Protein AF-0000000084786151 (afdb_homodimer)

Sequence (1460 aa):
MMEQKFSVRNATDAATAWAATPVGILVRVEVLVTVSCTLLATLVFFGSGRRTSRSAAFRFLVWLVLMLCYPAVSYTIGLIQSGSFRNDLVVVWACFLLGCADGIFACSVDDSDQQSRTVLNQATQVIYVLLLLLSYIGSLPLQLKVLLLLLWVLNLAKLGMRLWSLLTAGRDRVLTADNWLISNYMAHDYVRSVSDFDPETMRGYRYVVAGHKDVEEGCAEYKLELTDDLVTVERLWQHDGYAGSLLTQKNKPSSSSSKLKDLCLSFALFKLLRRRLGGSNSPMIHERDDIRTLVFARNGLAGGDDHERMFRVIETELGFLFDFFYARYPSPKQSLIPETAIFVASMALSLSTLFCPAMLRYHNPKPGSSGGGMSFVTTSIDIWLARFVIALFLILELYQYMSLVLSDWHKVKMLCRYVRKPSWQGHPLMERLLWLMCRATLTTRYWSHSVGQYSLLHACLKSNRSCILARMPLHKWIKGVLTGMKTVSRRSLPVTVKRAIHRLLRSEWLSNLKYGDRTLQRNNMLQNFDWSTSRYPYGAVGSILVWHIATAICGAKQLEAAADHRPSTDSSSTDSHEVATTLSNYCTYLLYQAPELVTDKIYDARLLMEALQNKIQRFLKHKGCRYKDDMFDQLSRFQSGE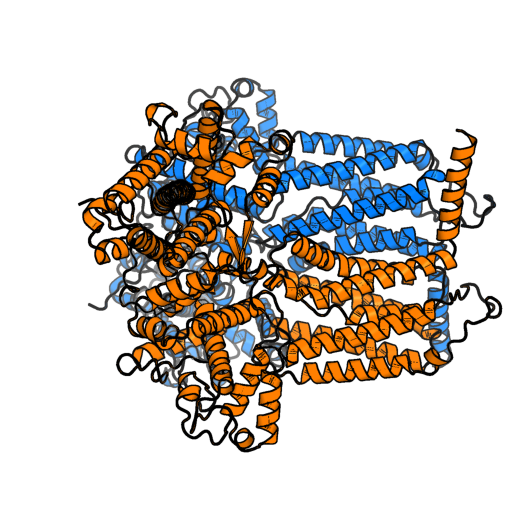LDGGYEKTILADGIKLSYQIFDEMPDEAMRWNVLSEMWVELLLSVAPSDNVTAHIKKLATGGELVTQLWALLTHGGLIDKPKKPNYSSMMEQKFSVRNATDAATAWAATPVGILVRVEVLVTVSCTLLATLVFFGSGRRTSRSAAFRFLVWLVLMLCYPAVSYTIGLIQSGSFRNDLVVVWACFLLGCADGIFACSVDDSDQQSRTVLNQATQVIYVLLLLLSYIGSLPLQLKVLLLLLWVLNLAKLGMRLWSLLTAGRDRVLTADNWLISNYMAHDYVRSVSDFDPETMRGYRYVVAGHKDVEEGCAEYKLELTDDLVTVERLWQHDGYAGSLLTQKNKPSSSSSKLKDLCLSFALFKLLRRRLGGSNSPMIHERDDIRTLVFARNGLAGGDDHERMFRVIETELGFLFDFFYARYPSPKQSLIPETAIFVASMALSLSTLFCPAMLRYHNPKPGSSGGGMSFVTTSIDIWLARFVIALFLILELYQYMSLVLSDWHKVKMLCRYVRKPSWQGHPLMERLLWLMCRATLTTRYWSHSVGQYSLLHACLKSNRSCILARMPLHKWIKGVLTGMKTVSRRSLPVTVKRAIHRLLRSEWLSNLKYGDRTLQRNNMLQNFDWSTSRYPYGAVGSILVWHIATAICGAKQLEAAADHRPSTDSSSTDSHEVATTLSNYCTYLLYQAPELVTDKIYDARLLMEALQNKIQRFLKHKGCRYKDDMFDQLSRFQSGELDGGYEKTILADGIKLSYQIFDEMPDEAMRWNVLSEMWVELLLSVAPSDNVTAHIKKLATGGELVTQLWALLTHGGLIDKPKKPNYSS

Secondary structure (DSSP, 8-state):
-HHHHHHHHHHHHHHHHHHHSHHHHHHHHHHHHHHHHHHHHHHHHHGGGGGT---HHHHHHHHHHHHHHHHHHHHHHHHHHH-S-B-THHHHHHHHHHHGGG----SSSSTHHHHHHHHHHHHHHHHHHHHHHHHHTTTS-HHHHHHHHHHHHHHHHHHHHHHHHHHHS-HHHIIIIIHHHHHHHHHHHHHHSSS--BTTTTBT---EEE-PPPPPTT--S------TT-EEHHHHHH-TT---TTT--SSS--HHHHHHHHHHHHHHHHHHHHTTTS-TT-TT-TTTT-HHHHHIIIIIIS-SS-HHHHHHHHHHHHHHHHHHHHS----TTS-SHHHHHHHHHHHHHHHHHHT-HHHHT-----TT---SSS-B---HHHHHHHHHHHHHHHHHHHHHHHHHHTSHHHHHHHHHHHHH-HHHHT-HHHHHHHHHHHH--S---SS--EEEE--HHHHHHHHHH-HHHHHS---HHHHHHHHHHHH-EEEE--HHHHHHHHHHHHSGGGGG--TTHHHHHHTT-HHHHGGGTTT-TTHHHHHHHHHHHHHHHHHHHHHHHHHHS-----HHHHHHHHHHHHHHHHHHHHHHH-GGGT-S-HHHHHHHHHHHHHHHHHHHHHHT--SHHHHHHHHHT--GGGS-SSHHHHHHHHHHHHHHHHHHH---HHHHHHHHHHHHHHHHHHH---S-HHHHHHHHTTT--HHHHHHHHHHHTT--SPPPP-----/-HHHHHHHHHHHHHHHHHHHSHHHHHHHHHHHHHHHHHHHHHHHHHGGGGGT---HHHHHHHHHHHHHHHHHHHHHHHHHHH-S-B-THHHHHHHHHHHGGG--B-SSTTTHHHHHHHHHHHHHHHHHHHHHHHHHTTTS-HHHHHHHHHHHHHHHHHHHHHHHHHHHS-HHHIIIIIHHHHHHHHHHHHHHSSS--BTTTTBT---EEE-PPPPPTT--S------TT-EEHHHHHH-TT---TTT--SSS--HHHHHHHHHHHHHHHHHHHGGGTS-TT-TT-TTTT-HHHHHIIIIIIS-SS-HHHHHHHHHHHHHHHHHHHHB----TTS-SHHHHHHHHHHHHHHHHHHT-HHHHT-----TT---SSS-B---HHHHHHHHHHHHHHHHHHHHHHHHHHTSHHHHHHHHHHHHH-HHHHT-HHHHHHHHHHHH--S---SS--EEEE--HHHHHHHHHH-HHHHHS---HHHHHHHHHHHH-EEEE--HHHHHHHHHHHHSGGGGG--TTHHHHHHTT-HHHHGGGTTT-TTHHHHHHHHHHHHHHHHHHHHHHHHHHS-----HHHHHHHHHHHHHHHHHHHHHHH-GGGT-S-HHHHHHHHHHHHHHHHHHHHHHT--SHHHHHHHHHT--GGGS-SSHHHHHHHHHHHHHHHHHHH---HHHHHHHHHHHHHHHHHHH---S-HHHHHHHHTTT--HHHHHHHHHHHTT--SPPPP-----

Radius of gyration: 35.72 Å; Cα contacts (8 Å, |Δi|>4): 1806; chains: 2; bounding box: 96×103×95 Å

InterPro domains:
  IPR007658 Protein of unknown function DUF594 [PF04578] (667-719)
  IPR025315 Domain of unknown function DUF4220 [PF13968] (63-458)

Organism: Brachypodium distachyon (NCBI:txid15368)

Structure (mmCIF, N/CA/C/O backbone):
data_AF-0000000084786151-model_v1
#
loop_
_entity.id
_entity.type
_entity.pdbx_description
1 polymer 'DUF4220 domain-containing protein'
#
loop_
_atom_site.group_PDB
_atom_site.id
_atom_site.type_symbol
_atom_site.label_atom_id
_atom_site.label_alt_id
_atom_site.label_comp_id
_atom_site.label_asym_id
_atom_site.label_entity_id
_atom_site.label_seq_id
_atom_site.pdbx_PDB_ins_code
_atom_site.Cartn_x
_atom_site.Cartn_y
_atom_site.Cartn_z
_atom_site.occupancy
_atom_site.B_iso_or_equiv
_atom_site.auth_seq_id
_atom_site.auth_comp_id
_atom_site.auth_asym_id
_atom_site.auth_atom_id
_atom_site.pdbx_PDB_model_num
ATOM 1 N N . MET A 1 1 ? 19.219 -26.516 -51.625 1 35.94 1 MET A N 1
ATOM 2 C CA . MET A 1 1 ? 18.344 -25.953 -50.594 1 35.94 1 MET A CA 1
ATOM 3 C C . MET A 1 1 ? 17.391 -27 -50.031 1 35.94 1 MET A C 1
ATOM 5 O O . MET A 1 1 ? 17.031 -26.953 -48.875 1 35.94 1 MET A O 1
ATOM 9 N N . MET A 1 2 ? 17.062 -28 -50.844 1 41.66 2 MET A N 1
ATOM 10 C CA . MET A 1 2 ? 16.156 -29.078 -50.438 1 41.66 2 MET A CA 1
ATOM 11 C C . MET A 1 2 ? 16.875 -30.062 -49.531 1 41.66 2 MET A C 1
ATOM 13 O O . MET A 1 2 ? 16.266 -30.609 -48.594 1 41.66 2 MET A O 1
ATOM 17 N N . GLU A 1 3 ? 18.094 -30.312 -49.688 1 46.75 3 GLU A N 1
ATOM 18 C CA . GLU A 1 3 ? 18.828 -31.281 -48.875 1 46.75 3 GLU A CA 1
ATOM 19 C C . GLU A 1 3 ? 19.078 -30.75 -47.469 1 46.75 3 GLU A C 1
ATOM 21 O O . GLU A 1 3 ? 19.016 -31.516 -46.5 1 46.75 3 GLU A O 1
ATOM 26 N N . GLN A 1 4 ? 19.312 -29.438 -47.344 1 46.34 4 GLN A N 1
ATOM 27 C CA . GLN A 1 4 ? 19.547 -28.844 -46.031 1 46.34 4 GLN A CA 1
ATOM 28 C C . GLN A 1 4 ? 18.266 -28.797 -45.219 1 46.34 4 GLN A C 1
ATOM 30 O O . GLN A 1 4 ? 18.312 -28.906 -44 1 46.34 4 GLN A O 1
ATOM 35 N N . LYS A 1 5 ? 17.266 -28.688 -45.844 1 49.19 5 LYS A N 1
ATOM 36 C CA . LYS A 1 5 ? 15.977 -28.688 -45.188 1 49.19 5 LYS A CA 1
ATOM 37 C C . LYS A 1 5 ? 15.633 -30.078 -44.625 1 49.19 5 LYS A C 1
ATOM 39 O O . LYS A 1 5 ? 15.055 -30.203 -43.562 1 49.19 5 LYS A O 1
ATOM 44 N N . PHE A 1 6 ? 16.078 -30.984 -45.406 1 48.88 6 PHE A N 1
ATOM 45 C CA . PHE A 1 6 ? 15.844 -32.375 -44.969 1 48.88 6 PHE A CA 1
ATOM 46 C C . PHE A 1 6 ? 16.703 -32.688 -43.75 1 48.88 6 PHE A C 1
ATOM 48 O O . PHE A 1 6 ? 16.25 -33.375 -42.844 1 48.88 6 PHE A O 1
ATOM 55 N N . SER A 1 7 ? 17.781 -32.125 -43.656 1 50.75 7 SER A N 1
ATOM 56 C CA . SER A 1 7 ? 18.688 -32.406 -42.531 1 50.75 7 SER A CA 1
ATOM 57 C C . SER A 1 7 ? 18.219 -31.703 -41.281 1 50.75 7 SER A C 1
ATOM 59 O O . SER A 1 7 ? 18.266 -32.281 -40.188 1 50.75 7 SER A O 1
ATOM 61 N N . VAL A 1 8 ? 17.797 -30.578 -41.375 1 52.03 8 VAL A N 1
ATOM 62 C CA . VAL A 1 8 ? 17.328 -29.844 -40.188 1 52.03 8 VAL A CA 1
ATOM 63 C C . VAL A 1 8 ? 16.047 -30.484 -39.656 1 52.03 8 VAL A C 1
ATOM 65 O O . VAL A 1 8 ? 15.859 -30.609 -38.438 1 52.03 8 VAL A O 1
ATOM 68 N N . ARG A 1 9 ? 15.258 -30.844 -40.562 1 53.91 9 ARG A N 1
ATOM 69 C CA . ARG A 1 9 ? 14.047 -31.547 -40.156 1 53.91 9 ARG A CA 1
ATOM 70 C C . ARG A 1 9 ? 14.375 -32.875 -39.469 1 53.91 9 ARG A C 1
ATOM 72 O O . ARG A 1 9 ? 13.758 -33.25 -38.469 1 53.91 9 ARG A O 1
ATOM 79 N N . ASN A 1 10 ? 15.352 -33.562 -40.062 1 54.66 10 ASN A N 1
ATOM 80 C CA . ASN A 1 10 ? 15.766 -34.812 -39.438 1 54.66 10 ASN A CA 1
ATOM 81 C C . ASN A 1 10 ? 16.406 -34.562 -38.062 1 54.66 10 ASN A C 1
ATOM 83 O O . ASN A 1 10 ? 16.156 -35.344 -37.125 1 54.66 10 ASN A O 1
ATOM 87 N N . ALA A 1 11 ? 17.094 -33.469 -38.031 1 55.53 11 ALA A N 1
ATOM 88 C CA . ALA A 1 11 ? 17.719 -33.156 -36.75 1 55.53 11 ALA A CA 1
ATOM 89 C C . ALA A 1 11 ? 16.672 -32.75 -35.719 1 55.53 11 ALA A C 1
ATOM 91 O O . ALA A 1 11 ? 16.781 -33.125 -34.531 1 55.53 11 ALA A O 1
ATOM 92 N N . THR A 1 12 ? 15.812 -32.031 -36.188 1 58.47 12 THR A N 1
ATOM 93 C CA . THR A 1 12 ? 14.742 -31.641 -35.25 1 58.47 12 THR A CA 1
ATOM 94 C C . THR A 1 12 ? 13.906 -32.875 -34.875 1 58.47 12 THR A C 1
ATOM 96 O O . THR A 1 12 ? 13.492 -33 -33.719 1 58.47 12 THR A O 1
ATOM 99 N N . ASP A 1 13 ? 13.727 -33.75 -35.812 1 59.94 13 ASP A N 1
ATOM 100 C CA . ASP A 1 13 ? 12.977 -34.938 -35.531 1 59.94 13 ASP A CA 1
ATOM 101 C C . ASP A 1 13 ? 13.766 -35.875 -34.594 1 59.94 13 ASP A C 1
ATOM 103 O O . ASP A 1 13 ? 13.195 -36.469 -33.688 1 59.94 13 ASP A O 1
ATOM 107 N N . ALA A 1 14 ? 15.008 -35.938 -34.844 1 59.09 14 ALA A N 1
ATOM 108 C CA . ALA A 1 14 ? 15.844 -36.75 -33.969 1 59.09 14 ALA A CA 1
ATOM 109 C C . ALA A 1 14 ? 15.906 -36.156 -32.562 1 59.09 14 ALA A C 1
ATOM 111 O O . ALA A 1 14 ? 15.875 -36.875 -31.578 1 59.09 14 ALA A O 1
ATOM 112 N N . ALA A 1 15 ? 15.969 -34.906 -32.531 1 61.56 15 ALA A N 1
ATOM 113 C CA . ALA A 1 15 ? 16.016 -34.219 -31.25 1 61.56 15 ALA A CA 1
ATOM 114 C C . ALA A 1 15 ? 14.695 -34.375 -30.5 1 61.56 15 ALA A C 1
ATOM 116 O O . ALA A 1 15 ? 14.688 -34.594 -29.281 1 61.56 15 ALA A O 1
ATOM 117 N N . THR A 1 16 ? 13.75 -34.312 -31.25 1 62.69 16 THR A N 1
ATOM 118 C CA . THR A 1 16 ? 12.438 -34.5 -30.641 1 62.69 16 THR A CA 1
ATOM 119 C C . THR A 1 16 ? 12.211 -35.938 -30.234 1 62.69 16 THR A C 1
ATOM 121 O O . THR A 1 16 ? 11.609 -36.219 -29.188 1 62.69 16 THR A O 1
ATOM 124 N N . ALA A 1 17 ? 12.711 -36.844 -31.078 1 62.69 17 ALA A N 1
ATOM 125 C CA . ALA A 1 17 ? 12.609 -38.281 -30.75 1 62.69 17 ALA A CA 1
ATOM 126 C C . ALA A 1 17 ? 13.445 -38.594 -29.516 1 62.69 17 ALA A C 1
ATOM 128 O O . ALA A 1 17 ? 13.008 -39.375 -28.641 1 62.69 17 ALA A O 1
ATOM 129 N N . TRP A 1 18 ? 14.555 -38 -29.5 1 65.5 18 TRP A N 1
ATOM 130 C CA . TRP A 1 18 ? 15.414 -38.188 -28.344 1 65.5 18 TRP A CA 1
ATOM 131 C C . TRP A 1 18 ? 14.797 -37.594 -27.094 1 65.5 18 TRP A C 1
ATOM 133 O O . TRP A 1 18 ? 14.844 -38.188 -26.016 1 65.5 18 TRP A O 1
ATOM 143 N N . ALA A 1 19 ? 14.211 -36.5 -27.219 1 65.12 19 ALA A N 1
ATOM 144 C CA . ALA A 1 19 ? 13.609 -35.812 -26.094 1 65.12 19 ALA A CA 1
ATOM 145 C C . ALA A 1 19 ? 12.445 -36.625 -25.5 1 65.12 19 ALA A C 1
ATOM 147 O O . ALA A 1 19 ? 12.133 -36.5 -24.312 1 65.12 19 ALA A O 1
ATOM 148 N N . ALA A 1 20 ? 11.992 -37.531 -26.281 1 63.59 20 ALA A N 1
ATOM 149 C CA . ALA A 1 20 ? 10.836 -38.281 -25.844 1 63.59 20 ALA A CA 1
ATOM 150 C C . ALA A 1 20 ? 11.266 -39.625 -25.234 1 63.59 20 ALA A C 1
ATOM 152 O O . ALA A 1 20 ? 10.461 -40.312 -24.594 1 63.59 20 ALA A O 1
ATOM 153 N N . THR A 1 21 ? 12.578 -39.938 -25.328 1 67.44 21 THR A N 1
ATOM 154 C CA . THR A 1 21 ? 13.078 -41.156 -24.719 1 67.44 21 THR A CA 1
ATOM 155 C C . THR A 1 21 ? 13.234 -40.969 -23.203 1 67.44 21 THR A C 1
ATOM 157 O O . THR A 1 21 ? 13.328 -39.844 -22.719 1 67.44 21 THR A O 1
ATOM 160 N N . PRO A 1 22 ? 13.008 -41.969 -22.422 1 72.88 22 PRO A N 1
ATOM 161 C CA . PRO A 1 22 ? 13.18 -41.875 -20.969 1 72.88 22 PRO A CA 1
ATOM 162 C C . PRO A 1 22 ? 14.516 -41.219 -20.594 1 72.88 22 PRO A C 1
ATOM 164 O O . PRO A 1 22 ? 14.578 -40.469 -19.609 1 72.88 22 PRO A O 1
ATOM 167 N N . VAL A 1 23 ? 15.516 -41.5 -21.375 1 76.19 23 VAL A N 1
ATOM 168 C CA . VAL A 1 23 ? 16.812 -40.906 -21.078 1 76.19 23 VAL A CA 1
ATOM 169 C C . VAL A 1 23 ? 16.75 -39.406 -21.375 1 76.19 23 VAL A C 1
ATOM 171 O O . VAL A 1 23 ? 17.312 -38.594 -20.641 1 76.19 23 VAL A O 1
ATOM 174 N N . GLY A 1 24 ? 16.094 -39.062 -22.438 1 75.69 24 GLY A N 1
ATOM 175 C CA . GLY A 1 24 ? 15.938 -37.656 -22.781 1 75.69 24 GLY A CA 1
ATOM 176 C C . GLY A 1 24 ? 15.148 -36.875 -21.75 1 75.69 24 GLY A C 1
ATOM 177 O O . GLY A 1 24 ? 15.484 -35.719 -21.438 1 75.69 24 GLY A O 1
ATOM 178 N N . ILE A 1 25 ? 14.18 -37.469 -21.141 1 76.38 25 ILE A N 1
ATOM 179 C CA . ILE A 1 25 ? 13.391 -36.812 -20.094 1 76.38 25 ILE A CA 1
ATOM 180 C C . ILE A 1 25 ? 14.234 -36.656 -18.828 1 76.38 25 ILE A C 1
ATOM 182 O O . ILE A 1 25 ? 14.156 -35.625 -18.156 1 76.38 25 ILE A O 1
ATOM 186 N N . LEU A 1 26 ? 14.992 -37.625 -18.578 1 82.12 26 LEU A N 1
ATOM 187 C CA . LEU A 1 26 ? 15.852 -37.531 -17.406 1 82.12 26 LEU A CA 1
ATOM 188 C C . LEU A 1 26 ? 16.859 -36.406 -17.562 1 82.12 26 LEU A C 1
ATOM 190 O O . LEU A 1 26 ? 17.125 -35.656 -16.594 1 82.12 26 LEU A O 1
ATOM 194 N N . VAL A 1 27 ? 17.344 -36.281 -18.734 1 83.19 27 VAL A N 1
ATOM 195 C CA . VAL A 1 27 ? 18.297 -35.188 -18.984 1 83.19 27 VAL A CA 1
ATOM 196 C C . VAL A 1 27 ? 17.609 -33.844 -18.844 1 83.19 27 VAL A C 1
ATOM 198 O O . VAL A 1 27 ? 18.188 -32.875 -18.328 1 83.19 27 VAL A O 1
ATOM 201 N N . ARG A 1 28 ? 16.422 -33.719 -19.25 1 81.12 28 ARG A N 1
ATOM 202 C CA . ARG A 1 28 ? 15.648 -32.5 -19.109 1 81.12 28 ARG A CA 1
ATOM 203 C C . ARG A 1 28 ? 15.406 -32.188 -17.641 1 81.12 28 ARG A C 1
ATOM 205 O O . ARG A 1 28 ? 15.484 -31.016 -17.234 1 81.12 28 ARG A O 1
ATOM 212 N N . VAL A 1 29 ? 15.086 -33.156 -16.906 1 84.06 29 VAL A N 1
ATOM 213 C CA . VAL A 1 29 ? 14.867 -32.938 -15.477 1 84.06 29 VAL A CA 1
ATOM 214 C C . VAL A 1 29 ? 16.172 -32.5 -14.812 1 84.06 29 VAL A C 1
ATOM 216 O O . VAL A 1 29 ? 16.156 -31.609 -13.953 1 84.06 29 VAL A O 1
ATOM 219 N N . GLU A 1 30 ? 17.234 -33.125 -15.32 1 89.38 30 GLU A N 1
ATOM 220 C CA . GLU A 1 30 ? 18.531 -32.75 -14.758 1 89.38 30 GLU A CA 1
ATOM 221 C C . GLU A 1 30 ? 18.859 -31.281 -15.055 1 89.38 30 GLU A C 1
ATOM 223 O O . GLU A 1 30 ? 19.375 -30.562 -14.188 1 89.38 30 GLU A O 1
ATOM 228 N N . VAL A 1 31 ? 18.531 -30.875 -16.172 1 86.44 31 VAL A N 1
ATOM 229 C CA . VAL A 1 31 ? 18.797 -29.484 -16.547 1 86.44 31 VAL A CA 1
ATOM 230 C C . VAL A 1 31 ? 17.875 -28.562 -15.75 1 86.44 31 VAL A C 1
ATOM 232 O O . VAL A 1 31 ? 18.312 -27.516 -15.258 1 86.44 31 VAL A O 1
ATOM 235 N N . LEU A 1 32 ? 16.719 -28.922 -15.57 1 84.62 32 LEU A N 1
ATOM 236 C CA . LEU A 1 32 ? 15.758 -28.062 -14.859 1 84.62 32 LEU A CA 1
ATOM 237 C C . LEU A 1 32 ? 16.094 -28 -13.375 1 84.62 32 LEU A C 1
ATOM 239 O O . LEU A 1 32 ? 15.891 -26.969 -12.734 1 84.62 32 LEU A O 1
ATOM 243 N N . VAL A 1 33 ? 16.547 -29.094 -12.867 1 89.12 33 VAL A N 1
ATOM 244 C CA . VAL A 1 33 ? 16.969 -29.094 -11.469 1 89.12 33 V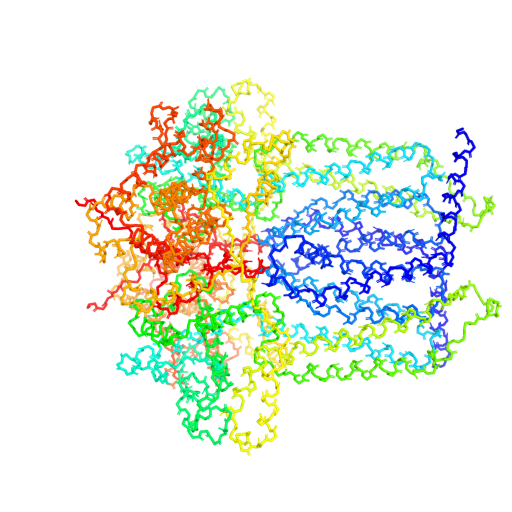AL A CA 1
ATOM 245 C C . VAL A 1 33 ? 18.172 -28.172 -11.281 1 89.12 33 VAL A C 1
ATOM 247 O O . VAL A 1 33 ? 18.219 -27.406 -10.312 1 89.12 33 VAL A O 1
ATOM 250 N N . THR A 1 34 ? 19.031 -28.203 -12.242 1 90.88 34 THR A N 1
ATOM 251 C CA . THR A 1 34 ? 20.188 -27.328 -12.172 1 90.88 34 THR A CA 1
ATOM 252 C C . THR A 1 34 ? 19.781 -25.859 -12.297 1 90.88 34 THR A C 1
ATOM 254 O O . THR A 1 34 ? 20.297 -25 -11.586 1 90.88 34 THR A O 1
ATOM 257 N N . VAL A 1 35 ? 18.844 -25.609 -13.109 1 88.06 35 VAL A N 1
ATOM 258 C CA . VAL A 1 35 ? 18.344 -24.25 -13.273 1 88.06 35 VAL A CA 1
ATOM 259 C C . VAL A 1 35 ? 17.641 -23.797 -12 1 88.06 35 VAL A C 1
ATOM 261 O O . VAL A 1 35 ? 17.828 -22.656 -11.555 1 88.06 35 VAL A O 1
ATOM 264 N N . SER A 1 36 ? 16.891 -24.641 -11.469 1 86.19 36 SER A N 1
ATOM 265 C CA . SER A 1 36 ? 16.203 -24.312 -10.227 1 86.19 36 SER A CA 1
ATOM 266 C C . SER A 1 36 ? 17.188 -24.047 -9.094 1 86.19 36 SER A C 1
ATOM 268 O O . SER A 1 36 ? 16.984 -23.125 -8.297 1 86.19 36 SER A O 1
ATOM 270 N N . CYS A 1 37 ? 18.219 -24.812 -9.094 1 88.75 37 CYS A N 1
ATOM 271 C CA . CYS A 1 37 ? 19.25 -24.594 -8.086 1 88.75 37 CYS A CA 1
ATOM 272 C C . CYS A 1 37 ? 19.938 -23.25 -8.281 1 88.75 37 CYS A C 1
ATOM 274 O O . CYS A 1 37 ? 20.219 -22.547 -7.316 1 88.75 37 CYS A O 1
ATOM 276 N N . THR A 1 38 ? 20.141 -22.938 -9.469 1 89.75 38 THR A N 1
ATOM 277 C CA . THR A 1 38 ? 20.797 -21.656 -9.766 1 89.75 38 THR A CA 1
ATOM 278 C C . THR A 1 38 ? 19.875 -20.5 -9.406 1 89.75 38 THR A C 1
ATOM 280 O O . THR A 1 38 ? 20.344 -19.484 -8.883 1 89.75 38 THR A O 1
ATOM 283 N N . LEU A 1 39 ? 18.688 -20.641 -9.648 1 87.31 39 LEU A N 1
ATOM 284 C CA . LEU A 1 39 ? 17.734 -19.594 -9.312 1 87.31 39 LEU A CA 1
ATOM 285 C C . LEU A 1 39 ? 17.625 -19.422 -7.797 1 87.31 39 LEU A C 1
ATOM 287 O O . LEU A 1 39 ? 17.641 -18.281 -7.297 1 87.31 39 LEU A O 1
ATOM 291 N N . LEU A 1 40 ? 17.672 -20.516 -7.113 1 84.69 40 LEU A N 1
ATOM 292 C CA . LEU A 1 40 ? 17.578 -20.453 -5.66 1 84.69 40 LEU A CA 1
ATOM 293 C C . LEU A 1 40 ? 18.844 -19.844 -5.059 1 84.69 40 LEU A C 1
ATOM 295 O O . LEU A 1 40 ? 18.766 -19.047 -4.129 1 84.69 40 LEU A O 1
ATOM 299 N N . ALA A 1 41 ? 19.938 -20.188 -5.621 1 88 41 ALA A N 1
ATOM 300 C CA . ALA A 1 41 ? 21.219 -19.641 -5.152 1 88 41 ALA A CA 1
ATOM 301 C C . ALA A 1 41 ? 21.281 -18.141 -5.414 1 88 41 ALA A C 1
ATOM 303 O O . ALA A 1 41 ? 21.719 -17.375 -4.547 1 88 41 ALA A O 1
ATOM 304 N N . THR A 1 42 ? 20.844 -17.766 -6.539 1 87.5 42 THR A N 1
ATOM 305 C CA . THR A 1 42 ? 20.859 -16.344 -6.883 1 87.5 42 THR A CA 1
ATOM 306 C C . THR A 1 42 ? 19.938 -15.555 -5.961 1 87.5 42 THR A C 1
ATOM 308 O O . THR A 1 42 ? 20.266 -14.438 -5.547 1 87.5 42 THR A O 1
ATOM 311 N N . LEU A 1 43 ? 18.906 -16.125 -5.605 1 82.38 43 LEU A N 1
ATOM 312 C CA . LEU A 1 43 ? 17.953 -15.445 -4.738 1 82.38 43 LEU A CA 1
ATOM 313 C C . LEU A 1 43 ? 18.516 -15.266 -3.334 1 82.38 43 LEU A C 1
ATOM 315 O O . LEU A 1 43 ? 18.375 -14.195 -2.732 1 82.38 43 LEU A O 1
ATOM 319 N N . VAL A 1 44 ? 19.219 -16.219 -2.807 1 82.69 44 VAL A N 1
ATOM 320 C CA . VAL A 1 44 ? 19.719 -16.172 -1.439 1 82.69 44 VAL A CA 1
ATOM 321 C C . VAL A 1 44 ? 20.938 -15.25 -1.367 1 82.69 44 VAL A C 1
ATOM 323 O O . VAL A 1 44 ? 21.047 -14.43 -0.449 1 82.69 44 VAL A O 1
ATOM 326 N N . PHE A 1 45 ? 21.75 -15.289 -2.396 1 83.06 45 PHE A N 1
ATOM 327 C CA . PHE A 1 45 ? 23 -14.531 -2.34 1 83.06 45 PHE A CA 1
ATOM 328 C C . PHE A 1 45 ? 22.766 -13.078 -2.744 1 83.06 45 PHE A C 1
ATOM 330 O O . PHE A 1 45 ? 23.375 -12.164 -2.172 1 83.06 45 PHE A O 1
ATOM 337 N N . PHE A 1 46 ? 21.891 -12.891 -3.684 1 82.06 46 PHE A N 1
ATOM 338 C CA . PHE A 1 46 ? 21.781 -11.555 -4.258 1 82.06 46 PHE A CA 1
ATOM 339 C C . PHE A 1 46 ? 20.469 -10.898 -3.857 1 82.06 46 PHE A C 1
ATOM 341 O O . PHE A 1 46 ? 20.219 -9.742 -4.188 1 82.06 46 PHE A O 1
ATOM 348 N N . GLY A 1 47 ? 19.703 -11.508 -3.15 1 76.75 47 GLY A N 1
ATOM 349 C CA . GLY A 1 47 ? 18.422 -10.938 -2.764 1 76.75 47 GLY A CA 1
ATOM 350 C C . GLY A 1 47 ? 18.562 -9.695 -1.905 1 76.75 47 GLY A C 1
ATOM 351 O O . GLY A 1 47 ? 17.828 -8.727 -2.08 1 76.75 47 GLY A O 1
ATOM 352 N N . SER A 1 48 ? 19.609 -9.57 -1.048 1 76.31 48 SER A N 1
ATOM 353 C CA . SER A 1 48 ? 19.781 -8.422 -0.165 1 76.31 48 SER A CA 1
ATOM 354 C C . SER A 1 48 ? 20.594 -7.328 -0.847 1 76.31 48 SER A C 1
ATOM 356 O O . SER A 1 48 ? 20.719 -6.219 -0.32 1 76.31 48 SER A O 1
ATOM 358 N N . GLY A 1 49 ? 21.062 -7.68 -2.043 1 80.25 49 GLY A N 1
ATOM 359 C CA . GLY A 1 49 ? 21.875 -6.715 -2.762 1 80.25 49 GLY A CA 1
ATOM 360 C C . GLY A 1 49 ? 21.078 -5.555 -3.326 1 80.25 49 GLY A C 1
ATOM 361 O O . GLY A 1 49 ? 21.656 -4.539 -3.725 1 80.25 49 GLY A O 1
ATOM 362 N N . ARG A 1 50 ? 19.828 -5.566 -3.223 1 82.81 50 ARG A N 1
ATOM 363 C CA . ARG A 1 50 ? 18.984 -4.488 -3.74 1 82.81 50 ARG A CA 1
ATOM 364 C C . ARG A 1 50 ? 19.141 -3.227 -2.898 1 82.81 50 ARG A C 1
ATOM 366 O O . ARG A 1 50 ? 18.891 -2.119 -3.383 1 82.81 50 ARG A O 1
ATOM 373 N N . ARG A 1 51 ? 19.578 -3.406 -1.736 1 85.06 51 ARG A N 1
ATOM 374 C CA . ARG A 1 51 ? 19.766 -2.275 -0.836 1 85.06 51 ARG A CA 1
ATOM 375 C C . ARG A 1 51 ? 20.922 -1.387 -1.314 1 85.06 51 ARG A C 1
ATOM 377 O O . ARG A 1 51 ? 20.891 -0.173 -1.099 1 85.06 51 ARG A O 1
ATOM 384 N N . THR A 1 52 ? 21.844 -2.055 -1.978 1 87.69 52 THR A N 1
ATOM 385 C CA . THR A 1 52 ? 23.047 -1.312 -2.314 1 87.69 52 THR A CA 1
ATOM 386 C C . THR A 1 52 ? 23.141 -1.074 -3.818 1 87.69 52 THR A C 1
ATOM 388 O O . THR A 1 52 ? 23.984 -0.309 -4.281 1 87.69 52 THR A O 1
ATOM 391 N N . SER A 1 53 ? 22.297 -1.718 -4.516 1 85 53 SER A N 1
ATOM 392 C CA . SER A 1 53 ? 22.438 -1.612 -5.965 1 85 53 SER A CA 1
ATOM 393 C C . SER A 1 53 ? 21.422 -0.629 -6.547 1 85 53 SER A C 1
ATOM 395 O O . SER A 1 53 ? 20.25 -0.653 -6.188 1 85 53 SER A O 1
ATOM 397 N N . ARG A 1 54 ? 21.984 0.207 -7.461 1 82.19 54 ARG A N 1
ATOM 398 C CA . ARG A 1 54 ? 21.109 1.173 -8.133 1 82.19 54 ARG A CA 1
ATOM 399 C C . ARG A 1 54 ? 20.812 0.737 -9.562 1 82.19 54 ARG A C 1
ATOM 401 O O . ARG A 1 54 ? 20.016 1.377 -10.25 1 82.19 54 ARG A O 1
ATOM 408 N N . SER A 1 55 ? 21.344 -0.394 -9.812 1 82.5 55 SER A N 1
ATOM 409 C CA . SER A 1 55 ? 21.141 -0.833 -11.188 1 82.5 55 SER A CA 1
ATOM 410 C C . SER A 1 55 ? 19.734 -1.406 -11.391 1 82.5 55 SER A C 1
ATOM 412 O O . SER A 1 55 ? 19.344 -2.334 -10.688 1 82.5 55 SER A O 1
ATOM 414 N N . ALA A 1 56 ? 19.078 -0.847 -12.297 1 78.25 56 ALA A N 1
ATOM 415 C CA . ALA A 1 56 ? 17.734 -1.334 -12.633 1 78.25 56 ALA A CA 1
ATOM 416 C C . ALA A 1 56 ? 17.797 -2.758 -13.18 1 78.25 56 ALA A C 1
ATOM 418 O O . ALA A 1 56 ? 16.891 -3.557 -12.938 1 78.25 56 ALA A O 1
ATOM 419 N N . ALA A 1 57 ? 18.859 -3.018 -13.875 1 82.5 57 ALA A N 1
ATOM 420 C CA . ALA A 1 57 ? 19.016 -4.355 -14.438 1 82.5 57 ALA A CA 1
ATOM 421 C C . ALA A 1 57 ? 19.188 -5.398 -13.328 1 82.5 57 ALA A C 1
ATOM 423 O O . ALA A 1 57 ? 18.609 -6.484 -13.398 1 82.5 57 ALA A O 1
ATOM 424 N N . PHE A 1 58 ? 19.922 -4.957 -12.383 1 86.38 58 PHE A N 1
ATOM 425 C CA . PHE A 1 58 ? 20.125 -5.867 -11.258 1 86.38 58 PHE A CA 1
ATOM 426 C C . PHE A 1 58 ? 18.812 -6.117 -10.523 1 86.38 58 PHE A C 1
ATOM 428 O O . PHE A 1 58 ? 18.484 -7.262 -10.203 1 86.38 58 PHE A O 1
ATOM 435 N N . ARG A 1 59 ? 18.125 -5.133 -10.398 1 83.62 59 ARG A N 1
ATOM 436 C CA . ARG A 1 59 ? 16.844 -5.262 -9.695 1 83.62 59 ARG A CA 1
ATOM 437 C C . ARG A 1 59 ? 15.859 -6.086 -10.508 1 83.62 59 ARG A C 1
ATOM 439 O O . ARG A 1 59 ? 15.102 -6.883 -9.945 1 83.62 59 ARG A O 1
ATOM 446 N N . PHE A 1 60 ? 15.906 -5.895 -11.727 1 83 60 PHE A N 1
ATOM 447 C CA . PHE A 1 60 ? 15.031 -6.656 -12.602 1 83 60 PHE A CA 1
ATOM 448 C C . PHE A 1 60 ? 15.406 -8.133 -12.594 1 83 60 PHE A C 1
ATOM 450 O O . PHE A 1 60 ? 14.531 -9 -12.578 1 83 60 PHE A O 1
ATOM 457 N N . LEU A 1 61 ? 16.609 -8.336 -12.578 1 85.31 61 LEU A N 1
ATOM 458 C CA . LEU A 1 61 ? 17.062 -9.719 -12.562 1 85.31 61 LEU A CA 1
ATOM 459 C C . LEU A 1 61 ? 16.672 -10.414 -11.266 1 85.31 61 LEU A C 1
ATOM 461 O O . LEU A 1 61 ? 16.203 -11.555 -11.281 1 85.31 61 LEU A O 1
ATOM 465 N N . VAL A 1 62 ? 16.875 -9.742 -10.18 1 83.56 62 VAL A N 1
ATOM 466 C CA . VAL A 1 62 ? 16.516 -10.32 -8.883 1 83.56 62 VAL A CA 1
ATOM 467 C C . VAL A 1 62 ? 15.008 -10.539 -8.812 1 83.56 62 VAL A C 1
ATOM 469 O O . VAL A 1 62 ? 14.547 -11.562 -8.312 1 83.56 62 VAL A O 1
ATOM 472 N N . TRP A 1 63 ? 14.305 -9.609 -9.328 1 81.06 63 TRP A N 1
ATOM 473 C CA . TRP A 1 63 ? 12.852 -9.727 -9.367 1 81.06 63 TRP A CA 1
ATOM 474 C C . TRP A 1 63 ? 12.422 -10.891 -10.25 1 81.06 63 TRP A C 1
ATOM 476 O O . TRP A 1 63 ? 11.508 -11.641 -9.898 1 81.06 63 TRP A O 1
ATOM 486 N N . LEU A 1 64 ? 13.109 -11.07 -11.344 1 83.12 64 LEU A N 1
ATOM 487 C CA . LEU A 1 64 ? 12.812 -12.164 -12.25 1 83.12 64 LEU A CA 1
ATOM 488 C C . LEU A 1 64 ? 13.102 -13.516 -11.594 1 83.12 64 LEU A C 1
ATOM 490 O O . LEU A 1 64 ? 12.336 -14.461 -11.75 1 83.12 64 LEU A O 1
ATOM 494 N N . VAL A 1 65 ? 14.102 -13.539 -10.93 1 84.94 65 VAL A N 1
ATOM 495 C CA . VAL A 1 65 ? 14.477 -14.773 -10.25 1 84.94 65 VAL A CA 1
ATOM 496 C C . VAL A 1 65 ? 13.445 -15.102 -9.172 1 84.94 65 VAL A C 1
ATOM 498 O O . VAL A 1 65 ? 13.039 -16.266 -9.023 1 84.94 65 VAL A O 1
ATOM 501 N N . LEU A 1 66 ? 12.984 -14.094 -8.484 1 79.19 66 LEU A N 1
ATOM 502 C CA . LEU A 1 66 ? 11.992 -14.297 -7.441 1 79.19 66 LEU A CA 1
ATOM 503 C C . LEU A 1 66 ? 10.68 -14.805 -8.023 1 79.19 66 LEU A C 1
ATOM 505 O O . LEU A 1 66 ? 10.016 -15.664 -7.434 1 79.19 66 LEU A O 1
ATOM 509 N N . MET A 1 67 ? 10.367 -14.375 -9.172 1 77.56 67 MET A N 1
ATOM 510 C CA . MET A 1 67 ? 9.094 -14.734 -9.797 1 77.56 67 MET A CA 1
ATOM 511 C C . MET A 1 67 ? 9.164 -16.125 -10.43 1 77.56 67 MET A C 1
ATOM 513 O O . MET A 1 67 ? 8.164 -16.828 -10.492 1 77.56 67 MET A O 1
ATOM 517 N N . LEU A 1 68 ? 10.312 -16.469 -10.805 1 78.94 68 LEU A N 1
ATOM 518 C CA . LEU A 1 68 ? 10.43 -17.688 -11.57 1 78.94 68 LEU A CA 1
ATOM 519 C C . LEU A 1 68 ? 10.844 -18.859 -10.68 1 78.94 68 LEU A C 1
ATOM 521 O O . LEU A 1 68 ? 10.719 -20.016 -11.062 1 78.94 68 LEU A O 1
ATOM 525 N N . CYS A 1 69 ? 11.297 -18.531 -9.562 1 78.38 69 CYS A N 1
ATOM 526 C CA . CYS A 1 69 ? 11.875 -19.578 -8.734 1 78.38 69 CYS A CA 1
ATOM 527 C C . CYS A 1 69 ? 10.82 -20.609 -8.32 1 78.38 69 CYS A C 1
ATOM 529 O O . CYS A 1 69 ? 11.016 -21.812 -8.492 1 78.38 69 CYS A O 1
ATOM 531 N N . TYR A 1 70 ? 9.625 -20.234 -7.895 1 76.75 70 TYR A N 1
ATOM 532 C CA . TYR A 1 70 ? 8.625 -21.156 -7.375 1 76.75 70 TYR A CA 1
ATOM 533 C C . TYR A 1 70 ? 7.922 -21.891 -8.508 1 76.75 70 TYR A C 1
ATOM 535 O O . TYR A 1 70 ? 7.773 -23.109 -8.469 1 76.75 70 TYR A O 1
ATOM 543 N N . PRO A 1 71 ? 7.617 -21.109 -9.539 1 73.88 71 PRO A N 1
ATOM 544 C CA . PRO A 1 71 ? 7.02 -21.859 -10.648 1 73.88 71 PRO A CA 1
ATOM 545 C C . PRO A 1 71 ? 7.996 -22.844 -11.289 1 73.88 71 PRO A C 1
ATOM 547 O O . PRO A 1 71 ? 7.586 -23.906 -11.766 1 73.88 71 PRO A O 1
ATOM 550 N N . ALA A 1 72 ? 9.227 -22.531 -11.344 1 77.56 72 ALA A N 1
ATOM 551 C CA . ALA A 1 72 ? 10.211 -23.438 -11.922 1 77.56 72 ALA A CA 1
ATOM 552 C C . ALA A 1 72 ? 10.344 -24.719 -11.086 1 77.56 72 ALA A C 1
ATOM 554 O O . ALA A 1 72 ? 10.438 -25.812 -11.625 1 77.56 72 ALA A O 1
ATOM 555 N N . VAL A 1 73 ? 10.344 -24.594 -9.82 1 80.25 73 VAL A N 1
ATOM 556 C CA . VAL A 1 73 ? 10.453 -25.75 -8.938 1 80.25 73 VAL A CA 1
ATOM 557 C C . VAL A 1 73 ? 9.195 -26.609 -9.055 1 80.25 73 VAL A C 1
ATOM 559 O O . VAL A 1 73 ? 9.273 -27.844 -9.125 1 80.25 73 VAL A O 1
ATOM 562 N N . SER A 1 74 ? 8.07 -26 -9.102 1 77.81 74 SER A N 1
ATOM 563 C CA . SER A 1 74 ? 6.82 -26.75 -9.242 1 77.81 74 SER A CA 1
ATOM 564 C C . SER A 1 74 ? 6.758 -27.469 -10.586 1 77.81 74 SER A C 1
ATOM 566 O O . SER A 1 74 ? 6.316 -28.625 -10.656 1 77.81 74 SER A O 1
ATOM 568 N N . TYR A 1 75 ? 7.215 -26.766 -11.602 1 76.38 75 TYR A N 1
ATOM 569 C CA . TYR A 1 75 ? 7.262 -27.391 -12.914 1 76.38 75 TYR A CA 1
ATOM 570 C C . TYR A 1 75 ? 8.195 -28.594 -12.922 1 76.38 75 TYR A C 1
ATOM 572 O O . TYR A 1 75 ? 7.883 -29.641 -13.508 1 76.38 75 TYR A O 1
ATOM 580 N N . THR A 1 76 ? 9.273 -28.484 -12.305 1 78.31 76 THR A N 1
ATOM 581 C CA . THR A 1 76 ? 10.266 -29.562 -12.266 1 78.31 76 THR A CA 1
ATOM 582 C C . THR A 1 76 ? 9.719 -30.766 -11.492 1 78.31 76 THR A C 1
ATOM 584 O O . THR A 1 76 ? 9.906 -31.906 -11.906 1 78.31 76 THR A O 1
ATOM 587 N N . ILE A 1 77 ? 9.062 -30.562 -10.43 1 79.69 77 ILE A N 1
ATOM 588 C CA . ILE A 1 77 ? 8.5 -31.641 -9.633 1 79.69 77 ILE A CA 1
ATOM 589 C C . ILE A 1 77 ? 7.398 -32.344 -10.414 1 79.69 77 ILE A C 1
ATOM 591 O O . ILE A 1 77 ? 7.27 -33.562 -10.359 1 79.69 77 ILE A O 1
ATOM 595 N N . GLY A 1 78 ? 6.66 -31.594 -11.094 1 74.5 78 GLY A N 1
ATOM 596 C CA . GLY A 1 78 ? 5.645 -32.188 -11.945 1 74.5 78 GLY A CA 1
ATOM 597 C C . GLY A 1 78 ? 6.219 -33.094 -13.031 1 74.5 78 GLY A C 1
ATOM 598 O O . GLY A 1 78 ? 5.699 -34.188 -13.289 1 74.5 78 GLY A O 1
ATOM 599 N N . LEU A 1 79 ? 7.316 -32.656 -13.57 1 74.81 79 LEU A N 1
ATOM 600 C CA . LEU A 1 79 ? 7.98 -33.438 -14.609 1 74.81 79 LEU A CA 1
ATOM 601 C C . LEU A 1 79 ? 8.531 -34.75 -14.047 1 74.81 79 LEU A C 1
ATOM 603 O O . LEU A 1 79 ? 8.484 -35.781 -14.711 1 74.81 79 LEU A O 1
ATOM 607 N N . ILE A 1 80 ? 9.039 -34.688 -12.852 1 76.75 80 ILE A N 1
ATOM 608 C CA . ILE A 1 80 ? 9.609 -35.844 -12.195 1 76.75 80 ILE A CA 1
ATOM 609 C C . ILE A 1 80 ? 8.508 -36.875 -11.891 1 76.75 80 ILE A C 1
ATOM 611 O O . ILE A 1 80 ? 8.711 -38.062 -12.031 1 76.75 80 ILE A O 1
ATOM 615 N N . GLN A 1 81 ? 7.406 -36.375 -11.602 1 74.81 81 GLN A N 1
ATOM 616 C CA . GLN A 1 81 ? 6.32 -37.25 -11.172 1 74.81 81 GLN A CA 1
ATOM 617 C C . GLN A 1 81 ? 5.734 -38 -12.359 1 74.81 81 GLN A C 1
ATOM 619 O O . GLN A 1 81 ? 5.324 -39.156 -12.219 1 74.81 81 GLN A O 1
ATOM 624 N N . SER A 1 82 ? 5.762 -37.438 -13.562 1 68.12 82 SER A N 1
ATOM 625 C CA . SER A 1 82 ? 5.102 -38.062 -14.703 1 68.12 82 SER A CA 1
ATOM 626 C C . SER A 1 82 ? 6.105 -38.75 -15.609 1 68.12 82 SER A C 1
ATOM 628 O O . SER A 1 82 ? 5.723 -39.375 -16.594 1 68.12 82 SER A O 1
ATOM 630 N N . GLY A 1 83 ? 7.367 -38.656 -15.18 1 62.53 83 GLY A N 1
ATOM 631 C CA . GLY A 1 83 ? 8.367 -39.219 -16.078 1 62.53 83 GLY A CA 1
ATOM 632 C C . GLY A 1 83 ? 8.312 -40.75 -16.125 1 62.53 83 GLY A C 1
ATOM 633 O O . GLY A 1 83 ? 7.938 -41.406 -15.148 1 62.53 83 GLY A O 1
ATOM 634 N N . SER A 1 84 ? 8.406 -41.281 -17.359 1 60.69 84 SER A N 1
ATOM 635 C CA . SER A 1 84 ? 8.383 -42.719 -17.625 1 60.69 84 SER A CA 1
ATOM 636 C C . SER A 1 84 ? 9.656 -43.375 -17.109 1 60.69 84 SER A C 1
ATOM 638 O O . SER A 1 84 ? 10.016 -44.469 -17.562 1 60.69 84 SER A O 1
ATOM 640 N N . PHE A 1 85 ? 10.336 -42.719 -16.234 1 65.75 85 PHE A N 1
ATOM 641 C CA . PHE A 1 85 ? 11.57 -43.312 -15.727 1 65.75 85 PHE A CA 1
ATOM 642 C C . PHE A 1 85 ? 11.5 -43.5 -14.219 1 65.75 85 PHE A C 1
ATOM 644 O O . PHE A 1 85 ? 10.711 -42.844 -13.539 1 65.75 85 PHE A O 1
ATOM 651 N N . ARG A 1 86 ? 12.008 -44.531 -13.727 1 71.69 86 ARG A N 1
ATOM 652 C CA . ARG A 1 86 ? 12.156 -44.719 -12.281 1 71.69 86 ARG A CA 1
ATOM 653 C C . ARG A 1 86 ? 13.609 -44.5 -11.852 1 71.69 86 ARG A C 1
ATOM 655 O O . ARG A 1 86 ? 14.523 -45.094 -12.422 1 71.69 86 ARG A O 1
ATOM 662 N N . ASN A 1 87 ? 13.852 -43.469 -11.211 1 78.81 87 ASN A N 1
ATOM 663 C CA . ASN A 1 87 ? 15.141 -43.125 -10.625 1 78.81 87 ASN A CA 1
ATOM 664 C C . ASN A 1 87 ? 14.992 -42.656 -9.188 1 78.81 87 ASN A C 1
ATOM 666 O O . ASN A 1 87 ? 14.289 -41.656 -8.922 1 78.81 87 ASN A O 1
ATOM 670 N N . ASP A 1 88 ? 15.562 -43.312 -8.266 1 79.12 88 ASP A N 1
ATOM 671 C CA . ASP A 1 88 ? 15.414 -43.062 -6.84 1 79.12 88 ASP A CA 1
ATOM 672 C C . ASP A 1 88 ? 16.047 -41.719 -6.473 1 79.12 88 ASP A C 1
ATOM 674 O O . ASP A 1 88 ? 15.672 -41.094 -5.48 1 79.12 88 ASP A O 1
ATOM 678 N N . LEU A 1 89 ? 16.906 -41.219 -7.254 1 85.06 89 LEU A N 1
ATOM 679 C CA . LEU A 1 89 ? 17.641 -40 -6.918 1 85.06 89 LEU A CA 1
ATOM 680 C C . LEU A 1 89 ? 16.781 -38.781 -7.164 1 85.06 89 LEU A C 1
ATOM 682 O O . LEU A 1 89 ? 17.078 -37.688 -6.641 1 85.06 89 LEU A O 1
ATOM 686 N N . VAL A 1 90 ? 15.727 -38.938 -7.895 1 86.88 90 VAL A N 1
ATOM 687 C CA . VAL A 1 90 ? 14.875 -37.812 -8.227 1 86.88 90 VAL A CA 1
ATOM 688 C C . VAL A 1 90 ? 14.125 -37.344 -6.98 1 86.88 90 VAL A C 1
ATOM 690 O O . VAL A 1 90 ? 13.859 -36.156 -6.816 1 86.88 90 VAL A O 1
ATOM 693 N N . VAL A 1 91 ? 13.914 -38.281 -6.078 1 87.56 91 VAL A N 1
ATOM 694 C CA . VAL A 1 91 ? 13.219 -37.938 -4.844 1 87.56 91 VAL A CA 1
ATOM 695 C C . VAL A 1 91 ? 14.141 -37.125 -3.939 1 87.56 91 VAL A C 1
ATOM 697 O O . VAL A 1 91 ? 13.688 -36.219 -3.244 1 87.56 91 VAL A O 1
ATOM 700 N N . VAL A 1 92 ? 15.43 -37.469 -4.043 1 89.25 92 VAL A N 1
ATOM 701 C CA . VAL A 1 92 ? 16.406 -36.719 -3.27 1 89.25 92 VAL A CA 1
ATOM 702 C C . VAL A 1 92 ? 16.469 -35.281 -3.766 1 89.25 92 VAL A C 1
ATOM 704 O O . VAL A 1 92 ? 16.469 -34.344 -2.967 1 89.25 92 VAL A O 1
ATOM 707 N N . TRP A 1 93 ? 16.438 -35.125 -5.043 1 90.88 93 TRP A N 1
ATOM 708 C CA . TRP A 1 93 ? 16.469 -33.781 -5.609 1 90.88 93 TRP A CA 1
ATOM 709 C C . TRP A 1 93 ? 15.266 -32.969 -5.148 1 90.88 93 TRP A C 1
ATOM 711 O O . TRP A 1 93 ? 15.422 -31.812 -4.711 1 90.88 93 TRP A O 1
ATOM 721 N N . ALA A 1 94 ? 14.133 -33.531 -5.172 1 88.44 94 ALA A N 1
ATOM 722 C CA . ALA A 1 94 ? 12.898 -32.812 -4.859 1 88.44 94 ALA A CA 1
ATOM 723 C C . ALA A 1 94 ? 12.852 -32.406 -3.389 1 88.44 94 ALA A C 1
ATOM 725 O O . ALA A 1 94 ? 12.445 -31.297 -3.057 1 88.44 94 ALA A O 1
ATOM 726 N N . CYS A 1 95 ? 13.32 -33.281 -2.562 1 88.81 95 CYS A N 1
ATOM 727 C CA . CYS A 1 95 ? 13.273 -33 -1.133 1 88.81 95 CYS A CA 1
ATOM 728 C C . CYS A 1 95 ? 14.227 -31.859 -0.774 1 88.81 95 CYS A C 1
ATOM 730 O O . CYS A 1 95 ? 13.891 -31 0.044 1 88.81 95 CYS A O 1
ATOM 732 N N . PHE A 1 96 ? 15.328 -31.828 -1.388 1 89.44 96 PHE A N 1
ATOM 733 C CA . PHE A 1 96 ? 16.312 -30.812 -1.053 1 89.44 96 PHE A CA 1
ATOM 734 C C . PHE A 1 96 ? 15.984 -29.5 -1.76 1 89.44 96 PHE A C 1
ATOM 736 O O . PHE A 1 96 ? 16.312 -28.422 -1.26 1 89.44 96 PHE A O 1
ATOM 743 N N . LEU A 1 97 ? 15.32 -29.547 -2.857 1 85.69 97 LEU A N 1
ATOM 744 C CA . LEU A 1 97 ? 14.898 -28.328 -3.537 1 85.69 97 LEU A CA 1
ATOM 745 C C . LEU A 1 97 ? 13.82 -27.609 -2.734 1 85.69 97 LEU A C 1
ATOM 747 O O . LEU A 1 97 ? 13.734 -26.375 -2.777 1 85.69 97 LEU A O 1
ATOM 751 N N . LEU A 1 98 ? 13 -28.266 -2.014 1 79.75 98 LEU A N 1
ATOM 752 C CA . LEU A 1 98 ? 11.945 -27.703 -1.178 1 79.75 98 LEU A CA 1
ATOM 753 C C . LEU A 1 98 ? 12.531 -26.859 -0.047 1 79.75 98 LEU A C 1
ATOM 755 O O . LEU A 1 98 ? 11.961 -25.844 0.348 1 79.75 98 LEU A O 1
ATOM 759 N N . GLY A 1 99 ? 13.609 -27.203 0.558 1 64.19 99 GLY A N 1
ATOM 760 C CA . GLY A 1 99 ? 14.188 -26.594 1.742 1 64.19 99 GLY A CA 1
ATOM 761 C C . GLY A 1 99 ? 14.852 -25.266 1.461 1 64.19 99 GLY A C 1
ATOM 762 O O . GLY A 1 99 ? 15.07 -24.469 2.377 1 64.19 99 GLY A O 1
ATOM 763 N N . CYS A 1 100 ? 15.25 -24.875 0.265 1 58.97 100 CYS A N 1
ATOM 764 C CA . CYS A 1 100 ? 16.062 -23.703 0.003 1 58.97 100 CYS A CA 1
ATOM 765 C C . CYS A 1 100 ? 15.203 -22.438 -0.074 1 58.97 100 CYS A C 1
ATOM 767 O O . CYS A 1 100 ? 15.719 -21.328 -0.058 1 58.97 100 CYS A O 1
ATOM 769 N N . ALA A 1 101 ? 13.961 -22.469 -0.132 1 56 101 ALA A N 1
ATOM 770 C CA . ALA A 1 101 ? 13.125 -21.359 -0.547 1 56 101 ALA A CA 1
ATOM 771 C C . ALA A 1 101 ? 12.914 -20.375 0.601 1 56 101 ALA A C 1
ATOM 773 O O . ALA A 1 101 ? 12.031 -19.516 0.535 1 56 101 ALA A O 1
ATOM 774 N N . ASP A 1 102 ? 13.703 -20.5 1.709 1 51.59 102 ASP A N 1
ATOM 775 C CA . ASP A 1 102 ? 13.312 -19.781 2.914 1 51.59 102 ASP A CA 1
ATOM 776 C C . ASP A 1 102 ? 13.531 -18.281 2.744 1 51.59 102 ASP A C 1
ATOM 778 O O . ASP A 1 102 ? 13.008 -17.469 3.525 1 51.59 102 ASP A O 1
ATOM 782 N N . GLY A 1 103 ? 14.523 -17.797 2.045 1 54.5 103 GLY A N 1
ATOM 783 C CA . GLY A 1 103 ? 14.938 -16.438 2.338 1 54.5 103 GLY A CA 1
ATOM 784 C C . GLY A 1 103 ? 14.047 -15.383 1.696 1 54.5 103 GLY A C 1
ATOM 785 O O . GLY A 1 103 ? 14.406 -14.797 0.673 1 54.5 103 GLY A O 1
ATOM 786 N N . ILE A 1 104 ? 12.758 -15.484 2.205 1 55.69 104 ILE A N 1
ATOM 787 C CA . ILE A 1 104 ? 11.75 -14.758 1.445 1 55.69 104 ILE A CA 1
ATOM 788 C C . ILE A 1 104 ? 11.953 -13.258 1.615 1 55.69 104 ILE A C 1
ATOM 790 O O . ILE A 1 104 ? 11.906 -12.742 2.732 1 55.69 104 ILE A O 1
ATOM 794 N N . PHE A 1 105 ? 12.836 -12.594 0.766 1 66.12 105 PHE A N 1
ATOM 795 C CA . PHE A 1 105 ? 12.906 -11.148 0.597 1 66.12 105 PHE A CA 1
ATOM 796 C C . PHE A 1 105 ? 11.617 -10.609 -0.023 1 66.12 105 PHE A C 1
ATOM 798 O O . PHE A 1 105 ? 10.93 -11.328 -0.748 1 66.12 105 PHE A O 1
ATOM 805 N N . ALA A 1 106 ? 11.156 -9.555 0.759 1 64.19 106 ALA A N 1
ATOM 806 C CA . ALA A 1 106 ? 10.008 -8.867 0.178 1 64.19 106 ALA A CA 1
ATOM 807 C C . ALA A 1 106 ? 10.445 -7.82 -0.839 1 64.19 106 ALA A C 1
ATOM 809 O O . ALA A 1 106 ? 11.453 -7.133 -0.635 1 64.19 106 ALA A O 1
ATOM 810 N N . CYS A 1 107 ? 9.906 -7.895 -2.057 1 65.25 107 CYS A N 1
ATOM 811 C CA . CYS A 1 107 ? 10.281 -6.918 -3.074 1 65.25 107 CYS A CA 1
ATOM 812 C C . CYS A 1 107 ? 9.398 -5.676 -2.986 1 65.25 107 CYS A C 1
ATOM 814 O O . CYS A 1 107 ? 9.734 -4.633 -3.555 1 65.25 107 CYS A O 1
ATOM 816 N N . SER A 1 108 ? 8.297 -5.785 -2.297 1 68.88 108 SER A N 1
ATOM 817 C CA . SER A 1 108 ? 7.434 -4.609 -2.229 1 68.88 108 SER A CA 1
ATOM 818 C C . SER A 1 108 ? 7.09 -4.258 -0.785 1 68.88 108 SER A C 1
ATOM 820 O O . SER A 1 108 ? 7.227 -5.094 0.112 1 68.88 108 SER A O 1
ATOM 822 N N . VAL A 1 109 ? 6.801 -3.021 -0.582 1 67.31 109 VAL A N 1
ATOM 823 C CA . VAL A 1 109 ? 6.508 -2.496 0.748 1 67.31 109 VAL A CA 1
ATOM 824 C C . VAL A 1 109 ? 5.234 -3.143 1.29 1 67.31 109 VAL A C 1
ATOM 826 O O . VAL A 1 109 ? 5.133 -3.424 2.486 1 67.31 109 VAL A O 1
ATOM 829 N N . ASP A 1 110 ? 4.125 -3.307 0.456 1 58.84 110 ASP A N 1
ATOM 830 C CA . ASP A 1 110 ? 2.846 -3.812 0.946 1 58.84 110 ASP A CA 1
ATOM 831 C C . ASP A 1 110 ? 2.816 -5.34 0.926 1 58.84 110 ASP A C 1
ATOM 833 O O . ASP A 1 110 ? 2.051 -5.941 0.169 1 58.84 110 ASP A O 1
ATOM 837 N N . ASP A 1 111 ? 3.826 -5.934 1.417 1 58.53 111 ASP A N 1
ATOM 838 C CA . ASP A 1 111 ? 4.156 -7.309 1.053 1 58.53 111 ASP A CA 1
ATOM 839 C C . ASP A 1 111 ? 3.389 -8.305 1.921 1 58.53 111 ASP A C 1
ATOM 841 O O . ASP A 1 111 ? 3.703 -9.5 1.933 1 58.53 111 ASP A O 1
ATOM 845 N N . SER A 1 112 ? 2.385 -7.781 2.797 1 57.81 112 SER A N 1
ATOM 846 C CA . SER A 1 112 ? 1.715 -8.852 3.531 1 57.81 112 SER A CA 1
ATOM 847 C C . SER A 1 112 ? 1.125 -9.883 2.582 1 57.81 112 SER A C 1
ATOM 849 O O . SER A 1 112 ? 1.2 -11.086 2.844 1 57.81 112 SER A O 1
ATOM 851 N N . ASP A 1 113 ? 0.7 -9.406 1.435 1 59.47 113 ASP A N 1
ATOM 852 C CA . ASP A 1 113 ? 0.104 -10.352 0.494 1 59.47 113 ASP A CA 1
ATOM 853 C C . ASP A 1 113 ? 1.173 -11.227 -0.156 1 59.47 113 ASP A C 1
ATOM 855 O O . ASP A 1 113 ? 0.958 -12.422 -0.369 1 59.47 113 ASP A O 1
ATOM 859 N N . GLN A 1 114 ? 2.283 -10.586 -0.205 1 64.69 114 GLN A N 1
ATOM 860 C CA . GLN A 1 114 ? 3.328 -11.367 -0.853 1 64.69 114 GLN A CA 1
ATOM 861 C C . GLN A 1 114 ? 3.799 -12.508 0.048 1 64.69 114 GLN A C 1
ATOM 863 O O . GLN A 1 114 ? 4.082 -13.609 -0.43 1 64.69 114 GLN A O 1
ATOM 868 N N . GLN A 1 115 ? 3.652 -12.266 1.265 1 69 115 GLN A N 1
ATOM 869 C CA . GLN A 1 115 ? 4.098 -13.312 2.182 1 69 115 GLN A CA 1
ATOM 870 C C . GLN A 1 115 ? 3.105 -14.469 2.217 1 69 115 GLN A C 1
ATOM 872 O O . GLN A 1 115 ? 3.504 -15.633 2.281 1 69 115 GLN A O 1
ATOM 877 N N . SER A 1 116 ? 1.888 -14.094 2.076 1 71.81 116 SER A N 1
ATOM 878 C CA . SER A 1 116 ? 0.882 -15.148 2.061 1 71.81 116 SER A CA 1
ATOM 879 C C . SER A 1 116 ? 0.995 -16 0.801 1 71.81 116 SER A C 1
ATOM 881 O O . SER A 1 116 ? 0.818 -17.219 0.854 1 71.81 116 SER A O 1
ATOM 883 N N . ARG A 1 117 ? 1.436 -15.406 -0.188 1 74.5 117 ARG A N 1
ATOM 884 C CA . ARG A 1 117 ? 1.6 -16.141 -1.438 1 74.5 117 ARG A CA 1
ATOM 885 C C . ARG A 1 117 ? 2.814 -17.062 -1.376 1 74.5 117 ARG A C 1
ATOM 887 O O . ARG A 1 117 ? 2.766 -18.188 -1.855 1 74.5 117 ARG A O 1
ATOM 894 N N . THR A 1 118 ? 3.75 -16.516 -0.872 1 74.5 118 THR A N 1
ATOM 895 C CA . THR A 1 118 ? 4.957 -17.328 -0.756 1 74.5 118 THR A CA 1
ATOM 896 C C . THR A 1 118 ? 4.719 -18.531 0.161 1 74.5 118 THR A C 1
ATOM 898 O O . THR A 1 118 ? 5.16 -19.641 -0.136 1 74.5 118 THR A O 1
ATOM 901 N N . VAL A 1 119 ? 3.932 -18.359 1.151 1 78 119 VAL A N 1
ATOM 902 C CA . VAL A 1 119 ? 3.645 -19.438 2.09 1 78 119 VAL A CA 1
ATOM 903 C C . VAL A 1 119 ? 2.748 -20.484 1.422 1 78 119 VAL A C 1
ATOM 905 O O . VAL A 1 119 ? 2.938 -21.688 1.612 1 78 119 VAL A O 1
ATOM 908 N N . LEU A 1 120 ? 1.951 -20 0.601 1 77.81 120 LEU A N 1
ATOM 909 C CA . LEU A 1 120 ? 1.057 -20.938 -0.078 1 77.81 120 LEU A CA 1
ATOM 910 C C . LEU A 1 120 ? 1.805 -21.734 -1.143 1 77.81 120 LEU A C 1
ATOM 912 O O . LEU A 1 120 ? 1.543 -22.922 -1.334 1 77.81 120 LEU A O 1
ATOM 916 N N . ASN A 1 121 ? 2.643 -21.031 -1.8 1 77.06 121 ASN A N 1
ATOM 917 C CA . ASN A 1 121 ? 3.459 -21.734 -2.783 1 77.06 121 ASN A CA 1
ATOM 918 C C . ASN A 1 121 ? 4.336 -22.797 -2.127 1 77.06 121 ASN A C 1
ATOM 920 O O . ASN A 1 121 ? 4.473 -23.906 -2.65 1 77.06 121 ASN A O 1
ATOM 924 N N . GLN A 1 122 ? 4.816 -22.469 -1.022 1 81.25 122 GLN A N 1
ATOM 925 C CA . GLN A 1 122 ? 5.648 -23.438 -0.307 1 81.25 122 GLN A CA 1
ATOM 926 C C . GLN A 1 122 ? 4.812 -24.578 0.243 1 81.25 122 GLN A C 1
ATOM 928 O O . GLN A 1 122 ? 5.246 -25.734 0.232 1 81.25 122 GLN A O 1
ATOM 933 N N . ALA A 1 123 ? 3.658 -24.219 0.688 1 83.19 123 ALA A N 1
ATOM 934 C CA . ALA A 1 123 ? 2.77 -25.266 1.199 1 83.19 123 ALA A CA 1
ATOM 935 C C . ALA A 1 123 ? 2.365 -26.234 0.091 1 83.19 123 ALA A C 1
ATOM 937 O O . ALA A 1 123 ? 2.301 -27.438 0.309 1 83.19 123 ALA A O 1
ATOM 938 N N . THR A 1 124 ? 2.168 -25.688 -1.04 1 80.94 124 THR A N 1
ATOM 939 C CA . THR A 1 124 ? 1.812 -26.547 -2.174 1 80.94 124 THR A CA 1
ATOM 940 C C . THR A 1 124 ? 2.986 -27.422 -2.58 1 80.94 124 THR A C 1
ATOM 942 O O . THR A 1 124 ? 2.803 -28.594 -2.908 1 80.94 124 THR A O 1
ATOM 945 N N . GLN A 1 125 ? 4.105 -26.938 -2.5 1 82.88 125 GLN A N 1
ATOM 946 C CA . GLN A 1 125 ? 5.289 -27.719 -2.848 1 82.88 125 GLN A CA 1
ATOM 947 C C . GLN A 1 125 ? 5.531 -28.828 -1.835 1 82.88 125 GLN A C 1
ATOM 949 O O . GLN A 1 125 ? 5.977 -29.922 -2.199 1 82.88 125 GLN A O 1
ATOM 954 N N . VAL A 1 126 ? 5.242 -28.531 -0.608 1 86.81 126 VAL A N 1
ATOM 955 C CA . VAL A 1 126 ? 5.391 -29.531 0.431 1 86.81 126 VAL A CA 1
ATOM 956 C C . VAL A 1 126 ? 4.426 -30.688 0.169 1 86.81 126 VAL A C 1
ATOM 958 O O . VAL A 1 126 ? 4.789 -31.859 0.327 1 86.81 126 VAL A O 1
ATOM 961 N N . ILE A 1 127 ? 3.318 -30.344 -0.316 1 83.69 127 ILE A N 1
ATOM 962 C CA . ILE A 1 127 ? 2.328 -31.375 -0.617 1 83.69 127 ILE A CA 1
ATOM 963 C C . ILE A 1 127 ? 2.768 -32.188 -1.842 1 83.69 127 ILE A C 1
ATOM 965 O O . ILE A 1 127 ? 2.652 -33.406 -1.865 1 83.69 127 ILE A O 1
ATOM 969 N N . TYR A 1 128 ? 3.312 -31.547 -2.836 1 81.31 128 TYR A N 1
ATOM 970 C CA . TYR A 1 128 ? 3.783 -32.219 -4.035 1 81.31 128 TYR A CA 1
ATOM 971 C C . TYR A 1 128 ? 4.91 -33.188 -3.705 1 81.31 128 TYR A C 1
ATOM 973 O O . TYR A 1 128 ? 4.941 -34.312 -4.215 1 81.31 128 TYR A O 1
ATOM 981 N N . VAL A 1 129 ? 5.781 -32.812 -2.859 1 87.62 129 VAL A N 1
ATOM 982 C CA . VAL A 1 129 ? 6.922 -33.656 -2.514 1 87.62 129 VAL A CA 1
ATOM 983 C C . VAL A 1 129 ? 6.449 -34.844 -1.669 1 87.62 129 VAL A C 1
ATOM 985 O O . VAL A 1 129 ? 6.977 -35.938 -1.793 1 87.62 129 VAL A O 1
ATOM 988 N N . LEU A 1 130 ? 5.43 -34.562 -0.86 1 88.56 130 LEU A N 1
ATOM 989 C CA . LEU A 1 130 ? 4.867 -35.656 -0.088 1 88.56 130 LEU A CA 1
ATOM 990 C C . LEU A 1 130 ? 4.254 -36.719 -1.007 1 88.56 130 LEU A C 1
ATOM 992 O O . LEU A 1 130 ? 4.457 -37.906 -0.808 1 88.56 130 LEU A O 1
ATOM 996 N N . LEU A 1 131 ? 3.627 -36.25 -2.021 1 79.25 131 LEU A N 1
ATOM 997 C CA . LEU A 1 131 ? 3.014 -37.156 -2.975 1 79.25 131 LEU A CA 1
ATOM 998 C C . LEU A 1 131 ? 4.078 -37.938 -3.746 1 79.25 131 LEU A C 1
ATOM 1000 O O . LEU A 1 131 ? 3.904 -39.125 -4.035 1 79.25 131 LEU A O 1
ATOM 1004 N N . LEU A 1 132 ? 5.141 -37.312 -4.039 1 83.12 132 LEU A N 1
ATOM 1005 C CA . LEU A 1 132 ? 6.25 -37.969 -4.719 1 83.12 132 LEU A CA 1
ATOM 1006 C C . LEU A 1 132 ? 6.918 -39 -3.803 1 83.12 132 LEU A C 1
ATOM 1008 O O . LEU A 1 132 ? 7.234 -40.094 -4.234 1 83.12 132 LEU A O 1
ATOM 1012 N N . LEU A 1 133 ? 7.07 -38.688 -2.541 1 86.62 133 LEU A N 1
ATOM 1013 C CA . LEU A 1 133 ? 7.684 -39.594 -1.57 1 86.62 133 LEU A CA 1
ATOM 1014 C C . LEU A 1 133 ? 6.82 -40.812 -1.353 1 86.62 133 LEU A C 1
ATOM 1016 O O . LEU A 1 133 ? 7.336 -41.938 -1.257 1 86.62 133 LEU A O 1
ATOM 1020 N N . LEU A 1 134 ? 5.57 -40.562 -1.376 1 81.5 134 LEU A N 1
ATOM 1021 C CA . LEU A 1 134 ? 4.645 -41.688 -1.168 1 81.5 134 LEU A CA 1
ATOM 1022 C C . LEU A 1 134 ? 4.633 -42.625 -2.375 1 81.5 134 LEU A C 1
ATOM 1024 O O . LEU A 1 134 ? 4.48 -43.812 -2.229 1 81.5 134 LEU A O 1
ATOM 1028 N N . SER A 1 135 ? 4.922 -42.156 -3.562 1 77.5 135 SER A N 1
ATOM 1029 C CA . SER A 1 135 ? 4.953 -42.938 -4.781 1 77.5 135 SER A CA 1
ATOM 1030 C C . SER A 1 135 ? 6.227 -43.781 -4.859 1 77.5 135 SER A C 1
ATOM 1032 O O . SER A 1 135 ? 6.238 -44.844 -5.48 1 77.5 135 SER A O 1
ATOM 1034 N N . TYR A 1 136 ? 7.301 -43.312 -4.207 1 80.12 136 TYR A N 1
ATOM 1035 C CA . TYR A 1 136 ? 8.578 -44 -4.301 1 80.12 136 TYR A CA 1
ATOM 1036 C C . TYR A 1 136 ? 8.898 -44.75 -3.002 1 80.12 136 TYR A C 1
ATOM 1038 O O . TYR A 1 136 ? 9.984 -45.312 -2.854 1 80.12 136 TYR A O 1
ATOM 1046 N N . ILE A 1 137 ? 8.008 -44.688 -2.037 1 78.31 137 ILE A N 1
ATOM 1047 C CA . ILE A 1 137 ? 8.281 -45.219 -0.702 1 78.31 137 ILE A CA 1
ATOM 1048 C C . ILE A 1 137 ? 8.602 -46.688 -0.786 1 78.31 137 ILE A C 1
ATOM 1050 O O . ILE A 1 137 ? 9.445 -47.188 -0.039 1 78.31 137 ILE A O 1
ATOM 1054 N N . GLY A 1 138 ? 8.109 -47.469 -1.756 1 73.94 138 GLY A N 1
ATOM 1055 C CA . GLY A 1 138 ? 8.32 -48.875 -1.874 1 73.94 138 GLY A CA 1
ATOM 1056 C C . GLY A 1 138 ? 9.664 -49.25 -2.49 1 73.94 138 GLY A C 1
ATOM 1057 O O . GLY A 1 138 ? 10.219 -50.312 -2.213 1 73.94 138 GLY A O 1
ATOM 1058 N N . SER A 1 139 ? 10.258 -48.406 -3.277 1 75.19 139 SER A N 1
ATOM 1059 C CA . SER A 1 139 ? 11.469 -48.719 -4.035 1 75.19 139 SER A CA 1
ATOM 1060 C C . SER A 1 139 ? 12.719 -48.188 -3.338 1 75.19 139 SER A C 1
ATOM 1062 O O . SER A 1 139 ? 13.828 -48.656 -3.619 1 75.19 139 SER A O 1
ATOM 1064 N N . LEU A 1 140 ? 12.578 -47.281 -2.408 1 81.94 140 LEU A N 1
ATOM 1065 C CA . LEU A 1 140 ? 13.734 -46.656 -1.773 1 81.94 140 LEU A CA 1
ATOM 1066 C C . LEU A 1 140 ? 14.273 -47.531 -0.639 1 81.94 140 LEU A C 1
ATOM 1068 O O . LEU A 1 140 ? 13.5 -48.188 0.055 1 81.94 140 LEU A O 1
ATOM 1072 N N . PRO A 1 141 ? 15.555 -47.625 -0.576 1 85.25 141 PRO A N 1
ATOM 1073 C CA . PRO A 1 141 ? 16.125 -48.312 0.595 1 85.25 141 PRO A CA 1
ATOM 1074 C C . PRO A 1 141 ? 15.672 -47.688 1.913 1 85.25 141 PRO A C 1
ATOM 1076 O O . PRO A 1 141 ? 15.359 -46.5 1.958 1 85.25 141 PRO A O 1
ATOM 1079 N N . LEU A 1 142 ? 15.656 -48.438 2.955 1 86.19 142 LEU A N 1
ATOM 1080 C CA . LEU A 1 142 ? 15.086 -48.031 4.242 1 86.19 142 LEU A CA 1
ATOM 1081 C C . LEU A 1 142 ? 15.812 -46.844 4.82 1 86.19 142 LEU A C 1
ATOM 1083 O O . LEU A 1 142 ? 15.188 -45.906 5.336 1 86.19 142 LEU A O 1
ATOM 1087 N N . GLN A 1 143 ? 17.094 -46.844 4.805 1 88.81 143 GLN A N 1
ATOM 1088 C CA . GLN A 1 143 ? 17.859 -45.75 5.395 1 88.81 143 GLN A CA 1
ATOM 1089 C C . GLN A 1 143 ? 17.578 -44.438 4.676 1 88.81 143 GLN A C 1
ATOM 1091 O O . GLN A 1 143 ? 17.375 -43.406 5.316 1 88.81 143 GLN A O 1
ATOM 1096 N N . LEU A 1 144 ? 17.531 -44.469 3.422 1 89 144 LEU A N 1
ATOM 1097 C CA . LEU A 1 144 ? 17.266 -43.281 2.635 1 89 144 LEU A CA 1
ATOM 1098 C C . LEU A 1 144 ? 15.828 -42.812 2.807 1 89 144 LEU A C 1
ATOM 1100 O O . LEU A 1 144 ? 15.57 -41.594 2.865 1 89 144 LEU A O 1
ATOM 1104 N N . LYS A 1 145 ? 14.969 -43.75 3.033 1 90.56 145 LYS A N 1
ATOM 1105 C CA . LYS A 1 145 ? 13.562 -43.469 3.24 1 90.56 145 LYS A CA 1
ATOM 1106 C C . LYS A 1 145 ? 13.352 -42.688 4.543 1 90.56 145 LYS A C 1
ATOM 1108 O O . LYS A 1 145 ? 12.656 -41.656 4.562 1 90.56 145 LYS A O 1
ATOM 1113 N N . VAL A 1 146 ? 13.984 -43.094 5.508 1 92.06 146 VAL A N 1
ATOM 1114 C CA . VAL A 1 146 ? 13.828 -42.438 6.812 1 92.06 146 VAL A CA 1
ATOM 1115 C C . VAL A 1 146 ? 14.438 -41.062 6.789 1 92.06 146 VAL A C 1
ATOM 1117 O O . VAL A 1 146 ? 13.852 -40.094 7.305 1 92.06 146 VAL A O 1
ATOM 1120 N N . LEU A 1 147 ? 15.547 -40.938 6.168 1 93 147 LEU A N 1
ATOM 1121 C CA . LEU A 1 147 ? 16.219 -39.656 6.113 1 93 147 LEU A CA 1
ATOM 1122 C C . LEU A 1 147 ? 15.414 -38.656 5.309 1 93 147 LEU A C 1
ATOM 1124 O O . LEU A 1 147 ? 15.281 -37.5 5.715 1 93 147 LEU A O 1
ATOM 1128 N N . LEU A 1 148 ? 14.867 -39.062 4.207 1 92.69 148 LEU A N 1
ATOM 1129 C CA . LEU A 1 148 ? 14.102 -38.156 3.352 1 92.69 148 LEU A CA 1
ATOM 1130 C C . LEU A 1 148 ? 12.773 -37.781 4.008 1 92.69 148 LEU A C 1
ATOM 1132 O O . LEU A 1 148 ? 12.312 -36.656 3.865 1 92.69 148 LEU A O 1
ATOM 1136 N N . LEU A 1 149 ? 12.219 -38.688 4.773 1 93.62 149 LEU A N 1
ATOM 1137 C CA . LEU A 1 149 ? 11 -38.375 5.5 1 93.62 149 LEU A CA 1
ATOM 1138 C C . LEU A 1 149 ? 11.266 -37.375 6.617 1 93.62 149 LEU A C 1
ATOM 1140 O O . LEU A 1 149 ? 10.461 -36.469 6.859 1 93.62 149 LEU A O 1
ATOM 1144 N N . LEU A 1 150 ? 12.375 -37.562 7.223 1 93.81 150 LEU A N 1
ATOM 1145 C CA . LEU A 1 150 ? 12.742 -36.625 8.281 1 93.81 150 LEU A CA 1
ATOM 1146 C C . LEU A 1 150 ? 13.016 -35.25 7.707 1 93.81 150 LEU A C 1
ATOM 1148 O O . LEU A 1 150 ? 12.672 -34.25 8.32 1 93.81 150 LEU A O 1
ATOM 1152 N N . LEU A 1 151 ? 13.633 -35.219 6.57 1 92.69 151 LEU A N 1
ATOM 1153 C CA . LEU A 1 151 ? 13.875 -33.938 5.906 1 92.69 151 LEU A CA 1
ATOM 1154 C C . LEU A 1 151 ? 12.562 -33.281 5.523 1 92.69 151 LEU A C 1
ATOM 1156 O O . LEU A 1 151 ? 12.43 -32.062 5.637 1 92.69 151 LEU A O 1
ATOM 1160 N N . TRP A 1 152 ? 11.625 -34.031 5.105 1 92.31 152 TRP A N 1
ATOM 1161 C CA . TRP A 1 152 ? 10.312 -33.5 4.766 1 92.31 152 TRP A CA 1
ATOM 1162 C C . TRP A 1 152 ? 9.617 -32.938 5.996 1 92.31 152 TRP A C 1
ATOM 1164 O O . TRP A 1 152 ? 9.023 -31.844 5.934 1 92.31 152 TRP A O 1
ATOM 1174 N N . VAL A 1 153 ? 9.758 -33.594 7.086 1 93.19 153 VAL A N 1
ATOM 1175 C CA . VAL A 1 153 ? 9.164 -33.125 8.328 1 93.19 153 VAL A CA 1
ATOM 1176 C C . VAL A 1 153 ? 9.844 -31.844 8.766 1 93.19 153 VAL A C 1
ATOM 1178 O O . VAL A 1 153 ? 9.18 -30.922 9.266 1 93.19 153 VAL A O 1
ATOM 1181 N N . LEU A 1 154 ? 11.07 -31.797 8.562 1 91.5 154 LEU A N 1
ATOM 1182 C CA . LEU A 1 154 ? 11.812 -30.594 8.906 1 91.5 154 LEU A CA 1
ATOM 1183 C C . LEU A 1 154 ? 11.352 -29.406 8.055 1 91.5 154 LEU A C 1
ATOM 1185 O O . LEU A 1 154 ? 11.227 -28.297 8.555 1 91.5 154 LEU A O 1
ATOM 1189 N N . ASN A 1 155 ? 11.109 -29.656 6.828 1 88.81 155 ASN A N 1
ATOM 1190 C CA . ASN A 1 155 ? 10.617 -28.594 5.953 1 88.81 155 ASN A CA 1
ATOM 1191 C C . ASN A 1 155 ? 9.211 -28.156 6.352 1 88.81 155 ASN A C 1
ATOM 1193 O O . ASN A 1 155 ? 8.875 -26.969 6.223 1 88.81 155 ASN A O 1
ATOM 1197 N N . LEU A 1 156 ? 8.5 -29.047 6.863 1 89.56 156 LEU A N 1
ATOM 1198 C CA . LEU A 1 156 ? 7.176 -28.719 7.379 1 89.56 156 LEU A CA 1
ATOM 1199 C C . LEU A 1 156 ? 7.281 -27.875 8.648 1 89.56 156 LEU A C 1
ATOM 1201 O O . LEU A 1 156 ? 6.523 -26.922 8.828 1 89.56 156 LEU A O 1
ATOM 1205 N N . ALA A 1 157 ? 8.203 -28.188 9.383 1 87.81 157 ALA A N 1
ATOM 1206 C CA . ALA A 1 157 ? 8.438 -27.422 10.609 1 87.81 157 ALA A CA 1
ATOM 1207 C C . ALA A 1 157 ? 8.922 -26.016 10.289 1 87.81 157 ALA A C 1
ATOM 1209 O O . ALA A 1 157 ? 8.516 -25.047 10.938 1 87.81 157 ALA A O 1
ATOM 1210 N N . LYS A 1 158 ? 9.766 -25.969 9.352 1 84.25 158 LYS A N 1
ATOM 1211 C CA . LYS A 1 158 ? 10.25 -24.656 8.922 1 84.25 158 LYS A CA 1
ATOM 1212 C C . LYS A 1 158 ? 9.102 -23.781 8.414 1 84.25 158 LYS A C 1
ATOM 1214 O O . LYS A 1 158 ? 9.039 -22.594 8.703 1 84.25 158 LYS A O 1
ATOM 1219 N N . LEU A 1 159 ? 8.211 -24.375 7.699 1 83.38 159 LEU A N 1
ATOM 1220 C CA . LEU A 1 159 ? 7.031 -23.672 7.207 1 83.38 159 LEU A CA 1
ATOM 1221 C C . LEU A 1 159 ? 6.133 -23.25 8.359 1 83.38 159 LEU A C 1
ATOM 1223 O O . LEU A 1 159 ? 5.594 -22.141 8.359 1 83.38 159 LEU A O 1
ATOM 1227 N N . GLY A 1 160 ? 6.02 -24.109 9.32 1 82.31 160 GLY A N 1
ATOM 1228 C CA . GLY A 1 160 ? 5.23 -23.781 10.5 1 82.31 160 GLY A CA 1
ATOM 1229 C C . GLY A 1 160 ? 5.809 -22.625 11.305 1 82.31 160 GLY A C 1
ATOM 1230 O O . GLY A 1 160 ? 5.07 -21.766 11.773 1 82.31 160 GLY A O 1
ATOM 1231 N N . MET A 1 161 ? 7.082 -22.625 11.375 1 80.06 161 MET A N 1
ATOM 1232 C CA . MET A 1 161 ? 7.746 -21.562 12.117 1 80.06 161 MET A CA 1
ATOM 1233 C C . MET A 1 161 ? 7.621 -20.234 11.375 1 80.06 161 MET A C 1
ATOM 1235 O O . MET A 1 161 ? 7.484 -19.188 12 1 80.06 161 MET A O 1
ATOM 1239 N N . ARG A 1 162 ? 7.617 -20.266 10.156 1 77.75 162 ARG A N 1
ATOM 1240 C CA . ARG A 1 162 ? 7.441 -19.047 9.359 1 77.75 162 ARG A CA 1
ATOM 1241 C C . ARG A 1 162 ? 6.027 -18.5 9.508 1 77.75 162 ARG A C 1
ATOM 1243 O O . ARG A 1 162 ? 5.84 -17.281 9.625 1 77.75 162 ARG A O 1
ATOM 1250 N N . LEU A 1 163 ? 5.156 -19.375 9.508 1 76.94 163 LEU A N 1
ATOM 1251 C CA . LEU A 1 163 ? 3.768 -18.953 9.68 1 76.94 163 LEU A CA 1
ATOM 1252 C C . LEU A 1 163 ? 3.545 -18.359 11.07 1 76.94 163 LEU A C 1
ATOM 1254 O O . LEU A 1 163 ? 2.84 -17.359 11.219 1 76.94 163 LEU A O 1
ATOM 1258 N N . TRP A 1 164 ? 4.25 -18.969 11.953 1 77.5 164 TRP A N 1
ATOM 1259 C CA . TRP A 1 164 ? 4.141 -18.484 13.328 1 77.5 164 TRP A CA 1
ATOM 1260 C C . TRP A 1 164 ? 4.781 -17.109 13.469 1 77.5 164 TRP A C 1
ATOM 1262 O O . TRP A 1 164 ? 4.234 -16.234 14.148 1 77.5 164 TRP A O 1
ATOM 1272 N N . SER A 1 165 ? 5.852 -16.906 12.844 1 74.88 165 SER A N 1
ATOM 1273 C CA . SER A 1 165 ? 6.531 -15.617 12.891 1 74.88 165 SER A CA 1
ATOM 1274 C C . SER A 1 165 ? 5.723 -14.539 12.18 1 74.88 165 SER A C 1
ATOM 1276 O O . SER A 1 165 ? 5.688 -13.391 12.625 1 74.88 165 SER A O 1
ATOM 1278 N N . LEU A 1 166 ? 5.031 -14.906 11.156 1 73.81 166 LEU A N 1
ATOM 1279 C CA . LEU A 1 166 ? 4.203 -13.953 10.422 1 73.81 166 LEU A CA 1
ATOM 1280 C C . LEU A 1 166 ? 2.994 -13.531 11.242 1 73.81 166 LEU A C 1
ATOM 1282 O O . LEU A 1 166 ? 2.586 -12.367 11.203 1 73.81 166 LEU A O 1
ATOM 1286 N N . LEU A 1 167 ? 2.559 -14.422 12.055 1 71.62 167 LEU A N 1
ATOM 1287 C CA . LEU A 1 167 ? 1.366 -14.125 12.844 1 71.62 167 LEU A CA 1
ATOM 1288 C C . LEU A 1 167 ? 1.726 -13.328 14.094 1 71.62 167 LEU A C 1
ATOM 1290 O O . LEU A 1 167 ? 0.96 -12.461 14.523 1 71.62 167 LEU A O 1
ATOM 1294 N N . THR A 1 168 ? 2.857 -13.562 14.578 1 69.44 168 THR A N 1
ATOM 1295 C CA . THR A 1 168 ? 3.227 -12.945 15.844 1 69.44 168 THR A CA 1
ATOM 1296 C C . THR A 1 168 ? 3.889 -11.594 15.609 1 69.44 168 THR A C 1
ATOM 1298 O O . THR A 1 168 ? 3.75 -10.672 16.422 1 69.44 168 THR A O 1
ATOM 1301 N N . ALA A 1 169 ? 4.609 -11.523 14.594 1 67.44 169 ALA A N 1
ATOM 1302 C CA . ALA A 1 169 ? 5.391 -10.312 14.391 1 67.44 169 ALA A CA 1
ATOM 1303 C C . ALA A 1 169 ? 5.121 -9.711 13.016 1 67.44 169 ALA A C 1
ATOM 1305 O O . ALA A 1 169 ? 6.039 -9.227 12.344 1 67.44 169 ALA A O 1
ATOM 1306 N N . GLY A 1 170 ? 3.832 -9.75 12.711 1 69.12 170 GLY A N 1
ATOM 1307 C CA . GLY A 1 170 ? 3.514 -9.133 11.43 1 69.12 170 GLY A CA 1
ATOM 1308 C C . GLY A 1 170 ? 3.717 -7.629 11.43 1 69.12 170 GLY A C 1
ATOM 1309 O O . GLY A 1 170 ? 3.666 -6.988 12.477 1 69.12 170 GLY A O 1
ATOM 1310 N N . ARG A 1 171 ? 4.117 -7.016 10.43 1 73.25 171 ARG A N 1
ATOM 1311 C CA . ARG A 1 171 ? 4.434 -5.598 10.273 1 73.25 171 ARG A CA 1
ATOM 1312 C C . ARG A 1 171 ? 3.279 -4.727 10.758 1 73.25 171 ARG A C 1
ATOM 1314 O O . ARG A 1 171 ? 3.498 -3.707 11.414 1 73.25 171 ARG A O 1
ATOM 1321 N N . ASP A 1 172 ? 2.115 -5.18 10.531 1 71.06 172 ASP A N 1
ATOM 1322 C CA . ASP A 1 172 ? 0.955 -4.387 10.922 1 71.06 172 ASP A CA 1
ATOM 1323 C C . ASP A 1 172 ? 0.814 -4.332 12.445 1 71.06 172 ASP A C 1
ATOM 1325 O O . ASP A 1 172 ? 0.463 -3.291 13 1 71.06 172 ASP A O 1
ATOM 1329 N N . ARG A 1 173 ? 1.156 -5.406 13.062 1 74 173 ARG A N 1
ATOM 1330 C CA . ARG A 1 173 ? 1.073 -5.438 14.523 1 74 173 ARG A CA 1
ATOM 1331 C C . ARG A 1 173 ? 2.158 -4.57 15.148 1 74 173 ARG A C 1
ATOM 1333 O O . ARG A 1 173 ? 1.903 -3.854 16.125 1 74 173 ARG A O 1
ATOM 1340 N N . VAL A 1 174 ? 3.266 -4.645 14.578 1 74.94 174 VAL A N 1
ATOM 1341 C CA . VAL A 1 174 ? 4.375 -3.865 15.117 1 74.94 174 VAL A CA 1
ATOM 1342 C C . VAL A 1 174 ? 4.117 -2.377 14.898 1 74.94 174 VAL A C 1
ATOM 1344 O O . VAL A 1 174 ? 4.41 -1.556 15.766 1 74.94 174 VAL A O 1
ATOM 1347 N N . LEU A 1 175 ? 3.59 -2.082 13.828 1 77.75 175 LEU A N 1
ATOM 1348 C CA . LEU A 1 175 ? 3.354 -0.678 13.508 1 77.75 175 LEU A CA 1
ATOM 1349 C C . LEU A 1 175 ? 2.195 -0.12 14.328 1 77.75 175 LEU A C 1
ATOM 1351 O O . LEU A 1 175 ? 2.068 1.097 14.484 1 77.75 175 LEU A O 1
ATOM 1355 N N . THR A 1 176 ? 1.421 -1.015 14.891 1 78.44 176 THR A N 1
ATOM 1356 C CA . THR A 1 176 ? 0.287 -0.533 15.672 1 78.44 176 THR A CA 1
ATOM 1357 C C . THR A 1 176 ? 0.575 -0.646 17.172 1 78.44 176 THR A C 1
ATOM 1359 O O . THR A 1 176 ? 0.664 0.366 17.859 1 78.44 176 THR A O 1
ATOM 1362 N N . ALA A 1 177 ? 0.941 -1.812 17.609 1 79.75 177 ALA A N 1
ATOM 1363 C CA . ALA A 1 177 ? 1.099 -2.057 19.047 1 79.75 177 ALA A CA 1
ATOM 1364 C C . ALA A 1 177 ? 2.432 -1.513 19.547 1 79.75 177 ALA A C 1
ATOM 1366 O O . ALA A 1 177 ? 2.473 -0.746 20.516 1 79.75 177 ALA A O 1
ATOM 1367 N N . ASP A 1 178 ? 3.453 -1.861 18.875 1 81.25 178 ASP A N 1
ATOM 1368 C CA . ASP A 1 178 ? 4.766 -1.426 19.344 1 81.25 178 ASP A CA 1
ATOM 1369 C C . ASP A 1 178 ? 4.922 0.087 19.203 1 81.25 178 ASP A C 1
ATOM 1371 O O . ASP A 1 178 ? 5.527 0.731 20.062 1 81.25 178 ASP A O 1
ATOM 1375 N N . ASN A 1 179 ? 4.426 0.605 18.141 1 83.12 179 ASN A N 1
ATOM 1376 C CA . ASN A 1 179 ? 4.504 2.051 17.969 1 83.12 179 ASN A CA 1
ATOM 1377 C C . ASN A 1 179 ? 3.686 2.787 19.016 1 83.12 179 ASN A C 1
ATOM 1379 O O . ASN A 1 179 ? 4.07 3.869 19.469 1 83.12 179 ASN A O 1
ATOM 1383 N N . TRP A 1 180 ? 2.578 2.166 19.375 1 83.44 180 TRP A N 1
ATOM 1384 C CA . TRP A 1 180 ? 1.746 2.742 20.438 1 83.44 180 TRP A CA 1
ATOM 1385 C C . TRP A 1 180 ? 2.488 2.764 21.766 1 83.44 180 TRP A C 1
ATOM 1387 O O . TRP A 1 180 ? 2.467 3.768 22.469 1 83.44 180 TRP A O 1
ATOM 1397 N N . LEU A 1 181 ? 3.182 1.721 22.047 1 83.88 181 LEU A N 1
ATOM 1398 C CA . LEU A 1 181 ? 3.928 1.618 23.297 1 83.88 181 LEU A CA 1
ATOM 1399 C C . LEU A 1 181 ? 5.055 2.646 23.344 1 83.88 181 LEU A C 1
ATOM 1401 O O . LEU A 1 181 ? 5.23 3.332 24.359 1 83.88 181 LEU A O 1
ATOM 1405 N N . ILE A 1 182 ? 5.742 2.744 22.266 1 86.44 182 ILE A N 1
ATOM 1406 C CA . ILE A 1 182 ? 6.875 3.666 22.219 1 86.44 182 ILE A CA 1
ATOM 1407 C C . ILE A 1 182 ? 6.367 5.105 22.266 1 86.44 182 ILE A C 1
ATOM 1409 O O . ILE A 1 182 ? 6.961 5.961 22.922 1 86.44 182 ILE A O 1
ATOM 1413 N N . SER A 1 183 ? 5.293 5.383 21.594 1 85 183 SER A N 1
ATOM 1414 C CA . SER A 1 183 ? 4.742 6.734 21.578 1 85 183 SER A CA 1
ATOM 1415 C C . SER A 1 183 ? 4.273 7.16 22.953 1 85 183 SER A C 1
ATOM 1417 O O . SER A 1 183 ? 4.504 8.297 23.375 1 85 183 SER A O 1
ATOM 1419 N N . ASN A 1 184 ? 3.619 6.266 23.641 1 83.69 184 ASN A N 1
ATOM 1420 C CA . ASN A 1 184 ? 3.16 6.59 24.984 1 83.69 184 ASN A CA 1
ATOM 1421 C C . ASN A 1 184 ? 4.332 6.738 25.953 1 83.69 184 ASN A C 1
ATOM 1423 O O . ASN A 1 184 ? 4.309 7.602 26.828 1 83.69 184 ASN A O 1
ATOM 1427 N N . TYR A 1 185 ? 5.262 5.914 25.75 1 85.12 185 TYR A N 1
ATOM 1428 C CA . TYR A 1 185 ? 6.461 6.051 26.578 1 85.12 185 TYR A CA 1
ATOM 1429 C C . TYR A 1 185 ? 7.125 7.402 26.344 1 85.12 185 TYR A C 1
ATOM 1431 O O . TYR A 1 185 ? 7.512 8.078 27.297 1 85.12 185 TYR A O 1
ATOM 1439 N N . MET A 1 186 ? 7.301 7.766 25.109 1 85.62 186 MET A N 1
ATOM 1440 C CA . MET A 1 186 ? 7.969 9.023 24.781 1 85.62 186 MET A CA 1
ATOM 1441 C C . MET A 1 186 ? 7.152 10.219 25.25 1 85.62 186 MET A C 1
ATOM 1443 O O . MET A 1 186 ? 7.715 11.25 25.625 1 85.62 186 MET A O 1
ATOM 1447 N N . ALA A 1 187 ? 5.852 10.094 25.188 1 81.75 187 ALA A N 1
ATOM 1448 C CA . ALA A 1 187 ? 4.992 11.156 25.688 1 81.75 187 ALA A CA 1
ATOM 1449 C C . ALA A 1 187 ? 5.227 11.398 27.172 1 81.75 187 ALA A C 1
ATOM 1451 O O . ALA A 1 187 ? 5.266 12.547 27.625 1 81.75 187 ALA A O 1
ATOM 1452 N N . HIS A 1 188 ? 5.43 10.359 27.875 1 80.12 188 HIS A N 1
ATOM 1453 C CA . HIS A 1 188 ? 5.684 10.469 29.312 1 80.12 188 HIS A CA 1
ATOM 1454 C C . HIS A 1 188 ? 7.094 10.992 29.578 1 80.12 188 HIS A C 1
ATOM 1456 O O . HIS A 1 188 ? 7.305 11.766 30.516 1 80.12 188 HIS A O 1
ATOM 1462 N N . ASP A 1 189 ? 7.965 10.516 28.781 1 79.62 189 ASP A N 1
ATOM 1463 C CA . ASP A 1 189 ? 9.352 10.945 28.953 1 79.62 189 ASP A CA 1
ATOM 1464 C C . ASP A 1 189 ? 9.516 12.43 28.641 1 79.62 189 ASP A C 1
ATOM 1466 O O . ASP A 1 189 ? 10.328 13.117 29.25 1 79.62 189 ASP A O 1
ATOM 1470 N N . TYR A 1 190 ? 8.828 12.914 27.641 1 75.12 190 TYR A N 1
ATOM 1471 C CA . TYR A 1 190 ? 8.883 14.32 27.266 1 75.12 190 TYR A CA 1
ATOM 1472 C C . TYR A 1 190 ? 8.492 15.219 28.422 1 75.12 190 TYR A C 1
ATOM 1474 O O . TYR A 1 190 ? 9.109 16.266 28.656 1 75.12 190 TYR A O 1
ATOM 1482 N N . VAL A 1 191 ? 7.594 14.812 29.188 1 68.5 191 VAL A N 1
ATOM 1483 C CA . VAL A 1 191 ? 7.102 15.594 30.312 1 68.5 191 VAL A CA 1
ATOM 1484 C C . VAL A 1 191 ? 8.125 15.555 31.453 1 68.5 191 VAL A C 1
ATOM 1486 O O . VAL A 1 191 ? 8.344 16.562 32.125 1 68.5 191 VAL A O 1
ATOM 1489 N N . ARG A 1 192 ? 8.844 14.539 31.547 1 69.44 192 ARG A N 1
ATOM 1490 C CA . ARG A 1 192 ? 9.766 14.328 32.656 1 69.44 192 ARG A CA 1
ATOM 1491 C C . ARG A 1 192 ? 11.094 15.031 32.406 1 69.44 192 ARG A C 1
ATOM 1493 O O . ARG A 1 192 ? 11.75 15.492 33.344 1 69.44 192 ARG A O 1
ATOM 1500 N N . SER A 1 193 ? 11.562 15.07 31.156 1 64.25 193 SER A N 1
ATOM 1501 C CA . SER A 1 193 ? 12.945 15.453 30.859 1 64.25 193 SER A CA 1
ATOM 1502 C C . SER A 1 193 ? 13.016 16.875 30.312 1 64.25 193 SER A C 1
ATOM 1504 O O . SER A 1 193 ? 14 17.25 29.672 1 64.25 193 SER A O 1
ATOM 1506 N N . VAL A 1 194 ? 12.141 17.734 30.531 1 66.56 194 VAL A N 1
ATOM 1507 C CA . VAL A 1 194 ? 12.086 19.062 29.953 1 66.56 194 VAL A CA 1
ATOM 1508 C C . VAL A 1 194 ? 13.273 19.891 30.422 1 66.56 194 VAL A C 1
ATOM 1510 O O . VAL A 1 194 ? 13.844 20.672 29.656 1 66.56 194 VAL A O 1
ATOM 1513 N N . SER A 1 195 ? 13.867 19.547 31.516 1 70 195 SER A N 1
ATOM 1514 C CA . SER A 1 195 ? 14.828 20.531 32 1 70 195 SER A CA 1
ATOM 1515 C C . SER A 1 195 ? 16.219 19.938 32.125 1 70 195 SER A C 1
ATOM 1517 O O . SER A 1 195 ? 17.219 20.672 32.188 1 70 195 SER A O 1
ATOM 1519 N N . ASP A 1 196 ? 16.359 18.656 32.094 1 82.12 196 ASP A N 1
ATOM 1520 C CA . ASP A 1 196 ? 17.688 18.094 32.375 1 82.12 196 ASP A CA 1
ATOM 1521 C C . ASP A 1 196 ? 18.141 17.172 31.25 1 82.12 196 ASP A C 1
ATOM 1523 O O . ASP A 1 196 ? 17.906 15.953 31.297 1 82.12 196 ASP A O 1
ATOM 1527 N N . PHE A 1 197 ? 18.719 17.891 30.109 1 86.5 197 PHE A N 1
ATOM 1528 C CA . PHE A 1 197 ? 19.188 17.047 29.016 1 86.5 197 PHE A CA 1
ATOM 1529 C C . PHE A 1 197 ? 20.578 17.438 28.578 1 86.5 197 PHE A C 1
ATOM 1531 O O . PHE A 1 197 ? 20.922 18.625 28.578 1 86.5 197 PHE A O 1
ATOM 1538 N N . ASP A 1 198 ? 21.453 16.453 28.375 1 88.62 198 ASP A N 1
ATOM 1539 C CA . ASP A 1 198 ? 22.812 16.625 27.875 1 88.62 198 ASP A CA 1
ATOM 1540 C C . ASP A 1 198 ? 23.078 15.656 26.734 1 88.62 198 ASP A C 1
ATOM 1542 O O . ASP A 1 198 ? 23.234 14.445 26.938 1 88.62 198 ASP A O 1
ATOM 1546 N N . PRO A 1 199 ? 23.219 16.156 25.578 1 87.44 199 PRO A N 1
ATOM 1547 C CA . PRO A 1 199 ? 23.391 15.281 24.406 1 87.44 199 PRO A CA 1
ATOM 1548 C C . PRO A 1 199 ? 24.75 14.578 24.406 1 87.44 199 PRO A C 1
ATOM 1550 O O . PRO A 1 199 ? 24.891 13.523 23.781 1 87.44 199 PRO A O 1
ATOM 1553 N N . GLU A 1 200 ? 25.781 15.078 25.016 1 82.31 200 GLU A N 1
ATOM 1554 C CA . GLU A 1 200 ? 27.094 14.461 25.031 1 82.31 200 GLU A CA 1
ATOM 1555 C C . GLU A 1 200 ? 27.094 13.172 25.859 1 82.31 200 GLU A C 1
ATOM 1557 O O . GLU A 1 200 ? 27.672 12.164 25.438 1 82.31 200 GLU A O 1
ATOM 1562 N N . THR A 1 201 ? 26.422 13.188 26.969 1 84.62 201 THR A N 1
ATOM 1563 C CA . THR A 1 201 ? 26.328 12.008 27.812 1 84.62 201 THR A CA 1
ATOM 1564 C C . THR A 1 201 ? 25.016 11.273 27.594 1 84.62 201 THR A C 1
ATOM 1566 O O . THR A 1 201 ? 24.781 10.211 28.172 1 84.62 201 THR A O 1
ATOM 1569 N N . MET A 1 202 ? 24.203 11.82 26.766 1 88.75 202 MET A N 1
ATOM 1570 C CA . MET A 1 202 ? 22.875 11.297 26.438 1 88.75 202 MET A CA 1
ATOM 1571 C C . MET A 1 202 ? 21.984 11.273 27.656 1 88.75 202 MET A C 1
ATOM 1573 O O . MET A 1 202 ? 21.031 10.492 27.734 1 88.75 202 MET A O 1
ATOM 1577 N N . ARG A 1 203 ? 22.391 12.047 28.703 1 88.31 203 ARG A N 1
ATOM 1578 C CA . ARG A 1 203 ? 21.516 12.195 29.859 1 88.31 203 ARG A CA 1
ATOM 1579 C C . ARG A 1 203 ? 20.203 12.867 29.453 1 88.31 203 ARG A C 1
ATOM 1581 O O . ARG A 1 203 ? 20.203 13.867 28.734 1 88.31 203 ARG A O 1
ATOM 1588 N N . GLY A 1 204 ? 19.094 12.312 29.781 1 87.31 204 GLY A N 1
ATOM 1589 C CA . GLY A 1 204 ? 17.797 12.898 29.484 1 87.31 204 GLY A CA 1
ATOM 1590 C C . GLY A 1 204 ? 17.172 12.352 28.219 1 87.31 204 GLY A C 1
ATOM 1591 O O . GLY A 1 204 ? 16.016 12.656 27.906 1 87.31 204 GLY A O 1
ATOM 1592 N N . TYR A 1 205 ? 17.969 11.648 27.469 1 89.38 205 TYR A N 1
ATOM 1593 C CA . TYR A 1 205 ? 17.453 11.023 26.25 1 89.38 205 TYR A CA 1
ATOM 1594 C C . TYR A 1 205 ? 17.188 9.539 26.469 1 89.38 205 TYR A C 1
ATOM 1596 O O . TYR A 1 205 ? 18 8.688 26.078 1 89.38 205 TYR A O 1
ATOM 1604 N N . ARG A 1 206 ? 16.062 9.219 27.031 1 88.94 206 ARG A N 1
ATOM 1605 C CA . ARG A 1 206 ? 15.688 7.859 27.406 1 88.94 206 ARG A CA 1
ATOM 1606 C C . ARG A 1 206 ? 14.969 7.148 26.266 1 88.94 206 ARG A C 1
ATOM 1608 O O . ARG A 1 206 ? 13.867 6.617 26.453 1 88.94 206 ARG A O 1
ATOM 1615 N N . TYR A 1 207 ? 15.648 7.078 25.156 1 91 207 TYR A N 1
ATOM 1616 C CA . TYR A 1 207 ? 15.109 6.344 24.016 1 91 207 TYR A CA 1
ATOM 1617 C C . TYR A 1 207 ? 15.164 4.84 24.266 1 91 207 TYR A C 1
ATOM 1619 O O . TYR A 1 207 ? 16.188 4.312 24.688 1 91 207 TYR A O 1
ATOM 1627 N N . VAL A 1 208 ? 14.086 4.188 24 1 89.88 208 VAL A N 1
ATOM 1628 C CA . VAL A 1 208 ? 13.953 2.775 24.328 1 89.88 208 VAL A CA 1
ATOM 1629 C C . VAL A 1 208 ? 14.656 1.926 23.281 1 89.88 208 VAL A C 1
ATOM 1631 O O . VAL A 1 208 ? 14.414 2.092 22.078 1 89.88 208 VAL A O 1
ATOM 1634 N N . VAL A 1 209 ? 15.492 1.089 23.688 1 90.31 209 VAL A N 1
ATOM 1635 C CA . VAL A 1 209 ? 16.141 0.129 22.797 1 90.31 209 VAL A CA 1
ATOM 1636 C C . VAL A 1 209 ? 15.438 -1.227 22.922 1 90.31 209 VAL A C 1
ATOM 1638 O O . VAL A 1 209 ? 14.992 -1.786 21.906 1 90.31 209 VAL A O 1
ATOM 1641 N N . ALA A 1 210 ? 15.344 -1.729 24.094 1 85.38 210 ALA A N 1
ATOM 1642 C CA . ALA A 1 210 ? 14.703 -3.025 24.312 1 85.38 210 ALA A CA 1
ATOM 1643 C C . ALA A 1 210 ? 14.023 -3.084 25.672 1 85.38 210 ALA A C 1
ATOM 1645 O O . ALA A 1 210 ? 14.312 -2.268 26.547 1 85.38 210 ALA A O 1
ATOM 1646 N N . GLY A 1 211 ? 13.094 -4.055 25.859 1 75.44 211 GLY A N 1
ATOM 1647 C CA . GLY A 1 211 ? 12.516 -4.387 27.141 1 75.44 211 GLY A CA 1
ATOM 1648 C C . GLY A 1 211 ? 11.148 -3.781 27.359 1 75.44 211 GLY A C 1
ATOM 1649 O O . GLY A 1 211 ? 10.625 -3.789 28.484 1 75.44 211 GLY A O 1
ATOM 1650 N N . HIS A 1 212 ? 10.625 -3.219 26.391 1 67.94 212 HIS A N 1
ATOM 1651 C CA . HIS A 1 212 ? 9.297 -2.672 26.625 1 67.94 212 HIS A CA 1
ATOM 1652 C C . HIS A 1 212 ? 8.258 -3.783 26.734 1 67.94 212 HIS A C 1
ATOM 1654 O O . HIS A 1 212 ? 8.305 -4.762 25.984 1 67.94 212 HIS A O 1
ATOM 1660 N N . LYS A 1 213 ? 7.676 -3.74 27.953 1 65.19 213 LYS A N 1
ATOM 1661 C CA . LYS A 1 213 ? 6.676 -4.777 28.188 1 65.19 213 LYS A CA 1
ATOM 1662 C C . LYS A 1 213 ? 5.383 -4.48 27.438 1 65.19 213 LYS A C 1
ATOM 1664 O O . LYS A 1 213 ? 5.02 -3.318 27.25 1 65.19 213 LYS A O 1
ATOM 1669 N N . ASP A 1 214 ? 4.898 -5.566 26.938 1 64.38 214 ASP A N 1
ATOM 1670 C CA . ASP A 1 214 ? 3.574 -5.484 26.328 1 64.38 214 ASP A CA 1
ATOM 1671 C C . ASP A 1 214 ? 2.523 -5.074 27.359 1 64.38 214 ASP A C 1
ATOM 1673 O O . ASP A 1 214 ? 2.736 -5.227 28.562 1 64.38 214 ASP A O 1
ATOM 1677 N N . VAL A 1 215 ? 1.618 -4.262 26.953 1 62 215 VAL A N 1
ATOM 1678 C CA . VAL A 1 215 ? 0.5 -3.896 27.812 1 62 215 VAL A CA 1
ATOM 1679 C C . VAL A 1 215 ? -0.12 -5.152 28.422 1 62 215 VAL A C 1
ATOM 1681 O O . VAL A 1 215 ? -0.225 -6.184 27.75 1 62 215 VAL A O 1
ATOM 1684 N N . GLU A 1 216 ? -0.029 -5.062 29.688 1 61.19 216 GLU A N 1
ATOM 1685 C CA . GLU A 1 216 ? -0.687 -6.18 30.359 1 61.19 216 GLU A CA 1
ATOM 1686 C C . GLU A 1 216 ? -2.072 -6.438 29.781 1 61.19 216 GLU A C 1
ATOM 1688 O O . GLU A 1 216 ? -2.799 -5.496 29.453 1 61.19 216 GLU A O 1
ATOM 1693 N N . GLU A 1 217 ? -2.24 -7.695 29.531 1 58.72 217 GLU A N 1
ATOM 1694 C CA . GLU A 1 217 ? -3.539 -8.109 29.016 1 58.72 217 GLU A CA 1
ATOM 1695 C C . GLU A 1 217 ? -4.676 -7.59 29.891 1 58.72 217 GLU A C 1
ATOM 1697 O O . GLU A 1 217 ? -4.629 -7.707 31.109 1 58.72 217 GLU A O 1
ATOM 1702 N N . GLY A 1 218 ? -5.562 -6.777 29.406 1 60.38 218 GLY A N 1
ATOM 1703 C CA . GLY A 1 218 ? -6.746 -6.34 30.125 1 60.38 218 GLY A CA 1
ATOM 1704 C C . GLY A 1 218 ? -6.652 -4.902 30.609 1 60.38 218 GLY A C 1
ATOM 1705 O O . GLY A 1 218 ? -7.555 -4.41 31.281 1 60.38 218 GLY A O 1
ATOM 1706 N N . CYS A 1 219 ? -5.484 -4.324 30.359 1 63.44 219 CYS A N 1
ATOM 1707 C CA . CYS A 1 219 ? -5.375 -2.939 30.812 1 63.44 219 CYS A CA 1
ATOM 1708 C C . CYS A 1 219 ? -5.312 -1.984 29.625 1 63.44 219 CYS A C 1
ATOM 1710 O O . CYS A 1 219 ? -4.562 -2.213 28.672 1 63.44 219 CYS A O 1
ATOM 1712 N N . ALA A 1 220 ? -6.234 -1.017 29.672 1 66.94 220 ALA A N 1
ATOM 1713 C CA . ALA A 1 220 ? -6.316 -0.069 28.562 1 66.94 220 ALA A CA 1
ATOM 1714 C C . ALA A 1 220 ? -5.305 1.062 28.719 1 66.94 220 ALA A C 1
ATOM 1716 O O . ALA A 1 220 ? -4.949 1.731 27.75 1 66.94 220 ALA A O 1
ATOM 1717 N N . GLU A 1 221 ? -4.863 1.255 30.016 1 69.75 221 GLU A N 1
ATOM 1718 C CA . GLU A 1 221 ? -4.012 2.412 30.281 1 69.75 221 GLU A CA 1
ATOM 1719 C C . GLU A 1 221 ? -2.535 2.045 30.172 1 69.75 221 GLU A C 1
ATOM 1721 O O . GLU A 1 221 ? -2.125 0.968 30.609 1 69.75 221 GLU A O 1
ATOM 1726 N N . TYR A 1 222 ? -1.922 2.924 29.484 1 70.38 222 TYR A N 1
ATOM 1727 C CA . TYR A 1 222 ? -0.472 2.77 29.438 1 70.38 222 TYR A CA 1
ATOM 1728 C C . TYR A 1 222 ? 0.151 3.1 30.797 1 70.38 222 TYR A C 1
ATOM 1730 O O . TYR A 1 222 ? -0.111 4.164 31.359 1 70.38 222 TYR A O 1
ATOM 1738 N N . LYS A 1 223 ? 0.656 2.051 31.453 1 68.94 223 LYS A N 1
ATOM 1739 C CA . LYS A 1 223 ? 1.394 2.312 32.688 1 68.94 223 LYS A CA 1
ATOM 1740 C C . LYS A 1 223 ? 2.898 2.211 32.438 1 68.94 223 LYS A C 1
ATOM 1742 O O . LYS A 1 223 ? 3.389 1.198 31.953 1 68.94 223 LYS A O 1
ATOM 1747 N N . LEU A 1 224 ? 3.473 3.4 32.594 1 65.5 224 LEU A N 1
ATOM 1748 C CA . LEU A 1 224 ? 4.926 3.422 32.469 1 65.5 224 LEU A CA 1
ATOM 1749 C C . LEU A 1 224 ? 5.59 2.68 33.594 1 65.5 224 LEU A C 1
ATOM 1751 O O . LEU A 1 224 ? 5.422 3.051 34.781 1 65.5 224 LEU A O 1
ATOM 1755 N N . GLU A 1 225 ? 5.902 1.402 33.406 1 63.91 225 GLU A N 1
ATOM 1756 C CA . GLU A 1 225 ? 6.68 0.732 34.438 1 63.91 225 GLU A CA 1
ATOM 1757 C C . GLU A 1 225 ? 8.164 0.698 34.094 1 63.91 225 GLU A C 1
ATOM 1759 O O . GLU A 1 225 ? 8.547 0.141 33.062 1 63.91 225 GLU A O 1
ATOM 1764 N N . LEU A 1 226 ? 8.898 1.565 34.781 1 65 226 LEU A N 1
ATOM 1765 C CA . LEU A 1 226 ? 10.344 1.509 34.625 1 65 226 LEU A CA 1
ATOM 1766 C C . LEU A 1 226 ? 10.914 0.247 35.25 1 65 226 LEU A C 1
ATOM 1768 O O . LEU A 1 226 ? 11.008 0.156 36.469 1 65 226 LEU A O 1
ATOM 1772 N N . THR A 1 227 ? 10.766 -0.815 34.5 1 67.44 227 THR A N 1
ATOM 1773 C CA . THR A 1 227 ? 11.312 -2.064 35.031 1 67.44 227 THR A CA 1
ATOM 1774 C C . THR A 1 227 ? 12.805 -2.166 34.75 1 67.44 227 THR A C 1
ATOM 1776 O O . THR A 1 227 ? 13.32 -1.472 33.875 1 67.44 227 THR A O 1
ATOM 1779 N N . ASP A 1 228 ? 13.508 -2.91 35.531 1 69.69 228 ASP A N 1
ATOM 1780 C CA . ASP A 1 228 ? 14.938 -3.162 35.375 1 69.69 228 ASP A CA 1
ATOM 1781 C C . ASP A 1 228 ? 15.242 -3.801 34.031 1 69.69 228 ASP A C 1
ATOM 1783 O O . ASP A 1 228 ? 16.391 -3.775 33.562 1 69.69 228 ASP A O 1
ATOM 1787 N N . ASP A 1 229 ? 14.219 -4.105 33.375 1 78.38 229 ASP A N 1
ATOM 1788 C CA . ASP A 1 229 ? 14.438 -4.797 32.094 1 78.38 229 ASP A CA 1
ATOM 1789 C C . ASP A 1 229 ? 14.461 -3.812 30.922 1 78.38 229 ASP A C 1
ATOM 1791 O O . ASP A 1 229 ? 14.828 -4.176 29.812 1 78.38 229 ASP A O 1
ATOM 1795 N N . LEU A 1 230 ? 14.227 -2.572 31.281 1 86.19 230 LEU A N 1
ATOM 1796 C CA . LEU A 1 230 ? 14.172 -1.58 30.219 1 86.19 230 LEU A CA 1
ATOM 1797 C C . LEU A 1 230 ? 15.57 -1.046 29.906 1 86.19 230 LEU A C 1
ATOM 1799 O O . LEU A 1 230 ? 16.297 -0.624 30.812 1 86.19 230 LEU A O 1
ATOM 1803 N N . VAL A 1 231 ? 16 -1.269 28.734 1 89.31 231 VAL A N 1
ATOM 1804 C CA . VAL A 1 231 ? 17.281 -0.743 28.281 1 89.31 231 VAL A CA 1
ATOM 1805 C C . VAL A 1 231 ? 17.062 0.52 27.453 1 89.31 231 VAL A C 1
ATOM 1807 O O . VAL A 1 231 ? 16.406 0.475 26.406 1 89.31 231 VAL A O 1
ATOM 1810 N N . THR A 1 232 ? 17.516 1.637 27.984 1 90.38 232 THR A N 1
ATOM 1811 C CA . THR A 1 232 ? 17.422 2.908 27.266 1 90.38 232 THR A CA 1
ATOM 1812 C C . THR A 1 232 ? 18.797 3.391 26.828 1 90.38 232 THR A C 1
ATOM 1814 O O . THR A 1 232 ? 19.812 2.848 27.25 1 90.38 232 THR A O 1
ATOM 1817 N N . VAL A 1 233 ? 18.828 4.301 25.953 1 91.56 233 VAL A N 1
ATOM 1818 C CA . VAL A 1 233 ? 20.078 4.863 25.453 1 91.56 233 VAL A CA 1
ATOM 1819 C C . VAL A 1 233 ? 20.844 5.531 26.594 1 91.56 233 VAL A C 1
ATOM 1821 O O . VAL A 1 233 ? 22.062 5.426 26.688 1 91.56 233 VAL A O 1
ATOM 1824 N N . GLU A 1 234 ? 20.109 6.191 27.469 1 89.44 234 GLU A N 1
ATOM 1825 C CA . GLU A 1 234 ? 20.719 6.828 28.625 1 89.44 234 GLU A CA 1
ATOM 1826 C C . GLU A 1 234 ? 21.453 5.809 29.484 1 89.44 234 GLU A C 1
ATOM 1828 O O . GLU A 1 234 ? 22.594 6.039 29.906 1 89.44 234 GLU A O 1
ATOM 1833 N N . ARG A 1 235 ? 20.859 4.711 29.703 1 86.19 235 ARG A N 1
ATOM 1834 C CA . ARG A 1 235 ? 21.453 3.654 30.516 1 86.19 235 ARG A CA 1
ATOM 1835 C C . ARG A 1 235 ? 22.719 3.109 29.875 1 86.19 235 ARG A C 1
ATOM 1837 O O . ARG A 1 235 ? 23.688 2.777 30.562 1 86.19 235 ARG A O 1
ATOM 1844 N N . LEU A 1 236 ? 22.734 3.021 28.594 1 87.19 236 LEU A N 1
ATOM 1845 C CA . LEU A 1 236 ? 23.875 2.498 27.859 1 87.19 236 LEU A CA 1
ATOM 1846 C C . LEU A 1 236 ? 25.047 3.461 27.938 1 87.19 236 LEU A C 1
ATOM 1848 O O . LEU A 1 236 ? 26.203 3.031 27.984 1 87.19 236 LEU A O 1
ATOM 1852 N N . TRP A 1 237 ? 24.797 4.746 27.906 1 86.19 237 TRP A N 1
ATOM 1853 C CA . TRP A 1 237 ? 25.859 5.754 27.906 1 86.19 237 TRP A CA 1
ATOM 1854 C C . TRP A 1 237 ? 26.344 6.027 29.328 1 86.19 237 TRP A C 1
ATOM 1856 O O . TRP A 1 237 ? 27.516 6.332 29.531 1 86.19 237 TRP A O 1
ATOM 1866 N N . GLN A 1 238 ? 25.422 6.156 30.328 1 76.12 238 GLN A N 1
ATOM 1867 C CA . GLN A 1 238 ? 25.797 6.527 31.688 1 76.12 238 GLN A CA 1
ATOM 1868 C C . GLN A 1 238 ? 26.453 5.359 32.438 1 76.12 238 GLN A C 1
ATOM 1870 O O . GLN A 1 238 ? 27.125 5.551 33.438 1 76.12 238 GLN A O 1
ATOM 1875 N N . HIS A 1 239 ? 26.891 4.43 31.812 1 62.69 239 HIS A N 1
ATOM 1876 C CA . HIS A 1 239 ? 27.703 3.334 32.344 1 62.69 239 HIS A CA 1
ATOM 1877 C C . HIS A 1 239 ? 27.266 2.949 33.75 1 62.69 239 HIS A C 1
ATOM 1879 O O . HIS A 1 239 ? 28.078 2.496 34.562 1 62.69 239 HIS A O 1
ATOM 1885 N N . ASP A 1 240 ? 26.125 3.363 34.281 1 50.72 240 ASP A N 1
ATOM 1886 C CA . ASP A 1 240 ? 25.969 3.188 35.719 1 50.72 240 ASP A CA 1
ATOM 1887 C C . ASP A 1 240 ? 26.062 1.714 36.094 1 50.72 240 ASP A C 1
ATOM 1889 O O . ASP A 1 240 ? 25.219 0.906 35.719 1 50.72 240 ASP A O 1
ATOM 1893 N N . GLY A 1 241 ? 27.266 1.283 36.594 1 49.28 241 GLY A N 1
ATOM 1894 C CA . GLY A 1 241 ? 27.5 0.064 37.344 1 49.28 241 GLY A CA 1
ATOM 1895 C C . GLY A 1 241 ? 27.938 -1.104 36.469 1 49.28 241 GLY A C 1
ATOM 1896 O O . GLY A 1 241 ? 27.875 -2.258 36.906 1 49.28 241 GLY A O 1
ATOM 1897 N N . TYR A 1 242 ? 28.172 -0.792 35.094 1 56.53 242 TYR A N 1
ATOM 1898 C CA . TYR A 1 242 ? 28.484 -1.953 34.25 1 56.53 242 TYR A CA 1
ATOM 1899 C C . TYR A 1 242 ? 29.922 -2.414 34.469 1 56.53 242 TYR A C 1
ATOM 1901 O O . TYR A 1 242 ? 30.844 -1.601 34.469 1 56.53 242 TYR A O 1
ATOM 1909 N N . ALA A 1 243 ? 30.109 -3.441 35.094 1 52.94 243 ALA A N 1
ATOM 1910 C CA . ALA A 1 243 ? 31.391 -4.066 35.344 1 52.94 243 ALA A CA 1
ATOM 1911 C C . ALA A 1 243 ? 32.094 -4.461 34.062 1 52.94 243 ALA A C 1
ATOM 1913 O O . ALA A 1 243 ? 33.312 -4.676 34.031 1 52.94 243 ALA A O 1
ATOM 1914 N N . GLY A 1 244 ? 31.422 -4.465 32.906 1 60.03 244 GLY A N 1
ATOM 1915 C CA . GLY A 1 244 ? 32.062 -5.07 31.75 1 60.03 244 GLY A CA 1
ATOM 1916 C C . GLY A 1 244 ? 32.781 -4.066 30.875 1 60.03 244 GLY A C 1
ATOM 1917 O O . GLY A 1 244 ? 32.469 -2.873 30.906 1 60.03 244 GLY A O 1
ATOM 1918 N N . SER A 1 245 ? 33.906 -4.352 30.281 1 62.28 245 SER A N 1
ATOM 1919 C CA . SER A 1 245 ? 34.875 -3.551 29.516 1 62.28 245 SER A CA 1
ATOM 1920 C C . SER A 1 245 ? 34.344 -3.207 28.141 1 62.28 245 SER A C 1
ATOM 1922 O O . SER A 1 245 ? 34.906 -2.357 27.438 1 62.28 245 SER A O 1
ATOM 1924 N N . LEU A 1 246 ? 33.219 -3.83 27.75 1 67.38 246 LEU A N 1
ATOM 1925 C CA . LEU A 1 246 ? 32.812 -3.689 26.344 1 67.38 246 LEU A CA 1
ATOM 1926 C C . LEU A 1 246 ? 32.219 -2.314 26.094 1 67.38 246 LEU A C 1
ATOM 1928 O O . LEU A 1 246 ? 32.438 -1.713 25.047 1 67.38 246 LEU A O 1
ATOM 1932 N N . LEU A 1 247 ? 31.438 -1.811 27.156 1 68.06 247 LEU A N 1
ATOM 1933 C CA . LEU A 1 247 ? 30.75 -0.539 26.969 1 68.06 247 LEU A CA 1
ATOM 1934 C C . LEU A 1 247 ? 31.391 0.557 27.828 1 68.06 247 LEU A C 1
ATOM 1936 O O . LEU A 1 247 ? 31.047 1.732 27.688 1 68.06 247 LEU A O 1
ATOM 1940 N N . THR A 1 248 ? 32.25 0.16 28.891 1 62.25 248 THR A N 1
ATOM 1941 C CA . THR A 1 248 ? 32.812 1.089 29.859 1 62.25 248 THR A CA 1
ATOM 1942 C C . THR A 1 248 ? 34.062 1.751 29.312 1 62.25 248 THR A C 1
ATOM 1944 O O . THR A 1 248 ? 34.875 1.104 28.641 1 62.25 248 THR A O 1
ATOM 1947 N N . GLN A 1 249 ? 34.031 3.057 29.094 1 52.44 249 GLN A N 1
ATOM 1948 C CA . GLN A 1 249 ? 35.125 3.986 28.75 1 52.44 249 GLN A CA 1
ATOM 1949 C C . GLN A 1 249 ? 36.219 3.965 29.812 1 52.44 249 GLN A C 1
ATOM 1951 O O . GLN A 1 249 ? 36.375 4.934 30.547 1 52.44 249 GLN A O 1
ATOM 1956 N N . LYS A 1 250 ? 36.5 3.316 30.797 1 46.25 250 LYS A N 1
ATOM 1957 C CA . LYS A 1 250 ? 37.531 3.846 31.672 1 46.25 250 LYS A CA 1
ATOM 1958 C C . LYS A 1 250 ? 38.656 4.504 30.875 1 46.25 250 LYS A C 1
ATOM 1960 O O . LYS A 1 250 ? 39.188 5.523 31.281 1 46.25 250 LYS A O 1
ATOM 1965 N N . ASN A 1 251 ? 39.469 3.811 30.156 1 43.22 251 ASN A N 1
ATOM 1966 C CA . ASN A 1 251 ? 40.562 4.426 29.391 1 43.22 251 ASN A CA 1
ATOM 1967 C C . ASN A 1 251 ? 40.062 4.91 28.031 1 43.22 251 ASN A C 1
ATOM 1969 O O . ASN A 1 251 ? 38.906 4.672 27.656 1 43.22 251 ASN A O 1
ATOM 1973 N N . LYS A 1 252 ? 40.969 5.203 27.031 1 45.19 252 LYS A N 1
ATOM 1974 C CA . LYS A 1 252 ? 40.75 5.812 25.719 1 45.19 252 LYS A CA 1
ATOM 1975 C C . LYS A 1 252 ? 39.562 5.203 25 1 45.19 252 LYS A C 1
ATOM 1977 O O . LYS A 1 252 ? 39.5 3.982 24.828 1 45.19 252 LYS A O 1
ATOM 1982 N N . PRO A 1 253 ? 38.219 5.855 25.062 1 51.59 253 PRO A N 1
ATOM 1983 C CA . PRO A 1 253 ? 37.094 5.293 24.328 1 51.59 253 PRO A CA 1
ATOM 1984 C C . PRO A 1 253 ? 37.5 4.477 23.109 1 51.59 253 PRO A C 1
ATOM 1986 O O . PRO A 1 253 ? 38.188 5.004 22.219 1 51.59 253 PRO A O 1
ATOM 1989 N N . SER A 1 254 ? 37.75 3.25 23.25 1 59.31 254 SER A N 1
ATOM 1990 C CA . SER A 1 254 ? 38.125 2.443 22.094 1 59.31 254 SER A CA 1
ATOM 1991 C C . SER A 1 254 ? 37.062 2.547 20.984 1 59.31 254 SER A C 1
ATOM 1993 O O . SER A 1 254 ? 35.906 2.777 21.281 1 59.31 254 SER A O 1
ATOM 1995 N N . SER A 1 255 ? 37.5 2.889 19.766 1 67.12 255 SER A N 1
ATOM 1996 C CA . SER A 1 255 ? 36.719 3.037 18.531 1 67.12 255 SER A CA 1
ATOM 1997 C C . SER A 1 255 ? 35.656 1.974 18.406 1 67.12 255 SER A C 1
ATOM 1999 O O . SER A 1 255 ? 34.531 2.256 17.953 1 67.12 255 SER A O 1
ATOM 2001 N N . SER A 1 256 ? 35.844 0.872 19.141 1 73.62 256 SER A N 1
ATOM 2002 C CA . SER A 1 256 ? 34.906 -0.227 18.984 1 73.62 256 SER A CA 1
ATOM 2003 C C . SER A 1 256 ? 33.719 -0.059 19.922 1 73.62 256 SER A C 1
ATOM 2005 O O . SER A 1 256 ? 32.562 -0.357 19.562 1 73.62 256 SER A O 1
ATOM 2007 N N . SER A 1 257 ? 33.969 0.41 21.125 1 78.12 257 SER A N 1
ATOM 2008 C CA . SER A 1 257 ? 32.906 0.609 22.078 1 78.12 257 SER A CA 1
ATOM 2009 C C . SER A 1 257 ? 31.922 1.679 21.609 1 78.12 257 SER A C 1
ATOM 2011 O O . SER A 1 257 ? 30.703 1.535 21.766 1 78.12 257 SER A O 1
ATOM 2013 N N . SER A 1 258 ? 32.469 2.646 20.938 1 82.94 258 SER A N 1
ATOM 2014 C CA . SER A 1 258 ? 31.641 3.727 20.438 1 82.94 258 SER A CA 1
ATOM 2015 C C . SER A 1 258 ? 30.75 3.246 19.297 1 82.94 258 SER A C 1
ATOM 2017 O O . SER A 1 258 ? 29.594 3.662 19.188 1 82.94 258 SER A O 1
ATOM 2019 N N . LYS A 1 259 ? 31.281 2.342 18.594 1 85.62 259 LYS A N 1
ATOM 2020 C CA . LYS A 1 259 ? 30.516 1.816 17.469 1 85.62 259 LYS A CA 1
ATOM 2021 C C . LYS A 1 259 ? 29.359 0.946 17.953 1 85.62 259 LYS A C 1
ATOM 2023 O O . LYS A 1 259 ? 28.281 0.931 17.344 1 85.62 259 LYS A O 1
ATOM 2028 N N . LEU A 1 260 ? 29.578 0.307 19.062 1 87.69 260 LEU A N 1
ATOM 2029 C CA . LEU A 1 260 ? 28.531 -0.539 19.609 1 87.69 260 LEU A CA 1
ATOM 2030 C C . LEU A 1 260 ? 27.422 0.306 20.219 1 87.69 260 LEU A C 1
ATOM 2032 O O . LEU A 1 260 ? 26.234 -0.007 20.062 1 87.69 260 LEU A O 1
ATOM 2036 N N . LYS A 1 261 ? 27.797 1.317 20.859 1 89.31 261 LYS A N 1
ATOM 2037 C CA . LYS A 1 261 ? 26.812 2.229 21.422 1 89.31 261 LYS A CA 1
ATOM 2038 C C . LYS A 1 261 ? 26 2.902 20.328 1 89.31 261 LYS A C 1
ATOM 2040 O O . LYS A 1 261 ? 24.781 3.059 20.438 1 89.31 261 LYS A O 1
ATOM 2045 N N . ASP A 1 262 ? 26.703 3.176 19.234 1 91.75 262 ASP A N 1
ATOM 2046 C CA . ASP A 1 262 ? 26.031 3.816 18.109 1 91.75 262 ASP A CA 1
ATOM 2047 C C . ASP A 1 262 ? 25.062 2.857 17.438 1 91.75 262 ASP A C 1
ATOM 2049 O O . ASP A 1 262 ? 24.016 3.281 16.922 1 91.75 262 ASP A O 1
ATOM 2053 N N . LEU A 1 263 ? 25.453 1.67 17.5 1 92.56 263 LEU A N 1
ATOM 2054 C CA . LEU A 1 263 ? 24.547 0.675 16.938 1 92.56 263 LEU A CA 1
ATOM 2055 C C . LEU A 1 263 ? 23.234 0.626 17.719 1 92.56 263 LEU A C 1
ATOM 2057 O O . LEU A 1 263 ? 22.156 0.575 17.141 1 92.56 263 LEU A O 1
ATOM 2061 N N . CYS A 1 264 ? 23.297 0.71 19 1 93.25 264 CYS A N 1
ATOM 2062 C CA . CYS A 1 264 ? 22.109 0.716 19.844 1 93.25 264 CYS A CA 1
ATOM 2063 C C . CYS A 1 264 ? 21.328 2.014 19.672 1 93.25 264 CYS A C 1
ATOM 2065 O O . CYS A 1 264 ? 20.094 2.01 19.703 1 93.25 264 CYS A O 1
ATOM 2067 N N . LEU A 1 265 ? 22.109 3.025 19.547 1 95.06 265 LEU A N 1
ATOM 2068 C CA . LEU A 1 265 ? 21.469 4.305 19.297 1 95.06 265 LEU A CA 1
ATOM 2069 C C . LEU A 1 265 ? 20.688 4.277 17.984 1 95.06 265 LEU A C 1
ATOM 2071 O O . LEU A 1 265 ? 19.547 4.734 17.922 1 95.06 265 LEU A O 1
ATOM 2075 N N . SER A 1 266 ? 21.312 3.734 16.922 1 96.19 266 SER A N 1
ATOM 2076 C CA . SER A 1 266 ? 20.641 3.629 15.625 1 96.19 266 SER A CA 1
ATOM 2077 C C . SER A 1 266 ? 19.344 2.818 15.734 1 96.19 266 SER A C 1
ATOM 2079 O O . SER A 1 266 ? 18.344 3.141 15.086 1 96.19 266 SER A O 1
ATOM 2081 N N . PHE A 1 267 ? 19.344 1.849 16.5 1 94.62 267 PHE A N 1
ATOM 2082 C CA . PHE A 1 267 ? 18.172 1.012 16.672 1 94.62 267 PHE A CA 1
ATOM 2083 C C . PHE A 1 267 ? 17.062 1.771 17.422 1 94.62 267 PHE A C 1
ATOM 2085 O O . PHE A 1 267 ? 15.891 1.651 17.078 1 94.62 267 PHE A O 1
ATOM 2092 N N . ALA A 1 268 ? 17.469 2.471 18.438 1 95.06 268 ALA A N 1
ATOM 2093 C CA . ALA A 1 268 ? 16.5 3.293 19.156 1 95.06 268 ALA A CA 1
ATOM 2094 C C . ALA A 1 268 ? 15.891 4.348 18.234 1 95.06 268 ALA A C 1
ATOM 2096 O O . ALA A 1 268 ? 14.688 4.602 18.297 1 95.06 268 ALA A O 1
ATOM 2097 N N . LEU A 1 269 ? 16.75 4.93 17.391 1 96.12 269 LEU A N 1
ATOM 2098 C CA . LEU A 1 269 ? 16.281 5.941 16.453 1 96.12 269 LEU A CA 1
ATOM 2099 C C . LEU A 1 269 ? 15.344 5.328 15.422 1 96.12 269 LEU A C 1
ATOM 2101 O O . LEU A 1 269 ? 14.359 5.957 15.016 1 96.12 269 LEU A O 1
ATOM 2105 N N . PHE A 1 270 ? 15.57 4.094 15.047 1 95.06 270 PHE A N 1
ATOM 2106 C CA . PHE A 1 270 ? 14.688 3.365 14.141 1 95.06 270 PHE A CA 1
ATOM 2107 C C . PHE A 1 270 ? 13.289 3.242 14.727 1 95.06 270 PHE A C 1
ATOM 2109 O O . PHE A 1 270 ? 12.297 3.463 14.031 1 95.06 270 PHE A O 1
ATOM 2116 N N . LYS A 1 271 ? 13.234 2.969 15.984 1 91.56 271 LYS A N 1
ATOM 2117 C CA . LYS A 1 271 ? 11.945 2.838 16.656 1 91.56 271 LYS A CA 1
ATOM 2118 C C . LYS A 1 271 ? 11.211 4.176 16.703 1 91.56 271 LYS A C 1
ATOM 2120 O O . LYS A 1 271 ? 9.984 4.223 16.562 1 91.56 271 LYS A O 1
ATOM 2125 N N . LEU A 1 272 ? 12 5.164 16.859 1 92.38 272 LEU A N 1
ATOM 2126 C CA . LEU A 1 272 ? 11.406 6.496 16.891 1 92.38 272 LEU A CA 1
ATOM 2127 C C . LEU A 1 272 ? 10.922 6.906 15.5 1 92.38 272 LEU A C 1
ATOM 2129 O O . LEU A 1 272 ? 9.859 7.516 15.367 1 92.38 272 LEU A O 1
ATOM 2133 N N . LEU A 1 273 ? 11.719 6.566 14.5 1 92.75 273 LEU A N 1
ATOM 2134 C CA . LEU A 1 273 ? 11.367 6.914 13.125 1 92.75 273 LEU A CA 1
ATOM 2135 C C . LEU A 1 273 ? 10.133 6.141 12.672 1 92.75 273 LEU A C 1
ATOM 2137 O O . LEU A 1 273 ? 9.328 6.648 11.891 1 92.75 273 LEU A O 1
ATOM 2141 N N . ARG A 1 274 ? 9.984 4.996 13.164 1 89.56 274 ARG A N 1
ATOM 2142 C CA . ARG A 1 274 ? 8.875 4.125 12.789 1 89.56 274 ARG A CA 1
ATOM 2143 C C . ARG A 1 274 ? 7.535 4.75 13.164 1 89.56 274 ARG A C 1
ATOM 2145 O O . ARG A 1 274 ? 6.508 4.438 12.562 1 89.56 274 ARG A O 1
ATOM 2152 N N . ARG A 1 275 ? 7.504 5.621 14.07 1 87.44 275 ARG A N 1
ATOM 2153 C CA . ARG A 1 275 ? 6.273 6.27 14.508 1 87.44 275 ARG A CA 1
ATOM 2154 C C . ARG A 1 275 ? 5.684 7.137 13.398 1 87.44 275 ARG A C 1
ATOM 2156 O O . ARG A 1 275 ? 4.477 7.391 13.375 1 87.44 275 ARG A O 1
ATOM 2163 N N . ARG A 1 276 ? 6.59 7.488 12.445 1 85.44 276 ARG A N 1
ATOM 2164 C CA . ARG A 1 276 ? 6.125 8.297 11.328 1 85.44 276 ARG A CA 1
ATOM 2165 C C . ARG A 1 276 ? 5.34 7.457 10.328 1 85.44 276 ARG A C 1
ATOM 2167 O O . ARG A 1 276 ? 4.59 7.992 9.508 1 85.44 276 ARG A O 1
ATOM 2174 N N . LEU A 1 277 ? 5.516 6.164 10.383 1 77.88 277 LEU A N 1
ATOM 2175 C CA . LEU A 1 277 ? 4.875 5.266 9.43 1 77.88 277 LEU A CA 1
ATOM 2176 C C . LEU A 1 277 ? 3.424 5.008 9.82 1 77.88 277 LEU A C 1
ATOM 2178 O O . LEU A 1 277 ? 2.609 4.629 8.977 1 77.88 277 LEU A O 1
ATOM 2182 N N . GLY A 1 278 ? 2.973 4.883 11.016 1 60.5 278 GLY A N 1
ATOM 2183 C CA . GLY A 1 278 ? 1.646 4.5 11.469 1 60.5 278 GLY A CA 1
ATOM 2184 C C . GLY A 1 278 ? 0.593 5.559 11.195 1 60.5 278 GLY A C 1
ATOM 2185 O O . GLY A 1 278 ? -0.496 5.523 11.766 1 60.5 278 GLY A O 1
ATOM 2186 N N . GLY A 1 279 ? 0.626 6.309 9.852 1 53.34 279 GLY A N 1
ATOM 2187 C CA . GLY A 1 279 ? -0.426 7.176 9.352 1 53.34 279 GLY A CA 1
ATOM 2188 C C . GLY A 1 279 ? -0.296 8.609 9.828 1 53.34 279 GLY A C 1
ATOM 2189 O O . GLY A 1 279 ? 0.515 8.906 10.703 1 53.34 279 GLY A O 1
ATOM 2190 N N . SER A 1 280 ? -0.838 9.43 9.023 1 48.25 280 SER A N 1
ATOM 2191 C CA . SER A 1 280 ? -0.778 10.883 8.977 1 48.25 280 SER A CA 1
ATOM 2192 C C . SER A 1 280 ? -0.731 11.484 10.375 1 48.25 280 SER A C 1
ATOM 2194 O O . SER A 1 280 ? 0.118 12.328 10.664 1 48.25 280 SER A O 1
ATOM 2196 N N . ASN A 1 281 ? -2.068 11.617 10.867 1 44.72 281 ASN A N 1
ATOM 2197 C CA . ASN A 1 281 ? -2.451 12.625 11.852 1 44.72 281 ASN A CA 1
ATOM 2198 C C . ASN A 1 281 ? -1.896 12.297 13.234 1 44.72 281 ASN A C 1
ATOM 2200 O O . ASN A 1 281 ? -2.51 12.633 14.25 1 44.72 281 ASN A O 1
ATOM 2204 N N . SER A 1 282 ? -1.107 11.297 13.32 1 46.56 282 SER A N 1
ATOM 2205 C CA . SER A 1 282 ? -0.981 10.969 14.742 1 46.56 282 SER A CA 1
ATOM 2206 C C . SER A 1 282 ? -0.273 12.086 15.5 1 46.56 282 SER A C 1
ATOM 2208 O O . SER A 1 282 ? 0.863 12.438 15.18 1 46.56 282 SER A O 1
ATOM 2210 N N . PRO A 1 283 ? -0.927 12.797 16.109 1 51.91 283 PRO A N 1
ATOM 2211 C CA . PRO A 1 283 ? -0.426 13.609 17.219 1 51.91 283 PRO A CA 1
ATOM 2212 C C . PRO A 1 283 ? 0.719 12.938 17.984 1 51.91 283 PRO A C 1
ATOM 2214 O O . PRO A 1 283 ? 1.15 13.43 19.016 1 51.91 283 PRO A O 1
ATOM 2217 N N . MET A 1 284 ? 1.359 11.852 17.312 1 58.56 284 MET A N 1
ATOM 2218 C CA . MET A 1 284 ? 2.102 11 18.234 1 58.56 284 MET A CA 1
ATOM 2219 C C . MET A 1 284 ? 3.557 11.438 18.328 1 58.56 284 MET A C 1
ATOM 2221 O O . MET A 1 284 ? 4.336 10.859 19.094 1 58.56 284 MET A O 1
ATOM 2225 N N . ILE A 1 285 ? 3.877 12.438 17.344 1 69.12 285 ILE A N 1
ATOM 2226 C CA . ILE A 1 285 ? 5.262 12.852 17.547 1 69.12 285 ILE A CA 1
ATOM 2227 C C . ILE A 1 285 ? 5.301 14.133 18.375 1 69.12 285 ILE A C 1
ATOM 2229 O O . ILE A 1 285 ? 5.156 15.234 17.844 1 69.12 285 ILE A O 1
ATOM 2233 N N . HIS A 1 286 ? 5.414 13.969 19.562 1 66.19 286 HIS A N 1
ATOM 2234 C CA . HIS A 1 286 ? 5.414 15.062 20.531 1 66.19 286 HIS A CA 1
ATOM 2235 C C . HIS A 1 286 ? 6.699 15.883 20.422 1 66.19 286 HIS A C 1
ATOM 2237 O O . HIS A 1 286 ? 6.766 17 20.938 1 66.19 286 HIS A O 1
ATOM 2243 N N . GLU A 1 287 ? 7.559 15.328 19.625 1 74.06 287 GLU A N 1
ATOM 2244 C CA . GLU A 1 287 ? 8.875 15.945 19.531 1 74.06 287 GLU A CA 1
ATOM 2245 C C . GLU A 1 287 ? 8.906 17.016 18.453 1 74.06 287 GLU A C 1
ATOM 2247 O O . GLU A 1 287 ? 9.953 17.609 18.172 1 74.06 287 GLU A O 1
ATOM 2252 N N . ARG A 1 288 ? 7.707 17.438 18.031 1 77.38 288 ARG A N 1
ATOM 2253 C CA . ARG A 1 288 ? 7.672 18.453 17 1 77.38 288 ARG A CA 1
ATOM 2254 C C . ARG A 1 288 ? 8.07 19.812 17.547 1 77.38 288 ARG A C 1
ATOM 2256 O O . ARG A 1 288 ? 7.555 20.25 18.594 1 77.38 288 ARG A O 1
ATOM 2263 N N . ASP A 1 289 ? 9.102 20.422 17 1 76.12 289 ASP A N 1
ATOM 2264 C CA . ASP A 1 289 ? 9.594 21.75 17.328 1 76.12 289 ASP A CA 1
ATOM 2265 C C . ASP A 1 289 ? 10.047 21.812 18.781 1 76.12 289 ASP A C 1
ATOM 2267 O O . ASP A 1 289 ? 9.836 22.812 19.469 1 76.12 289 ASP A O 1
ATOM 2271 N N . ASP A 1 290 ? 10.57 20.656 19.234 1 83.31 290 ASP A N 1
ATOM 2272 C CA . ASP A 1 290 ? 11.102 20.594 20.594 1 83.31 290 ASP A CA 1
ATOM 2273 C C . ASP A 1 290 ? 12.594 20.922 20.609 1 83.31 290 ASP A C 1
ATOM 2275 O O . ASP A 1 290 ? 13.352 20.469 19.766 1 83.31 290 ASP A O 1
ATOM 2279 N N . ILE A 1 291 ? 12.984 21.781 21.531 1 86 291 ILE A N 1
ATOM 2280 C CA . ILE A 1 291 ? 14.367 22.234 21.625 1 86 291 ILE A CA 1
ATOM 2281 C C . ILE A 1 291 ? 15.266 21.062 22 1 86 291 ILE A C 1
ATOM 2283 O O . ILE A 1 291 ? 16.406 20.969 21.547 1 86 291 ILE A O 1
ATOM 2287 N N . ARG A 1 292 ? 14.797 20.188 22.812 1 88.25 292 ARG A N 1
ATOM 2288 C CA . ARG A 1 292 ? 15.57 19.031 23.25 1 88.25 292 ARG A CA 1
ATOM 2289 C C . ARG A 1 292 ? 15.984 18.172 22.062 1 88.25 292 ARG A C 1
ATOM 2291 O O . ARG A 1 292 ? 17.141 17.75 21.969 1 88.25 292 ARG A O 1
ATOM 2298 N N . THR A 1 293 ? 15.047 17.953 21.219 1 89.56 293 THR A N 1
ATOM 2299 C CA . THR A 1 293 ? 15.32 17.125 20.047 1 89.56 293 THR A CA 1
ATOM 2300 C C . THR A 1 293 ? 16.219 17.859 19.062 1 89.56 293 THR A C 1
ATOM 2302 O O . THR A 1 293 ? 17.047 17.234 18.391 1 89.56 293 THR A O 1
ATOM 2305 N N . LEU A 1 294 ? 16.078 19.188 19.047 1 90.94 294 LEU A N 1
ATOM 2306 C CA . LEU A 1 294 ? 16.922 19.969 18.156 1 90.94 294 LEU A CA 1
ATOM 2307 C C . LEU A 1 294 ? 18.375 19.922 18.625 1 90.94 294 LEU A C 1
ATOM 2309 O O . LEU A 1 294 ? 19.297 19.781 17.812 1 90.94 294 LEU A O 1
ATOM 2313 N N . VAL A 1 295 ? 18.578 20 19.875 1 91.12 295 VAL A N 1
ATOM 2314 C CA . VAL A 1 295 ? 19.922 19.969 20.438 1 91.12 295 VAL A CA 1
ATOM 2315 C C . VAL A 1 295 ? 20.531 18.578 20.266 1 91.12 295 VAL A C 1
ATOM 2317 O O . VAL A 1 295 ? 21.734 18.438 20.047 1 91.12 295 VAL A O 1
ATOM 2320 N N . PHE A 1 296 ? 19.719 17.594 20.344 1 92.12 296 PHE A N 1
ATOM 2321 C CA . PHE A 1 296 ? 20.172 16.234 20.109 1 92.12 296 PHE A CA 1
ATOM 2322 C C . PHE A 1 296 ? 20.719 16.078 18.703 1 92.12 296 PHE A C 1
ATOM 2324 O O . PHE A 1 296 ? 21.781 15.461 18.5 1 92.12 296 PHE A O 1
ATOM 2331 N N . ALA A 1 297 ? 20 16.609 17.734 1 91.94 297 ALA A N 1
ATOM 2332 C CA . ALA A 1 297 ? 20.438 16.5 16.359 1 91.94 297 ALA A CA 1
ATOM 2333 C C . ALA A 1 297 ? 21.719 17.312 16.109 1 91.94 297 ALA A C 1
ATOM 2335 O O . ALA A 1 297 ? 22.641 16.844 15.445 1 91.94 297 ALA A O 1
ATOM 2336 N N . ARG A 1 298 ? 21.844 18.469 16.734 1 91.69 298 ARG A N 1
ATOM 2337 C CA . ARG A 1 298 ? 22.953 19.406 16.5 1 91.69 298 ARG A CA 1
ATOM 2338 C C . ARG A 1 298 ? 24.203 18.953 17.234 1 91.69 298 ARG A C 1
ATOM 2340 O O . ARG A 1 298 ? 25.297 18.922 16.672 1 91.69 298 ARG A O 1
ATOM 2347 N N . ASN A 1 299 ? 23.969 18.562 18.5 1 90.06 299 ASN A N 1
ATOM 2348 C CA . ASN A 1 299 ? 25.125 18.328 19.359 1 90.06 299 ASN A CA 1
ATOM 2349 C C . ASN A 1 299 ? 25.312 16.828 19.641 1 90.06 299 ASN A C 1
ATOM 2351 O O . ASN A 1 299 ? 26.391 16.406 20.031 1 90.06 299 ASN A O 1
ATOM 2355 N N . GLY A 1 300 ? 24.281 16.109 19.578 1 89.44 300 GLY A N 1
ATOM 2356 C CA . GLY A 1 300 ? 24.375 14.672 19.828 1 89.44 300 GLY A CA 1
ATOM 2357 C C . GLY A 1 300 ? 24.766 13.867 18.609 1 89.44 300 GLY A C 1
ATOM 2358 O O . GLY A 1 300 ? 25.812 13.219 18.594 1 89.44 300 GLY A O 1
ATOM 2359 N N . LEU A 1 301 ? 23.984 14.07 17.562 1 90.88 301 LEU A N 1
ATOM 2360 C CA . LEU A 1 301 ? 24.25 13.32 16.328 1 90.88 301 LEU A CA 1
ATOM 2361 C C . LEU A 1 301 ? 25.328 14 15.492 1 90.88 301 LEU A C 1
ATOM 2363 O O . LEU A 1 301 ? 26.281 13.359 15.062 1 90.88 301 LEU A O 1
ATOM 2367 N N . ALA A 1 302 ? 25.141 15.289 15.281 1 88.44 302 ALA A N 1
ATOM 2368 C CA . ALA A 1 302 ? 26.078 16.031 14.453 1 88.44 302 ALA A CA 1
ATOM 2369 C C . ALA A 1 302 ? 27.188 16.656 15.305 1 88.44 302 ALA A C 1
ATOM 2371 O O . ALA A 1 302 ? 27.953 17.5 14.82 1 88.44 302 ALA A O 1
ATOM 2372 N N . GLY A 1 303 ? 27.234 16.234 16.562 1 82.25 303 GLY A N 1
ATOM 2373 C CA . GLY A 1 303 ? 28.203 16.828 17.469 1 82.25 303 GLY A CA 1
ATOM 2374 C C . GLY A 1 303 ? 29.625 16.359 17.203 1 82.25 303 GLY A C 1
ATOM 2375 O O . GLY A 1 303 ? 29.844 15.227 16.766 1 82.25 303 GLY A O 1
ATOM 2376 N N . GLY A 1 304 ? 30.469 17.172 17.422 1 76.88 304 GLY A N 1
ATOM 2377 C CA . GLY A 1 304 ? 31.875 16.875 17.266 1 76.88 304 GLY A CA 1
ATOM 2378 C C . GLY A 1 304 ? 32.375 17.062 15.852 1 76.88 304 GLY A C 1
ATOM 2379 O O . GLY A 1 304 ? 31.641 17.531 14.984 1 76.88 304 GLY A O 1
ATOM 2380 N N . ASP A 1 305 ? 33.625 16.828 15.539 1 77.88 305 ASP A N 1
ATOM 2381 C CA . ASP A 1 305 ? 34.219 17.078 14.227 1 77.88 305 ASP A CA 1
ATOM 2382 C C . ASP A 1 305 ? 34.188 15.812 13.367 1 77.88 305 ASP A C 1
ATOM 2384 O O . ASP A 1 305 ? 34.781 15.766 12.297 1 77.88 305 ASP A O 1
ATOM 2388 N N . ASP A 1 306 ? 33.344 14.875 13.812 1 86.56 306 ASP A N 1
ATOM 2389 C CA . ASP A 1 306 ? 33.281 13.625 13.055 1 86.56 306 ASP A CA 1
ATOM 2390 C C . ASP A 1 306 ? 31.984 13.539 12.25 1 86.56 306 ASP A C 1
ATOM 2392 O O . ASP A 1 306 ? 30.984 13.031 12.742 1 86.56 306 ASP A O 1
ATOM 2396 N N . HIS A 1 307 ? 32.062 13.992 10.984 1 90.62 307 HIS A N 1
ATOM 2397 C CA . HIS A 1 307 ? 30.906 13.938 10.102 1 90.62 307 HIS A CA 1
ATOM 2398 C C . HIS A 1 307 ? 30.562 12.492 9.742 1 90.62 307 HIS A C 1
ATOM 2400 O O . HIS A 1 307 ? 29.391 12.188 9.477 1 90.62 307 HIS A O 1
ATOM 2406 N N . GLU A 1 308 ? 31.469 11.617 9.875 1 91.5 308 GLU A N 1
ATOM 2407 C CA . GLU A 1 308 ? 31.25 10.234 9.477 1 91.5 308 GLU A CA 1
ATOM 2408 C C . GLU A 1 308 ? 30.359 9.5 10.484 1 91.5 308 GLU A C 1
ATOM 2410 O O . GLU A 1 308 ? 29.578 8.633 10.109 1 91.5 308 GLU A O 1
ATOM 2415 N N . ARG A 1 309 ? 30.484 9.852 11.68 1 92.44 309 ARG A N 1
ATOM 2416 C CA . ARG A 1 309 ? 29.672 9.203 12.703 1 92.44 309 ARG A CA 1
ATOM 2417 C C . ARG A 1 309 ? 28.188 9.477 12.492 1 92.44 309 ARG A C 1
ATOM 2419 O O . ARG A 1 309 ? 27.359 8.57 12.586 1 92.44 309 ARG A O 1
ATOM 2426 N N . MET A 1 310 ? 27.938 10.719 12.203 1 94.31 310 MET A N 1
ATOM 2427 C CA . MET A 1 310 ? 26.531 11.102 12 1 94.31 310 MET A CA 1
ATOM 2428 C C . MET A 1 310 ? 25.906 10.297 10.867 1 94.31 310 MET A C 1
ATOM 2430 O O . MET A 1 310 ? 24.844 9.711 11.031 1 94.31 310 MET A O 1
ATOM 2434 N N . PHE A 1 311 ? 26.594 10.211 9.781 1 95.12 311 PHE A N 1
ATOM 2435 C CA . PHE A 1 311 ? 26.062 9.5 8.625 1 95.12 311 PHE A CA 1
ATOM 2436 C C . PHE A 1 311 ? 26.016 8 8.883 1 95.12 311 PHE A C 1
ATOM 2438 O O . PHE A 1 311 ? 25.078 7.32 8.453 1 95.12 311 PHE A O 1
ATOM 2445 N N . ARG A 1 312 ? 26.938 7.527 9.602 1 93.56 312 ARG A N 1
ATOM 2446 C CA . ARG A 1 312 ? 26.969 6.102 9.914 1 93.56 312 ARG A CA 1
ATOM 2447 C C . ARG A 1 312 ? 25.781 5.707 10.781 1 93.56 312 ARG A C 1
ATOM 2449 O O . ARG A 1 312 ? 25.141 4.672 10.547 1 93.56 312 ARG A O 1
ATOM 2456 N N . VAL A 1 313 ? 25.469 6.496 11.734 1 95.5 313 VAL A N 1
ATOM 2457 C CA . VAL A 1 313 ? 24.359 6.211 12.633 1 95.5 313 VAL A CA 1
ATOM 2458 C C . VAL A 1 313 ? 23.047 6.215 11.852 1 95.5 313 VAL A C 1
ATOM 2460 O O . VAL A 1 313 ? 22.219 5.312 12.016 1 95.5 313 VAL A O 1
ATOM 2463 N N . ILE A 1 314 ? 22.922 7.148 10.977 1 96.69 314 ILE A N 1
ATOM 2464 C CA . ILE A 1 314 ? 21.688 7.277 10.219 1 96.69 314 ILE A CA 1
ATOM 2465 C C . ILE A 1 314 ? 21.594 6.16 9.188 1 96.69 314 ILE A C 1
ATOM 2467 O O . ILE A 1 314 ? 20.516 5.605 8.953 1 96.69 314 ILE A O 1
ATOM 2471 N N . GLU A 1 315 ? 22.703 5.871 8.602 1 96.06 315 GLU A N 1
ATOM 2472 C CA . GLU A 1 315 ? 22.734 4.781 7.633 1 96.06 315 GLU A CA 1
ATOM 2473 C C . GLU A 1 315 ? 22.344 3.455 8.281 1 96.06 315 GLU A C 1
ATOM 2475 O O . GLU A 1 315 ? 21.609 2.664 7.695 1 96.06 315 GLU A O 1
ATOM 2480 N N . THR A 1 316 ? 22.859 3.236 9.422 1 94.81 316 THR A N 1
ATOM 2481 C CA . THR A 1 316 ? 22.516 2.016 10.141 1 94.81 316 THR A CA 1
ATOM 2482 C C . THR A 1 316 ? 21.047 2.008 10.539 1 94.81 316 THR A C 1
ATOM 2484 O O . THR A 1 316 ? 20.391 0.966 10.484 1 94.81 316 THR A O 1
ATOM 2487 N N . GLU A 1 317 ? 20.578 3.143 10.906 1 96.62 317 GLU A N 1
ATOM 2488 C CA . GLU A 1 317 ? 19.156 3.271 11.219 1 96.62 317 GLU A CA 1
ATOM 2489 C C . GLU A 1 317 ? 18.281 2.879 10.023 1 96.62 317 GLU A C 1
ATOM 2491 O O . GLU A 1 317 ? 17.328 2.109 10.164 1 96.62 317 GLU A O 1
ATOM 2496 N N . LEU A 1 318 ? 18.641 3.373 8.875 1 95.56 318 LEU A N 1
ATOM 2497 C CA . LEU A 1 318 ? 17.891 3.078 7.664 1 95.56 318 LEU A CA 1
ATOM 2498 C C . LEU A 1 318 ? 18.094 1.629 7.234 1 95.56 318 LEU A C 1
ATOM 2500 O O . LEU A 1 318 ? 17.266 1.062 6.527 1 95.56 318 LEU A O 1
ATOM 2504 N N . GLY A 1 319 ? 19.25 1.104 7.727 1 92.31 319 GLY A N 1
ATOM 2505 C CA . GLY A 1 319 ? 19.438 -0.324 7.539 1 92.31 319 GLY A CA 1
ATOM 2506 C C . GLY A 1 319 ? 18.438 -1.167 8.305 1 92.31 319 GLY A C 1
ATOM 2507 O O . GLY A 1 319 ? 17.922 -2.158 7.777 1 92.31 319 GLY A O 1
ATOM 2508 N N . PHE A 1 320 ? 18.109 -0.738 9.453 1 91.56 320 PHE A N 1
ATOM 2509 C CA . PHE A 1 320 ? 17.094 -1.419 10.242 1 91.56 320 PHE A CA 1
ATOM 2510 C C . PHE A 1 320 ? 15.711 -1.259 9.609 1 91.56 320 PHE A C 1
ATOM 2512 O O . PHE A 1 320 ? 14.914 -2.195 9.617 1 91.56 320 PHE A O 1
ATOM 2519 N N . LEU A 1 321 ? 15.492 -0.099 9.094 1 91.5 321 LEU A N 1
ATOM 2520 C CA . LEU A 1 321 ? 14.211 0.161 8.445 1 91.5 321 LEU A CA 1
ATOM 2521 C C . LEU A 1 321 ? 14.055 -0.697 7.195 1 91.5 321 LEU A C 1
ATOM 2523 O O . LEU A 1 321 ? 12.961 -1.204 6.926 1 91.5 321 LEU A O 1
ATOM 2527 N N . PHE A 1 322 ? 15.102 -0.842 6.441 1 89.38 322 PHE A N 1
ATOM 2528 C CA . PHE A 1 322 ? 15.086 -1.707 5.266 1 89.38 322 PHE A CA 1
ATOM 2529 C C . PHE A 1 322 ? 14.773 -3.146 5.656 1 89.38 322 PHE A C 1
ATOM 2531 O O . PHE A 1 322 ? 13.945 -3.801 5.027 1 89.38 322 PHE A O 1
ATOM 2538 N N . ASP A 1 323 ? 15.398 -3.561 6.668 1 84.81 323 ASP A N 1
ATOM 2539 C CA . ASP A 1 323 ? 15.195 -4.938 7.105 1 84.81 323 ASP A CA 1
ATOM 2540 C C . ASP A 1 323 ? 13.773 -5.152 7.613 1 84.81 323 ASP A C 1
ATOM 2542 O O . ASP A 1 323 ? 13.211 -6.242 7.473 1 84.81 323 ASP A O 1
ATOM 2546 N N . PHE A 1 324 ? 13.273 -4.207 8.133 1 85.19 324 PHE A N 1
ATOM 2547 C CA . PHE A 1 324 ? 11.914 -4.301 8.648 1 85.19 324 PHE A CA 1
ATOM 2548 C C . PHE A 1 324 ? 10.914 -4.484 7.512 1 85.19 324 PHE A C 1
ATOM 2550 O O . PHE A 1 324 ? 9.984 -5.285 7.621 1 85.19 324 PHE A O 1
ATOM 2557 N N . PHE A 1 325 ? 11.125 -3.811 6.441 1 82.94 325 PHE A N 1
ATOM 2558 C CA . PHE A 1 325 ? 10.133 -3.844 5.371 1 82.94 325 PHE A CA 1
ATOM 2559 C C . PHE A 1 325 ? 10.469 -4.93 4.355 1 82.94 325 PHE A C 1
ATOM 2561 O O . PHE A 1 325 ? 9.57 -5.531 3.766 1 82.94 325 PHE A O 1
ATOM 2568 N N . TYR A 1 326 ? 11.734 -5.121 4.16 1 78.69 326 TYR A N 1
ATOM 2569 C CA . TYR A 1 326 ? 12.094 -5.941 3.004 1 78.69 326 TYR A CA 1
ATOM 2570 C C . TYR A 1 326 ? 12.742 -7.246 3.439 1 78.69 326 TYR A C 1
ATOM 2572 O O . TYR A 1 326 ? 12.977 -8.133 2.617 1 78.69 326 TYR A O 1
ATOM 2580 N N . ALA A 1 327 ? 13.156 -7.238 4.594 1 69.5 327 ALA A N 1
ATOM 2581 C CA . ALA A 1 327 ? 13.789 -8.484 5 1 69.5 327 ALA A CA 1
ATOM 2582 C C . ALA A 1 327 ? 12.977 -9.195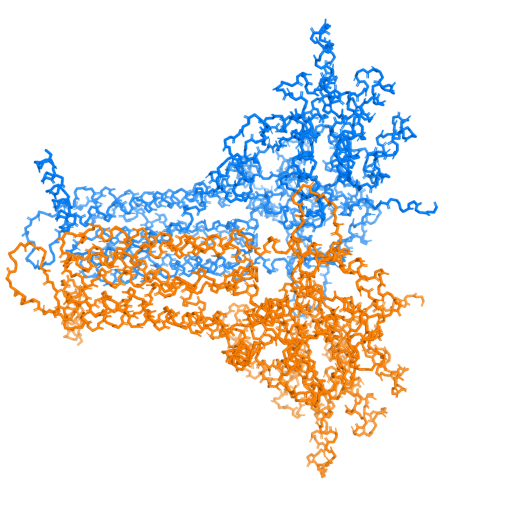 6.078 1 69.5 327 ALA A C 1
ATOM 2584 O O . ALA A 1 327 ? 12.219 -8.555 6.812 1 69.5 327 ALA A O 1
ATOM 2585 N N . ARG A 1 328 ? 12.883 -10.461 5.988 1 59.47 328 ARG A N 1
ATOM 2586 C CA . ARG A 1 328 ? 12.133 -11.25 6.953 1 59.47 328 ARG A CA 1
ATOM 2587 C C . ARG A 1 328 ? 12.875 -11.352 8.281 1 59.47 328 ARG A C 1
ATOM 2589 O O . ARG A 1 328 ? 13.742 -12.219 8.445 1 59.47 328 ARG A O 1
ATOM 2596 N N . TYR A 1 329 ? 13.242 -10.32 8.891 1 56.81 329 TYR A N 1
ATOM 2597 C CA . TYR A 1 329 ? 13.852 -10.57 10.195 1 56.81 329 TYR A CA 1
ATOM 2598 C C . TYR A 1 329 ? 12.789 -10.852 11.25 1 56.81 329 TYR A C 1
ATOM 2600 O O . TYR A 1 329 ? 11.75 -10.195 11.281 1 56.81 329 TYR A O 1
ATOM 2608 N N . PRO A 1 330 ? 12.953 -12.195 11.75 1 55.56 330 PRO A N 1
ATOM 2609 C CA . PRO A 1 330 ? 12.062 -12.492 12.867 1 55.56 330 PRO A CA 1
ATOM 2610 C C . PRO A 1 330 ? 11.984 -11.352 13.883 1 55.56 330 PRO A C 1
ATOM 2612 O O . PRO A 1 330 ? 12.898 -10.531 13.969 1 55.56 330 PRO A O 1
ATOM 2615 N N . SER A 1 331 ? 10.969 -11.039 14.391 1 56.72 331 SER A N 1
ATOM 2616 C CA . SER A 1 331 ? 10.758 -10.016 15.414 1 56.72 331 SER A CA 1
ATOM 2617 C C . SER A 1 331 ? 11.898 -10.008 16.438 1 56.72 331 SER A C 1
ATOM 2619 O O . SER A 1 331 ? 12.438 -11.062 16.766 1 56.72 331 SER A O 1
ATOM 2621 N N . PRO A 1 332 ? 12.547 -8.797 16.641 1 53.41 332 PRO A N 1
ATOM 2622 C CA . PRO A 1 332 ? 13.586 -8.672 17.656 1 53.41 332 PRO A CA 1
ATOM 2623 C C . PRO A 1 332 ? 13.258 -9.422 18.938 1 53.41 332 PRO A C 1
ATOM 2625 O O . PRO A 1 332 ? 14.156 -9.75 19.719 1 53.41 332 PRO A O 1
ATOM 2628 N N . LYS A 1 333 ? 11.984 -9.711 19.078 1 57.53 333 LYS A N 1
ATOM 2629 C CA . LYS A 1 333 ? 11.594 -10.312 20.344 1 57.53 333 LYS A CA 1
ATOM 2630 C C . LYS A 1 333 ? 11.781 -11.828 20.312 1 57.53 333 LYS A C 1
ATOM 2632 O O . LYS A 1 333 ? 11.836 -12.477 21.359 1 57.53 333 LYS A O 1
ATOM 2637 N N . GLN A 1 334 ? 12.047 -12.305 19.078 1 64.25 334 GLN A N 1
ATOM 2638 C CA . GLN A 1 334 ? 12.055 -13.766 19 1 64.25 334 GLN A CA 1
ATOM 2639 C C . GLN A 1 334 ? 13.461 -14.32 19.188 1 64.25 334 GLN A C 1
ATOM 2641 O O . GLN A 1 334 ? 14.438 -13.688 18.781 1 64.25 334 GLN A O 1
ATOM 2646 N N . SER A 1 335 ? 13.531 -15.336 20.062 1 71.62 335 SER A N 1
ATOM 2647 C CA . SER A 1 335 ? 14.797 -16.031 20.312 1 71.62 335 SER A CA 1
ATOM 2648 C C . SER A 1 335 ? 15.25 -16.797 19.078 1 71.62 335 SER A C 1
ATOM 2650 O O . SER A 1 335 ? 14.43 -17.25 18.281 1 71.62 335 SER A O 1
ATOM 2652 N N . LEU A 1 336 ? 16.562 -16.75 18.812 1 77.88 336 LEU A N 1
ATOM 2653 C CA . LEU A 1 336 ? 17.125 -17.469 17.672 1 77.88 336 LEU A CA 1
ATOM 2654 C C . LEU A 1 336 ? 17.297 -18.953 17.984 1 77.88 336 LEU A C 1
ATOM 2656 O O . LEU A 1 336 ? 17.859 -19.703 17.188 1 77.88 336 LEU A O 1
ATOM 2660 N N . ILE A 1 337 ? 16.719 -19.422 19.062 1 80.31 337 ILE A N 1
ATOM 2661 C CA . ILE A 1 337 ? 16.906 -20.797 19.484 1 80.31 337 ILE A CA 1
ATOM 2662 C C . ILE A 1 337 ? 16.219 -21.75 18.5 1 80.31 337 ILE A C 1
ATOM 2664 O O . ILE A 1 337 ? 16.828 -22.703 18.016 1 80.31 337 ILE A O 1
ATOM 2668 N N . PRO A 1 338 ? 15.047 -21.469 18.156 1 82.31 338 PRO A N 1
ATOM 2669 C CA . PRO A 1 338 ? 14.406 -22.375 17.203 1 82.31 338 PRO A CA 1
ATOM 2670 C C . PRO A 1 338 ? 15.094 -22.375 15.852 1 82.31 338 PRO A C 1
ATOM 2672 O O . PRO A 1 338 ? 15.195 -23.438 15.211 1 82.31 338 PRO A O 1
ATOM 2675 N N . GLU A 1 339 ? 15.602 -21.297 15.445 1 82.12 339 GLU A N 1
ATOM 2676 C CA . GLU A 1 339 ? 16.297 -21.234 14.156 1 82.12 339 GLU A CA 1
ATOM 2677 C C . GLU A 1 339 ? 17.609 -21.984 14.203 1 82.12 339 GLU A C 1
ATOM 2679 O O . GLU A 1 339 ? 18.016 -22.625 13.219 1 82.12 339 GLU A O 1
ATOM 2684 N N . THR A 1 340 ? 18.266 -21.922 15.336 1 88 340 THR A N 1
ATOM 2685 C CA . THR A 1 340 ? 19.516 -22.672 15.484 1 88 340 THR A CA 1
ATOM 2686 C C . THR A 1 340 ? 19.25 -24.172 15.531 1 88 340 THR A C 1
ATOM 2688 O O . THR A 1 340 ? 20 -24.953 14.938 1 88 340 THR A O 1
ATOM 2691 N N . ALA A 1 341 ? 18.188 -24.531 16.203 1 90.25 341 ALA A N 1
ATOM 2692 C CA . ALA A 1 341 ? 17.828 -25.953 16.266 1 90.25 341 ALA A CA 1
ATOM 2693 C C . ALA A 1 341 ? 17.484 -26.484 14.883 1 90.25 341 ALA A C 1
ATOM 2695 O O . ALA A 1 341 ? 17.922 -27.594 14.516 1 90.25 341 ALA A O 1
ATOM 2696 N N . ILE A 1 342 ? 16.828 -25.734 14.125 1 87.19 342 ILE A N 1
ATOM 2697 C CA . ILE A 1 342 ? 16.438 -26.156 12.781 1 87.19 342 ILE A CA 1
ATOM 2698 C C . ILE A 1 342 ? 17.672 -26.219 11.875 1 87.19 342 ILE A C 1
ATOM 2700 O O . ILE A 1 342 ? 17.781 -27.109 11.039 1 87.19 342 ILE A O 1
ATOM 2704 N N . PHE A 1 343 ? 18.562 -25.297 12.102 1 88.75 343 PHE A N 1
ATOM 2705 C CA . PHE A 1 343 ? 19.781 -25.281 11.305 1 88.75 343 PHE A CA 1
ATOM 2706 C C . PHE A 1 343 ? 20.641 -26.5 11.609 1 88.75 343 PHE A C 1
ATOM 2708 O O . PHE A 1 343 ? 21.125 -27.172 10.688 1 88.75 343 PHE A O 1
ATOM 2715 N N . VAL A 1 344 ? 20.719 -26.828 12.852 1 93.62 344 VAL A N 1
ATOM 2716 C CA . VAL A 1 344 ? 21.531 -27.984 13.25 1 93.62 344 VAL A CA 1
ATOM 2717 C C . VAL A 1 344 ? 20.891 -29.266 12.742 1 93.62 344 VAL A C 1
ATOM 2719 O O . VAL A 1 344 ? 21.578 -30.172 12.25 1 93.62 344 VAL A O 1
ATOM 2722 N N . ALA A 1 345 ? 19.609 -29.312 12.82 1 93.44 345 ALA A N 1
ATOM 2723 C CA . ALA A 1 345 ? 18.906 -30.484 12.328 1 93.44 345 ALA A CA 1
ATOM 2724 C C . ALA A 1 345 ? 19.047 -30.625 10.812 1 93.44 345 ALA A C 1
ATOM 2726 O O . ALA A 1 345 ? 19.25 -31.719 10.297 1 93.44 345 ALA A O 1
ATOM 2727 N N . SER A 1 346 ? 18.984 -29.516 10.125 1 91.69 346 SER A N 1
ATOM 2728 C CA . SER A 1 346 ? 19.125 -29.531 8.68 1 91.69 346 SER A CA 1
ATOM 2729 C C . SER A 1 346 ? 20.531 -29.938 8.266 1 91.69 346 SER A C 1
ATOM 2731 O O . SER A 1 346 ? 20.719 -30.703 7.305 1 91.69 346 SER A O 1
ATOM 2733 N N . MET A 1 347 ? 21.484 -29.484 9.031 1 93.88 347 MET A N 1
ATOM 2734 C CA . MET A 1 347 ? 22.875 -29.828 8.742 1 93.88 347 MET A CA 1
ATOM 2735 C C . MET A 1 347 ? 23.141 -31.312 9.008 1 93.88 347 MET A C 1
ATOM 2737 O O . MET A 1 347 ? 23.75 -31.984 8.195 1 93.88 347 MET A O 1
ATOM 2741 N N . ALA A 1 348 ? 22.609 -31.75 10.086 1 94.75 348 ALA A N 1
ATOM 2742 C CA . ALA A 1 348 ? 22.812 -33.156 10.453 1 94.75 348 ALA A CA 1
ATOM 2743 C C . ALA A 1 348 ? 22.141 -34.062 9.438 1 94.75 348 ALA A C 1
ATOM 2745 O O . ALA A 1 348 ? 22.75 -35.062 9 1 94.75 348 ALA A O 1
ATOM 2746 N N . LEU A 1 349 ? 20.969 -33.719 9.055 1 93.88 349 LEU A N 1
ATOM 2747 C CA . LEU A 1 349 ? 20.234 -34.562 8.109 1 93.88 349 LEU A CA 1
ATOM 2748 C C . LEU A 1 349 ? 20.875 -34.531 6.73 1 93.88 349 LEU A C 1
ATOM 2750 O O . LEU A 1 349 ? 20.938 -35.531 6.043 1 93.88 349 LEU A O 1
ATOM 2754 N N . SER A 1 350 ? 21.359 -33.406 6.324 1 93.62 350 SER A N 1
ATOM 2755 C CA . SER A 1 350 ? 22 -33.281 5.02 1 93.62 350 SER A CA 1
ATOM 2756 C C . SER A 1 350 ? 23.312 -34.062 4.98 1 93.62 350 SER A C 1
ATOM 2758 O O . SER A 1 350 ? 23.578 -34.781 4.016 1 93.62 350 SER A O 1
ATOM 2760 N N . LEU A 1 351 ? 24.078 -34 6.059 1 94.25 351 LEU A N 1
ATOM 2761 C CA . LEU A 1 351 ? 25.344 -34.75 6.117 1 94.25 351 LEU A CA 1
ATOM 2762 C C . LEU A 1 351 ? 25.094 -36.25 6.211 1 94.25 351 LEU A C 1
ATOM 2764 O O . LEU A 1 351 ? 25.797 -37.031 5.59 1 94.25 351 LEU A O 1
ATOM 2768 N N . SER A 1 352 ? 24.031 -36.625 6.902 1 94.12 352 SER A N 1
ATOM 2769 C CA . SER A 1 352 ? 23.688 -38.031 7.008 1 94.12 352 SER A CA 1
ATOM 2770 C C . SER A 1 352 ? 23.219 -38.594 5.668 1 94.12 352 SER A C 1
ATOM 2772 O O . SER A 1 352 ? 23.5 -39.719 5.336 1 94.12 352 SER A O 1
ATOM 2774 N N . THR A 1 353 ? 22.531 -37.75 4.918 1 92.94 353 THR A N 1
ATOM 2775 C CA . THR A 1 353 ? 22.078 -38.188 3.609 1 92.94 353 THR A CA 1
ATOM 2776 C C . THR A 1 353 ? 23.234 -38.281 2.625 1 92.94 353 THR A C 1
ATOM 2778 O O . THR A 1 353 ? 23.297 -39.219 1.829 1 92.94 353 THR A O 1
ATOM 2781 N N . LEU A 1 354 ? 24.172 -37.375 2.74 1 91.81 354 LEU A N 1
ATOM 2782 C CA . LEU A 1 354 ? 25.312 -37.344 1.842 1 91.81 354 LEU A CA 1
ATOM 2783 C C . LEU A 1 354 ? 26.203 -38.562 2.072 1 91.81 354 LEU A C 1
ATOM 2785 O O . LEU A 1 354 ? 26.75 -39.125 1.121 1 91.81 354 LEU A O 1
ATOM 2789 N N . PHE A 1 355 ? 26.25 -39.094 3.311 1 90.38 355 PHE A N 1
ATOM 2790 C CA . PHE A 1 355 ? 27.172 -40.156 3.635 1 90.38 355 PHE A CA 1
ATOM 2791 C C . PHE A 1 355 ? 26.406 -41.469 3.869 1 90.38 355 PHE A C 1
ATOM 2793 O O . PHE A 1 355 ? 26.953 -42.438 4.414 1 90.38 355 PHE A O 1
ATOM 2800 N N . CYS A 1 356 ? 25.219 -41.469 3.512 1 89.25 356 CYS A N 1
ATOM 2801 C CA . CYS A 1 356 ? 24.453 -42.719 3.623 1 89.25 356 CYS A CA 1
ATOM 2802 C C . CYS A 1 356 ? 24.969 -43.781 2.668 1 89.25 356 CYS A C 1
ATOM 2804 O O . CYS A 1 356 ? 25.375 -43.469 1.547 1 89.25 356 CYS A O 1
ATOM 2806 N N . PRO A 1 357 ? 24.922 -45 2.998 1 86.31 357 PRO A N 1
ATOM 2807 C CA . PRO A 1 357 ? 25.438 -46.094 2.16 1 86.31 357 PRO A CA 1
ATOM 2808 C C . PRO A 1 357 ? 24.719 -46.188 0.818 1 86.31 357 PRO A C 1
ATOM 2810 O O . PRO A 1 357 ? 25.328 -46.531 -0.195 1 86.31 357 PRO A O 1
ATOM 2813 N N . ALA A 1 358 ? 23.5 -45.875 0.83 1 82.75 358 ALA A N 1
ATOM 2814 C CA . ALA A 1 358 ? 22.75 -45.938 -0.418 1 82.75 358 ALA A CA 1
ATOM 2815 C C . ALA A 1 358 ? 23.281 -44.938 -1.438 1 82.75 358 ALA A C 1
ATOM 2817 O O . ALA A 1 358 ? 23.297 -45.219 -2.641 1 82.75 358 ALA A O 1
ATOM 2818 N N . MET A 1 359 ? 23.734 -43.812 -0.975 1 84.81 359 MET A N 1
ATOM 2819 C CA . MET A 1 359 ? 24.281 -42.781 -1.858 1 84.81 359 MET A CA 1
ATOM 2820 C C . MET A 1 359 ? 25.734 -43.062 -2.207 1 84.81 359 MET A C 1
ATOM 2822 O O . MET A 1 359 ? 26.172 -42.812 -3.33 1 84.81 359 MET A O 1
ATOM 2826 N N . LEU A 1 360 ? 26.469 -43.656 -1.267 1 81.62 360 LEU A N 1
ATOM 2827 C CA . LEU A 1 360 ? 27.891 -43.938 -1.48 1 81.62 360 LEU A CA 1
ATOM 2828 C C . LEU A 1 360 ? 28.078 -45.094 -2.43 1 81.62 360 LEU A C 1
ATOM 2830 O O . LEU A 1 360 ? 29 -45.094 -3.256 1 81.62 360 LEU A O 1
ATOM 2834 N N . ARG A 1 361 ? 27.125 -46.125 -2.305 1 74.75 361 ARG A N 1
ATOM 2835 C CA . ARG A 1 361 ? 27.281 -47.344 -3.123 1 74.75 361 ARG A CA 1
ATOM 2836 C C . ARG A 1 361 ? 26.328 -47.312 -4.312 1 74.75 361 ARG A C 1
ATOM 2838 O O . ARG A 1 361 ? 25.953 -48.375 -4.832 1 74.75 361 ARG A O 1
ATOM 2845 N N . TYR A 1 362 ? 25.891 -46.062 -4.504 1 71 362 TYR A N 1
ATOM 2846 C CA . TYR A 1 362 ? 24.969 -46 -5.629 1 71 362 TYR A CA 1
ATOM 2847 C C . TYR A 1 362 ? 25.656 -46.438 -6.922 1 71 362 TYR A C 1
ATOM 2849 O O . TYR A 1 362 ? 26.641 -45.812 -7.34 1 71 362 TYR A O 1
ATOM 2857 N N . HIS A 1 363 ? 25.766 -47.75 -7.133 1 58.47 363 HIS A N 1
ATOM 2858 C CA . HIS A 1 363 ? 26.312 -48.281 -8.383 1 58.47 363 HIS A CA 1
ATOM 2859 C C . HIS A 1 363 ? 25.25 -48.281 -9.484 1 58.47 363 HIS A C 1
ATOM 2861 O O . HIS A 1 363 ? 24.078 -48.531 -9.211 1 58.47 363 HIS A O 1
ATOM 2867 N N . ASN A 1 364 ? 25.531 -47.5 -10.555 1 52.44 364 ASN A N 1
ATOM 2868 C CA . ASN A 1 364 ? 24.719 -47.469 -11.758 1 52.44 364 ASN A CA 1
ATOM 2869 C C . ASN A 1 364 ? 24.156 -48.844 -12.086 1 52.44 364 ASN A C 1
ATOM 2871 O O . ASN A 1 364 ? 24.906 -49.781 -12.383 1 52.44 364 ASN A O 1
ATOM 2875 N N . PRO A 1 365 ? 23 -49.25 -11.484 1 51.56 365 PRO A N 1
ATOM 2876 C CA . PRO A 1 365 ? 22.562 -50.594 -11.922 1 51.56 365 PRO A CA 1
ATOM 2877 C C . PRO A 1 365 ? 22.641 -50.75 -13.438 1 51.56 365 PRO A C 1
ATOM 2879 O O . PRO A 1 365 ? 22.531 -49.781 -14.188 1 51.56 365 PRO A O 1
ATOM 2882 N N . LYS A 1 366 ? 23.328 -51.812 -13.984 1 48.09 366 LYS A N 1
ATOM 2883 C CA . LYS A 1 366 ? 23.375 -52.219 -15.391 1 48.09 366 LYS A CA 1
ATOM 2884 C C . LYS A 1 366 ? 22.016 -52.094 -16.047 1 48.09 366 LYS A C 1
ATOM 2886 O O . LYS A 1 366 ? 20.984 -52.375 -15.43 1 48.09 366 LYS A O 1
ATOM 2891 N N . PRO A 1 367 ? 22.016 -51.438 -16.984 1 43.38 367 PRO A N 1
ATOM 2892 C CA . PRO A 1 367 ? 20.938 -51.469 -17.984 1 43.38 367 PRO A CA 1
ATOM 2893 C C . PRO A 1 367 ? 20.453 -52.875 -18.281 1 43.38 367 PRO A C 1
ATOM 2895 O O . PRO A 1 367 ? 21.266 -53.75 -18.562 1 43.38 367 PRO A O 1
ATOM 2898 N N . GLY A 1 368 ? 19.609 -53.719 -17.578 1 41 368 GLY A N 1
ATOM 2899 C CA . GLY A 1 368 ? 19.031 -55 -17.969 1 41 368 GLY A CA 1
ATOM 2900 C C . GLY A 1 368 ? 18.297 -55.688 -16.828 1 41 368 GLY A C 1
ATOM 2901 O O . GLY A 1 368 ? 17.719 -56.781 -17.031 1 41 368 GLY A O 1
ATOM 2902 N N . SER A 1 369 ? 18.891 -55.812 -15.648 1 37.72 369 SER A N 1
ATOM 2903 C CA . SER A 1 369 ? 18.438 -56.906 -14.789 1 37.72 369 SER A CA 1
ATOM 2904 C C . SER A 1 369 ? 16.969 -56.75 -14.406 1 37.72 369 SER A C 1
ATOM 2906 O O . SER A 1 369 ? 16.375 -57.625 -13.789 1 37.72 369 SER A O 1
ATOM 2908 N N . SER A 1 370 ? 16.656 -55.688 -13.68 1 37.38 370 SER A N 1
ATOM 2909 C CA . SER A 1 370 ? 15.367 -55.906 -13.023 1 37.38 370 SER A CA 1
ATOM 2910 C C . SER A 1 370 ? 14.234 -56.031 -14.039 1 37.38 370 SER A C 1
ATOM 2912 O O . SER A 1 370 ? 14.289 -55.406 -15.102 1 37.38 370 SER A O 1
ATOM 2914 N N . GLY A 1 371 ? 13.516 -57.188 -14.039 1 34.69 371 GLY A N 1
ATOM 2915 C CA . GLY A 1 371 ? 12.398 -57.625 -14.859 1 34.69 371 GLY A CA 1
ATOM 2916 C C . GLY A 1 371 ? 11.477 -56.5 -15.273 1 34.69 371 GLY A C 1
ATOM 2917 O O . GLY A 1 371 ? 10.961 -56.5 -16.391 1 34.69 371 GLY A O 1
ATOM 2918 N N . GLY A 1 372 ? 10.641 -56.062 -14.211 1 36.94 372 GLY A N 1
ATOM 2919 C CA . GLY A 1 372 ? 9.367 -55.469 -14.609 1 36.94 372 GLY A CA 1
ATOM 2920 C C . GLY A 1 372 ? 9.516 -54.219 -15.438 1 36.94 372 GLY A C 1
ATOM 2921 O O . GLY A 1 372 ? 10.633 -53.75 -15.656 1 36.94 372 GLY A O 1
ATOM 2922 N N . GLY A 1 373 ? 8.312 -53.5 -15.977 1 38.97 373 GLY A N 1
ATOM 2923 C CA . GLY A 1 373 ? 7.926 -52.5 -16.969 1 38.97 373 GLY A CA 1
ATOM 2924 C C . GLY A 1 373 ? 8.695 -51.219 -16.828 1 38.97 373 GLY A C 1
ATOM 2925 O O . GLY A 1 373 ? 8.75 -50.406 -17.781 1 38.97 373 GLY A O 1
ATOM 2926 N N . MET A 1 374 ? 8.711 -50.469 -15.703 1 49.81 374 MET A N 1
ATOM 2927 C CA . MET A 1 374 ? 9.273 -49.125 -15.758 1 49.81 374 MET A CA 1
ATOM 2928 C C . MET A 1 374 ? 10.797 -49.156 -15.672 1 49.81 374 MET A C 1
ATOM 2930 O O . MET A 1 374 ? 11.352 -49.75 -14.758 1 49.81 374 MET A O 1
ATOM 2934 N N . SER A 1 375 ? 11.539 -49.094 -16.766 1 54.19 375 SER A N 1
ATOM 2935 C CA . SER A 1 375 ? 12.977 -49.188 -16.969 1 54.19 375 SER A CA 1
ATOM 2936 C C . SER A 1 375 ? 13.727 -48.188 -16.094 1 54.19 375 SER A C 1
ATOM 2938 O O . SER A 1 375 ? 13.383 -47 -16.062 1 54.19 375 SER A O 1
ATOM 2940 N N . PHE A 1 376 ? 14.398 -48.625 -15.047 1 62.19 376 PHE A N 1
ATOM 2941 C CA . PHE A 1 376 ? 15.336 -47.844 -14.234 1 62.19 376 PHE A CA 1
ATOM 2942 C C . PHE A 1 376 ? 16.422 -47.219 -15.109 1 62.19 376 PHE A C 1
ATOM 2944 O O . PHE A 1 376 ? 17.141 -47.938 -15.812 1 62.19 376 PHE A O 1
ATOM 2951 N N . VAL A 1 377 ? 16.219 -46 -15.492 1 70.19 377 VAL A N 1
ATOM 2952 C CA . VAL A 1 377 ? 17.156 -45.25 -16.328 1 70.19 377 VAL A CA 1
ATOM 2953 C C . VAL A 1 377 ? 18.094 -44.438 -15.445 1 70.19 377 VAL A C 1
ATOM 2955 O O . VAL A 1 377 ? 17.641 -43.75 -14.516 1 70.19 377 VAL A O 1
ATOM 2958 N N . THR A 1 378 ? 19.469 -44.75 -15.414 1 73.81 378 THR A N 1
ATOM 2959 C CA . THR A 1 378 ? 20.438 -43.969 -14.672 1 73.81 378 THR A CA 1
ATOM 2960 C C . THR A 1 378 ? 21.438 -43.312 -15.617 1 73.81 378 THR A C 1
ATOM 2962 O O . THR A 1 378 ? 21.75 -43.844 -16.672 1 73.81 378 THR A O 1
ATOM 2965 N N . THR A 1 379 ? 21.578 -42.062 -15.469 1 76.25 379 THR A N 1
ATOM 2966 C CA . THR A 1 379 ? 22.672 -41.406 -16.156 1 76.25 379 THR A CA 1
ATOM 2967 C C . THR A 1 379 ? 23.859 -41.188 -15.219 1 76.25 379 THR A C 1
ATOM 2969 O O . THR A 1 379 ? 23.703 -41.25 -13.992 1 76.25 379 THR A O 1
ATOM 2972 N N . SER A 1 380 ? 25.125 -41.219 -15.656 1 75.44 380 SER A N 1
ATOM 2973 C CA . SER A 1 380 ? 26.312 -41 -14.844 1 75.44 380 SER A CA 1
ATOM 2974 C C . SER A 1 380 ? 26.25 -39.656 -14.133 1 75.44 380 SER A C 1
ATOM 2976 O O . SER A 1 380 ? 26.906 -39.438 -13.109 1 75.44 380 SER A O 1
ATOM 2978 N N . ILE A 1 381 ? 25.406 -38.719 -14.586 1 84.38 381 ILE A N 1
ATOM 2979 C CA . ILE A 1 381 ? 25.375 -37.344 -14.055 1 84.38 381 ILE A CA 1
ATOM 2980 C C . ILE A 1 381 ? 24.406 -37.281 -12.883 1 84.38 381 ILE A C 1
ATOM 2982 O O . ILE A 1 381 ? 24.484 -36.375 -12.055 1 84.38 381 ILE A O 1
ATOM 2986 N N . ASP A 1 382 ? 23.641 -38.312 -12.695 1 86.75 382 ASP A N 1
ATOM 2987 C CA . ASP A 1 382 ? 22.578 -38.25 -11.695 1 86.75 382 ASP A CA 1
ATOM 2988 C C . ASP A 1 382 ? 23.141 -38.25 -10.281 1 86.75 382 ASP A C 1
ATOM 2990 O O . ASP A 1 382 ? 22.719 -37.438 -9.453 1 86.75 382 ASP A O 1
ATOM 2994 N N . ILE A 1 383 ? 24.172 -39.062 -10.086 1 86.94 383 ILE A N 1
ATOM 2995 C CA . ILE A 1 383 ? 24.734 -39.125 -8.742 1 86.94 383 ILE A CA 1
ATOM 2996 C C . ILE A 1 383 ? 25.5 -37.844 -8.438 1 86.94 383 ILE A C 1
ATOM 2998 O O . ILE A 1 383 ? 25.453 -37.344 -7.309 1 86.94 383 ILE A O 1
ATOM 3002 N N . TRP A 1 384 ? 26.109 -37.312 -9.414 1 88.38 384 TRP A N 1
ATOM 3003 C CA . TRP A 1 384 ? 26.828 -36.062 -9.219 1 88.38 384 TRP A CA 1
ATOM 3004 C C . TRP A 1 384 ? 25.859 -34.906 -8.961 1 88.38 384 TRP A C 1
ATOM 3006 O O . TRP A 1 384 ? 26.125 -34.031 -8.133 1 88.38 384 TRP A O 1
ATOM 3016 N N . LEU A 1 385 ? 24.766 -34.906 -9.602 1 91.12 385 LEU A N 1
ATOM 3017 C CA . LEU A 1 385 ? 23.75 -33.875 -9.398 1 91.12 385 LEU A CA 1
ATOM 3018 C C . LEU A 1 385 ? 23.141 -34 -8.016 1 91.12 385 LEU A C 1
ATOM 3020 O O . LEU A 1 385 ? 22.859 -32.969 -7.367 1 91.12 385 LEU A O 1
ATOM 3024 N N . ALA A 1 386 ? 22.922 -35.219 -7.57 1 91.38 386 ALA A N 1
ATOM 3025 C CA . ALA A 1 386 ? 22.359 -35.406 -6.238 1 91.38 386 ALA A CA 1
ATOM 3026 C C . ALA A 1 386 ? 23.297 -34.875 -5.16 1 91.38 386 ALA A C 1
ATOM 3028 O O . ALA A 1 386 ? 22.859 -34.156 -4.242 1 91.38 386 ALA A O 1
ATOM 3029 N N . ARG A 1 387 ? 24.562 -35.188 -5.344 1 92 387 ARG A N 1
ATOM 3030 C CA . ARG A 1 387 ? 25.547 -34.688 -4.383 1 92 387 ARG A CA 1
ATOM 3031 C C . ARG A 1 387 ? 25.656 -33.156 -4.461 1 92 387 ARG A C 1
ATOM 3033 O O . ARG A 1 387 ? 25.828 -32.5 -3.439 1 92 387 ARG A O 1
ATOM 3040 N N . PHE A 1 388 ? 25.516 -32.625 -5.621 1 92.12 388 PHE A N 1
ATOM 3041 C CA . PHE A 1 388 ? 25.578 -31.203 -5.816 1 92.12 388 PHE A CA 1
ATOM 3042 C C . PHE A 1 388 ? 24.391 -30.5 -5.156 1 92.12 388 PHE A C 1
ATOM 3044 O O . PHE A 1 388 ? 24.547 -29.484 -4.477 1 92.12 388 PHE A O 1
ATOM 3051 N N . VAL A 1 389 ? 23.234 -31.031 -5.344 1 92.19 389 VAL A N 1
ATOM 3052 C CA . VAL A 1 389 ? 22.031 -30.422 -4.785 1 92.19 389 VAL A CA 1
ATOM 3053 C C . VAL A 1 389 ? 22.109 -30.438 -3.262 1 92.19 389 VAL A C 1
ATOM 3055 O O . VAL A 1 389 ? 21.75 -29.438 -2.611 1 92.19 389 VAL A O 1
ATOM 3058 N N . ILE A 1 390 ? 22.609 -31.453 -2.699 1 93.12 390 ILE A N 1
ATOM 3059 C CA . ILE A 1 390 ? 22.734 -31.562 -1.248 1 93.12 390 ILE A CA 1
ATOM 3060 C C . ILE A 1 390 ? 23.781 -30.562 -0.746 1 93.12 390 ILE A C 1
ATOM 3062 O O . ILE A 1 390 ? 23.547 -29.859 0.231 1 93.12 390 ILE A O 1
ATOM 3066 N N . ALA A 1 391 ? 24.875 -30.531 -1.446 1 92.25 391 ALA A N 1
ATOM 3067 C CA . ALA A 1 391 ? 25.938 -29.594 -1.061 1 92.25 391 ALA A CA 1
ATOM 3068 C C . ALA A 1 391 ? 25.453 -28.156 -1.161 1 92.25 391 ALA A C 1
ATOM 3070 O O . ALA A 1 391 ? 25.734 -27.328 -0.283 1 92.25 391 ALA A O 1
ATOM 3071 N N . LEU A 1 392 ? 24.781 -27.859 -2.184 1 90.81 392 LEU A N 1
ATOM 3072 C CA . LEU A 1 392 ? 24.266 -26.516 -2.359 1 90.81 392 LEU A CA 1
ATOM 3073 C C . LEU A 1 392 ? 23.266 -26.172 -1.257 1 90.81 392 LEU A C 1
ATOM 3075 O O . LEU A 1 392 ? 23.266 -25.047 -0.739 1 90.81 392 LEU A O 1
ATOM 3079 N N . PHE A 1 393 ? 22.438 -27.109 -0.961 1 90.94 393 PHE A N 1
ATOM 3080 C CA . PHE A 1 393 ? 21.484 -26.906 0.129 1 90.94 393 PHE A CA 1
ATOM 3081 C C . PHE A 1 393 ? 22.219 -26.594 1.427 1 90.94 393 PHE A C 1
ATOM 3083 O O . PHE A 1 393 ? 21.812 -25.688 2.16 1 90.94 393 PHE A O 1
ATOM 3090 N N . LEU A 1 394 ? 23.281 -27.203 1.67 1 91.75 394 LEU A N 1
ATOM 3091 C CA . LEU A 1 394 ? 24.062 -26.984 2.883 1 91.75 394 LEU A CA 1
ATOM 3092 C C . LEU A 1 394 ? 24.688 -25.594 2.889 1 91.75 394 LEU A C 1
ATOM 3094 O O . LEU A 1 394 ? 24.641 -24.891 3.904 1 91.75 394 LEU A O 1
ATOM 3098 N N . ILE A 1 395 ? 25.156 -25.25 1.812 1 91.5 395 ILE A N 1
ATOM 3099 C CA . ILE A 1 395 ? 25.797 -23.953 1.703 1 91.5 395 ILE A CA 1
ATOM 3100 C C . ILE A 1 395 ? 24.766 -22.844 1.853 1 91.5 395 ILE A C 1
ATOM 3102 O O . ILE A 1 395 ? 25 -21.828 2.529 1 91.5 395 ILE A O 1
ATOM 3106 N N . LEU A 1 396 ? 23.688 -23.047 1.267 1 88.44 396 LEU A N 1
ATOM 3107 C CA . LEU A 1 396 ? 22.656 -22.031 1.343 1 88.44 396 LEU A CA 1
ATOM 3108 C C . LEU A 1 396 ? 22.109 -21.922 2.762 1 88.44 396 LEU A C 1
ATOM 3110 O O . LEU A 1 396 ? 21.859 -20.812 3.256 1 88.44 396 LEU A O 1
ATOM 3114 N N . GLU A 1 397 ? 21.938 -22.984 3.4 1 88.19 397 GLU A N 1
ATOM 3115 C CA . GLU A 1 397 ? 21.469 -22.969 4.781 1 88.19 397 GLU A CA 1
ATOM 3116 C C . GLU A 1 397 ? 22.484 -22.328 5.711 1 88.19 397 GLU A C 1
ATOM 3118 O O . GLU A 1 397 ? 22.125 -21.594 6.629 1 88.19 397 GLU A O 1
ATOM 3123 N N . LEU A 1 398 ? 23.672 -22.594 5.484 1 89.38 398 LEU A N 1
ATOM 3124 C CA . LEU A 1 398 ? 24.719 -22 6.293 1 89.38 398 LEU A CA 1
ATOM 3125 C C . LEU A 1 398 ? 24.781 -20.484 6.078 1 89.38 398 LEU A C 1
ATOM 3127 O O . LEU A 1 398 ? 24.891 -19.719 7.039 1 89.38 398 LEU A O 1
ATOM 3131 N N . TYR A 1 399 ? 24.625 -20.141 4.902 1 86.62 399 TYR A N 1
ATOM 3132 C CA . TYR A 1 399 ? 24.672 -18.719 4.598 1 86.62 399 TYR A CA 1
ATOM 3133 C C . TYR A 1 399 ? 23.484 -17.984 5.227 1 86.62 399 TYR A C 1
ATOM 3135 O O . TYR A 1 399 ? 23.641 -16.906 5.781 1 86.62 399 TYR A O 1
ATOM 3143 N N . GLN A 1 400 ? 22.375 -18.547 5.141 1 83.56 400 GLN A N 1
ATOM 3144 C CA . GLN A 1 400 ? 21.188 -17.922 5.719 1 83.56 400 GLN A CA 1
ATOM 3145 C C . GLN A 1 400 ? 21.297 -17.844 7.242 1 83.56 400 GLN A C 1
ATOM 3147 O O . GLN A 1 400 ? 20.906 -16.859 7.848 1 83.56 400 GLN A O 1
ATOM 3152 N N . TYR A 1 401 ? 21.828 -18.859 7.777 1 85.88 401 TYR A N 1
ATOM 3153 C CA . TYR A 1 401 ? 22 -18.875 9.227 1 85.88 401 TYR A CA 1
ATOM 3154 C C . TYR A 1 401 ? 23.031 -17.844 9.664 1 85.88 401 TYR A C 1
ATOM 3156 O O . TYR A 1 401 ? 22.828 -17.109 10.641 1 85.88 401 TYR A O 1
ATOM 3164 N N . MET A 1 402 ? 24.062 -17.781 8.922 1 85.88 402 MET A N 1
ATOM 3165 C CA . MET A 1 402 ? 25.109 -16.812 9.25 1 85.88 402 MET A CA 1
ATOM 3166 C C . MET A 1 402 ? 24.609 -15.383 9.055 1 85.88 402 MET A C 1
ATOM 3168 O O . MET A 1 402 ? 24.969 -14.484 9.82 1 85.88 402 MET A O 1
ATOM 3172 N N . SER A 1 403 ? 23.75 -15.164 8.117 1 82.88 403 SER A N 1
ATOM 3173 C CA . SER A 1 403 ? 23.188 -13.844 7.891 1 82.88 403 SER A CA 1
ATOM 3174 C C . SER A 1 403 ? 22.281 -13.43 9.039 1 82.88 403 SER A C 1
ATOM 3176 O O . SER A 1 403 ? 22.172 -12.242 9.359 1 82.88 403 SER A O 1
ATOM 3178 N N . LEU A 1 404 ? 21.688 -14.375 9.688 1 83 404 LEU A N 1
ATOM 3179 C CA . LEU A 1 404 ? 20.812 -14.078 10.828 1 83 404 LEU A CA 1
ATOM 3180 C C . LEU A 1 404 ? 21.641 -13.805 12.078 1 83 404 LEU A C 1
ATOM 3182 O O . LEU A 1 404 ? 21.375 -12.836 12.805 1 83 404 LEU A O 1
ATOM 3186 N N . VAL A 1 405 ? 22.641 -14.586 12.242 1 84.25 405 VAL A N 1
ATOM 3187 C CA . VAL A 1 405 ? 23.453 -14.484 13.453 1 84.25 405 VAL A CA 1
ATOM 3188 C C . VAL A 1 405 ? 24.312 -13.219 13.398 1 84.25 405 VAL A C 1
ATOM 3190 O O . VAL A 1 405 ? 24.531 -12.562 14.422 1 84.25 405 VAL A O 1
ATOM 3193 N N . LEU A 1 406 ? 24.703 -12.867 12.234 1 86.62 406 LEU A N 1
ATOM 3194 C CA . LEU A 1 406 ? 25.594 -11.719 12.094 1 86.62 406 LEU A CA 1
ATOM 3195 C C . LEU A 1 406 ? 24.812 -10.469 11.703 1 86.62 406 LEU A C 1
ATOM 3197 O O . LEU A 1 406 ? 25.406 -9.453 11.336 1 86.62 406 LEU A O 1
ATOM 3201 N N . SER A 1 407 ? 23.578 -10.516 11.828 1 85 407 SER A N 1
ATOM 3202 C CA . SER A 1 407 ? 22.75 -9.359 11.5 1 85 407 SER A CA 1
ATOM 3203 C C . SER A 1 407 ? 22.844 -8.281 12.578 1 85 407 SER A C 1
ATOM 3205 O O . SER A 1 407 ? 23.172 -8.578 13.727 1 85 407 SER A O 1
ATOM 3207 N N . ASP A 1 408 ? 22.547 -7.074 12.172 1 87.81 408 ASP A N 1
ATOM 3208 C CA . ASP A 1 408 ? 22.562 -5.961 13.117 1 87.81 408 ASP A CA 1
ATOM 3209 C C . ASP A 1 408 ? 21.469 -6.129 14.18 1 87.81 408 ASP A C 1
ATOM 3211 O O . ASP A 1 408 ? 21.641 -5.723 15.328 1 87.81 408 ASP A O 1
ATOM 3215 N N . TRP A 1 409 ? 20.453 -6.801 13.852 1 86.69 409 TRP A N 1
ATOM 3216 C CA . TRP A 1 409 ? 19.359 -7.039 14.789 1 86.69 409 TRP A CA 1
ATOM 3217 C C . TRP A 1 409 ? 19.812 -7.945 15.93 1 86.69 409 TRP A C 1
ATOM 3219 O O . TRP A 1 409 ? 19.516 -7.68 17.094 1 86.69 409 TRP A O 1
ATOM 3229 N N . HIS A 1 410 ? 20.469 -8.914 15.555 1 86.94 410 HIS A N 1
ATOM 3230 C CA . HIS A 1 410 ? 20.938 -9.859 16.562 1 86.94 410 HIS A CA 1
ATOM 3231 C C . HIS A 1 410 ? 22 -9.25 17.453 1 86.94 410 HIS A C 1
ATOM 3233 O O . HIS A 1 410 ? 22.062 -9.539 18.656 1 86.94 410 HIS A O 1
ATOM 3239 N N . LYS A 1 411 ? 22.828 -8.484 16.922 1 87.5 411 LYS A N 1
ATOM 3240 C CA . LYS A 1 411 ? 23.859 -7.809 17.703 1 87.5 411 LYS A CA 1
ATOM 3241 C C . LYS A 1 411 ? 23.234 -6.926 18.781 1 87.5 411 LYS A C 1
ATOM 3243 O O . LYS A 1 411 ? 23.688 -6.934 19.922 1 87.5 411 LYS A O 1
ATOM 3248 N N . VAL A 1 412 ? 22.25 -6.16 18.359 1 89.88 412 VAL A N 1
ATOM 3249 C CA . VAL A 1 412 ? 21.578 -5.277 19.312 1 89.88 412 VAL A CA 1
ATOM 3250 C C . VAL A 1 412 ? 20.922 -6.109 20.406 1 89.88 412 VAL A C 1
ATOM 3252 O O . VAL A 1 412 ? 20.984 -5.762 21.594 1 89.88 412 VAL A O 1
ATOM 3255 N N . LYS A 1 413 ? 20.312 -7.168 20.094 1 86.5 413 LYS A N 1
ATOM 3256 C CA . LYS A 1 413 ? 19.672 -8.039 21.062 1 86.5 413 LYS A CA 1
ATOM 3257 C C . LYS A 1 413 ? 20.672 -8.602 22.062 1 86.5 413 LYS A C 1
ATOM 3259 O O . LYS A 1 413 ? 20.406 -8.648 23.266 1 86.5 413 LYS A O 1
ATOM 3264 N N . MET A 1 414 ? 21.766 -9.031 21.547 1 86.94 414 MET A N 1
ATOM 3265 C CA . MET A 1 414 ? 22.797 -9.609 22.406 1 86.94 414 MET A CA 1
ATOM 3266 C C . MET A 1 414 ? 23.391 -8.547 23.312 1 86.94 414 MET A C 1
ATOM 3268 O O . MET A 1 414 ? 23.703 -8.82 24.484 1 86.94 414 MET A O 1
ATOM 3272 N N . LEU A 1 415 ? 23.531 -7.426 22.766 1 87.06 415 LEU A N 1
ATOM 3273 C CA . LEU A 1 415 ? 24.047 -6.328 23.578 1 87.06 415 LEU A CA 1
ATOM 3274 C C . LEU A 1 415 ? 23.078 -5.949 24.688 1 87.06 415 LEU A C 1
ATOM 3276 O O . LEU A 1 415 ? 23.5 -5.645 25.812 1 87.06 415 LEU A O 1
ATOM 3280 N N . CYS A 1 416 ? 21.859 -5.934 24.359 1 87.31 416 CYS A N 1
ATOM 3281 C CA . CYS A 1 416 ? 20.859 -5.625 25.359 1 87.31 416 CYS A CA 1
ATOM 3282 C C . CYS A 1 416 ? 20.812 -6.695 26.438 1 87.31 416 CYS A C 1
ATOM 3284 O O . CYS A 1 416 ? 20.641 -6.387 27.625 1 87.31 416 CYS A O 1
ATOM 3286 N N . ARG A 1 417 ? 20.984 -7.902 26.062 1 84.88 417 ARG A N 1
ATOM 3287 C CA . ARG A 1 417 ? 21.047 -8.977 27.047 1 84.88 417 ARG A CA 1
ATOM 3288 C C . ARG A 1 417 ? 22.281 -8.836 27.938 1 84.88 417 ARG A C 1
ATOM 3290 O O . ARG A 1 417 ? 22.234 -9.141 29.125 1 84.88 417 ARG A O 1
ATOM 3297 N N . TYR A 1 418 ? 23.344 -8.461 27.312 1 85.31 418 TYR A N 1
ATOM 3298 C CA . TYR A 1 418 ? 24.578 -8.227 28.047 1 85.31 418 TYR A CA 1
ATOM 3299 C C . TYR A 1 418 ? 24.391 -7.141 29.109 1 85.31 418 TYR A C 1
ATOM 3301 O O . TYR A 1 418 ? 24.891 -7.266 30.219 1 85.31 418 TYR A O 1
ATOM 3309 N N . VAL A 1 419 ? 23.609 -6.145 28.75 1 83.56 419 VAL A N 1
ATOM 3310 C CA . VAL A 1 419 ? 23.375 -5.027 29.656 1 83.56 419 VAL A CA 1
ATOM 3311 C C . VAL A 1 419 ? 22.406 -5.453 30.766 1 83.56 419 VAL A C 1
ATOM 3313 O O . VAL A 1 419 ? 22.531 -5.02 31.906 1 83.56 419 VAL A O 1
ATOM 3316 N N . ARG A 1 420 ? 21.5 -6.301 30.484 1 83.19 420 ARG A N 1
ATOM 3317 C CA . ARG A 1 420 ? 20.453 -6.703 31.406 1 83.19 420 ARG A CA 1
ATOM 3318 C C . ARG A 1 420 ? 20.969 -7.734 32.406 1 83.19 420 ARG A C 1
ATOM 3320 O O . ARG A 1 420 ? 20.547 -7.75 33.562 1 83.19 420 ARG A O 1
ATOM 3327 N N . LYS A 1 421 ? 21.812 -8.562 31.875 1 83.5 421 LYS A N 1
ATOM 3328 C CA . LYS A 1 421 ? 22.281 -9.656 32.719 1 83.5 421 LYS A CA 1
ATOM 3329 C C . LYS A 1 421 ? 23.656 -9.359 33.281 1 83.5 421 LYS A C 1
ATOM 3331 O O . LYS A 1 421 ? 24.672 -9.5 32.594 1 83.5 421 LYS A O 1
ATOM 3336 N N . PRO A 1 422 ? 23.766 -9.133 34.562 1 78.62 422 PRO A N 1
ATOM 3337 C CA . PRO A 1 422 ? 25.047 -8.844 35.156 1 78.62 422 PRO A CA 1
ATOM 3338 C C . PRO A 1 422 ? 26.016 -10.039 35.125 1 78.62 422 PRO A C 1
ATOM 3340 O O . PRO A 1 422 ? 27.234 -9.852 35.125 1 78.62 422 PRO A O 1
ATOM 3343 N N . SER A 1 423 ? 25.406 -11.25 35.062 1 79.06 423 SER A N 1
ATOM 3344 C CA . SER A 1 423 ? 26.25 -12.445 35 1 79.06 423 SER A CA 1
ATOM 3345 C C . SER A 1 423 ? 27.109 -12.461 33.719 1 79.06 423 SER A C 1
ATOM 3347 O O . SER A 1 423 ? 28.172 -13.086 33.719 1 79.06 423 SER A O 1
ATOM 3349 N N . TRP A 1 424 ? 26.672 -11.758 32.656 1 79.25 424 TRP A N 1
ATOM 3350 C CA . TRP A 1 424 ? 27.406 -11.719 31.406 1 79.25 424 TRP A CA 1
ATOM 3351 C C . TRP A 1 424 ? 28.531 -10.68 31.453 1 79.25 424 TRP A C 1
ATOM 3353 O O . TRP A 1 424 ? 29.547 -10.82 30.766 1 79.25 424 TRP A O 1
ATOM 3363 N N . GLN A 1 425 ? 28.422 -9.586 32.219 1 77.62 425 GLN A N 1
ATOM 3364 C CA . GLN A 1 425 ? 29.344 -8.453 32.25 1 77.62 425 GLN A CA 1
ATOM 3365 C C . GLN A 1 425 ? 30.688 -8.852 32.844 1 77.62 425 GLN A C 1
ATOM 3367 O O . GLN A 1 425 ? 31.734 -8.32 32.469 1 77.62 425 GLN A O 1
ATOM 3372 N N . GLY A 1 426 ? 30.641 -9.938 33.594 1 69.81 426 GLY A N 1
ATOM 3373 C CA . GLY A 1 426 ? 31.875 -10.328 34.281 1 69.81 426 GLY A CA 1
ATOM 3374 C C . GLY A 1 426 ? 32.531 -11.531 33.656 1 69.81 426 GLY A C 1
ATOM 3375 O O . GLY A 1 426 ? 33.656 -11.891 34.031 1 69.81 426 GLY A O 1
ATOM 3376 N N . HIS A 1 427 ? 31.984 -11.938 32.562 1 80.94 427 HIS A N 1
ATOM 3377 C CA . HIS A 1 427 ? 32.562 -13.141 31.984 1 80.94 427 HIS A CA 1
ATOM 3378 C C . HIS A 1 427 ? 33.406 -12.805 30.75 1 80.94 427 HIS A C 1
ATOM 3380 O O . HIS A 1 427 ? 32.875 -12.328 29.75 1 80.94 427 HIS A O 1
ATOM 3386 N N . PRO A 1 428 ? 34.688 -12.922 30.719 1 81.94 428 PRO A N 1
ATOM 3387 C CA . PRO A 1 428 ? 35.562 -12.539 29.609 1 81.94 428 PRO A CA 1
ATOM 3388 C C . PRO A 1 428 ? 35.219 -13.266 28.312 1 81.94 428 PRO A C 1
ATOM 3390 O O . PRO A 1 428 ? 35.344 -12.688 27.219 1 81.94 428 PRO A O 1
ATOM 3393 N N . LEU A 1 429 ? 34.812 -14.477 28.406 1 82.94 429 LEU A N 1
ATOM 3394 C CA . LEU A 1 429 ? 34.469 -15.234 27.203 1 82.94 429 LEU A CA 1
ATOM 3395 C C . LEU A 1 429 ? 33.281 -14.617 26.484 1 82.94 429 LEU A C 1
ATOM 3397 O O . LEU A 1 429 ? 33.281 -14.539 25.25 1 82.94 429 LEU A O 1
ATOM 3401 N N . MET A 1 430 ? 32.375 -14.25 27.25 1 82.19 430 MET A N 1
ATOM 3402 C CA . MET A 1 430 ? 31.188 -13.648 26.641 1 82.19 430 MET A CA 1
ATOM 3403 C C . MET A 1 430 ? 31.531 -12.312 26 1 82.19 430 MET A C 1
ATOM 3405 O O . MET A 1 430 ? 31 -11.977 24.922 1 82.19 430 MET A O 1
ATOM 3409 N N . GLU A 1 431 ? 32.375 -11.625 26.578 1 83.12 431 GLU A N 1
ATOM 3410 C CA . GLU A 1 431 ? 32.75 -10.336 26.031 1 83.12 431 GLU A CA 1
ATOM 3411 C C . GLU A 1 431 ? 33.531 -10.508 24.734 1 83.12 431 GLU A C 1
ATOM 3413 O O . GLU A 1 431 ? 33.375 -9.734 23.781 1 83.12 431 GLU A O 1
ATOM 3418 N N . ARG A 1 432 ? 34.375 -11.508 24.703 1 83.38 432 ARG A N 1
ATOM 3419 C CA . ARG A 1 432 ? 35.125 -11.766 23.484 1 83.38 432 ARG A CA 1
ATOM 3420 C C . ARG A 1 432 ? 34.219 -12.227 22.344 1 83.38 432 ARG A C 1
ATOM 3422 O O . ARG A 1 432 ? 34.406 -11.859 21.188 1 83.38 432 ARG A O 1
ATOM 3429 N N . LEU A 1 433 ? 33.281 -12.992 22.719 1 82.44 433 LEU A N 1
ATOM 3430 C CA . LEU A 1 433 ? 32.312 -13.477 21.719 1 82.44 433 LEU A CA 1
ATOM 3431 C C . LEU A 1 433 ? 31.516 -12.32 21.125 1 82.44 433 LEU A C 1
ATOM 3433 O O . LEU A 1 433 ? 31.312 -12.258 19.922 1 82.44 433 LEU A O 1
ATOM 3437 N N . LEU A 1 434 ? 31.125 -11.508 22.016 1 82.25 434 LEU A N 1
ATOM 3438 C CA . LEU A 1 434 ? 30.359 -10.359 21.547 1 82.25 434 LEU A CA 1
ATOM 3439 C C . LEU A 1 434 ? 31.219 -9.422 20.719 1 82.25 434 LEU A C 1
ATOM 3441 O O . LEU A 1 434 ? 30.75 -8.844 19.734 1 82.25 434 LEU A O 1
ATOM 3445 N N . TRP A 1 435 ? 32.406 -9.375 21.094 1 81 435 TRP A N 1
ATOM 3446 C CA . TRP A 1 435 ? 33.344 -8.562 20.328 1 81 435 TRP A CA 1
ATOM 3447 C C . TRP A 1 435 ? 33.562 -9.148 18.922 1 81 435 TRP A C 1
ATOM 3449 O O . TRP A 1 435 ? 33.562 -8.414 17.938 1 81 435 TRP A O 1
ATOM 3459 N N . LEU A 1 436 ? 33.656 -10.367 18.828 1 82.44 436 LEU A N 1
ATOM 3460 C CA . LEU A 1 436 ? 33.844 -11.047 17.547 1 82.44 436 LEU A CA 1
ATOM 3461 C C . LEU A 1 436 ? 32.594 -10.922 16.672 1 82.44 436 LEU A C 1
ATOM 3463 O O . LEU A 1 436 ? 32.719 -10.719 15.461 1 82.44 436 LEU A O 1
ATOM 3467 N N . MET A 1 437 ? 31.562 -11.039 17.312 1 79.69 437 MET A N 1
ATOM 3468 C CA . MET A 1 437 ? 30.297 -10.938 16.578 1 79.69 437 MET A CA 1
ATOM 3469 C C . MET A 1 437 ? 30.125 -9.531 16 1 79.69 437 MET A C 1
ATOM 3471 O O . MET A 1 437 ? 29.594 -9.367 14.898 1 79.69 437 MET A O 1
ATOM 3475 N N . CYS A 1 438 ? 30.484 -8.617 16.688 1 77.25 438 CYS A N 1
ATOM 3476 C CA . CYS A 1 438 ? 30.312 -7.23 16.266 1 77.25 438 CYS A CA 1
ATOM 3477 C C . CYS A 1 438 ? 31.297 -6.871 15.164 1 77.25 438 CYS A C 1
ATOM 3479 O O . CYS A 1 438 ? 31.016 -6.008 14.328 1 77.25 438 CYS A O 1
ATOM 3481 N N . ARG A 1 439 ? 32.406 -7.578 15.164 1 79.38 439 ARG A N 1
ATOM 3482 C CA . ARG A 1 439 ? 33.406 -7.309 14.141 1 79.38 439 ARG A CA 1
ATOM 3483 C C . ARG A 1 439 ? 33.062 -8.055 12.844 1 79.38 439 ARG A C 1
ATOM 3485 O O . ARG A 1 439 ? 33.406 -7.59 11.758 1 79.38 439 ARG A O 1
ATOM 3492 N N . ALA A 1 440 ? 32.344 -9.086 13.055 1 81.5 440 ALA A N 1
ATOM 3493 C CA . ALA A 1 440 ? 32 -9.891 11.883 1 81.5 440 ALA A CA 1
ATOM 3494 C C . ALA A 1 440 ? 30.688 -9.406 11.25 1 81.5 440 ALA A C 1
ATOM 3496 O O . ALA A 1 440 ? 29.641 -9.406 11.898 1 81.5 440 ALA A O 1
ATOM 3497 N N . THR A 1 441 ? 30.891 -8.633 10.133 1 79.62 441 THR A N 1
ATOM 3498 C CA . THR A 1 441 ? 29.656 -8.203 9.477 1 79.62 441 THR A CA 1
ATOM 3499 C C . THR A 1 441 ? 29.625 -8.664 8.023 1 79.62 441 THR A C 1
ATOM 3501 O O . THR A 1 441 ? 30.672 -8.734 7.371 1 79.62 441 THR A O 1
ATOM 3504 N N . LEU A 1 442 ? 28.5 -9.18 7.699 1 77.31 442 LEU A N 1
ATOM 3505 C CA . LEU A 1 442 ? 28.281 -9.539 6.301 1 77.31 442 LEU A CA 1
ATOM 3506 C C . LEU A 1 442 ? 27.781 -8.336 5.504 1 77.31 442 LEU A C 1
ATOM 3508 O O . LEU A 1 442 ? 27.938 -8.297 4.281 1 77.31 442 LEU A O 1
ATOM 3512 N N . THR A 1 443 ? 27.25 -7.375 6.277 1 76.31 443 THR A N 1
ATOM 3513 C CA . THR A 1 443 ? 26.75 -6.176 5.617 1 76.31 443 THR A CA 1
ATOM 3514 C C . THR A 1 443 ? 27.812 -5.078 5.613 1 76.31 443 THR A C 1
ATOM 3516 O O . THR A 1 443 ? 28.203 -4.586 6.672 1 76.31 443 THR A O 1
ATOM 3519 N N . THR A 1 444 ? 28.297 -4.773 4.426 1 76.88 444 THR A N 1
ATOM 3520 C CA . THR A 1 444 ? 29.359 -3.773 4.379 1 76.88 444 THR A CA 1
ATOM 3521 C C . THR A 1 444 ? 28.797 -2.398 4.047 1 76.88 444 THR A C 1
ATOM 3523 O O . THR A 1 444 ? 29.328 -1.377 4.484 1 76.88 444 THR A O 1
ATOM 3526 N N . ARG A 1 445 ? 27.734 -2.412 3.301 1 86.5 445 ARG A N 1
ATOM 3527 C CA . ARG A 1 445 ? 27.141 -1.139 2.906 1 86.5 445 ARG A CA 1
ATOM 3528 C C . ARG A 1 445 ? 25.625 -1.148 3.125 1 86.5 445 ARG A C 1
ATOM 3530 O O . ARG A 1 445 ? 24.969 -2.166 2.902 1 86.5 445 ARG A O 1
ATOM 3537 N N . TYR A 1 446 ? 25.172 0.006 3.604 1 90.31 446 TYR A N 1
ATOM 3538 C CA . TYR A 1 446 ? 23.75 0.091 3.887 1 90.31 446 TYR A CA 1
ATOM 3539 C C . TYR A 1 446 ? 23 0.764 2.74 1 90.31 446 TYR A C 1
ATOM 3541 O O . TYR A 1 446 ? 21.781 0.677 2.652 1 90.31 446 TYR A O 1
ATOM 3549 N N . TRP A 1 447 ? 23.703 1.442 1.955 1 91.75 447 TRP A N 1
ATOM 3550 C CA . TRP A 1 447 ? 23.109 2.051 0.772 1 91.75 447 TRP A CA 1
ATOM 3551 C C . TRP A 1 447 ? 24.141 2.225 -0.334 1 91.75 447 TRP A C 1
ATOM 3553 O O . TRP A 1 447 ? 25.312 1.888 -0.153 1 91.75 447 TRP A O 1
ATOM 3563 N N . SER A 1 448 ? 23.938 2.629 -1.467 1 91.31 448 SER A N 1
ATOM 3564 C CA . SER A 1 448 ? 24.812 2.67 -2.633 1 91.31 448 SER A CA 1
ATOM 3565 C C . SER A 1 448 ? 25.875 3.766 -2.498 1 91.31 448 SER A C 1
ATOM 3567 O O . SER A 1 448 ? 26.875 3.756 -3.207 1 91.31 448 SER A O 1
ATOM 3569 N N . HIS A 1 449 ? 25.734 4.793 -1.633 1 93.5 449 HIS A N 1
ATOM 3570 C CA . HIS A 1 449 ? 26.625 5.926 -1.456 1 93.5 449 HIS A CA 1
ATOM 3571 C C . HIS A 1 449 ? 26.797 6.707 -2.756 1 93.5 449 HIS A C 1
ATOM 3573 O O . HIS A 1 449 ? 27.891 7.176 -3.068 1 93.5 449 HIS A O 1
ATOM 3579 N N . SER A 1 450 ? 25.734 6.645 -3.525 1 93.25 450 SER A N 1
ATOM 3580 C CA . SER A 1 450 ? 25.75 7.383 -4.781 1 93.25 450 SER A CA 1
ATOM 3581 C C . SER A 1 450 ? 24.547 8.32 -4.887 1 93.25 450 SER A C 1
ATOM 3583 O O . SER A 1 450 ? 23.516 8.078 -4.273 1 93.25 450 SER A O 1
ATOM 3585 N N . VAL A 1 451 ? 24.812 9.445 -5.527 1 95.25 451 VAL A N 1
ATOM 3586 C CA . VAL A 1 451 ? 23.75 10.438 -5.727 1 95.25 451 VAL A CA 1
ATOM 3587 C C . VAL A 1 451 ? 23.516 10.648 -7.223 1 95.25 451 VAL A C 1
ATOM 3589 O O . VAL A 1 451 ? 24.469 10.648 -8.016 1 95.25 451 VAL A O 1
ATOM 3592 N N . GLY A 1 452 ? 22.25 10.719 -7.547 1 94.31 452 GLY A N 1
ATOM 3593 C CA . GLY A 1 452 ? 21.906 11.008 -8.93 1 94.31 452 GLY A CA 1
ATOM 3594 C C . GLY A 1 452 ? 22.266 12.422 -9.344 1 94.31 452 GLY A C 1
ATOM 3595 O O . GLY A 1 452 ? 22.125 13.359 -8.562 1 94.31 452 GLY A O 1
ATOM 3596 N N . GLN A 1 453 ? 22.812 12.531 -10.523 1 95.75 453 GLN A N 1
ATOM 3597 C CA . GLN A 1 453 ? 23.203 13.828 -11.062 1 95.75 453 GLN A CA 1
ATOM 3598 C C . GLN A 1 453 ? 22.453 14.125 -12.359 1 95.75 453 GLN A C 1
ATOM 3600 O O . GLN A 1 453 ? 22.422 13.297 -13.266 1 95.75 453 GLN A O 1
ATOM 3605 N N . TYR A 1 454 ? 21.781 15.242 -12.344 1 95.31 454 TYR A N 1
ATOM 3606 C CA . TYR A 1 454 ? 21.062 15.695 -13.531 1 95.31 454 TYR A CA 1
ATOM 3607 C C . TYR A 1 454 ? 21.266 17.188 -13.75 1 95.31 454 TYR A C 1
ATOM 3609 O O . TYR A 1 454 ? 20.969 18 -12.859 1 95.31 454 TYR A O 1
ATOM 3617 N N . SER A 1 455 ? 21.844 17.5 -14.836 1 94 455 SER A N 1
ATOM 3618 C CA . SER A 1 455 ? 21.938 18.891 -15.242 1 94 455 SER A CA 1
ATOM 3619 C C . SER A 1 455 ? 20.922 19.203 -16.328 1 94 455 SER A C 1
ATOM 3621 O O . SER A 1 455 ? 21 18.672 -17.438 1 94 455 SER A O 1
ATOM 3623 N N . LEU A 1 456 ? 20 20.062 -16.078 1 94.12 456 LEU A N 1
ATOM 3624 C CA . LEU A 1 456 ? 18.891 20.391 -16.969 1 94.12 456 LEU A CA 1
ATOM 3625 C C . LEU A 1 456 ? 19.406 20.875 -18.312 1 94.12 456 LEU A C 1
ATOM 3627 O O . LEU A 1 456 ? 18.984 20.391 -19.359 1 94.12 456 LEU A O 1
ATOM 3631 N N . LEU A 1 457 ? 20.359 21.781 -18.312 1 92.06 457 LEU A N 1
ATOM 3632 C CA . LEU A 1 457 ? 20.859 22.406 -19.531 1 92.06 457 LEU A CA 1
ATOM 3633 C C . LEU A 1 457 ? 21.656 21.406 -20.359 1 92.06 457 LEU A C 1
ATOM 3635 O O . LEU A 1 457 ? 21.453 21.297 -21.578 1 92.06 457 LEU A O 1
ATOM 3639 N N . HIS A 1 458 ? 22.469 20.672 -19.719 1 89.75 458 HIS A N 1
ATOM 3640 C CA . HIS A 1 458 ? 23.281 19.688 -20.438 1 89.75 458 HIS A CA 1
ATOM 3641 C C . HIS A 1 458 ? 22.422 18.562 -21 1 89.75 458 HIS A C 1
ATOM 3643 O O . HIS A 1 458 ? 22.703 18.031 -22.078 1 89.75 458 HIS A O 1
ATOM 3649 N N . ALA A 1 459 ? 21.438 18.188 -20.25 1 89.62 459 ALA A N 1
ATOM 3650 C CA . ALA A 1 459 ? 20.531 17.141 -20.703 1 89.62 459 ALA A CA 1
ATOM 3651 C C . ALA A 1 459 ? 19.734 17.578 -21.922 1 89.62 459 ALA A C 1
ATOM 3653 O O . ALA A 1 459 ? 19.5 16.781 -22.828 1 89.62 459 ALA A O 1
ATOM 3654 N N . CYS A 1 460 ? 19.312 18.781 -21.922 1 88.81 460 CYS A N 1
ATOM 3655 C CA . CYS A 1 460 ? 18.547 19.312 -23.047 1 88.81 460 CYS A CA 1
ATOM 3656 C C . CYS A 1 460 ? 19.422 19.406 -24.297 1 88.81 460 CYS A C 1
ATOM 3658 O O . CYS A 1 460 ? 18.938 19.188 -25.406 1 88.81 460 CYS A O 1
ATOM 3660 N N . LEU A 1 461 ? 20.625 19.688 -24.141 1 87.06 461 LEU A N 1
ATOM 3661 C CA . LEU A 1 461 ? 21.547 19.75 -25.266 1 87.06 461 LEU A CA 1
ATOM 3662 C C . LEU A 1 461 ? 21.797 18.359 -25.844 1 87.06 461 LEU A C 1
ATOM 3664 O O . LEU A 1 461 ? 21.828 18.188 -27.062 1 87.06 461 LEU A O 1
ATOM 3668 N N . LYS A 1 462 ? 21.953 17.406 -24.984 1 81.19 462 LYS A N 1
ATOM 3669 C CA . LYS A 1 462 ? 22.219 16.031 -25.406 1 81.19 462 LYS A CA 1
ATOM 3670 C C . LYS A 1 462 ? 21.016 15.445 -26.141 1 81.19 462 LYS A C 1
ATOM 3672 O O . LYS A 1 462 ? 21.172 14.68 -27.094 1 81.19 462 LYS A O 1
ATOM 3677 N N . SER A 1 463 ? 19.844 15.656 -25.641 1 76.38 463 SER A N 1
ATOM 3678 C CA . SER A 1 463 ? 18.625 15.148 -26.266 1 76.38 463 SER A CA 1
ATOM 3679 C C . SER A 1 463 ? 18.438 15.711 -27.672 1 76.38 463 SER A C 1
ATOM 3681 O O . SER A 1 463 ? 17.844 15.062 -28.531 1 76.38 463 SER A O 1
ATOM 3683 N N . ASN A 1 464 ? 18.844 16.828 -27.859 1 67.38 464 ASN A N 1
ATOM 3684 C CA . ASN A 1 464 ? 18.75 17.438 -29.172 1 67.38 464 ASN A CA 1
ATOM 3685 C C . ASN A 1 464 ? 19.625 16.719 -30.188 1 67.38 464 ASN A C 1
ATOM 3687 O O . ASN A 1 464 ? 19.281 16.625 -31.375 1 67.38 464 ASN A O 1
ATOM 3691 N N . ARG A 1 465 ? 20.547 16.078 -29.609 1 63.44 465 ARG A N 1
ATOM 3692 C CA . ARG A 1 465 ? 21.484 15.375 -30.469 1 63.44 465 ARG A CA 1
ATOM 3693 C C . ARG A 1 465 ? 20.969 13.977 -30.812 1 63.44 465 ARG A C 1
ATOM 3695 O O . ARG A 1 465 ? 21.203 13.469 -31.906 1 63.44 465 ARG A O 1
ATOM 3702 N N . SER A 1 466 ? 20.219 13.305 -29.688 1 63.28 466 SER A N 1
ATOM 3703 C CA . SER A 1 466 ? 19.906 11.883 -29.812 1 63.28 466 SER A CA 1
ATOM 3704 C C . SER A 1 466 ? 18.547 11.672 -30.469 1 63.28 466 SER A C 1
ATOM 3706 O O . SER A 1 466 ? 17.531 11.641 -29.781 1 63.28 466 SER A O 1
ATOM 3708 N N . CYS A 1 467 ? 18.344 11.898 -31.641 1 59.78 467 CYS A N 1
ATOM 3709 C CA . CYS A 1 467 ? 17.172 11.836 -32.5 1 59.78 467 CYS A CA 1
ATOM 3710 C C . CYS A 1 467 ? 16.594 10.422 -32.562 1 59.78 467 CYS A C 1
ATOM 3712 O O . CYS A 1 467 ? 15.398 10.242 -32.781 1 59.78 467 CYS A O 1
ATOM 3714 N N . ILE A 1 468 ? 17.344 9.484 -32.094 1 61.34 468 ILE A N 1
ATOM 3715 C CA . ILE A 1 468 ? 16.891 8.141 -32.469 1 61.34 468 ILE A CA 1
ATOM 3716 C C . ILE A 1 468 ? 15.758 7.707 -31.547 1 61.34 468 ILE A C 1
ATOM 3718 O O . ILE A 1 468 ? 14.766 7.133 -32 1 61.34 468 ILE A O 1
ATOM 3722 N N . LEU A 1 469 ? 15.922 8.031 -30.312 1 63.62 469 LEU A N 1
ATOM 3723 C CA . LEU A 1 469 ? 14.898 7.559 -29.391 1 63.62 469 LEU A CA 1
ATOM 3724 C C . LEU A 1 469 ? 13.594 8.328 -29.578 1 63.62 469 LEU A C 1
ATOM 3726 O O . LEU A 1 469 ? 12.508 7.781 -29.359 1 63.62 469 LEU A O 1
ATOM 3730 N N . ALA A 1 470 ? 13.805 9.539 -29.984 1 62.88 470 ALA A N 1
ATOM 3731 C CA . ALA A 1 470 ? 12.625 10.375 -30.188 1 62.88 470 ALA A CA 1
ATOM 3732 C C . ALA A 1 470 ? 11.789 9.883 -31.359 1 62.88 470 ALA A C 1
ATOM 3734 O O . ALA A 1 470 ? 10.57 10.047 -31.375 1 62.88 470 ALA A O 1
ATOM 3735 N N . ARG A 1 471 ? 12.461 9.07 -32.219 1 62.91 471 ARG A N 1
ATOM 3736 C CA . ARG A 1 471 ? 11.766 8.672 -33.438 1 62.91 471 ARG A CA 1
ATOM 3737 C C . ARG A 1 471 ? 11.133 7.297 -33.281 1 62.91 471 ARG A C 1
ATOM 3739 O O . ARG A 1 471 ? 10.258 6.914 -34.062 1 62.91 471 ARG A O 1
ATOM 3746 N N . MET A 1 472 ? 11.508 6.621 -32.281 1 68.5 472 MET A N 1
ATOM 3747 C CA . MET A 1 472 ? 10.953 5.281 -32.125 1 68.5 472 MET A CA 1
ATOM 3748 C C . MET A 1 472 ? 9.547 5.34 -31.531 1 68.5 472 MET A C 1
ATOM 3750 O O . MET A 1 472 ? 9.273 6.137 -30.625 1 68.5 472 MET A O 1
ATOM 3754 N N . PRO A 1 473 ? 8.648 4.68 -32.156 1 74.56 473 PRO A N 1
ATOM 3755 C CA . PRO A 1 473 ? 7.266 4.676 -31.688 1 74.56 473 PRO A CA 1
ATOM 3756 C C . PRO A 1 473 ? 7.102 3.908 -30.375 1 74.56 473 PRO A C 1
ATOM 3758 O O . PRO A 1 473 ? 6.465 2.852 -30.344 1 74.56 473 PRO A O 1
ATOM 3761 N N . LEU A 1 474 ? 7.832 4.32 -29.375 1 75.25 474 LEU A N 1
ATOM 3762 C CA . LEU A 1 474 ? 7.695 3.689 -28.062 1 75.25 474 LEU A CA 1
ATOM 3763 C C . LEU A 1 474 ? 6.684 4.438 -27.203 1 75.25 474 LEU A C 1
ATOM 3765 O O . LEU A 1 474 ? 6.398 5.613 -27.453 1 75.25 474 LEU A O 1
ATOM 3769 N N . HIS A 1 475 ? 6.113 3.662 -26.484 1 76.06 475 HIS A N 1
ATOM 3770 C CA . HIS A 1 475 ? 5.191 4.277 -25.531 1 76.06 475 HIS A CA 1
ATOM 3771 C C . HIS A 1 475 ? 5.871 5.391 -24.734 1 76.06 475 HIS A C 1
ATOM 3773 O O . HIS A 1 475 ? 7.066 5.305 -24.453 1 76.06 475 HIS A O 1
ATOM 3779 N N . LYS A 1 476 ? 5.188 6.406 -24.453 1 73.38 476 LYS A N 1
ATOM 3780 C CA . LYS A 1 476 ? 5.715 7.594 -23.797 1 73.38 476 LYS A CA 1
ATOM 3781 C C . LYS A 1 476 ? 6.418 7.234 -22.484 1 73.38 476 LYS A C 1
ATOM 3783 O O . LYS A 1 476 ? 7.449 7.816 -22.141 1 73.38 476 LYS A O 1
ATOM 3788 N N . TRP A 1 477 ? 5.941 6.242 -21.906 1 73.81 477 TRP A N 1
ATOM 3789 C CA . TRP A 1 477 ? 6.531 5.855 -20.625 1 73.81 477 TRP A CA 1
ATOM 3790 C C . TRP A 1 477 ? 7.887 5.191 -20.828 1 73.81 477 TRP A C 1
ATOM 3792 O O . TRP A 1 477 ? 8.836 5.477 -20.109 1 73.81 477 TRP A O 1
ATOM 3802 N N . ILE A 1 478 ? 7.91 4.387 -21.781 1 74.81 478 ILE A N 1
ATOM 3803 C CA . ILE A 1 478 ? 9.164 3.699 -22.062 1 74.81 478 ILE A CA 1
ATOM 3804 C C . ILE A 1 478 ? 10.203 4.703 -22.562 1 74.81 478 ILE A C 1
ATOM 3806 O O . ILE A 1 478 ? 11.375 4.637 -22.172 1 74.81 478 ILE A O 1
ATOM 3810 N N . LYS A 1 479 ? 9.719 5.637 -23.312 1 75.69 479 LYS A N 1
ATOM 3811 C CA . LYS A 1 479 ? 10.617 6.684 -23.797 1 75.69 479 LYS A CA 1
ATOM 3812 C C . LYS A 1 479 ? 11.141 7.527 -22.641 1 75.69 479 LYS A C 1
ATOM 3814 O O . LYS A 1 479 ? 12.328 7.879 -22.609 1 75.69 479 LYS A O 1
ATOM 3819 N N . GLY A 1 480 ? 10.281 7.75 -21.781 1 75 480 GLY A N 1
ATOM 3820 C CA . GLY A 1 480 ? 10.68 8.516 -20.609 1 75 480 GLY A CA 1
ATOM 3821 C C . GLY A 1 480 ? 11.703 7.805 -19.75 1 75 480 GLY A C 1
ATOM 3822 O O . GLY A 1 480 ? 12.672 8.414 -19.281 1 75 480 GLY A O 1
ATOM 3823 N N . VAL A 1 481 ? 11.531 6.582 -19.625 1 74.94 481 VAL A N 1
ATOM 3824 C CA . VAL A 1 481 ? 12.445 5.789 -18.797 1 74.94 481 VAL A CA 1
ATOM 3825 C C . VAL A 1 481 ? 13.805 5.68 -19.5 1 74.94 481 VAL A C 1
ATOM 3827 O O . VAL A 1 481 ? 14.844 5.824 -18.859 1 74.94 481 VAL A O 1
ATOM 3830 N N . LEU A 1 482 ? 13.734 5.492 -20.781 1 77.75 482 LEU A N 1
ATOM 3831 C CA . LEU A 1 482 ? 14.977 5.34 -21.531 1 77.75 482 LEU A CA 1
ATOM 3832 C C . LEU A 1 482 ? 15.742 6.656 -21.578 1 77.75 482 LEU A C 1
ATOM 3834 O O . LEU A 1 482 ? 16.969 6.676 -21.453 1 77.75 482 LEU A O 1
ATOM 3838 N N . THR A 1 483 ? 15.023 7.691 -21.734 1 78.12 483 THR A N 1
ATOM 3839 C CA . THR A 1 483 ? 15.664 9 -21.734 1 78.12 483 THR A CA 1
ATOM 3840 C C . THR A 1 483 ? 16.25 9.312 -20.344 1 78.12 483 THR A C 1
ATOM 3842 O O . THR A 1 483 ? 17.328 9.891 -20.25 1 78.12 483 THR A O 1
ATOM 3845 N N . GLY A 1 484 ? 15.539 8.883 -19.344 1 78.75 484 GLY A N 1
ATOM 3846 C CA . GLY A 1 484 ? 16.031 9.086 -18 1 78.75 484 GLY A CA 1
ATOM 3847 C C . GLY A 1 484 ? 17.297 8.297 -17.703 1 78.75 484 GLY A C 1
ATOM 3848 O O . GLY A 1 484 ? 18.219 8.805 -17.062 1 78.75 484 GLY A O 1
ATOM 3849 N N . MET A 1 485 ? 17.328 7.195 -18.219 1 76.62 485 MET A N 1
ATOM 3850 C CA . MET A 1 485 ? 18.484 6.34 -18 1 76.62 485 MET A CA 1
ATOM 3851 C C . MET A 1 485 ? 19.719 6.902 -18.703 1 76.62 485 MET A C 1
ATOM 3853 O O . MET A 1 485 ? 20.844 6.727 -18.234 1 76.62 485 MET A O 1
ATOM 3857 N N . LYS A 1 486 ? 19.453 7.582 -19.734 1 80 486 LYS A N 1
ATOM 3858 C CA . LYS A 1 486 ? 20.562 8.109 -20.531 1 80 486 LYS A CA 1
ATOM 3859 C C . LYS A 1 486 ? 21.031 9.461 -19.984 1 80 486 LYS A C 1
ATOM 3861 O O . LYS A 1 486 ? 22.203 9.797 -20.078 1 80 486 LYS A O 1
ATOM 3866 N N . THR A 1 487 ? 20.188 10.164 -19.422 1 85.81 487 THR A N 1
ATOM 3867 C CA . THR A 1 487 ? 20.5 11.539 -19.062 1 85.81 487 THR A CA 1
ATOM 3868 C C . THR A 1 487 ? 20.938 11.625 -17.609 1 85.81 487 THR A C 1
ATOM 3870 O O . THR A 1 487 ? 21.641 12.57 -17.203 1 85.81 487 THR A O 1
ATOM 3873 N N . VAL A 1 488 ? 20.594 10.68 -16.797 1 89.44 488 VAL A N 1
ATOM 3874 C CA . VAL A 1 488 ? 20.938 10.727 -15.383 1 89.44 488 VAL A CA 1
ATOM 3875 C C . VAL A 1 488 ? 22.219 9.938 -15.133 1 89.44 488 VAL A C 1
ATOM 3877 O O . VAL A 1 488 ? 22.359 8.797 -15.578 1 89.44 488 VAL A O 1
ATOM 3880 N N . SER A 1 489 ? 23.156 10.617 -14.617 1 90.25 489 SER A N 1
ATOM 3881 C CA . SER A 1 489 ? 24.406 9.953 -14.219 1 90.25 489 SER A CA 1
ATOM 3882 C C . SER A 1 489 ? 24.5 9.836 -12.703 1 90.25 489 SER A C 1
ATOM 3884 O O . SER A 1 489 ? 23.812 10.547 -11.977 1 90.25 489 SER A O 1
ATOM 3886 N N . ARG A 1 490 ? 25.234 8.875 -12.266 1 91 490 ARG A N 1
ATOM 3887 C CA . ARG A 1 490 ? 25.422 8.688 -10.836 1 91 490 ARG A CA 1
ATOM 3888 C C . ARG A 1 490 ? 26.875 8.891 -10.43 1 91 490 ARG A C 1
ATOM 3890 O O . ARG A 1 490 ? 27.781 8.5 -11.164 1 91 490 ARG A O 1
ATOM 3897 N N . ARG A 1 491 ? 26.938 9.609 -9.406 1 92.69 491 ARG A N 1
ATOM 3898 C CA . ARG A 1 491 ? 28.266 9.867 -8.852 1 92.69 491 ARG A CA 1
ATOM 3899 C C . ARG A 1 491 ? 28.312 9.492 -7.375 1 92.69 491 ARG A C 1
ATOM 3901 O O . ARG A 1 491 ? 27.312 9.555 -6.672 1 92.69 491 ARG A O 1
ATOM 3908 N N . SER A 1 492 ? 29.484 9.016 -6.965 1 94.62 492 SER A N 1
ATOM 3909 C CA . SER A 1 492 ? 29.672 8.727 -5.547 1 94.62 492 SER A CA 1
ATOM 3910 C C . SER A 1 492 ? 29.594 10 -4.707 1 94.62 492 SER A C 1
ATOM 3912 O O . SER A 1 492 ? 30.047 11.062 -5.141 1 94.62 492 SER A O 1
ATOM 3914 N N . LEU A 1 493 ? 29.016 9.961 -3.604 1 96.12 493 LEU A N 1
ATOM 3915 C CA . LEU A 1 493 ? 28.875 11.109 -2.713 1 96.12 493 LEU A CA 1
ATOM 3916 C C . LEU A 1 493 ? 30.234 11.578 -2.201 1 96.12 493 LEU A C 1
ATOM 3918 O O . LEU A 1 493 ? 30.891 10.867 -1.439 1 96.12 493 LEU A O 1
ATOM 3922 N N . PRO A 1 494 ? 30.594 12.773 -2.592 1 96.12 494 PRO A N 1
ATOM 3923 C CA . PRO A 1 494 ? 31.891 13.289 -2.145 1 96.12 494 PRO A CA 1
ATOM 3924 C C . PRO A 1 494 ? 31.922 13.609 -0.652 1 96.12 494 PRO A C 1
ATOM 3926 O O . PRO A 1 494 ? 30.891 14.008 -0.087 1 96.12 494 PRO A O 1
ATOM 3929 N N . VAL A 1 495 ? 33.031 13.492 -0.079 1 95.25 495 VAL A N 1
ATOM 3930 C CA . VAL A 1 495 ? 33.219 13.766 1.342 1 95.25 495 VAL A CA 1
ATOM 3931 C C . VAL A 1 495 ? 33.031 15.258 1.612 1 95.25 495 VAL A C 1
ATOM 3933 O O . VAL A 1 495 ? 32.531 15.641 2.674 1 95.25 495 VAL A O 1
ATOM 3936 N N . THR A 1 496 ? 33.281 16.062 0.553 1 95.94 496 THR A N 1
ATOM 3937 C CA . THR A 1 496 ? 33.156 17.5 0.689 1 95.94 496 THR A CA 1
ATOM 3938 C C . THR A 1 496 ? 31.688 17.875 0.907 1 95.94 496 THR A C 1
ATOM 3940 O O . THR A 1 496 ? 31.375 18.781 1.684 1 95.94 496 THR A O 1
ATOM 3943 N N . VAL A 1 497 ? 30.828 17.125 0.287 1 97.31 497 VAL A N 1
ATOM 3944 C CA . VAL A 1 497 ? 29.406 17.391 0.423 1 97.31 497 VAL A CA 1
ATOM 3945 C C . VAL A 1 497 ? 28.938 16.984 1.82 1 97.31 497 VAL A C 1
ATOM 3947 O O . VAL A 1 497 ? 28.188 17.719 2.469 1 97.31 497 VAL A O 1
ATOM 3950 N N . LYS A 1 498 ? 29.422 15.883 2.328 1 96.31 498 LYS A N 1
ATOM 3951 C CA . LYS A 1 498 ? 29.078 15.422 3.668 1 96.31 498 LYS A CA 1
ATOM 3952 C C . LYS A 1 498 ? 29.516 16.422 4.727 1 96.31 498 LYS A C 1
ATOM 3954 O O . LYS A 1 498 ? 28.766 16.734 5.656 1 96.31 498 LYS A O 1
ATOM 3959 N N . ARG A 1 499 ? 30.656 16.953 4.496 1 95.56 499 ARG A N 1
ATOM 3960 C CA . ARG A 1 499 ? 31.203 17.922 5.441 1 95.56 499 ARG A CA 1
ATOM 3961 C C . ARG A 1 499 ? 30.406 19.219 5.426 1 95.56 499 ARG A C 1
ATOM 3963 O O . ARG A 1 499 ? 30.172 19.828 6.473 1 95.56 499 ARG A O 1
ATOM 3970 N N . ALA A 1 500 ? 30.031 19.625 4.242 1 95.88 500 ALA A N 1
ATOM 3971 C CA . ALA A 1 500 ? 29.266 20.859 4.117 1 95.88 500 ALA A CA 1
ATOM 3972 C C . ALA A 1 500 ? 27.906 20.719 4.801 1 95.88 500 ALA A C 1
ATOM 3974 O O . ALA A 1 500 ? 27.453 21.641 5.492 1 95.88 500 ALA A O 1
ATOM 3975 N N . ILE A 1 501 ? 27.266 19.609 4.645 1 95.88 501 ILE A N 1
ATOM 3976 C CA . ILE A 1 501 ? 25.969 19.359 5.27 1 95.88 501 ILE A CA 1
ATOM 3977 C C . ILE A 1 501 ? 26.125 19.312 6.789 1 95.88 501 ILE A C 1
ATOM 3979 O O . ILE A 1 501 ? 25.328 19.891 7.52 1 95.88 501 ILE A O 1
ATOM 3983 N N . HIS A 1 502 ? 27.188 18.625 7.223 1 96.06 502 HIS A N 1
ATOM 3984 C CA . HIS A 1 502 ? 27.469 18.5 8.648 1 96.06 502 HIS A CA 1
ATOM 3985 C C . HIS A 1 502 ? 27.688 19.875 9.289 1 96.06 502 HIS A C 1
ATOM 3987 O O . HIS A 1 502 ? 27.203 20.125 10.391 1 96.06 502 HIS A O 1
ATOM 3993 N N . ARG A 1 503 ? 28.344 20.703 8.562 1 92.44 503 ARG A N 1
ATOM 3994 C CA . ARG A 1 503 ? 28.641 22.031 9.07 1 92.44 503 ARG A CA 1
ATOM 3995 C C . ARG A 1 503 ? 27.359 22.844 9.266 1 92.44 503 ARG A C 1
ATOM 3997 O O . ARG A 1 503 ? 27.188 23.516 10.273 1 92.44 503 ARG A O 1
ATOM 4004 N N . LEU A 1 504 ? 26.5 22.734 8.344 1 91.88 504 LEU A N 1
ATOM 4005 C CA . LEU A 1 504 ? 25.266 23.5 8.445 1 91.88 504 LEU A CA 1
ATOM 4006 C C . LEU A 1 504 ? 24.359 22.922 9.531 1 91.88 504 LEU A C 1
ATOM 4008 O O . LEU A 1 504 ? 23.641 23.656 10.211 1 91.88 504 LEU A O 1
ATOM 4012 N N . LEU A 1 505 ? 24.344 21.656 9.719 1 92.62 505 LEU A N 1
ATOM 4013 C CA . LEU A 1 505 ? 23.516 21 10.719 1 92.62 505 LEU A CA 1
ATOM 4014 C C . LEU A 1 505 ? 23.953 21.375 12.125 1 92.62 505 LEU A C 1
ATOM 4016 O O . LEU A 1 505 ? 23.125 21.438 13.039 1 92.62 505 LEU A O 1
ATOM 4020 N N . ARG A 1 506 ? 25.188 21.641 12.242 1 90.88 506 ARG A N 1
ATOM 4021 C CA . ARG A 1 506 ? 25.719 22.016 13.547 1 90.88 506 ARG A CA 1
ATOM 4022 C C . ARG A 1 506 ? 25.438 23.469 13.867 1 90.88 506 ARG A C 1
ATOM 4024 O O . ARG A 1 506 ? 25.5 23.891 15.023 1 90.88 506 ARG A O 1
ATOM 4031 N N . SER A 1 507 ? 25.062 24.109 12.844 1 86.69 507 SER A N 1
ATOM 4032 C CA . SER A 1 507 ? 24.859 25.547 13.023 1 86.69 507 SER A CA 1
ATOM 4033 C C . SER A 1 507 ? 23.562 25.828 13.781 1 86.69 507 SER A C 1
ATOM 4035 O O . SER A 1 507 ? 22.656 25 13.805 1 86.69 507 SER A O 1
ATOM 4037 N N . GLU A 1 508 ? 23.438 26.906 14.461 1 81.06 508 GLU A N 1
ATOM 4038 C CA . GLU A 1 508 ? 22.281 27.344 15.227 1 81.06 508 GLU A CA 1
ATOM 4039 C C . GLU A 1 508 ? 21.109 27.688 14.305 1 81.06 508 GLU A C 1
ATOM 4041 O O . GLU A 1 508 ? 19.969 27.766 14.75 1 81.06 508 GLU A O 1
ATOM 4046 N N . TRP A 1 509 ? 21.344 27.625 13.086 1 78.44 509 TRP A N 1
ATOM 4047 C CA . TRP A 1 509 ? 20.344 28.078 12.125 1 78.44 509 TRP A CA 1
ATOM 4048 C C . TRP A 1 509 ? 19.516 26.906 11.617 1 78.44 509 TRP A C 1
ATOM 4050 O O . TRP A 1 509 ? 18.625 27.094 10.781 1 78.44 509 TRP A O 1
ATOM 4060 N N . LEU A 1 510 ? 19.688 25.797 12.133 1 81.75 510 LEU A N 1
ATOM 4061 C CA . LEU A 1 510 ? 18.953 24.609 11.688 1 81.75 510 LEU A CA 1
ATOM 4062 C C . LEU A 1 510 ? 17.453 24.766 11.945 1 81.75 510 LEU A C 1
ATOM 4064 O O . LEU A 1 510 ? 16.625 24.281 11.172 1 81.75 510 LEU A O 1
ATOM 4068 N N . SER A 1 511 ? 17.047 25.516 12.984 1 78.12 511 SER A N 1
ATOM 4069 C CA . SER A 1 511 ? 15.648 25.641 13.375 1 78.12 511 SER A CA 1
ATOM 4070 C C . SER A 1 511 ? 14.898 26.594 12.445 1 78.12 511 SER A C 1
ATOM 4072 O O . SER A 1 511 ? 13.664 26.594 12.422 1 78.12 511 SER A O 1
ATOM 4074 N N . ASN A 1 512 ? 15.617 27.328 11.664 1 81.62 512 ASN A N 1
ATOM 4075 C CA . ASN A 1 512 ? 14.961 28.344 10.836 1 81.62 512 ASN A CA 1
ATOM 4076 C C . ASN A 1 512 ? 15.359 28.203 9.375 1 81.62 512 ASN A C 1
ATOM 4078 O O . ASN A 1 512 ? 15.828 29.172 8.758 1 81.62 512 ASN A O 1
ATOM 4082 N N . LEU A 1 513 ? 15.125 27.078 8.898 1 86.38 513 LEU A N 1
ATOM 4083 C CA . LEU A 1 513 ? 15.383 26.891 7.473 1 86.38 513 LEU A CA 1
ATOM 4084 C C . LEU A 1 513 ? 14.305 27.578 6.637 1 86.38 513 LEU A C 1
ATOM 4086 O O . LEU A 1 513 ? 13.117 27.5 6.965 1 86.38 513 LEU A O 1
ATOM 4090 N N . LYS A 1 514 ? 14.695 28.438 5.715 1 88.38 514 LYS A N 1
ATOM 4091 C CA . LYS A 1 514 ? 13.75 29.203 4.906 1 88.38 514 LYS A CA 1
ATOM 4092 C C . LYS A 1 514 ? 14.172 29.219 3.441 1 88.38 514 LYS A C 1
ATOM 4094 O O . LYS A 1 514 ? 14.281 30.297 2.84 1 88.38 514 LYS A O 1
ATOM 4099 N N . TYR A 1 515 ? 14.375 28.203 2.781 1 90.75 515 TYR A N 1
ATOM 4100 C CA . TYR A 1 515 ? 14.625 27.984 1.358 1 90.75 515 TYR A CA 1
ATOM 4101 C C . TYR A 1 515 ? 15.75 28.891 0.864 1 90.75 515 TYR A C 1
ATOM 4103 O O . TYR A 1 515 ? 15.633 29.516 -0.186 1 90.75 515 TYR A O 1
ATOM 4111 N N . GLY A 1 516 ? 16.797 29.125 1.641 1 91.56 516 GLY A N 1
ATOM 4112 C CA . GLY A 1 516 ? 17.984 29.859 1.219 1 91.56 516 GLY A CA 1
ATOM 4113 C C . GLY A 1 516 ? 18.078 31.234 1.828 1 91.56 516 GLY A C 1
ATOM 4114 O O . GLY A 1 516 ? 19.125 31.875 1.766 1 91.56 516 GLY A O 1
ATOM 4115 N N . ASP A 1 517 ? 17.078 31.75 2.494 1 91.75 517 ASP A N 1
ATOM 4116 C CA . ASP A 1 517 ? 17.047 33.094 3.062 1 91.75 517 ASP A CA 1
ATOM 4117 C C . ASP A 1 517 ? 18.078 33.25 4.168 1 91.75 517 ASP A C 1
ATOM 4119 O O . ASP A 1 517 ? 18.672 34.312 4.324 1 91.75 517 ASP A O 1
ATOM 4123 N N . ARG A 1 518 ? 18.297 32.281 4.785 1 90.12 518 ARG A N 1
ATOM 4124 C CA . ARG A 1 518 ? 19.219 32.344 5.91 1 90.12 518 ARG A CA 1
ATOM 4125 C C . ARG A 1 518 ? 20.656 32.469 5.43 1 90.12 518 ARG A C 1
ATOM 4127 O O . ARG A 1 518 ? 21.453 33.219 6.012 1 90.12 518 ARG A O 1
ATOM 4134 N N . THR A 1 519 ? 21.016 31.688 4.473 1 92.56 519 THR A N 1
ATOM 4135 C CA . THR A 1 519 ? 22.344 31.797 3.893 1 92.56 519 THR A CA 1
ATOM 4136 C C . THR A 1 519 ? 22.594 33.188 3.344 1 92.56 519 THR A C 1
ATOM 4138 O O . THR A 1 519 ? 23.672 33.781 3.539 1 92.56 519 THR A O 1
ATOM 4141 N N . LEU A 1 520 ? 21.562 33.75 2.75 1 93.75 520 LEU A N 1
ATOM 4142 C CA . LEU A 1 520 ? 21.688 35.094 2.191 1 93.75 520 LEU A CA 1
ATOM 4143 C C . LEU A 1 520 ? 21.766 36.125 3.299 1 93.75 520 LEU A C 1
ATOM 4145 O O . LEU A 1 520 ? 22.453 37.156 3.166 1 93.75 520 LEU A O 1
ATOM 4149 N N . GLN A 1 521 ? 21.094 35.906 4.312 1 92 521 GLN A N 1
ATOM 4150 C CA . GLN A 1 521 ? 21.125 36.812 5.461 1 92 521 GLN A CA 1
ATOM 4151 C C . GLN A 1 521 ? 22.516 36.812 6.117 1 92 521 GLN A C 1
ATOM 4153 O O . GLN A 1 521 ? 23.031 37.844 6.465 1 92 521 GLN A O 1
ATOM 4158 N N . ARG A 1 522 ? 23.031 35.656 6.277 1 89.38 522 ARG A N 1
ATOM 4159 C CA . ARG A 1 522 ? 24.344 35.5 6.91 1 89.38 522 ARG A CA 1
ATOM 4160 C C . ARG A 1 522 ? 25.422 36.219 6.098 1 89.38 522 ARG A C 1
ATOM 4162 O O . ARG A 1 522 ? 26.375 36.75 6.66 1 89.38 522 ARG A O 1
ATOM 4169 N N . ASN A 1 523 ? 25.25 36.219 4.82 1 91.25 523 ASN A N 1
ATOM 4170 C CA . ASN A 1 523 ? 26.25 36.844 3.951 1 91.25 523 ASN A CA 1
ATOM 4171 C C . ASN A 1 523 ? 25.844 38.25 3.551 1 91.25 523 ASN A C 1
ATOM 4173 O O . ASN A 1 523 ? 26.422 38.812 2.623 1 91.25 523 ASN A O 1
ATOM 4177 N N . ASN A 1 524 ? 24.812 38.844 4.109 1 91.31 524 ASN A N 1
ATOM 4178 C CA . ASN A 1 524 ? 24.328 40.219 3.908 1 91.31 524 ASN A CA 1
ATOM 4179 C C . ASN A 1 524 ? 23.891 40.438 2.463 1 91.31 524 ASN A C 1
ATOM 4181 O O . ASN A 1 524 ? 24.203 41.5 1.878 1 91.31 524 ASN A O 1
ATOM 4185 N N . MET A 1 525 ? 23.219 39.438 1.901 1 93.25 525 MET A N 1
ATOM 4186 C CA . MET A 1 525 ? 22.797 39.531 0.505 1 93.25 525 MET A CA 1
ATOM 4187 C C . MET A 1 525 ? 21.297 39.344 0.375 1 93.25 525 MET A C 1
ATOM 4189 O O . MET A 1 525 ? 20.781 39.219 -0.734 1 93.25 525 MET A O 1
ATOM 4193 N N . LEU A 1 526 ? 20.562 39.25 1.417 1 92.06 526 LEU A N 1
ATOM 4194 C CA . LEU A 1 526 ? 19.141 38.938 1.423 1 92.06 526 LEU A CA 1
ATOM 4195 C C . LEU A 1 526 ? 18.328 40 0.684 1 92.06 526 LEU A C 1
ATOM 4197 O O . LEU A 1 526 ? 17.406 39.688 -0.058 1 92.06 526 LEU A O 1
ATOM 4201 N N . GLN A 1 527 ? 18.688 41.188 0.802 1 89.94 527 GLN A N 1
ATOM 4202 C CA . GLN A 1 527 ? 17.938 42.281 0.202 1 89.94 527 GLN A CA 1
ATOM 4203 C C . GLN A 1 527 ? 17.984 42.219 -1.322 1 89.94 527 GLN A C 1
ATOM 4205 O O . GLN A 1 527 ? 17 42.5 -1.997 1 89.94 527 GLN A O 1
ATOM 4210 N N . ASN A 1 528 ? 19.047 41.781 -1.85 1 90.94 528 ASN A N 1
ATOM 4211 C CA . ASN A 1 528 ? 19.234 41.781 -3.297 1 90.94 528 ASN A CA 1
ATOM 4212 C C . ASN A 1 528 ? 18.672 40.5 -3.93 1 90.94 528 ASN A C 1
ATOM 4214 O O . ASN A 1 528 ? 18.281 40.5 -5.098 1 90.94 528 ASN A O 1
ATOM 4218 N N . PHE A 1 529 ? 18.688 39.406 -3.17 1 94 529 PHE A N 1
ATOM 4219 C CA . PHE A 1 529 ? 18.375 38.125 -3.779 1 94 529 PHE A CA 1
ATOM 4220 C C . PHE A 1 529 ? 17.062 37.594 -3.229 1 94 529 PHE A C 1
ATOM 4222 O O . PHE A 1 529 ? 16.656 36.469 -3.568 1 94 529 PHE A O 1
ATOM 4229 N N . ASP A 1 530 ? 16.266 38.312 -2.453 1 90.12 530 ASP A N 1
ATOM 4230 C CA . ASP A 1 530 ? 15.078 37.812 -1.743 1 90.12 530 ASP A CA 1
ATOM 4231 C C . ASP A 1 530 ? 13.984 37.406 -2.723 1 90.12 530 ASP A C 1
ATOM 4233 O O . ASP A 1 530 ? 13.156 36.562 -2.408 1 90.12 530 ASP A O 1
ATOM 4237 N N . TRP A 1 531 ? 14 37.875 -3.9 1 92.44 531 TRP A N 1
ATOM 4238 C CA . TRP A 1 531 ? 12.969 37.594 -4.895 1 92.44 531 TRP A CA 1
ATOM 4239 C C . TRP A 1 531 ? 13.102 36.188 -5.43 1 92.44 531 TRP A C 1
ATOM 4241 O O . TRP A 1 531 ? 12.141 35.625 -5.98 1 92.44 531 TRP A O 1
ATOM 4251 N N . SER A 1 532 ? 14.234 35.562 -5.215 1 93.75 532 SER A N 1
ATOM 4252 C CA . SER A 1 532 ? 14.531 34.312 -5.883 1 93.75 532 SER A CA 1
ATOM 4253 C C . SER A 1 532 ? 14.43 33.125 -4.91 1 93.75 532 SER A C 1
ATOM 4255 O O . SER A 1 532 ? 14.656 31.984 -5.293 1 93.75 532 SER A O 1
ATOM 4257 N N . THR A 1 533 ? 14.125 33.312 -3.719 1 92.81 533 THR A N 1
ATOM 4258 C CA . THR A 1 533 ? 14.125 32.25 -2.734 1 92.81 533 THR A CA 1
ATOM 4259 C C . THR A 1 533 ? 12.711 31.969 -2.223 1 92.81 533 THR A C 1
ATOM 4261 O O . THR A 1 533 ? 11.867 31.453 -2.955 1 92.81 533 THR A O 1
ATOM 4264 N N . SER A 1 534 ? 12.383 32.375 -0.955 1 88.31 534 SER A N 1
ATOM 4265 C CA . SER A 1 534 ? 11.102 32.031 -0.341 1 88.31 534 SER A CA 1
ATOM 4266 C C . SER A 1 534 ? 9.961 32.812 -0.979 1 88.31 534 SER A C 1
ATOM 4268 O O . SER A 1 534 ? 8.82 32.344 -1.006 1 88.31 534 SER A O 1
ATOM 4270 N N . ARG A 1 535 ? 10.258 33.906 -1.617 1 88.44 535 ARG A N 1
ATOM 4271 C CA . ARG A 1 535 ? 9.219 34.781 -2.168 1 88.44 535 ARG A CA 1
ATOM 4272 C C . ARG A 1 535 ? 9.008 34.5 -3.654 1 88.44 535 ARG A C 1
ATOM 4274 O O . ARG A 1 535 ? 8.195 35.156 -4.301 1 88.44 535 ARG A O 1
ATOM 4281 N N . TYR A 1 536 ? 9.727 33.594 -4.156 1 91.56 536 TYR A N 1
ATOM 4282 C CA . TYR A 1 536 ? 9.586 33.344 -5.582 1 91.56 536 TYR A CA 1
ATOM 4283 C C . TYR A 1 536 ? 8.156 32.906 -5.914 1 91.56 536 TYR A C 1
ATOM 4285 O O . TYR A 1 536 ? 7.594 32.031 -5.238 1 91.56 536 TYR A O 1
ATOM 4293 N N . PRO A 1 537 ? 7.555 33.344 -6.863 1 85.25 537 PRO A N 1
ATOM 4294 C CA . PRO A 1 537 ? 6.129 33.156 -7.137 1 85.25 537 PRO A CA 1
ATOM 4295 C C . PRO A 1 537 ? 5.793 31.734 -7.547 1 85.25 537 PRO A C 1
ATOM 4297 O O . PRO A 1 537 ? 4.656 31.281 -7.371 1 85.25 537 PRO A O 1
ATOM 4300 N N . TYR A 1 538 ? 6.711 31.109 -8.031 1 85.69 538 TYR A N 1
ATOM 4301 C CA . TYR A 1 538 ? 6.406 29.781 -8.531 1 85.69 538 TYR A CA 1
ATOM 4302 C C . TYR A 1 538 ? 6.824 28.703 -7.531 1 85.69 538 TYR A C 1
ATOM 4304 O O . TYR A 1 538 ? 7.152 27.578 -7.914 1 85.69 538 TYR A O 1
ATOM 4312 N N . GLY A 1 539 ? 6.934 28.984 -6.301 1 84.88 539 GLY A N 1
ATOM 4313 C CA . GLY A 1 539 ? 7.109 28.047 -5.207 1 84.88 539 GLY A CA 1
ATOM 4314 C C . GLY A 1 539 ? 8.539 27.578 -5.051 1 84.88 539 GLY A C 1
ATOM 4315 O O . GLY A 1 539 ? 9.453 28.125 -5.668 1 84.88 539 GLY A O 1
ATOM 4316 N N . ALA A 1 540 ? 8.711 26.578 -4.25 1 88.75 540 ALA A N 1
ATOM 4317 C CA . ALA A 1 540 ? 10.031 26.047 -3.924 1 88.75 540 ALA A CA 1
ATOM 4318 C C . ALA A 1 540 ? 10.648 25.344 -5.133 1 88.75 540 ALA A C 1
ATOM 4320 O O . ALA A 1 540 ? 11.859 25.422 -5.348 1 88.75 540 ALA A O 1
ATOM 4321 N N . VAL A 1 541 ? 9.828 24.766 -5.902 1 91.19 541 VAL A N 1
ATOM 4322 C CA . VAL A 1 541 ? 10.312 24.062 -7.086 1 91.19 541 VAL A CA 1
ATOM 4323 C C . VAL A 1 541 ? 10.867 25.062 -8.094 1 91.19 541 VAL A C 1
ATOM 4325 O O . VAL A 1 541 ? 11.945 24.859 -8.648 1 91.19 541 VAL A O 1
ATOM 4328 N N . GLY A 1 542 ? 10.164 26.125 -8.258 1 92.06 542 GLY A N 1
ATOM 4329 C CA . GLY A 1 542 ? 10.648 27.172 -9.148 1 92.06 542 GLY A CA 1
ATOM 4330 C C . GLY A 1 542 ? 11.953 27.781 -8.688 1 92.06 542 GLY A C 1
ATOM 4331 O O . GLY A 1 542 ? 12.836 28.062 -9.5 1 92.06 542 GLY A O 1
ATOM 4332 N N . SER A 1 543 ? 12.039 27.953 -7.422 1 94 543 SER A N 1
ATOM 4333 C CA . SER A 1 543 ? 13.25 28.547 -6.855 1 94 543 SER A CA 1
ATOM 4334 C C . SER A 1 543 ? 14.461 27.641 -7.086 1 94 543 SER A C 1
ATOM 4336 O O . SER A 1 543 ? 15.539 28.109 -7.445 1 94 543 SER A O 1
ATOM 4338 N N . ILE A 1 544 ? 14.281 26.344 -6.906 1 96.06 544 ILE A N 1
ATOM 4339 C CA . ILE A 1 544 ? 15.359 25.391 -7.105 1 96.06 544 ILE A CA 1
ATOM 4340 C C . ILE A 1 544 ? 15.805 25.406 -8.57 1 96.06 544 ILE A C 1
ATOM 4342 O O . ILE A 1 544 ? 17 25.391 -8.859 1 96.06 544 ILE A O 1
ATOM 4346 N N . LEU A 1 545 ? 14.867 25.547 -9.43 1 96.06 545 LEU A N 1
ATOM 4347 C CA . LEU A 1 545 ? 15.188 25.531 -10.859 1 96.06 545 LEU A CA 1
ATOM 4348 C C . LEU A 1 545 ? 15.922 26.797 -11.273 1 96.06 545 LEU A C 1
ATOM 4350 O O . LEU A 1 545 ? 16.891 26.734 -12.031 1 96.06 545 LEU A O 1
ATOM 4354 N N . VAL A 1 546 ? 15.5 27.922 -10.758 1 96.5 546 VAL A N 1
ATOM 4355 C CA . VAL A 1 546 ? 16.141 29.203 -11.07 1 96.5 546 VAL A CA 1
ATOM 4356 C C . VAL A 1 546 ? 17.578 29.188 -10.578 1 96.5 546 VAL A C 1
ATOM 4358 O O . VAL A 1 546 ? 18.5 29.562 -11.32 1 96.5 546 VAL A O 1
ATOM 4361 N N . TRP A 1 547 ? 17.781 28.75 -9.406 1 97.56 547 TRP A N 1
ATOM 4362 C CA . TRP A 1 547 ? 19.125 28.703 -8.836 1 97.56 547 TRP A CA 1
ATOM 4363 C C . TRP A 1 547 ? 19.984 27.672 -9.539 1 97.56 547 TRP A C 1
ATOM 4365 O O . TRP A 1 547 ? 21.203 27.844 -9.664 1 97.56 547 TRP A O 1
ATOM 4375 N N . HIS A 1 548 ? 19.422 26.547 -9.984 1 97.62 548 HIS A N 1
ATOM 4376 C CA . HIS A 1 548 ? 20.156 25.531 -10.734 1 97.62 548 HIS A CA 1
ATOM 4377 C C . HIS A 1 548 ? 20.672 26.078 -12.062 1 97.62 548 HIS A C 1
ATOM 4379 O O . HIS A 1 548 ? 21.828 25.875 -12.422 1 97.62 548 HIS A O 1
ATOM 4385 N N . ILE A 1 549 ? 19.781 26.734 -12.773 1 95.56 549 ILE A N 1
ATOM 4386 C CA . ILE A 1 549 ? 20.156 27.328 -14.055 1 95.56 549 ILE A CA 1
ATOM 4387 C C . ILE A 1 549 ? 21.266 28.359 -13.836 1 95.56 549 ILE A C 1
ATOM 4389 O O . ILE A 1 549 ? 22.266 28.359 -14.562 1 95.56 549 ILE A O 1
ATOM 4393 N N . ALA A 1 550 ? 21.109 29.188 -12.82 1 96.19 550 ALA A N 1
ATOM 4394 C CA . ALA A 1 550 ? 22.109 30.203 -12.508 1 96.19 550 ALA A CA 1
ATOM 4395 C C . ALA A 1 550 ? 23.453 29.562 -12.164 1 96.19 550 ALA A C 1
ATOM 4397 O O . ALA A 1 550 ? 24.5 30.016 -12.625 1 96.19 550 ALA A O 1
ATOM 4398 N N . THR A 1 551 ? 23.406 28.484 -11.344 1 96.5 551 THR A N 1
ATOM 4399 C CA . THR A 1 551 ? 24.625 27.797 -10.938 1 96.5 551 THR A CA 1
ATOM 4400 C C . THR A 1 551 ? 25.312 27.156 -12.141 1 96.5 551 THR A C 1
ATOM 4402 O O . THR A 1 551 ? 26.547 27.172 -12.242 1 96.5 551 THR A O 1
ATOM 4405 N N . ALA A 1 552 ? 24.531 26.578 -13 1 94.06 552 ALA A N 1
ATOM 4406 C CA . ALA A 1 552 ? 25.078 25.938 -14.188 1 94.06 552 ALA A CA 1
ATOM 4407 C C . ALA A 1 552 ? 25.766 26.969 -15.094 1 94.06 552 ALA A C 1
ATOM 4409 O O . AL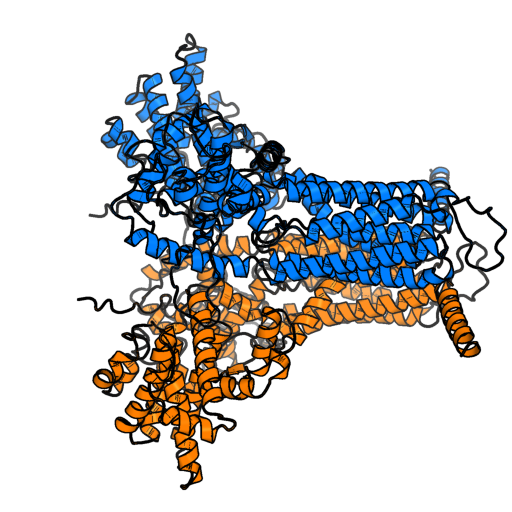A A 1 552 ? 26.859 26.719 -15.617 1 94.06 552 ALA A O 1
ATOM 4410 N N . ILE A 1 553 ? 25.203 28.094 -15.242 1 92.25 553 ILE A N 1
ATOM 4411 C CA . ILE A 1 553 ? 25.766 29.156 -16.078 1 92.25 553 ILE A CA 1
ATOM 4412 C C . ILE A 1 553 ? 27.031 29.703 -15.414 1 92.25 553 ILE A C 1
ATOM 4414 O O . ILE A 1 553 ? 28.047 29.922 -16.094 1 92.25 553 ILE A O 1
ATOM 4418 N N . CYS A 1 554 ? 26.953 29.922 -14.117 1 91.88 554 CYS A N 1
ATOM 4419 C CA . CYS A 1 554 ? 28.125 30.391 -13.391 1 91.88 554 CYS A CA 1
ATOM 4420 C C . CYS A 1 554 ? 29.266 29.406 -13.516 1 91.88 554 CYS A C 1
ATOM 4422 O O . CYS A 1 554 ? 30.422 29.797 -13.656 1 91.88 554 CYS A O 1
ATOM 4424 N N . GLY A 1 555 ? 28.969 28.125 -13.438 1 88.62 555 GLY A N 1
ATOM 4425 C CA . GLY A 1 555 ? 29.984 27.094 -13.594 1 88.62 555 GLY A CA 1
ATOM 4426 C C . GLY A 1 555 ? 30.609 27.078 -14.977 1 88.62 555 GLY A C 1
ATOM 4427 O O . GLY A 1 555 ? 31.812 26.875 -15.117 1 88.62 555 GLY A O 1
ATOM 4428 N N . ALA A 1 556 ? 29.844 27.297 -15.969 1 86.94 556 ALA A N 1
ATOM 4429 C CA . ALA A 1 556 ? 30.344 27.328 -17.344 1 86.94 556 ALA A CA 1
ATOM 4430 C C . ALA A 1 556 ? 31.234 28.547 -17.562 1 86.94 556 ALA A C 1
ATOM 4432 O O . ALA A 1 556 ? 32.281 28.438 -18.234 1 86.94 556 ALA A O 1
ATOM 4433 N N . LYS A 1 557 ? 30.891 29.625 -17.062 1 83 557 LYS A N 1
ATOM 4434 C CA . LYS A 1 557 ? 31.672 30.844 -17.188 1 83 557 LYS A CA 1
ATOM 4435 C C . LYS A 1 557 ? 33.031 30.703 -16.484 1 83 557 LYS A C 1
ATOM 4437 O O . LYS A 1 557 ? 34.031 31.219 -16.969 1 83 557 LYS A O 1
ATOM 4442 N N . GLN A 1 558 ? 32.969 30.047 -15.422 1 80.94 558 GLN A N 1
ATOM 4443 C CA . GLN A 1 558 ? 34.219 29.812 -14.688 1 80.94 558 GLN A CA 1
ATOM 4444 C C . GLN A 1 558 ? 35.156 28.906 -15.469 1 80.94 558 GLN A C 1
ATOM 4446 O O . GLN A 1 558 ? 36.375 29.125 -15.469 1 80.94 558 GLN A O 1
ATOM 4451 N N . LEU A 1 559 ? 34.594 27.922 -16.016 1 78.44 559 LEU A N 1
ATOM 4452 C CA . LEU A 1 559 ? 35.406 27 -16.812 1 78.44 559 LEU A CA 1
ATOM 4453 C C . LEU A 1 559 ? 36.031 27.734 -18 1 78.44 559 LEU A C 1
ATOM 4455 O O . LEU A 1 559 ? 37.188 27.469 -18.359 1 78.44 559 LEU A O 1
ATOM 4459 N N . GLU A 1 560 ? 35.344 28.656 -18.547 1 77.12 560 GLU A N 1
ATOM 4460 C CA . GLU A 1 560 ? 35.875 29.469 -19.641 1 77.12 560 GLU A CA 1
ATOM 4461 C C . GLU A 1 560 ? 37 30.391 -19.172 1 77.12 560 GLU A C 1
ATOM 4463 O O . GLU A 1 560 ? 38 30.531 -19.859 1 77.12 560 GLU A O 1
ATOM 4468 N N . ALA A 1 561 ? 36.781 30.922 -18.047 1 73.56 561 ALA A N 1
ATOM 4469 C CA . ALA A 1 561 ? 37.781 31.812 -17.5 1 73.56 561 ALA A CA 1
ATOM 4470 C C . ALA A 1 561 ? 39.031 31.047 -17.094 1 73.56 561 ALA A C 1
ATOM 4472 O O . ALA A 1 561 ? 40.156 31.547 -17.234 1 73.56 561 ALA A O 1
ATOM 4473 N N . ALA A 1 562 ? 38.906 29.922 -16.5 1 67.75 562 ALA A N 1
ATOM 4474 C CA . ALA A 1 562 ? 40 29.094 -16.094 1 67.75 562 ALA A CA 1
ATOM 4475 C C . ALA A 1 562 ? 40.812 28.625 -17.281 1 67.75 562 ALA A C 1
ATOM 4477 O O . ALA A 1 562 ? 42.031 28.406 -17.188 1 67.75 562 ALA A O 1
ATOM 4478 N N . ALA A 1 563 ? 40.188 28.312 -18.344 1 61.75 563 ALA A N 1
ATOM 4479 C CA . ALA A 1 563 ? 40.875 27.922 -19.562 1 61.75 563 ALA A CA 1
ATOM 4480 C C . ALA A 1 563 ? 41.781 29.047 -20.047 1 61.75 563 ALA A C 1
ATOM 4482 O O . ALA A 1 563 ? 42.844 28.781 -20.641 1 61.75 563 ALA A O 1
ATOM 4483 N N . ASP A 1 564 ? 41.375 30.297 -19.938 1 57.19 564 ASP A N 1
ATOM 4484 C CA . ASP A 1 564 ? 42.156 31.453 -20.375 1 57.19 564 ASP A CA 1
ATOM 4485 C C . ASP A 1 564 ? 43.219 31.812 -19.359 1 57.19 564 ASP A C 1
ATOM 4487 O O . ASP A 1 564 ? 44.281 32.344 -19.734 1 57.19 564 ASP A O 1
ATOM 4491 N N . HIS A 1 565 ? 42.875 31.703 -18 1 60.06 565 HIS A N 1
ATOM 4492 C CA . HIS A 1 565 ? 43.812 32.094 -16.969 1 60.06 565 HIS A CA 1
ATOM 4493 C C . HIS A 1 565 ? 44.25 30.906 -16.125 1 60.06 565 HIS A C 1
ATOM 4495 O O . HIS A 1 565 ? 43.625 29.859 -16.172 1 60.06 565 HIS A O 1
ATOM 4501 N N . ARG A 1 566 ? 45.344 31.062 -15.164 1 49.5 566 ARG A N 1
ATOM 4502 C CA . ARG A 1 566 ? 46 30.094 -14.289 1 49.5 566 ARG A CA 1
ATOM 4503 C C . ARG A 1 566 ? 45.031 29.531 -13.266 1 49.5 566 ARG A C 1
ATOM 4505 O O . ARG A 1 566 ? 44.25 30.281 -12.656 1 49.5 566 ARG A O 1
ATOM 4512 N N . PRO A 1 567 ? 44.719 28.234 -13.18 1 51.03 567 PRO A N 1
ATOM 4513 C CA . PRO A 1 567 ? 43.844 27.547 -12.258 1 51.03 567 PRO A CA 1
ATOM 4514 C C . PRO A 1 567 ? 43.906 28.109 -10.836 1 51.03 567 PRO A C 1
ATOM 4516 O O . PRO A 1 567 ? 45 28.281 -10.289 1 51.03 567 PRO A O 1
ATOM 4519 N N . SER A 1 568 ? 43.188 29.109 -10.445 1 50.91 568 SER A N 1
ATOM 4520 C CA . SER A 1 568 ? 43.281 29.516 -9.047 1 50.91 568 SER A CA 1
ATOM 4521 C C . SER A 1 568 ? 43.312 28.297 -8.117 1 50.91 568 SER A C 1
ATOM 4523 O O . SER A 1 568 ? 42.469 27.406 -8.227 1 50.91 568 SER A O 1
ATOM 4525 N N . THR A 1 569 ? 44.375 27.953 -7.59 1 51.62 569 THR A N 1
ATOM 4526 C CA . THR A 1 569 ? 44.969 26.922 -6.73 1 51.62 569 THR A CA 1
ATOM 4527 C C . THR A 1 569 ? 44.219 26.859 -5.398 1 51.62 569 THR A C 1
ATOM 4529 O O . THR A 1 569 ? 44.594 26.125 -4.496 1 51.62 569 THR A O 1
ATOM 4532 N N . ASP A 1 570 ? 43.219 27.688 -5.113 1 63.69 570 ASP A N 1
ATOM 4533 C CA . ASP A 1 570 ? 42.812 27.594 -3.715 1 63.69 570 ASP A CA 1
ATOM 4534 C C . ASP A 1 570 ? 41.875 26.391 -3.496 1 63.69 570 ASP A C 1
ATOM 4536 O O . ASP A 1 570 ? 40.844 26.281 -4.137 1 63.69 570 ASP A O 1
ATOM 4540 N N . SER A 1 571 ? 42.375 25.375 -2.889 1 73.69 571 SER A N 1
ATOM 4541 C CA . SER A 1 571 ? 41.75 24.094 -2.537 1 73.69 571 SER A CA 1
ATOM 4542 C C . SER A 1 571 ? 40.375 24.281 -1.948 1 73.69 571 SER A C 1
ATOM 4544 O O . SER A 1 571 ? 39.469 23.5 -2.244 1 73.69 571 SER A O 1
ATOM 4546 N N . SER A 1 572 ? 40.156 25.359 -1.274 1 78.81 572 SER A N 1
ATOM 4547 C CA . SER A 1 572 ? 38.875 25.594 -0.63 1 78.81 572 SER A CA 1
ATOM 4548 C C . SER A 1 572 ? 37.812 25.969 -1.65 1 78.81 572 SER A C 1
ATOM 4550 O O . SER A 1 572 ? 36.656 25.547 -1.542 1 78.81 572 SER A O 1
ATOM 4552 N N . SER A 1 573 ? 38.219 26.672 -2.654 1 85.38 573 SER A N 1
ATOM 4553 C CA . SER A 1 573 ? 37.312 27.078 -3.703 1 85.38 573 SER A CA 1
ATOM 4554 C C . SER A 1 573 ? 36.875 25.891 -4.559 1 85.38 573 SER A C 1
ATOM 4556 O O . SER A 1 573 ? 35.719 25.797 -4.961 1 85.38 573 SER A O 1
ATOM 4558 N N . THR A 1 574 ? 37.719 24.969 -4.605 1 88.81 574 THR A N 1
ATOM 4559 C CA . THR A 1 574 ? 37.438 23.781 -5.391 1 88.81 574 THR A CA 1
ATOM 4560 C C . THR A 1 574 ? 36.438 22.875 -4.641 1 88.81 574 THR A C 1
ATOM 4562 O O . THR A 1 574 ? 35.562 22.266 -5.254 1 88.81 574 THR A O 1
ATOM 4565 N N . ASP A 1 575 ? 36.594 22.859 -3.389 1 93.44 575 ASP A N 1
ATOM 4566 C CA . ASP A 1 575 ? 35.656 22.062 -2.572 1 93.44 575 ASP A CA 1
ATOM 4567 C C . ASP A 1 575 ? 34.25 22.656 -2.6 1 93.44 575 ASP A C 1
ATOM 4569 O O . ASP A 1 575 ? 33.281 21.906 -2.732 1 93.44 575 ASP A O 1
ATOM 4573 N N . SER A 1 576 ? 34.219 23.938 -2.518 1 95.12 576 SER A N 1
ATOM 4574 C CA . SER A 1 576 ? 32.938 24.594 -2.52 1 95.12 576 SER A CA 1
ATOM 4575 C C . SER A 1 576 ? 32.25 24.469 -3.883 1 95.12 576 SER A C 1
ATOM 4577 O O . SER A 1 576 ? 31.031 24.359 -3.965 1 95.12 576 SER A O 1
ATOM 4579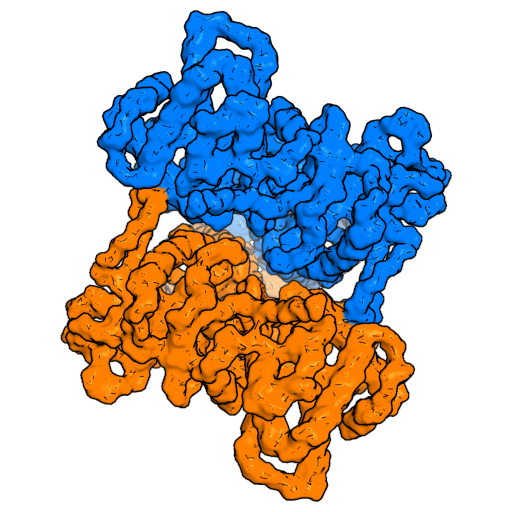 N N . HIS A 1 577 ? 33.062 24.547 -4.867 1 94.88 577 HIS A N 1
ATOM 4580 C CA . HIS A 1 577 ? 32.531 24.375 -6.215 1 94.88 577 HIS A CA 1
ATOM 4581 C C . HIS A 1 577 ? 31.969 22.969 -6.402 1 94.88 577 HIS A C 1
ATOM 4583 O O . HIS A 1 577 ? 30.891 22.812 -6.996 1 94.88 577 HIS A O 1
ATOM 4589 N N . GLU A 1 578 ? 32.625 22.047 -5.875 1 95.25 578 GLU A N 1
ATOM 4590 C CA . GLU A 1 578 ? 32.156 20.656 -5.965 1 95.25 578 GLU A CA 1
ATOM 4591 C C . GLU A 1 578 ? 30.844 20.469 -5.207 1 95.25 578 GLU A C 1
ATOM 4593 O O . GLU A 1 578 ? 29.922 19.828 -5.707 1 95.25 578 GLU A O 1
ATOM 4598 N N . VAL A 1 579 ? 30.797 21.047 -4.09 1 97.5 579 VAL A N 1
ATOM 4599 C CA . VAL A 1 579 ? 29.594 20.922 -3.27 1 97.5 579 VAL A CA 1
ATOM 4600 C C . VAL A 1 579 ? 28.406 21.578 -3.98 1 97.5 579 VAL A C 1
ATOM 4602 O O . VAL A 1 579 ? 27.344 20.969 -4.125 1 97.5 579 VAL A O 1
ATOM 4605 N N . ALA A 1 580 ? 28.625 22.75 -4.469 1 97.75 580 ALA A N 1
ATOM 4606 C CA . ALA A 1 580 ? 27.547 23.516 -5.102 1 97.75 580 ALA A CA 1
ATOM 4607 C C . ALA A 1 580 ? 27.047 22.812 -6.359 1 97.75 580 ALA A C 1
ATOM 4609 O O . ALA A 1 580 ? 25.828 22.656 -6.551 1 97.75 580 ALA A O 1
ATOM 4610 N N . THR A 1 581 ? 27.922 22.344 -7.152 1 96.06 581 THR A N 1
ATOM 4611 C CA . THR A 1 581 ? 27.547 21.703 -8.406 1 96.06 581 THR A CA 1
ATOM 4612 C C . THR A 1 581 ? 26.891 20.359 -8.156 1 96.06 581 THR A C 1
ATOM 4614 O O . THR A 1 581 ? 25.891 20.016 -8.797 1 96.06 581 THR A O 1
ATOM 4617 N N . THR A 1 582 ? 27.422 19.625 -7.219 1 97.56 582 THR A N 1
ATOM 4618 C CA . THR A 1 582 ? 26.875 18.297 -6.914 1 97.56 582 THR A CA 1
ATOM 4619 C C . THR A 1 582 ? 25.453 18.422 -6.34 1 97.56 582 THR A C 1
ATOM 4621 O O . THR A 1 582 ? 24.547 17.719 -6.762 1 97.56 582 THR A O 1
ATOM 4624 N N . LEU A 1 583 ? 25.312 19.328 -5.453 1 98.25 583 LEU A N 1
ATOM 4625 C CA . LEU A 1 583 ? 24.016 19.469 -4.809 1 98.25 583 LEU A CA 1
ATOM 4626 C C . LEU A 1 583 ? 23 20.125 -5.754 1 98.25 583 LEU A C 1
ATOM 4628 O O . LEU A 1 583 ? 21.812 19.797 -5.711 1 98.25 583 LEU A O 1
ATOM 4632 N N . SER A 1 584 ? 23.469 21.031 -6.578 1 97.94 584 SER A N 1
ATOM 4633 C CA . SER A 1 584 ? 22.594 21.625 -7.59 1 97.94 584 SER A CA 1
ATOM 4634 C C . SER A 1 584 ? 22.047 20.547 -8.539 1 97.94 584 SER A C 1
ATOM 4636 O O . SER A 1 584 ? 20.844 20.453 -8.766 1 97.94 584 SER A O 1
ATOM 4638 N N . ASN A 1 585 ? 22.922 19.719 -9.008 1 97.5 585 ASN A N 1
ATOM 4639 C CA . ASN A 1 585 ? 22.531 18.641 -9.914 1 97.5 585 ASN A CA 1
ATOM 4640 C C . ASN A 1 585 ? 21.703 17.578 -9.195 1 97.5 585 ASN A C 1
ATOM 4642 O O . ASN A 1 585 ? 20.797 16.984 -9.789 1 97.5 585 ASN A O 1
ATOM 4646 N N . TYR A 1 586 ? 22 17.375 -7.941 1 97.56 586 TYR A N 1
ATOM 4647 C CA . TYR A 1 586 ? 21.234 16.391 -7.176 1 97.56 586 TYR A CA 1
ATOM 4648 C C . TYR A 1 586 ? 19.812 16.859 -6.949 1 97.56 586 TYR A C 1
ATOM 4650 O O . TYR A 1 586 ? 18.859 16.094 -7.102 1 97.56 586 TYR A O 1
ATOM 4658 N N . CYS A 1 587 ? 19.656 18.078 -6.598 1 97.31 587 CYS A N 1
ATOM 4659 C CA . CYS A 1 587 ? 18.312 18.625 -6.383 1 97.31 587 CYS A CA 1
ATOM 4660 C C . CYS A 1 587 ? 17.5 18.562 -7.664 1 97.31 587 CYS A C 1
ATOM 4662 O O . CYS A 1 587 ? 16.297 18.266 -7.629 1 97.31 587 CYS A O 1
ATOM 4664 N N . THR A 1 588 ? 18.094 18.875 -8.766 1 96.62 588 THR A N 1
ATOM 4665 C CA . THR A 1 588 ? 17.375 18.812 -10.031 1 96.62 588 THR A CA 1
ATOM 4666 C C . THR A 1 588 ? 17.062 17.375 -10.414 1 96.62 588 THR A C 1
ATOM 4668 O O . THR A 1 588 ? 16.031 17.094 -11.016 1 96.62 588 THR A O 1
ATOM 4671 N N . TYR A 1 589 ? 17.984 16.531 -10.031 1 95.62 589 TYR A N 1
ATOM 4672 C CA . TYR A 1 589 ? 17.703 15.117 -10.219 1 95.62 589 TYR A CA 1
ATOM 4673 C C . TYR A 1 589 ? 16.453 14.695 -9.453 1 95.62 589 TYR A C 1
ATOM 4675 O O . TYR A 1 589 ? 15.609 13.977 -9.984 1 95.62 589 TYR A O 1
ATOM 4683 N N . LEU A 1 590 ? 16.328 15.125 -8.234 1 95.69 590 LEU A N 1
ATOM 4684 C CA . LEU A 1 590 ? 15.18 14.789 -7.406 1 95.69 590 LEU A CA 1
ATOM 4685 C C . LEU A 1 590 ? 13.891 15.32 -8.023 1 95.69 590 LEU A C 1
ATOM 4687 O O . LEU A 1 590 ? 12.867 14.625 -8.031 1 95.69 590 LEU A O 1
ATOM 4691 N N . LEU A 1 591 ? 13.977 16.469 -8.609 1 94.75 591 LEU A N 1
ATOM 4692 C CA . LEU A 1 591 ? 12.789 17.062 -9.219 1 94.75 591 LEU A CA 1
ATOM 4693 C C . LEU A 1 591 ? 12.414 16.328 -10.5 1 94.75 591 LEU A C 1
ATOM 4695 O O . LEU A 1 591 ? 11.234 16.219 -10.836 1 94.75 591 LEU A O 1
ATOM 4699 N N . TYR A 1 592 ? 13.391 15.805 -11.117 1 92.44 592 TYR A N 1
ATOM 4700 C CA . TYR A 1 592 ? 13.18 15.172 -12.406 1 92.44 592 TYR A CA 1
ATOM 4701 C C . TYR A 1 592 ? 12.727 13.727 -12.234 1 92.44 592 TYR A C 1
ATOM 4703 O O . TYR A 1 592 ? 11.75 13.289 -12.852 1 92.44 592 TYR A O 1
ATOM 4711 N N . GLN A 1 593 ? 13.406 12.977 -11.383 1 90.25 593 GLN A N 1
ATOM 4712 C CA . GLN A 1 593 ? 13.18 11.539 -11.336 1 90.25 593 GLN A CA 1
ATOM 4713 C C . GLN A 1 593 ? 12.422 11.141 -10.07 1 90.25 593 GLN A C 1
ATOM 4715 O O . GLN A 1 593 ? 11.711 10.133 -10.055 1 90.25 593 GLN A O 1
ATOM 4720 N N . ALA A 1 594 ? 12.578 11.891 -9.023 1 91.81 594 ALA A N 1
ATOM 4721 C CA . ALA A 1 594 ? 11.945 11.5 -7.766 1 91.81 594 ALA A CA 1
ATOM 4722 C C . ALA A 1 594 ? 11.336 12.703 -7.059 1 91.81 594 ALA A C 1
ATOM 4724 O O . ALA A 1 594 ? 11.633 12.969 -5.891 1 91.81 594 ALA A O 1
ATOM 4725 N N . PRO A 1 595 ? 10.383 13.273 -7.762 1 92.19 595 PRO A N 1
ATOM 4726 C CA . PRO A 1 595 ? 9.789 14.453 -7.129 1 92.19 595 PRO A CA 1
ATOM 4727 C C . PRO A 1 595 ? 8.969 14.109 -5.895 1 92.19 595 PRO A C 1
ATOM 4729 O O . PRO A 1 595 ? 8.695 14.977 -5.059 1 92.19 595 PRO A O 1
ATOM 4732 N N . GLU A 1 596 ? 8.586 12.875 -5.688 1 90.12 596 GLU A N 1
ATOM 4733 C CA . GLU A 1 596 ? 7.777 12.422 -4.559 1 90.12 596 GLU A CA 1
ATOM 4734 C C . GLU A 1 596 ? 8.523 12.602 -3.24 1 90.12 596 GLU A C 1
ATOM 4736 O O . GLU A 1 596 ? 7.906 12.625 -2.172 1 90.12 596 GLU A O 1
ATOM 4741 N N . LEU A 1 597 ? 9.828 12.742 -3.307 1 93.44 597 LEU A N 1
ATOM 4742 C CA . LEU A 1 597 ? 10.633 12.867 -2.096 1 93.44 597 LEU A CA 1
ATOM 4743 C C . LEU A 1 597 ? 10.711 14.32 -1.643 1 93.44 597 LEU A C 1
ATOM 4745 O O . LEU A 1 597 ? 11.055 14.594 -0.491 1 93.44 597 LEU A O 1
ATOM 4749 N N . VAL A 1 598 ? 10.414 15.234 -2.574 1 90.44 598 VAL A N 1
ATOM 4750 C CA . VAL A 1 598 ? 10.711 16.625 -2.266 1 90.44 598 VAL A CA 1
ATOM 4751 C C . VAL A 1 598 ? 9.414 17.438 -2.195 1 90.44 598 VAL A C 1
ATOM 4753 O O . VAL A 1 598 ? 9.328 18.422 -1.459 1 90.44 598 VAL A O 1
ATOM 4756 N N . THR A 1 599 ? 8.461 17.016 -3.002 1 85.06 599 THR A N 1
ATOM 4757 C CA . THR A 1 599 ? 7.242 17.828 -3.027 1 85.06 599 THR A CA 1
ATOM 4758 C C . THR A 1 599 ? 6.008 16.922 -2.961 1 85.06 599 THR A C 1
ATOM 4760 O O . THR A 1 599 ? 6.066 15.75 -3.326 1 85.06 599 THR A O 1
ATOM 4763 N N . ASP A 1 600 ? 4.965 17.609 -2.432 1 78.44 600 ASP A N 1
ATOM 4764 C CA . ASP A 1 600 ? 3.68 16.906 -2.387 1 78.44 600 ASP A CA 1
ATOM 4765 C C . ASP A 1 600 ? 2.902 17.109 -3.686 1 78.44 600 ASP A C 1
ATOM 4767 O O . ASP A 1 600 ? 1.952 16.375 -3.965 1 78.44 600 ASP A O 1
ATOM 4771 N N . LYS A 1 601 ? 3.32 18.141 -4.457 1 83.5 601 LYS A N 1
ATOM 4772 C CA . LYS A 1 601 ? 2.711 18.391 -5.762 1 83.5 601 LYS A CA 1
ATOM 4773 C C . LYS A 1 601 ? 3.527 17.766 -6.883 1 83.5 601 LYS A C 1
ATOM 4775 O O . LYS A 1 601 ? 4.133 18.469 -7.691 1 83.5 601 LYS A O 1
ATOM 4780 N N . ILE A 1 602 ? 3.389 16.5 -6.945 1 84.81 602 ILE A N 1
ATOM 4781 C CA . ILE A 1 602 ? 4.266 15.688 -7.777 1 84.81 602 ILE A CA 1
ATOM 4782 C C . ILE A 1 602 ? 4.004 15.992 -9.25 1 84.81 602 ILE A C 1
ATOM 4784 O O . ILE A 1 602 ? 4.941 16.219 -10.023 1 84.81 602 ILE A O 1
ATOM 4788 N N . TYR A 1 603 ? 2.789 16.047 -9.656 1 84.25 603 TYR A N 1
ATOM 4789 C CA . TYR A 1 603 ? 2.471 16.188 -11.07 1 84.25 603 TYR A CA 1
ATOM 4790 C C . TYR A 1 603 ? 2.748 17.609 -11.547 1 84.25 603 TYR A C 1
ATOM 4792 O O . TYR A 1 603 ? 3.152 17.812 -12.695 1 84.25 603 TYR A O 1
ATOM 4800 N N . ASP A 1 604 ? 2.578 18.547 -10.68 1 85.25 604 ASP A N 1
ATOM 4801 C CA . ASP A 1 604 ? 2.936 19.922 -11.023 1 85.25 604 ASP A CA 1
ATOM 4802 C C . ASP A 1 604 ? 4.426 20.047 -11.336 1 85.25 604 ASP A C 1
ATOM 4804 O O . ASP A 1 604 ? 4.816 20.703 -12.297 1 85.25 604 ASP A O 1
ATOM 4808 N N . ALA A 1 605 ? 5.133 19.438 -10.469 1 89.12 605 ALA A N 1
ATOM 4809 C CA . ALA A 1 605 ? 6.582 19.5 -10.648 1 89.12 605 ALA A CA 1
ATOM 4810 C C . ALA A 1 605 ? 7.004 18.781 -11.93 1 89.12 605 ALA A C 1
ATOM 4812 O O . ALA A 1 605 ? 7.879 19.266 -12.656 1 89.12 605 ALA A O 1
ATOM 4813 N N . ARG A 1 606 ? 6.387 17.75 -12.219 1 86.75 606 ARG A N 1
ATOM 4814 C CA . ARG A 1 606 ? 6.719 17 -13.43 1 86.75 606 ARG A CA 1
ATOM 4815 C C . ARG A 1 606 ? 6.336 17.797 -14.68 1 86.75 606 ARG A C 1
ATOM 4817 O O . ARG A 1 606 ? 7.09 17.812 -15.656 1 86.75 606 ARG A O 1
ATOM 4824 N N . LEU A 1 607 ? 5.211 18.359 -14.688 1 86.62 607 LEU A N 1
ATOM 4825 C CA . LEU A 1 607 ? 4.758 19.156 -15.82 1 86.62 607 LEU A CA 1
ATOM 4826 C C . LEU A 1 607 ? 5.66 20.359 -16.047 1 86.62 607 LEU A C 1
ATOM 4828 O O . LEU A 1 607 ? 5.984 20.703 -17.172 1 86.62 607 LEU A O 1
ATOM 4832 N N . LEU A 1 608 ? 5.977 20.938 -14.969 1 89.62 608 LEU A N 1
ATOM 4833 C CA . LEU A 1 608 ? 6.859 22.094 -15.055 1 89.62 608 LEU A CA 1
ATOM 4834 C C . LEU A 1 608 ? 8.211 21.688 -15.641 1 89.62 608 LEU A C 1
ATOM 4836 O O . LEU A 1 608 ? 8.75 22.391 -16.5 1 89.62 608 LEU A O 1
ATOM 4840 N N . MET A 1 609 ? 8.75 20.609 -15.18 1 89.75 609 MET A N 1
ATOM 4841 C CA . MET A 1 609 ? 10.047 20.141 -15.664 1 89.75 609 MET A CA 1
ATOM 4842 C C . MET A 1 609 ? 9.977 19.781 -17.141 1 89.75 609 MET A C 1
ATOM 4844 O O . MET A 1 609 ? 10.891 20.094 -17.906 1 89.75 609 MET A O 1
ATOM 4848 N N . GLU A 1 610 ? 8.945 19.156 -17.5 1 86.25 610 GLU A N 1
ATOM 4849 C CA . GLU A 1 610 ? 8.781 18.781 -18.891 1 86.25 610 GLU A CA 1
ATOM 4850 C C . GLU A 1 610 ? 8.609 20.016 -19.781 1 86.25 610 GLU A C 1
ATOM 4852 O O . GLU A 1 610 ? 9.188 20.094 -20.875 1 86.25 610 GLU A O 1
ATOM 4857 N N . ALA A 1 611 ? 7.809 20.875 -19.359 1 88.69 611 ALA A N 1
ATOM 4858 C CA . ALA A 1 611 ? 7.582 22.094 -20.109 1 88.69 611 ALA A CA 1
ATOM 4859 C C . ALA A 1 611 ? 8.867 22.906 -20.25 1 88.69 611 ALA A C 1
ATOM 4861 O O . ALA A 1 611 ? 9.156 23.453 -21.312 1 88.69 611 ALA A O 1
ATOM 4862 N N . LEU A 1 612 ? 9.531 22.969 -19.156 1 91.31 612 LEU A N 1
ATOM 4863 C CA . LEU A 1 612 ? 10.789 23.703 -19.172 1 91.31 612 LEU A CA 1
ATOM 4864 C C . LEU A 1 612 ? 11.805 23.047 -20.094 1 91.31 612 LEU A C 1
ATOM 4866 O O . LEU A 1 612 ? 12.5 23.734 -20.844 1 91.31 612 LEU A O 1
ATOM 4870 N N . GLN A 1 613 ? 11.938 21.781 -20.047 1 89.44 613 GLN A N 1
ATOM 4871 C CA . GLN A 1 613 ? 12.836 21.047 -20.938 1 89.44 613 GLN A CA 1
ATOM 4872 C C . GLN A 1 613 ? 12.477 21.281 -22.406 1 89.44 613 GLN A C 1
ATOM 4874 O O . GLN A 1 613 ? 13.359 21.484 -23.234 1 89.44 613 GLN A O 1
ATOM 4879 N N . ASN A 1 614 ? 11.234 21.219 -22.672 1 86.12 614 ASN A N 1
ATOM 4880 C CA . ASN A 1 614 ? 10.781 21.406 -24.047 1 86.12 614 ASN A CA 1
ATOM 4881 C C . ASN A 1 614 ? 11.086 22.828 -24.547 1 86.12 614 ASN A C 1
ATOM 4883 O O . ASN A 1 614 ? 11.484 23.016 -25.703 1 86.12 614 ASN A O 1
ATOM 4887 N N . LYS A 1 615 ? 10.883 23.719 -23.719 1 87.88 615 LYS A N 1
ATOM 4888 C CA . LYS A 1 615 ? 11.141 25.094 -24.109 1 87.88 615 LYS A CA 1
ATOM 4889 C C . LYS A 1 615 ? 12.625 25.344 -24.344 1 87.88 615 LYS A C 1
ATOM 4891 O O . LYS A 1 615 ? 13 26.031 -25.297 1 87.88 615 LYS A O 1
ATOM 4896 N N . ILE A 1 616 ? 13.414 24.844 -23.484 1 88.88 616 ILE A N 1
ATOM 4897 C CA . ILE A 1 616 ? 14.852 24.984 -23.625 1 88.88 616 ILE A CA 1
ATOM 4898 C C . ILE A 1 616 ? 15.32 24.281 -24.891 1 88.88 616 ILE A C 1
ATOM 4900 O O . ILE A 1 616 ? 16.141 24.812 -25.641 1 88.88 616 ILE A O 1
ATOM 4904 N N . GLN A 1 617 ? 14.797 23.156 -25.109 1 85.75 617 GLN A N 1
ATOM 4905 C CA . GLN A 1 617 ? 15.172 22.406 -26.297 1 85.75 617 GLN A CA 1
ATOM 4906 C C . GLN A 1 617 ? 14.766 23.141 -27.562 1 85.75 617 GLN A C 1
ATOM 4908 O O . GLN A 1 617 ? 15.516 23.172 -28.547 1 85.75 617 GLN A O 1
ATOM 4913 N N . ARG A 1 618 ? 13.602 23.656 -27.562 1 83.75 618 ARG A N 1
ATOM 4914 C CA . ARG A 1 618 ? 13.141 24.422 -28.719 1 83.75 618 ARG A CA 1
ATOM 4915 C C . ARG A 1 618 ? 14.016 25.641 -28.953 1 83.75 618 ARG A C 1
ATOM 4917 O O . ARG A 1 618 ? 14.312 26 -30.094 1 83.75 618 ARG A O 1
ATOM 4924 N N . PHE A 1 619 ? 14.375 26.25 -27.938 1 87 619 PHE A N 1
ATOM 4925 C CA . PHE A 1 619 ? 15.25 27.406 -28.031 1 87 619 PHE A CA 1
ATOM 4926 C C . PHE A 1 619 ? 16.609 27.016 -28.609 1 87 619 PHE A C 1
ATOM 4928 O O . PHE A 1 619 ? 17.125 27.688 -29.5 1 87 619 PHE A O 1
ATOM 4935 N N . LEU A 1 620 ? 17.141 25.953 -28.094 1 86.94 620 LEU A N 1
ATOM 4936 C CA . LEU A 1 620 ? 18.453 25.516 -28.547 1 86.94 620 LEU A CA 1
ATOM 4937 C C . LEU A 1 620 ? 18.406 25.047 -29.984 1 86.94 620 LEU A C 1
ATOM 4939 O O . LEU A 1 620 ? 19.344 25.281 -30.75 1 86.94 620 LEU A O 1
ATOM 4943 N N . LYS A 1 621 ? 17.344 24.469 -30.266 1 83.19 621 LYS A N 1
ATOM 4944 C CA . LYS A 1 621 ? 17.172 24.016 -31.641 1 83.19 621 LYS A CA 1
ATOM 4945 C C . LYS A 1 621 ? 17.031 25.203 -32.594 1 83.19 621 LYS A C 1
ATOM 4947 O O . LYS A 1 621 ? 17.578 25.188 -33.688 1 83.19 621 LYS A O 1
ATOM 4952 N N . HIS A 1 622 ? 16.234 26.109 -32.188 1 84.19 622 HIS A N 1
ATOM 4953 C CA . HIS A 1 622 ? 16.016 27.297 -33 1 84.19 622 HIS A CA 1
ATOM 4954 C C . HIS A 1 622 ? 17.328 28.062 -33.25 1 84.19 622 HIS A C 1
ATOM 4956 O O . HIS A 1 622 ? 17.516 28.656 -34.312 1 84.19 622 HIS A O 1
ATOM 4962 N N . LYS A 1 623 ? 18.141 28.047 -32.25 1 85.56 623 LYS A N 1
ATOM 4963 C CA . LYS A 1 623 ? 19.422 28.766 -32.344 1 85.56 623 LYS A CA 1
ATOM 4964 C C . LYS A 1 623 ? 20.5 27.875 -32.938 1 85.56 623 LYS A C 1
ATOM 4966 O O . LYS A 1 623 ? 21.625 28.328 -33.188 1 85.56 623 LYS A O 1
ATOM 4971 N N . GLY A 1 624 ? 20.234 26.672 -33.188 1 79.62 624 GLY A N 1
ATOM 4972 C CA . GLY A 1 624 ? 21.156 25.75 -33.812 1 79.62 624 GLY A CA 1
ATOM 4973 C C . GLY A 1 624 ? 22.344 25.391 -32.938 1 79.62 624 GLY A C 1
ATOM 4974 O O . GLY A 1 624 ? 23.453 25.172 -33.406 1 79.62 624 GLY A O 1
ATOM 4975 N N . CYS A 1 625 ? 22.125 25.359 -31.688 1 82.19 625 CYS A N 1
ATOM 4976 C CA . CYS A 1 625 ? 23.203 25.094 -30.75 1 82.19 625 CYS A CA 1
ATOM 4977 C C . CYS A 1 625 ? 23.516 23.609 -30.688 1 82.19 625 CYS A C 1
ATOM 4979 O O . CYS A 1 625 ? 22.625 22.781 -30.453 1 82.19 625 CYS A O 1
ATOM 4981 N N . ARG A 1 626 ? 24.734 23.266 -31.016 1 77.44 626 ARG A N 1
ATOM 4982 C CA . ARG A 1 626 ? 25.109 21.859 -31 1 77.44 626 ARG A CA 1
ATOM 4983 C C . ARG A 1 626 ? 26.172 21.578 -29.953 1 77.44 626 ARG A C 1
ATOM 4985 O O . ARG A 1 626 ? 26.375 20.422 -29.547 1 77.44 626 ARG A O 1
ATOM 4992 N N . TYR A 1 627 ? 26.828 22.625 -29.531 1 81.12 627 TYR A N 1
ATOM 4993 C CA . TYR A 1 627 ? 27.922 22.422 -28.594 1 81.12 627 TYR A CA 1
ATOM 4994 C C . TYR A 1 627 ? 27.672 23.188 -27.297 1 81.12 627 TYR A C 1
ATOM 4996 O O . TYR A 1 627 ? 26.875 24.125 -27.266 1 81.12 627 TYR A O 1
ATOM 5004 N N . LYS A 1 628 ? 28.328 22.734 -26.266 1 80.94 628 LYS A N 1
ATOM 5005 C CA . LYS A 1 628 ? 28.156 23.266 -24.906 1 80.94 628 LYS A CA 1
ATOM 5006 C C . LYS A 1 628 ? 28.5 24.75 -24.844 1 80.94 628 LYS A C 1
ATOM 5008 O O . LYS A 1 628 ? 27.766 25.531 -24.219 1 80.94 628 LYS A O 1
ATOM 5013 N N . ASP A 1 629 ? 29.547 25.109 -25.469 1 77.38 629 ASP A N 1
ATOM 5014 C CA . ASP A 1 629 ? 30.016 26.484 -25.391 1 77.38 629 ASP A CA 1
ATOM 5015 C C . ASP A 1 629 ? 29.078 27.438 -26.125 1 77.38 629 ASP A C 1
ATOM 5017 O O . ASP A 1 629 ? 28.797 28.547 -25.672 1 77.38 629 ASP A O 1
ATOM 5021 N N . ASP A 1 630 ? 28.516 26.922 -27.156 1 83.19 630 ASP A N 1
ATOM 5022 C CA . ASP A 1 630 ? 27.578 27.703 -27.938 1 83.19 630 ASP A CA 1
ATOM 5023 C C . ASP A 1 630 ? 26.266 27.891 -27.188 1 83.19 630 ASP A C 1
ATOM 5025 O O . ASP A 1 630 ? 25.609 28.922 -27.312 1 83.19 630 ASP A O 1
ATOM 5029 N N . MET A 1 631 ? 25.984 26.969 -26.359 1 86.69 631 MET A N 1
ATOM 5030 C CA . MET A 1 631 ? 24.719 27 -25.625 1 86.69 631 MET A CA 1
ATOM 5031 C C . MET A 1 631 ? 24.734 28.125 -24.578 1 86.69 631 MET A C 1
ATOM 5033 O O . MET A 1 631 ? 23.781 28.906 -24.5 1 86.69 631 MET A O 1
ATOM 5037 N N . PHE A 1 632 ? 25.812 28.234 -23.875 1 85.5 632 PHE A N 1
ATOM 5038 C CA . PHE A 1 632 ? 25.875 29.219 -22.797 1 85.5 632 PHE A CA 1
ATOM 5039 C C . PHE A 1 632 ? 25.984 30.641 -23.359 1 85.5 632 PHE A C 1
ATOM 5041 O O . PHE A 1 632 ? 25.469 31.578 -22.781 1 85.5 632 PHE A O 1
ATOM 5048 N N . ASP A 1 633 ? 26.562 30.688 -24.516 1 83.31 633 ASP A N 1
ATOM 5049 C CA . ASP A 1 633 ? 26.625 31.984 -25.203 1 83.31 633 ASP A CA 1
ATOM 5050 C C . ASP A 1 633 ? 25.25 32.438 -25.672 1 83.31 633 ASP A C 1
ATOM 5052 O O . ASP A 1 633 ? 24.891 33.594 -25.547 1 83.31 633 ASP A O 1
ATOM 5056 N N . GLN A 1 634 ? 24.578 31.5 -26.188 1 86.12 634 GLN A N 1
ATOM 5057 C CA . GLN A 1 634 ? 23.25 31.828 -26.688 1 86.12 634 GLN A CA 1
ATOM 5058 C C . GLN A 1 634 ? 22.281 32.125 -25.531 1 86.12 634 GLN A C 1
ATOM 5060 O O . GLN A 1 634 ? 21.391 32.969 -25.656 1 86.12 634 GLN A O 1
ATOM 5065 N N . LEU A 1 635 ? 22.453 31.406 -24.469 1 85.94 635 LEU A N 1
ATOM 5066 C CA . LEU A 1 635 ? 21.609 31.625 -23.297 1 85.94 635 LEU A CA 1
ATOM 5067 C C . LEU A 1 635 ? 21.844 33 -22.703 1 85.94 635 LEU A C 1
ATOM 5069 O O . LEU A 1 635 ? 20.922 33.625 -22.188 1 85.94 635 LEU A O 1
ATOM 5073 N N . SER A 1 636 ? 23.047 33.438 -22.734 1 79.38 636 SER A N 1
ATOM 5074 C CA . SER A 1 636 ? 23.375 34.75 -22.219 1 79.38 636 SER A CA 1
ATOM 5075 C C . SER A 1 636 ? 22.688 35.844 -23.031 1 79.38 636 SER A C 1
ATOM 5077 O O . SER A 1 636 ? 22.438 36.938 -22.516 1 79.38 636 SER A O 1
ATOM 5079 N N . ARG A 1 637 ? 22.344 35.5 -24.266 1 78.5 637 ARG A N 1
ATOM 5080 C CA . ARG A 1 637 ? 21.703 36.438 -25.156 1 78.5 637 ARG A CA 1
ATOM 5081 C C . ARG A 1 637 ? 20.203 36.219 -25.188 1 78.5 637 ARG A C 1
ATOM 5083 O O . ARG A 1 637 ? 19.5 36.781 -26.047 1 78.5 637 ARG A O 1
ATOM 5090 N N . PHE A 1 638 ? 19.797 35.5 -24.297 1 81.69 638 PHE A N 1
ATOM 5091 C CA . PHE A 1 638 ? 18.391 35.125 -24.281 1 81.69 638 PHE A CA 1
ATOM 5092 C C . PHE A 1 638 ? 17.516 36.375 -24.047 1 81.69 638 PHE A C 1
ATOM 5094 O O . PHE A 1 638 ? 17.781 37.156 -23.141 1 81.69 638 PHE A O 1
ATOM 5101 N N . GLN A 1 639 ? 16.5 36.625 -25 1 71.62 639 GLN A N 1
ATOM 5102 C CA . GLN A 1 639 ? 15.492 37.656 -24.859 1 71.62 639 GLN A CA 1
ATOM 5103 C C . GLN A 1 639 ? 14.117 37.031 -24.625 1 71.62 639 GLN A C 1
ATOM 5105 O O . GLN A 1 639 ? 13.719 36.094 -25.312 1 71.62 639 GLN A O 1
ATOM 5110 N N . SER A 1 640 ? 13.461 37.406 -23.562 1 66.81 640 SER A N 1
ATOM 5111 C CA . SER A 1 640 ? 12.18 36.875 -23.109 1 66.81 640 SER A CA 1
ATOM 5112 C C . SER A 1 640 ? 11.188 36.781 -24.266 1 66.81 640 SER A C 1
ATOM 5114 O O . SER A 1 640 ? 10.312 35.906 -24.266 1 66.81 640 SER A O 1
ATOM 5116 N N . GLY A 1 641 ? 11.336 37.562 -25.219 1 65.69 641 GLY A N 1
ATOM 5117 C CA . GLY A 1 641 ? 10.383 37.594 -26.328 1 65.69 641 GLY A CA 1
ATOM 5118 C C . GLY A 1 641 ? 10.516 36.438 -27.281 1 65.69 641 GLY A C 1
ATOM 5119 O O . GLY A 1 641 ? 9.641 36.219 -28.109 1 65.69 641 GLY A O 1
ATOM 5120 N N . GLU A 1 642 ? 11.414 35.656 -27.125 1 67.06 642 GLU A N 1
ATOM 5121 C CA . GLU A 1 642 ? 11.727 34.656 -28.125 1 67.06 642 GLU A CA 1
ATOM 5122 C C . GLU A 1 642 ? 10.891 33.375 -27.906 1 67.06 642 GLU A C 1
ATOM 5124 O O . GLU A 1 642 ? 10.742 32.562 -28.812 1 67.06 642 GLU A O 1
ATOM 5129 N N . LEU A 1 643 ? 10.422 33.219 -26.781 1 71.56 643 LEU A N 1
ATOM 5130 C CA . LEU A 1 643 ? 9.648 32 -26.5 1 71.56 643 LEU A CA 1
ATOM 5131 C C . LEU A 1 643 ? 8.203 32.375 -26.156 1 71.56 643 LEU A C 1
ATOM 5133 O O . LEU A 1 643 ? 7.926 33.469 -25.672 1 71.56 643 LEU A O 1
ATOM 5137 N N . ASP A 1 644 ? 7.289 31.594 -26.703 1 67.56 644 ASP A N 1
ATOM 5138 C CA . ASP A 1 644 ? 5.879 31.797 -26.391 1 67.56 644 ASP A CA 1
ATOM 5139 C C . ASP A 1 644 ? 5.633 31.672 -24.875 1 67.56 644 ASP A C 1
ATOM 5141 O O . ASP A 1 644 ? 6.402 31.016 -24.172 1 67.56 644 ASP A O 1
ATOM 5145 N N . GLY A 1 645 ? 4.684 32.281 -24.203 1 64.38 645 GLY A N 1
ATOM 5146 C CA . GLY A 1 645 ? 4.309 32.625 -22.844 1 64.38 645 GLY A CA 1
ATOM 5147 C C . GLY A 1 645 ? 4 31.422 -21.984 1 64.38 645 GLY A C 1
ATOM 5148 O O . GLY A 1 645 ? 3.848 30.312 -22.5 1 64.38 645 GLY A O 1
ATOM 5149 N N . GLY A 1 646 ? 4.352 31.406 -20.625 1 74.38 646 GLY A N 1
ATOM 5150 C CA . GLY A 1 646 ? 4.043 30.5 -19.531 1 74.38 646 GLY A CA 1
ATOM 5151 C C . GLY A 1 646 ? 5.035 30.594 -18.375 1 74.38 646 GLY A C 1
ATOM 5152 O O . GLY A 1 646 ? 6.023 31.328 -18.469 1 74.38 646 GLY A O 1
ATOM 5153 N N . TYR A 1 647 ? 4.785 29.953 -17.312 1 79.5 647 TYR A N 1
ATOM 5154 C CA . TYR A 1 647 ? 5.605 29.953 -16.109 1 79.5 647 TYR A CA 1
ATOM 5155 C C . TYR A 1 647 ? 7.008 29.422 -16.406 1 79.5 647 TYR A C 1
ATOM 5157 O O . TYR A 1 647 ? 7.984 29.859 -15.797 1 79.5 647 TYR A O 1
ATOM 5165 N N . GLU A 1 648 ? 7.094 28.672 -17.438 1 85.19 648 GLU A N 1
ATOM 5166 C CA . GLU A 1 648 ? 8.367 28.031 -17.75 1 85.19 648 GLU A CA 1
ATOM 5167 C C . GLU A 1 648 ? 9.328 29.016 -18.406 1 85.19 648 GLU A C 1
ATOM 5169 O O . GLU A 1 648 ? 10.539 28.969 -18.156 1 85.19 648 GLU A O 1
ATOM 5174 N N . LYS A 1 649 ? 8.836 29.922 -19.219 1 86.88 649 LYS A N 1
ATOM 5175 C CA . LYS A 1 649 ? 9.672 30.938 -19.828 1 86.88 649 LYS A CA 1
ATOM 5176 C C . LYS A 1 649 ? 10.227 31.906 -18.781 1 86.88 649 LYS A C 1
ATOM 5178 O O . LYS A 1 649 ? 11.398 32.281 -18.859 1 86.88 649 LYS A O 1
ATOM 5183 N N . THR A 1 650 ? 9.375 32.219 -17.891 1 89.19 650 THR A N 1
ATOM 5184 C CA . THR A 1 650 ? 9.781 33.125 -16.828 1 89.19 650 THR A CA 1
ATOM 5185 C C . THR A 1 650 ? 10.867 32.5 -15.969 1 89.19 650 THR A C 1
ATOM 5187 O O . THR A 1 650 ? 11.789 33.188 -15.531 1 89.19 650 THR A O 1
ATOM 5190 N N . ILE A 1 651 ? 10.812 31.281 -15.742 1 92.5 651 ILE A N 1
ATOM 5191 C CA . ILE A 1 651 ? 11.789 30.594 -14.914 1 92.5 651 ILE A CA 1
ATOM 5192 C C . ILE A 1 651 ? 13.141 30.578 -15.609 1 92.5 651 ILE A C 1
ATOM 5194 O O . ILE A 1 651 ? 14.18 30.797 -14.977 1 92.5 651 ILE A O 1
ATOM 5198 N N . LEU A 1 652 ? 13.156 30.328 -16.906 1 92.31 652 LEU A N 1
ATOM 5199 C CA . LEU A 1 652 ? 14.406 30.344 -17.656 1 92.31 652 LEU A CA 1
ATOM 5200 C C . LEU A 1 652 ? 15.008 31.734 -17.672 1 92.31 652 LEU A C 1
ATOM 5202 O O . LEU A 1 652 ? 16.203 31.906 -17.438 1 92.31 652 LEU A O 1
ATOM 5206 N N . ALA A 1 653 ? 14.172 32.719 -17.906 1 92.69 653 ALA A N 1
ATOM 5207 C CA . ALA A 1 653 ? 14.633 34.094 -17.938 1 92.69 653 ALA A CA 1
ATOM 5208 C C . ALA A 1 653 ? 15.156 34.531 -16.562 1 92.69 653 ALA A C 1
ATOM 5210 O O . ALA A 1 653 ? 16.188 35.219 -16.469 1 92.69 653 ALA A O 1
ATOM 5211 N N . ASP A 1 654 ? 14.469 34.156 -15.555 1 94.25 654 ASP A N 1
ATOM 5212 C CA . ASP A 1 654 ? 14.867 34.531 -14.203 1 94.25 654 ASP A CA 1
ATOM 5213 C C . ASP A 1 654 ? 16.156 33.812 -13.805 1 94.25 654 ASP A C 1
ATOM 5215 O O . ASP A 1 654 ? 16.969 34.375 -13.055 1 94.25 654 ASP A O 1
ATOM 5219 N N . GLY A 1 655 ? 16.359 32.625 -14.289 1 95 655 GLY A N 1
ATOM 5220 C CA . GLY A 1 655 ? 17.594 31.906 -14.031 1 95 655 GLY A CA 1
ATOM 5221 C C . GLY A 1 655 ? 18.812 32.594 -14.641 1 95 655 GLY A C 1
ATOM 5222 O O . GLY A 1 655 ? 19.859 32.688 -14.008 1 95 655 GLY A O 1
ATOM 5223 N N . ILE A 1 656 ? 18.594 33.062 -15.805 1 93.31 656 ILE A N 1
ATOM 5224 C CA . ILE A 1 656 ? 19.656 33.781 -16.5 1 93.31 656 ILE A CA 1
ATOM 5225 C C . ILE A 1 656 ? 19.922 35.125 -15.797 1 93.31 656 ILE A C 1
ATOM 5227 O O . ILE A 1 656 ? 21.078 35.469 -15.562 1 93.31 656 ILE A O 1
ATOM 5231 N N . LYS A 1 657 ? 18.859 35.75 -15.477 1 93.75 657 LYS A N 1
ATOM 5232 C CA . LYS A 1 657 ? 18.969 37.031 -14.758 1 93.75 657 LYS A CA 1
ATOM 5233 C C . LYS A 1 657 ? 19.703 36.844 -13.438 1 93.75 657 LYS A C 1
ATOM 5235 O O . LYS A 1 657 ? 20.562 37.656 -13.086 1 93.75 657 LYS A O 1
ATOM 5240 N N . LEU A 1 658 ? 19.359 35.812 -12.727 1 96 658 LEU A N 1
ATOM 5241 C CA . LEU A 1 658 ? 19.984 35.531 -11.438 1 96 658 LEU A CA 1
ATOM 5242 C C . LEU A 1 658 ? 21.469 35.281 -11.602 1 96 658 LEU A C 1
ATOM 5244 O O . LEU A 1 658 ? 22.281 35.656 -10.75 1 96 658 LEU A O 1
ATOM 5248 N N . SER A 1 659 ? 21.922 34.625 -12.641 1 94.62 659 SER A N 1
ATOM 5249 C CA . SER A 1 659 ? 23.344 34.344 -12.875 1 94.62 659 SER A CA 1
ATOM 5250 C C . SER A 1 659 ? 24.141 35.625 -13.023 1 94.62 659 SER A C 1
ATOM 5252 O O . SER A 1 659 ? 25.234 35.75 -12.477 1 94.62 659 SER A O 1
ATOM 5254 N N . TYR A 1 660 ? 23.594 36.594 -13.664 1 92.19 660 TYR A N 1
ATOM 5255 C CA . TYR A 1 660 ? 24.266 37.906 -13.836 1 92.19 660 TYR A CA 1
ATOM 5256 C C . TYR A 1 660 ? 24.328 38.656 -12.516 1 92.19 660 TYR A C 1
ATOM 5258 O O . TYR A 1 660 ? 25.344 39.281 -12.203 1 92.19 660 TYR A O 1
ATOM 5266 N N . GLN A 1 661 ? 23.266 38.531 -11.867 1 94.56 661 GLN A N 1
ATOM 5267 C CA . GLN A 1 661 ? 23.234 39.188 -10.57 1 94.56 661 GLN A CA 1
ATOM 5268 C C . GLN A 1 661 ? 24.266 38.594 -9.617 1 94.56 661 GLN A C 1
ATOM 5270 O O . GLN A 1 661 ? 24.875 39.312 -8.828 1 94.56 661 GLN A O 1
ATOM 5275 N N . ILE A 1 662 ? 24.453 37.312 -9.656 1 95.12 662 ILE A N 1
ATOM 5276 C CA . ILE A 1 662 ? 25.422 36.625 -8.82 1 95.12 662 ILE A CA 1
ATOM 5277 C C . ILE A 1 662 ? 26.828 37.094 -9.188 1 95.12 662 ILE A C 1
ATOM 5279 O O . ILE A 1 662 ? 27.656 37.375 -8.312 1 95.12 662 ILE A O 1
ATOM 5283 N N . PHE A 1 663 ? 27.094 37.281 -10.422 1 91 663 PHE A N 1
ATOM 5284 C CA . PHE A 1 663 ? 28.406 37.719 -10.883 1 91 663 PHE A CA 1
ATOM 5285 C C . PHE A 1 663 ? 28.672 39.188 -10.484 1 91 663 PHE A C 1
ATOM 5287 O O . PHE A 1 663 ? 29.797 39.562 -10.164 1 91 663 PHE A O 1
ATOM 5294 N N . ASP A 1 664 ? 27.609 39.906 -10.484 1 90.62 664 ASP A N 1
ATOM 5295 C CA . ASP A 1 664 ? 27.734 41.344 -10.18 1 90.62 664 ASP A CA 1
ATOM 5296 C C . ASP A 1 664 ? 27.922 41.562 -8.68 1 90.62 664 ASP A C 1
ATOM 5298 O O . ASP A 1 664 ? 28.75 42.375 -8.266 1 90.62 664 ASP A O 1
ATOM 5302 N N . GLU A 1 665 ? 27.188 40.812 -7.898 1 92.62 665 GLU A N 1
ATOM 5303 C CA . GLU A 1 665 ? 27.172 41.031 -6.457 1 92.62 665 GLU A CA 1
ATOM 5304 C C . GLU A 1 665 ? 28.312 40.281 -5.773 1 92.62 665 GLU A C 1
ATOM 5306 O O . GLU A 1 665 ? 28.75 40.656 -4.688 1 92.62 665 GLU A O 1
ATOM 5311 N N . MET A 1 666 ? 28.734 39.156 -6.426 1 92 666 MET A N 1
ATOM 5312 C CA . MET A 1 666 ? 29.828 38.344 -5.867 1 92 666 MET A CA 1
ATOM 5313 C C . MET A 1 666 ? 30.969 38.219 -6.863 1 92 666 MET A C 1
ATOM 5315 O O . MET A 1 666 ? 31.234 37.125 -7.355 1 92 666 MET A O 1
ATOM 5319 N N . PRO A 1 667 ? 31.781 39.281 -6.918 1 87.25 667 PRO A N 1
ATOM 5320 C CA . PRO A 1 667 ? 32.844 39.219 -7.934 1 87.25 667 PRO A CA 1
ATOM 5321 C C . PRO A 1 667 ? 33.969 38.25 -7.574 1 87.25 667 PRO A C 1
ATOM 5323 O O . PRO A 1 667 ? 34.594 37.688 -8.469 1 87.25 667 PRO A O 1
ATOM 5326 N N . ASP A 1 668 ? 34.156 38.031 -6.219 1 88.5 668 ASP A N 1
ATOM 5327 C CA . ASP A 1 668 ? 35.188 37.094 -5.789 1 88.5 668 ASP A CA 1
ATOM 5328 C C . ASP A 1 668 ? 34.75 35.656 -5.984 1 88.5 668 ASP A C 1
ATOM 5330 O O . ASP A 1 668 ? 33.688 35.25 -5.477 1 88.5 668 ASP A O 1
ATOM 5334 N N . GLU A 1 669 ? 35.531 34.938 -6.695 1 88.94 669 GLU A N 1
ATOM 5335 C CA . GLU A 1 669 ? 35.188 33.562 -7.043 1 88.94 669 GLU A CA 1
ATOM 5336 C C . GLU A 1 669 ? 35.062 32.688 -5.797 1 88.94 669 GLU A C 1
ATOM 5338 O O . GLU A 1 669 ? 34.125 31.875 -5.691 1 88.94 669 GLU A O 1
ATOM 5343 N N . ALA A 1 670 ? 36 32.75 -4.957 1 88.75 670 ALA A N 1
ATOM 5344 C CA . ALA A 1 670 ? 36 31.938 -3.742 1 88.75 670 ALA A CA 1
ATOM 5345 C C . ALA A 1 670 ? 34.75 32.219 -2.896 1 88.75 670 ALA A C 1
ATOM 5347 O O . ALA A 1 670 ? 34.125 31.297 -2.396 1 88.75 670 ALA A O 1
ATOM 5348 N N . MET A 1 671 ? 34.469 33.469 -2.779 1 91.31 671 MET A N 1
ATOM 5349 C CA . MET A 1 671 ? 33.281 33.875 -2.016 1 91.31 671 MET A CA 1
ATOM 5350 C C . MET A 1 671 ? 32 33.406 -2.709 1 91.31 671 MET A C 1
ATOM 5352 O O . MET A 1 671 ? 31.078 32.938 -2.051 1 91.31 671 MET A O 1
ATOM 5356 N N . ARG A 1 672 ? 31.969 33.531 -4.004 1 94.12 672 ARG A N 1
ATOM 5357 C CA . ARG A 1 672 ? 30.812 33.156 -4.793 1 94.12 672 ARG A CA 1
ATOM 5358 C C . ARG A 1 672 ? 30.484 31.672 -4.582 1 94.12 672 ARG A C 1
ATOM 5360 O O . ARG A 1 672 ? 29.344 31.328 -4.242 1 94.12 672 ARG A O 1
ATOM 5367 N N . TRP A 1 673 ? 31.422 30.859 -4.688 1 94.94 673 TRP A N 1
ATOM 5368 C CA . TRP A 1 673 ? 31.188 29.422 -4.602 1 94.94 673 TRP A CA 1
ATOM 5369 C C . TRP A 1 673 ? 30.922 29 -3.158 1 94.94 673 TRP A C 1
ATOM 5371 O O . TRP A 1 673 ? 30.172 28.062 -2.91 1 94.94 673 TRP A O 1
ATOM 5381 N N . ASN A 1 674 ? 31.5 29.672 -2.24 1 94.25 674 ASN A N 1
ATOM 5382 C CA . ASN A 1 674 ? 31.188 29.406 -0.842 1 94.25 674 ASN A CA 1
ATOM 5383 C C . ASN A 1 674 ? 29.719 29.703 -0.528 1 94.25 674 ASN A C 1
ATOM 5385 O O . ASN A 1 674 ? 29.047 28.906 0.134 1 94.25 674 ASN A O 1
ATOM 5389 N N . VAL A 1 675 ? 29.281 30.797 -1.021 1 95.06 675 VAL A N 1
ATOM 5390 C CA . VAL A 1 675 ? 27.891 31.188 -0.792 1 95.06 675 VAL A CA 1
ATOM 5391 C C . VAL A 1 675 ? 26.953 30.219 -1.514 1 95.06 675 VAL A C 1
ATOM 5393 O O . VAL A 1 675 ? 25.938 29.797 -0.962 1 95.06 675 VAL A O 1
ATOM 5396 N N . LEU A 1 676 ? 27.344 29.859 -2.711 1 96.69 676 LEU A N 1
ATOM 5397 C CA . LEU A 1 676 ? 26.516 28.938 -3.475 1 96.69 676 LEU A CA 1
ATOM 5398 C C . LEU A 1 676 ? 26.469 27.562 -2.793 1 96.69 676 LEU A C 1
ATOM 5400 O O . LEU A 1 676 ? 25.422 26.906 -2.791 1 96.69 676 LEU A O 1
ATOM 5404 N N . SER A 1 677 ? 27.562 27.141 -2.301 1 96.88 677 SER A N 1
ATOM 5405 C CA . SER A 1 677 ? 27.609 25.891 -1.575 1 96.88 677 SER A CA 1
ATOM 5406 C C . SER A 1 677 ? 26.672 25.906 -0.373 1 96.88 677 SER A C 1
ATOM 5408 O O . SER A 1 677 ? 25.875 24.984 -0.189 1 96.88 677 SER A O 1
ATOM 5410 N N . GLU A 1 678 ? 26.766 26.938 0.364 1 95.56 678 GLU A N 1
ATOM 5411 C CA . GLU A 1 678 ? 25.891 27.062 1.53 1 95.56 678 GLU A CA 1
ATOM 5412 C C . GLU A 1 678 ? 24.422 27.188 1.119 1 95.56 678 GLU A C 1
ATOM 5414 O O . GLU A 1 678 ? 23.547 26.641 1.795 1 95.56 678 GLU A O 1
ATOM 5419 N N . MET A 1 679 ? 24.219 27.859 0.038 1 95.81 679 MET A N 1
ATOM 5420 C CA . MET A 1 679 ? 22.859 28.031 -0.482 1 95.81 679 MET A CA 1
ATOM 5421 C C . MET A 1 679 ? 22.234 26.688 -0.835 1 95.81 679 MET A C 1
ATOM 5423 O O . MET A 1 679 ? 21.109 26.391 -0.438 1 95.81 679 MET A O 1
ATOM 5427 N N . TRP A 1 680 ? 22.922 25.875 -1.475 1 97.69 680 TRP A N 1
ATOM 5428 C CA . TRP A 1 680 ? 22.391 24.609 -1.937 1 97.69 680 TRP A CA 1
ATOM 5429 C C . TRP A 1 680 ? 22.203 23.641 -0.772 1 97.69 680 TRP A C 1
ATOM 5431 O O . TRP A 1 680 ? 21.281 22.828 -0.776 1 97.69 680 TRP A O 1
ATOM 5441 N N . VAL A 1 681 ? 23.062 23.656 0.195 1 97 681 VAL A N 1
ATOM 5442 C CA . VAL A 1 681 ? 22.859 22.828 1.381 1 97 681 VAL A CA 1
ATOM 5443 C C . VAL A 1 681 ? 21.562 23.234 2.08 1 97 681 VAL A C 1
ATOM 5445 O O . VAL A 1 681 ? 20.766 22.375 2.455 1 97 681 VAL A O 1
ATOM 5448 N N . GLU A 1 682 ? 21.375 24.516 2.186 1 95.81 682 GLU A N 1
ATOM 5449 C CA . GLU A 1 682 ? 20.141 24.984 2.832 1 95.81 682 GLU A CA 1
ATOM 5450 C C . GLU A 1 682 ? 18.906 24.594 2.02 1 95.81 682 GLU A C 1
ATOM 5452 O O . GLU A 1 682 ? 17.891 24.188 2.582 1 95.81 682 GLU A O 1
ATOM 5457 N N . LEU A 1 683 ? 19.016 24.781 0.729 1 95.44 683 LEU A N 1
ATOM 5458 C CA . LEU A 1 683 ? 17.891 24.406 -0.127 1 95.44 683 LEU A CA 1
ATOM 5459 C C . LEU A 1 683 ? 17.562 22.922 0.002 1 95.44 683 LEU A C 1
ATOM 5461 O O . LEU A 1 683 ? 16.391 22.562 0.108 1 95.44 683 LEU A O 1
ATOM 5465 N N . LEU A 1 684 ? 18.562 22.125 0.037 1 96.12 684 LEU A N 1
ATOM 5466 C CA . LEU A 1 684 ? 18.359 20.688 0.178 1 96.12 684 LEU A CA 1
ATOM 5467 C C . LEU A 1 684 ? 17.719 20.359 1.521 1 96.12 684 LEU A C 1
ATOM 5469 O O . LEU A 1 684 ? 16.781 19.562 1.584 1 96.12 684 LEU A O 1
ATOM 5473 N N . LEU A 1 685 ? 18.203 20.953 2.58 1 95.06 685 LEU A N 1
ATOM 5474 C CA . LEU A 1 685 ? 17.688 20.688 3.918 1 95.06 685 LEU A CA 1
ATOM 5475 C C . LEU A 1 685 ? 16.25 21.219 4.059 1 95.06 685 LEU A C 1
ATOM 5477 O O . LEU A 1 685 ? 15.461 20.656 4.828 1 95.06 685 LEU A O 1
ATOM 5481 N N . SER A 1 686 ? 15.922 22.25 3.27 1 93.25 686 SER A N 1
ATOM 5482 C CA . SER A 1 686 ? 14.586 22.828 3.332 1 93.25 686 SER A CA 1
ATOM 5483 C C . SER A 1 686 ? 13.562 21.922 2.645 1 93.25 686 SER A C 1
ATOM 5485 O O . SER A 1 686 ? 12.391 21.906 3.018 1 93.25 686 SER A O 1
ATOM 5487 N N . VAL A 1 687 ? 13.953 21.141 1.714 1 92.62 687 VAL A N 1
ATOM 5488 C CA . VAL A 1 687 ? 13.016 20.328 0.949 1 92.62 687 VAL A CA 1
ATOM 5489 C C . VAL A 1 687 ? 13.016 18.891 1.483 1 92.62 687 VAL A C 1
ATOM 5491 O O . VAL A 1 687 ? 12.125 18.109 1.163 1 92.62 687 VAL A O 1
ATOM 5494 N N . ALA A 1 688 ? 13.898 18.516 2.322 1 93.56 688 ALA A N 1
ATOM 5495 C CA . ALA A 1 688 ? 14.094 17.156 2.793 1 93.56 688 ALA A CA 1
ATOM 5496 C C . ALA A 1 688 ? 12.914 16.688 3.65 1 93.56 688 ALA A C 1
ATOM 5498 O O . ALA A 1 688 ? 12.477 15.547 3.545 1 93.56 688 ALA A O 1
ATOM 5499 N N . PRO A 1 689 ? 12.344 17.625 4.488 1 90.38 689 PRO A N 1
ATOM 5500 C CA . PRO A 1 689 ? 11.188 17.156 5.258 1 90.38 689 PRO A CA 1
ATOM 5501 C C . PRO A 1 689 ? 9.961 16.906 4.383 1 90.38 689 PRO A C 1
ATOM 5503 O O . PRO A 1 689 ? 9.547 17.797 3.631 1 90.38 689 PRO A O 1
ATOM 5506 N N . SER A 1 690 ? 9.648 15.727 4.207 1 86.19 690 SER A N 1
ATOM 5507 C CA . SER A 1 690 ? 8.516 15.336 3.383 1 86.19 690 SER A CA 1
ATOM 5508 C C . SER A 1 690 ? 7.543 14.453 4.16 1 86.19 690 SER A C 1
ATOM 5510 O O . SER A 1 690 ? 7.945 13.727 5.07 1 86.19 690 SER A O 1
ATOM 5512 N N . ASP A 1 691 ? 6.262 14.547 3.844 1 80.06 691 ASP A N 1
ATOM 5513 C CA . ASP A 1 691 ? 5.242 13.742 4.516 1 80.06 691 ASP A CA 1
ATOM 5514 C C . ASP A 1 691 ? 4.996 12.43 3.768 1 80.06 691 ASP A C 1
ATOM 5516 O O . ASP A 1 691 ? 4.223 11.586 4.219 1 80.06 691 ASP A O 1
ATOM 5520 N N . ASN A 1 692 ? 5.691 12.352 2.656 1 85.88 692 ASN A N 1
ATOM 5521 C CA . ASN A 1 692 ? 5.539 11.109 1.906 1 85.88 692 ASN A CA 1
ATOM 5522 C C . ASN A 1 692 ? 6.504 10.039 2.404 1 85.88 692 ASN A C 1
ATOM 5524 O O . ASN A 1 692 ? 7.496 9.734 1.741 1 85.88 692 ASN A O 1
ATOM 5528 N N . VAL A 1 693 ? 6.152 9.375 3.447 1 88.25 693 VAL A N 1
ATOM 5529 C CA . VAL A 1 693 ? 7 8.391 4.121 1 88.25 693 VAL A CA 1
ATOM 5530 C C . VAL A 1 693 ? 7.156 7.152 3.242 1 88.25 693 VAL A C 1
ATOM 5532 O O . VAL A 1 693 ? 8.234 6.566 3.17 1 88.25 693 VAL A O 1
ATOM 5535 N N . THR A 1 694 ? 6.176 6.844 2.475 1 84.31 694 THR A N 1
ATOM 5536 C CA . THR A 1 694 ? 6.199 5.641 1.648 1 84.31 694 THR A CA 1
ATOM 5537 C C . THR A 1 694 ? 7.223 5.773 0.527 1 84.31 694 THR A C 1
ATOM 5539 O O . THR A 1 694 ? 7.879 4.797 0.16 1 84.31 694 THR A O 1
ATOM 5542 N N . ALA A 1 695 ? 7.332 6.949 0.055 1 89.19 695 ALA A N 1
ATOM 5543 C CA . ALA A 1 695 ? 8.305 7.168 -1.016 1 89.19 695 ALA A CA 1
ATOM 5544 C C . ALA A 1 695 ? 9.727 6.957 -0.515 1 89.19 695 ALA A C 1
ATOM 5546 O O . ALA A 1 695 ? 10.562 6.375 -1.216 1 89.19 695 ALA A O 1
ATOM 5547 N N . HIS A 1 696 ? 9.992 7.359 0.613 1 93.12 696 HIS A N 1
ATOM 5548 C CA . HIS A 1 696 ? 11.32 7.176 1.19 1 93.12 696 HIS A CA 1
ATOM 5549 C C . HIS A 1 696 ? 11.617 5.699 1.433 1 93.12 696 HIS A C 1
ATOM 5551 O O . HIS A 1 696 ? 12.734 5.234 1.179 1 93.12 696 HIS A O 1
ATOM 5557 N N . ILE A 1 697 ? 10.656 4.965 1.861 1 90.69 697 ILE A N 1
ATOM 5558 C CA . ILE A 1 697 ? 10.836 3.545 2.137 1 90.69 697 ILE A CA 1
ATOM 5559 C C . ILE A 1 697 ? 11.078 2.793 0.829 1 90.69 697 ILE A C 1
ATOM 5561 O O . ILE A 1 697 ? 11.914 1.89 0.771 1 90.69 697 ILE A O 1
ATOM 5565 N N . LYS A 1 698 ? 10.367 3.207 -0.169 1 87.5 698 LYS A N 1
ATOM 5566 C CA . LYS A 1 698 ? 10.531 2.557 -1.465 1 87.5 698 LYS A CA 1
ATOM 5567 C C . LYS A 1 698 ? 11.945 2.77 -2.008 1 87.5 698 LYS A C 1
ATOM 5569 O O . LYS A 1 698 ? 12.516 1.877 -2.639 1 87.5 698 LYS A O 1
ATOM 5574 N N . LYS A 1 699 ? 12.516 3.863 -1.709 1 91.56 699 LYS A N 1
ATOM 5575 C CA . LYS A 1 699 ? 13.836 4.184 -2.238 1 91.56 699 LYS A CA 1
ATOM 5576 C C . LYS A 1 699 ? 14.93 3.434 -1.483 1 91.56 699 LYS A C 1
ATOM 5578 O O . LYS A 1 699 ? 16.062 3.322 -1.965 1 91.56 699 LYS A O 1
ATOM 5583 N N . LEU A 1 700 ? 14.602 2.91 -0.335 1 91.38 700 LEU A N 1
ATOM 5584 C CA . LEU A 1 700 ? 15.578 2.119 0.407 1 91.38 700 LEU A CA 1
ATOM 5585 C C . LEU A 1 700 ? 15.914 0.832 -0.338 1 91.38 700 LEU A C 1
ATOM 5587 O O . LEU A 1 700 ? 17.016 0.3 -0.201 1 91.38 700 LEU A O 1
ATOM 5591 N N . ALA A 1 701 ? 14.992 0.385 -1.163 1 87.94 701 ALA A N 1
ATOM 5592 C CA . ALA A 1 701 ? 15.188 -0.87 -1.882 1 87.94 701 ALA A CA 1
ATOM 5593 C C . ALA A 1 701 ? 15.828 -0.624 -3.246 1 87.94 701 ALA A C 1
ATOM 5595 O O . ALA A 1 701 ? 16.125 -1.57 -3.979 1 87.94 701 ALA A O 1
ATOM 5596 N N . THR A 1 702 ? 15.984 0.628 -3.594 1 88.5 702 THR A N 1
ATOM 5597 C CA . THR A 1 702 ? 16.578 0.946 -4.891 1 88.5 702 THR A CA 1
ATOM 5598 C C . THR A 1 702 ? 17.938 1.611 -4.715 1 88.5 702 THR A C 1
ATOM 5600 O O . THR A 1 702 ? 18.312 2.473 -5.508 1 88.5 702 THR A O 1
ATOM 5603 N N . GLY A 1 703 ? 18.594 1.286 -3.656 1 88.56 703 GLY A N 1
ATOM 5604 C CA . GLY A 1 703 ? 19.938 1.781 -3.438 1 88.56 703 GLY A CA 1
ATOM 5605 C C . GLY A 1 703 ? 20 2.938 -2.457 1 88.56 703 GLY A C 1
ATOM 5606 O O . GLY A 1 703 ? 21.078 3.361 -2.057 1 88.56 703 GLY A O 1
ATOM 5607 N N . GLY A 1 704 ? 18.875 3.488 -2.098 1 91 704 GLY A N 1
ATOM 5608 C CA . GLY A 1 704 ? 18.859 4.562 -1.12 1 91 704 GLY A CA 1
ATOM 5609 C C . GLY A 1 704 ? 19.141 5.926 -1.724 1 91 704 GLY A C 1
ATOM 5610 O O . GLY A 1 704 ? 19.594 6.023 -2.865 1 91 704 GLY A O 1
ATOM 5611 N N . GLU A 1 705 ? 18.766 6.988 -1.002 1 94.94 705 GLU A N 1
ATOM 5612 C CA . GLU A 1 705 ? 18.984 8.375 -1.408 1 94.94 705 GLU A CA 1
ATOM 5613 C C . GLU A 1 705 ? 19.531 9.211 -0.248 1 94.94 705 GLU A C 1
ATOM 5615 O O . GLU A 1 705 ? 19.219 8.938 0.914 1 94.94 705 GLU A O 1
ATOM 5620 N N . LEU A 1 706 ? 20.312 10.156 -0.612 1 97.06 706 LEU A N 1
ATOM 5621 C CA . LEU A 1 706 ? 20.828 11.078 0.387 1 97.06 706 LEU A CA 1
ATOM 5622 C C . LEU A 1 706 ? 19.703 11.828 1.085 1 97.06 706 LEU A C 1
ATOM 5624 O O . LEU A 1 706 ? 19.719 12 2.307 1 97.06 706 LEU A O 1
ATOM 5628 N N . VAL A 1 707 ? 18.734 12.203 0.356 1 97.06 707 VAL A N 1
ATOM 5629 C CA . VAL A 1 707 ? 17.625 12.984 0.906 1 97.06 707 VAL A CA 1
ATOM 5630 C C . VAL A 1 707 ? 16.891 12.164 1.953 1 97.06 707 VAL A C 1
ATOM 5632 O O . VAL A 1 707 ? 16.344 12.711 2.912 1 97.06 707 VAL A O 1
ATOM 5635 N N . THR A 1 708 ? 16.844 10.883 1.814 1 96.69 708 THR A N 1
ATOM 5636 C CA . THR A 1 708 ? 16.203 10.008 2.791 1 96.69 708 THR A CA 1
ATOM 5637 C C . THR A 1 708 ? 16.984 9.992 4.098 1 96.69 708 THR A C 1
ATOM 5639 O O . THR A 1 708 ? 16.406 9.922 5.18 1 96.69 708 THR A O 1
ATOM 5642 N N . GLN A 1 709 ? 18.312 10.055 3.982 1 96.69 709 GLN A N 1
ATOM 5643 C CA . GLN A 1 709 ? 19.141 10.148 5.18 1 96.69 709 GLN A CA 1
ATOM 5644 C C . GLN A 1 709 ? 18.891 11.461 5.918 1 96.69 709 GLN A C 1
ATOM 5646 O O . GLN A 1 709 ? 18.734 11.477 7.141 1 96.69 709 GLN A O 1
ATOM 5651 N N . LEU A 1 710 ? 18.797 12.477 5.137 1 96.56 710 LEU A N 1
ATOM 5652 C CA . LEU A 1 710 ? 18.562 13.781 5.73 1 96.56 710 LEU A CA 1
ATOM 5653 C C . LEU A 1 710 ? 17.141 13.867 6.297 1 96.56 710 LEU A C 1
ATOM 5655 O O . LEU A 1 710 ? 16.922 14.508 7.328 1 96.56 710 LEU A O 1
ATOM 5659 N N . TRP A 1 711 ? 16.219 13.227 5.57 1 95.75 711 TRP A N 1
ATOM 5660 C CA . TRP A 1 711 ? 14.836 13.141 6.039 1 95.75 711 TRP A CA 1
ATOM 5661 C C . TRP A 1 711 ? 14.766 12.492 7.418 1 95.75 711 TRP A C 1
ATOM 5663 O O . TRP A 1 711 ? 14.094 13 8.32 1 95.75 711 TRP A O 1
ATOM 5673 N N . ALA A 1 712 ? 15.492 11.461 7.645 1 95.81 712 ALA A N 1
ATOM 5674 C CA . ALA A 1 712 ? 15.531 10.766 8.93 1 95.81 712 ALA A CA 1
ATOM 5675 C C . ALA A 1 712 ? 16.219 11.617 9.992 1 95.81 712 ALA A C 1
ATOM 5677 O O . ALA A 1 712 ? 15.703 11.742 11.109 1 95.81 712 ALA A O 1
ATOM 5678 N N . LEU A 1 713 ? 17.297 12.211 9.625 1 95.75 713 LEU A N 1
ATOM 5679 C CA . LEU A 1 713 ? 18.062 13.031 10.562 1 95.75 713 LEU A CA 1
ATOM 5680 C C . LEU A 1 713 ? 17.234 14.219 11.039 1 95.75 713 LEU A C 1
ATOM 5682 O O . LEU A 1 713 ? 17.172 14.5 12.234 1 95.75 713 LEU A O 1
ATOM 5686 N N . LEU A 1 714 ? 16.594 14.883 10.141 1 93.56 714 LEU A N 1
ATOM 5687 C CA . LEU A 1 714 ? 15.805 16.047 10.484 1 93.56 714 LEU A CA 1
ATOM 5688 C C . LEU A 1 714 ? 14.586 15.656 11.32 1 93.56 714 LEU A C 1
ATOM 5690 O O . LEU A 1 714 ? 14.133 16.438 12.172 1 93.56 714 LEU A O 1
ATOM 5694 N N . THR A 1 715 ? 14.047 14.484 11.07 1 92.5 715 THR A N 1
ATOM 5695 C CA . THR A 1 715 ? 12.945 13.992 11.891 1 92.5 715 THR A CA 1
ATOM 5696 C C . THR A 1 715 ? 13.367 13.891 13.359 1 92.5 715 THR A C 1
ATOM 5698 O O . THR A 1 715 ? 12.602 14.25 14.258 1 92.5 715 THR A O 1
ATOM 5701 N N . HIS A 1 716 ? 14.57 13.453 13.578 1 92.94 716 HIS A N 1
ATOM 5702 C CA . HIS A 1 716 ? 15.07 13.32 14.938 1 92.94 716 HIS A CA 1
ATOM 5703 C C . HIS A 1 716 ? 15.359 14.68 15.562 1 92.94 716 HIS A C 1
ATOM 5705 O O . HIS A 1 716 ? 15.484 14.797 16.781 1 92.94 716 HIS A O 1
ATOM 5711 N N . GLY A 1 717 ? 15.461 15.719 14.672 1 90.81 717 GLY A N 1
ATOM 5712 C CA . GLY A 1 717 ? 15.633 17.078 15.148 1 90.81 717 GLY A CA 1
ATOM 5713 C C . GLY A 1 717 ? 14.32 17.797 15.367 1 90.81 717 GLY A C 1
ATOM 5714 O O . GLY A 1 717 ? 14.305 18.969 15.766 1 90.81 717 GLY A O 1
ATOM 5715 N N . GLY A 1 718 ? 13.227 17.109 15.148 1 89.19 718 GLY A N 1
ATOM 5716 C CA . GLY A 1 718 ? 11.914 17.719 15.328 1 89.19 718 GLY A CA 1
ATOM 5717 C C . GLY A 1 718 ? 11.461 18.531 14.133 1 89.19 718 GLY A C 1
ATOM 5718 O O . GLY A 1 718 ? 10.445 19.234 14.195 1 89.19 718 GLY A O 1
ATOM 5719 N N . LEU A 1 719 ? 12.25 18.516 13.094 1 89.12 719 LEU A N 1
ATOM 5720 C CA . LEU A 1 719 ? 11.898 19.234 11.867 1 89.12 719 LEU A CA 1
ATOM 5721 C C . LEU A 1 719 ? 11.125 18.344 10.914 1 89.12 719 LEU A C 1
ATOM 5723 O O . LEU A 1 719 ? 11.695 17.812 9.945 1 89.12 719 LEU A O 1
ATOM 5727 N N . ILE A 1 720 ? 9.867 18.234 11.141 1 84.81 720 ILE A N 1
ATOM 5728 C CA . ILE A 1 720 ? 9.031 17.281 10.43 1 84.81 720 ILE A CA 1
ATOM 5729 C C . ILE A 1 720 ? 8.297 17.984 9.289 1 84.81 720 ILE A C 1
ATOM 5731 O O . ILE A 1 720 ? 8.094 17.406 8.219 1 84.81 720 ILE A O 1
ATOM 5735 N N . ASP A 1 721 ? 7.945 19.297 9.492 1 80.69 721 ASP A N 1
ATOM 5736 C CA . ASP A 1 721 ? 7.195 20.031 8.477 1 80.69 721 ASP A CA 1
ATOM 5737 C C . ASP A 1 721 ? 8.117 20.922 7.652 1 80.69 721 ASP A C 1
ATOM 5739 O O . ASP A 1 721 ? 9.141 21.391 8.148 1 80.69 721 ASP A O 1
ATOM 5743 N N . LYS A 1 722 ? 7.699 21.047 6.402 1 79.31 722 LYS A N 1
ATOM 5744 C CA . LYS A 1 722 ? 8.414 21.984 5.547 1 79.31 722 LYS A CA 1
ATOM 5745 C C . LYS A 1 722 ? 8.18 23.422 6.012 1 79.31 722 LYS A C 1
ATOM 5747 O O . LYS A 1 722 ? 7.133 23.734 6.574 1 79.31 722 LYS A O 1
ATOM 5752 N N . PRO A 1 723 ? 9.211 24.156 5.77 1 74.75 723 PRO A N 1
ATOM 5753 C CA . PRO A 1 723 ? 9.023 25.562 6.152 1 74.75 723 PRO A CA 1
ATOM 5754 C C . PRO A 1 723 ? 7.84 26.219 5.445 1 74.75 723 PRO A C 1
ATOM 5756 O O . PRO A 1 723 ? 7.59 25.938 4.27 1 74.75 723 PRO A O 1
ATOM 5759 N N . LYS A 1 724 ? 6.914 26.875 6.242 1 67.56 724 LYS A N 1
ATOM 5760 C CA . LYS A 1 724 ? 5.742 27.547 5.684 1 67.56 724 LYS A CA 1
ATOM 5761 C C . LYS A 1 724 ? 6.148 28.781 4.883 1 67.56 724 LYS A C 1
ATOM 5763 O O . LYS A 1 724 ? 7.121 29.453 5.227 1 67.56 724 LYS A O 1
ATOM 5768 N N . LYS A 1 725 ? 5.512 28.891 3.689 1 63.06 725 LYS A N 1
ATOM 5769 C CA . LYS A 1 725 ? 5.711 30.125 2.926 1 63.06 725 LYS A CA 1
ATOM 5770 C C . LYS A 1 725 ? 5.266 31.344 3.723 1 63.06 725 LYS A C 1
ATOM 5772 O O . LYS A 1 725 ? 4.215 31.312 4.371 1 63.06 725 LYS A O 1
ATOM 5777 N N . PRO A 1 726 ? 6.211 32.281 3.918 1 52.91 726 PRO A N 1
ATOM 5778 C CA . PRO A 1 726 ? 5.719 33.5 4.57 1 52.91 726 PRO A CA 1
ATOM 5779 C C . PRO A 1 726 ? 4.562 34.156 3.812 1 52.91 726 PRO A C 1
ATOM 5781 O O . PRO A 1 726 ? 4.547 34.156 2.578 1 52.91 726 PRO A O 1
ATOM 5784 N N . ASN A 1 727 ? 3.279 34.062 4.344 1 46.22 727 ASN A N 1
ATOM 5785 C CA . ASN A 1 727 ? 2.174 34.781 3.723 1 46.22 727 ASN A CA 1
ATOM 5786 C C . ASN A 1 727 ? 2.453 36.281 3.646 1 46.22 727 ASN A C 1
ATOM 5788 O O . ASN A 1 727 ? 2.508 36.969 4.672 1 46.22 727 ASN A O 1
ATOM 5792 N N . TYR A 1 728 ? 3.168 36.719 2.711 1 41.72 728 TYR A N 1
ATOM 5793 C CA . TYR A 1 728 ? 3.361 38.156 2.604 1 41.72 728 TYR A CA 1
ATOM 5794 C C . TYR A 1 728 ? 2.09 38.844 2.115 1 41.72 728 TYR A C 1
ATOM 5796 O O . TYR A 1 728 ? 2.111 40 1.762 1 41.72 728 TYR A O 1
ATOM 5804 N N . SER A 1 729 ? 0.966 38.344 1.928 1 37.44 729 SER A N 1
ATOM 5805 C CA . SER A 1 729 ? -0.086 39.25 1.448 1 37.44 729 SER A CA 1
ATOM 5806 C C . SER A 1 729 ? -0.306 40.406 2.408 1 37.44 729 SER A C 1
ATOM 5808 O O . SER A 1 729 ? -1.211 41.219 2.211 1 37.44 729 SER A O 1
ATOM 5810 N N . SER A 1 730 ? 0.223 40.594 3.475 1 30.86 730 SER A N 1
ATOM 5811 C CA . SER A 1 730 ? -0.15 41.938 3.945 1 30.86 730 SER A CA 1
ATOM 5812 C C . SER A 1 730 ? 0.568 43.031 3.152 1 30.86 730 SER A C 1
ATOM 5814 O O . SER A 1 730 ? 1.746 42.875 2.818 1 30.86 730 SER A O 1
ATOM 5816 N N . MET B 1 1 ? -4.312 -60.031 9.672 1 36.47 1 MET B N 1
ATOM 5817 C CA . MET B 1 1 ? -3.754 -58.688 9.547 1 36.47 1 MET B CA 1
ATOM 5818 C C . MET B 1 1 ? -2.666 -58.656 8.477 1 36.47 1 MET B C 1
ATOM 5820 O O . MET B 1 1 ? -2.498 -57.625 7.801 1 36.47 1 MET B O 1
ATOM 5824 N N . MET B 1 2 ? -1.995 -59.781 8.258 1 41.62 2 MET B N 1
ATOM 5825 C CA . MET B 1 2 ? -0.923 -59.875 7.27 1 41.62 2 MET B CA 1
ATOM 5826 C C . MET B 1 2 ? -1.49 -59.938 5.855 1 41.62 2 MET B C 1
ATOM 5828 O O . MET B 1 2 ? -0.901 -59.406 4.918 1 41.62 2 MET B O 1
ATOM 5832 N N . GLU B 1 3 ? -2.564 -60.562 5.645 1 46.59 3 GLU B N 1
ATOM 5833 C CA . GLU B 1 3 ? -3.146 -60.688 4.312 1 46.59 3 GLU B CA 1
ATOM 5834 C C . GLU B 1 3 ? -3.715 -59.375 3.814 1 46.59 3 GLU B C 1
ATOM 5836 O O . GLU B 1 3 ? -3.602 -59.062 2.631 1 46.59 3 GLU B O 1
ATOM 5841 N N . GLN B 1 4 ? -4.281 -58.562 4.715 1 46.12 4 GLN B N 1
ATOM 5842 C CA . GLN B 1 4 ? -4.84 -57.281 4.34 1 46.12 4 GLN B CA 1
ATOM 5843 C C . GLN B 1 4 ? -3.74 -56.281 4.008 1 46.12 4 GLN B C 1
ATOM 5845 O O . GLN B 1 4 ? -3.922 -55.406 3.154 1 46.12 4 GLN B O 1
ATOM 5850 N N . LYS B 1 5 ? -2.73 -56.438 4.605 1 49.31 5 LYS B N 1
ATOM 5851 C CA . LYS B 1 5 ? -1.582 -55.562 4.336 1 49.31 5 LYS B CA 1
ATOM 5852 C C . LYS B 1 5 ? -0.978 -55.875 2.967 1 49.31 5 LYS B C 1
ATOM 5854 O O . LYS B 1 5 ? -0.534 -54.969 2.262 1 49.31 5 LYS B O 1
ATOM 5859 N N . PHE B 1 6 ? -1.075 -57.094 2.67 1 49.56 6 PHE B N 1
ATOM 5860 C CA . PHE B 1 6 ? -0.569 -57.5 1.361 1 49.56 6 PHE B CA 1
ATOM 5861 C C . PHE B 1 6 ? -1.484 -57 0.252 1 49.56 6 PHE B C 1
ATOM 5863 O O . PHE B 1 6 ? -1.012 -56.562 -0.804 1 49.56 6 PHE B O 1
ATOM 5870 N N . SER B 1 7 ? -2.664 -56.875 0.51 1 50.69 7 SER B N 1
ATOM 5871 C CA . SER B 1 7 ? -3.619 -56.438 -0.5 1 50.69 7 SER B CA 1
ATOM 5872 C C . SER B 1 7 ? -3.535 -54.906 -0.708 1 50.69 7 SER B C 1
ATOM 5874 O O . SER B 1 7 ? -3.58 -54.438 -1.844 1 50.69 7 SER B O 1
ATOM 5876 N N . VAL B 1 8 ? -3.406 -54.219 0.263 1 52.03 8 VAL B N 1
ATOM 5877 C CA . VAL B 1 8 ? -3.295 -52.781 0.154 1 52.03 8 VAL B CA 1
ATOM 5878 C C . VAL B 1 8 ? -1.981 -52.406 -0.533 1 52.03 8 VAL B C 1
ATOM 5880 O O . VAL B 1 8 ? -1.942 -51.5 -1.367 1 52.03 8 VAL B O 1
ATOM 5883 N N . ARG B 1 9 ? -1.009 -53.094 -0.163 1 53.88 9 ARG B N 1
ATOM 5884 C CA . ARG B 1 9 ? 0.271 -52.875 -0.827 1 53.88 9 ARG B CA 1
ATOM 5885 C C . ARG B 1 9 ? 0.186 -53.219 -2.311 1 53.88 9 ARG B C 1
ATOM 5887 O O . ARG B 1 9 ? 0.734 -52.5 -3.152 1 53.88 9 ARG B O 1
ATOM 5894 N N . ASN B 1 10 ? -0.5 -54.281 -2.588 1 54.84 10 ASN B N 1
ATOM 5895 C CA . ASN B 1 10 ? -0.678 -54.656 -3.988 1 54.84 10 ASN B CA 1
ATOM 5896 C C . ASN B 1 10 ? -1.522 -53.625 -4.734 1 54.84 10 ASN B C 1
ATOM 5898 O O . ASN B 1 10 ? -1.234 -53.312 -5.887 1 54.84 10 ASN B O 1
ATOM 5902 N N . ALA B 1 11 ? -2.467 -53.156 -4.004 1 55.59 11 ALA B N 1
ATOM 5903 C CA . ALA B 1 11 ? -3.318 -52.156 -4.637 1 55.59 11 ALA B CA 1
ATOM 5904 C C . ALA B 1 11 ? -2.555 -50.844 -4.859 1 55.59 11 ALA B C 1
ATOM 5906 O O . ALA B 1 11 ? -2.715 -50.188 -5.895 1 55.59 11 ALA B O 1
ATOM 5907 N N . THR B 1 12 ? -1.836 -50.531 -3.9 1 58.25 12 THR B N 1
ATOM 5908 C CA . THR B 1 12 ? -1.024 -49.312 -4.059 1 58.25 12 THR B CA 1
ATOM 5909 C C . THR B 1 12 ? 0.031 -49.531 -5.141 1 58.25 12 THR B C 1
ATOM 5911 O O . THR B 1 12 ? 0.309 -48.594 -5.922 1 58.25 12 THR B O 1
ATOM 5914 N N . ASP B 1 13 ? 0.555 -50.719 -5.191 1 59.91 13 ASP B N 1
ATOM 5915 C CA . ASP B 1 13 ? 1.538 -51.031 -6.23 1 59.91 13 ASP B CA 1
ATOM 5916 C C . ASP B 1 13 ? 0.887 -51.062 -7.613 1 59.91 13 ASP B C 1
ATOM 5918 O O . ASP B 1 13 ? 1.466 -50.562 -8.586 1 59.91 13 ASP B O 1
ATOM 5922 N N . ALA B 1 14 ? -0.259 -51.625 -7.66 1 58.53 14 ALA B N 1
ATOM 5923 C CA . ALA B 1 14 ? -0.978 -51.625 -8.93 1 58.53 14 ALA B CA 1
ATOM 5924 C C . ALA B 1 14 ? -1.371 -50.219 -9.359 1 58.53 14 ALA B C 1
ATOM 5926 O O . ALA B 1 14 ? -1.286 -49.875 -10.539 1 58.53 14 ALA B O 1
ATOM 5927 N N . ALA B 1 15 ? -1.775 -49.469 -8.406 1 61.28 15 ALA B N 1
ATOM 5928 C CA . ALA B 1 15 ? -2.158 -48.094 -8.711 1 61.28 15 ALA B CA 1
ATOM 5929 C C . ALA B 1 15 ? -0.95 -47.281 -9.156 1 61.28 15 ALA B C 1
ATOM 5931 O O . ALA B 1 15 ? -1.047 -46.469 -10.07 1 61.28 15 ALA B O 1
ATOM 5932 N N . THR B 1 16 ? 0.03 -47.562 -8.516 1 61.84 16 THR B N 1
ATOM 5933 C CA . THR B 1 16 ? 1.251 -46.875 -8.883 1 61.84 16 THR B CA 1
ATOM 5934 C C . THR B 1 16 ? 1.779 -47.344 -10.227 1 61.84 16 THR B C 1
ATOM 5936 O O . THR B 1 16 ? 2.299 -46.562 -11.023 1 61.84 16 THR B O 1
ATOM 5939 N N . ALA B 1 17 ? 1.658 -48.656 -10.469 1 62.34 17 ALA B N 1
ATOM 5940 C CA . ALA B 1 17 ? 2.068 -49.219 -11.758 1 62.34 17 ALA B CA 1
ATOM 5941 C C . ALA B 1 17 ? 1.193 -48.688 -12.883 1 62.34 17 ALA B C 1
ATOM 5943 O O . ALA B 1 17 ? 1.691 -48.344 -13.961 1 62.34 17 ALA B O 1
ATOM 5944 N N . TRP B 1 18 ? -0.027 -48.594 -12.539 1 65 18 TRP B N 1
ATOM 5945 C CA . TRP B 1 18 ? -0.947 -48.062 -13.531 1 65 18 TRP B CA 1
ATOM 5946 C C . TRP B 1 18 ? -0.665 -46.562 -13.781 1 65 18 TRP B C 1
ATOM 5948 O O . TRP B 1 18 ? -0.692 -46.125 -14.93 1 65 18 TRP B O 1
ATOM 5958 N N . ALA B 1 19 ? -0.35 -45.906 -12.781 1 64.94 19 ALA B N 1
ATOM 5959 C CA . ALA B 1 19 ? -0.091 -44.469 -12.891 1 64.94 19 ALA B CA 1
ATOM 5960 C C . ALA B 1 19 ? 1.151 -44.188 -13.734 1 64.94 19 ALA B C 1
ATOM 5962 O O . ALA B 1 19 ? 1.268 -43.156 -14.359 1 64.94 19 ALA B O 1
ATOM 5963 N N . ALA B 1 20 ? 1.923 -45.219 -13.883 1 63.44 20 ALA B N 1
ATOM 5964 C CA . ALA B 1 20 ? 3.172 -45.031 -14.617 1 63.44 20 ALA B CA 1
ATOM 5965 C C . ALA B 1 20 ? 3.023 -45.438 -16.078 1 63.44 20 ALA B C 1
ATOM 5967 O O . ALA B 1 20 ? 3.889 -45.156 -16.906 1 63.44 20 ALA B O 1
ATOM 5968 N N . THR B 1 21 ? 1.854 -46.062 -16.406 1 67.56 21 THR B N 1
ATOM 5969 C CA . THR B 1 21 ? 1.606 -46.438 -17.797 1 67.56 21 THR B CA 1
ATOM 5970 C C . THR B 1 21 ? 1.219 -45.188 -18.625 1 67.56 21 THR B C 1
ATOM 5972 O O . THR B 1 21 ? 0.776 -44.188 -18.062 1 67.56 21 THR B O 1
ATOM 5975 N N . PRO B 1 22 ? 1.599 -45.125 -19.844 1 72.81 22 PRO B N 1
ATOM 5976 C CA . PRO B 1 22 ? 1.222 -44 -20.688 1 72.81 22 PRO B CA 1
ATOM 5977 C C . PRO B 1 22 ? -0.266 -43.656 -20.609 1 72.81 22 PRO B C 1
ATOM 5979 O O . PRO B 1 22 ? -0.644 -42.5 -20.641 1 72.81 22 PRO B O 1
ATOM 5982 N N . VAL B 1 23 ? -1.062 -44.688 -20.453 1 76.12 23 VAL B N 1
ATOM 5983 C CA . VAL B 1 23 ? -2.496 -44.438 -20.328 1 76.12 23 VAL B CA 1
ATOM 5984 C C . VAL B 1 23 ? -2.791 -43.781 -18.984 1 76.12 23 VAL B C 1
ATOM 5986 O O . VAL B 1 23 ? -3.633 -42.875 -18.906 1 76.12 23 VAL B O 1
ATOM 5989 N N . GLY B 1 24 ? -2.098 -44.219 -17.984 1 75.56 24 GLY B N 1
ATOM 5990 C CA . GLY B 1 24 ? -2.271 -43.625 -16.672 1 75.56 24 GLY B CA 1
ATOM 5991 C C . GLY B 1 24 ? -1.846 -42.156 -16.625 1 75.56 24 GLY B C 1
ATOM 5992 O O . GLY B 1 24 ? -2.5 -41.344 -15.969 1 75.56 24 GLY B O 1
ATOM 5993 N N . ILE B 1 25 ? -0.837 -41.781 -17.344 1 76 25 ILE B N 1
ATOM 5994 C CA . ILE B 1 25 ? -0.374 -40.406 -17.406 1 76 25 ILE B CA 1
ATOM 5995 C C . ILE B 1 25 ? -1.382 -39.562 -18.172 1 76 25 ILE B C 1
ATOM 5997 O O . ILE B 1 25 ? -1.652 -38.406 -17.797 1 76 25 ILE B O 1
ATOM 6001 N N . LEU B 1 26 ? -1.892 -40.125 -19.172 1 81.75 26 LEU B N 1
ATOM 6002 C CA . LEU B 1 26 ? -2.887 -39.406 -19.938 1 81.75 26 LEU B CA 1
ATOM 6003 C C . LEU B 1 26 ? -4.129 -39.094 -19.109 1 81.75 26 LEU B C 1
ATOM 6005 O O . LEU B 1 26 ? -4.691 -38 -19.172 1 81.75 26 LEU B O 1
ATOM 6009 N N . VAL B 1 27 ? -4.469 -40.062 -18.312 1 83.06 27 VAL B N 1
ATOM 6010 C CA . VAL B 1 27 ? -5.633 -39.875 -17.453 1 83.06 27 VAL B CA 1
ATOM 6011 C C . VAL B 1 27 ? -5.332 -38.781 -16.406 1 83.06 27 VAL B C 1
ATOM 6013 O O . VAL B 1 27 ? -6.195 -37.969 -16.078 1 83.06 27 VAL B O 1
ATOM 6016 N N . ARG B 1 28 ? -4.184 -38.75 -15.914 1 80.62 28 ARG B N 1
ATOM 6017 C CA . ARG B 1 28 ? -3.783 -37.719 -14.961 1 80.62 28 ARG B CA 1
ATOM 6018 C C . ARG B 1 28 ? -3.818 -36.344 -15.602 1 80.62 28 ARG B C 1
ATOM 6020 O O . ARG B 1 28 ? -4.238 -35.375 -14.969 1 80.62 28 ARG B O 1
ATOM 6027 N N . VAL B 1 29 ? -3.355 -36.25 -16.781 1 83.69 29 VAL B N 1
ATOM 6028 C CA . VAL B 1 29 ? -3.375 -35 -17.5 1 83.69 29 VAL B CA 1
ATOM 6029 C C . VAL B 1 29 ? -4.82 -34.531 -17.719 1 83.69 29 VAL B C 1
ATOM 6031 O O . VAL B 1 29 ? -5.145 -33.375 -17.578 1 83.69 29 VAL B O 1
ATOM 6034 N N . GLU B 1 30 ? -5.621 -35.562 -18.016 1 89.12 30 GLU B N 1
ATOM 6035 C CA . GLU B 1 30 ? -7.027 -35.25 -18.234 1 89.12 30 GLU B CA 1
ATOM 6036 C C . GLU B 1 30 ? -7.688 -34.719 -16.969 1 89.12 30 GLU B C 1
ATOM 6038 O O . GLU B 1 30 ? -8.469 -33.75 -17.031 1 89.12 30 GLU B O 1
ATOM 6043 N N . VAL B 1 31 ? -7.324 -35.25 -15.922 1 86.44 31 VAL B N 1
ATOM 6044 C CA . VAL B 1 31 ? -7.883 -34.812 -14.648 1 86.44 31 VAL B CA 1
ATOM 6045 C C . VAL B 1 31 ? -7.348 -33.406 -14.32 1 86.44 31 VAL B C 1
ATOM 6047 O O . VAL B 1 31 ? -8.102 -32.531 -13.875 1 86.44 31 VAL B O 1
ATOM 6050 N N . LEU B 1 32 ? -6.172 -33.156 -14.562 1 84.06 32 LEU B N 1
ATOM 6051 C CA . LEU B 1 32 ? -5.57 -31.875 -14.234 1 84.06 32 LEU B CA 1
ATOM 6052 C C . LEU B 1 32 ? -6.086 -30.781 -15.164 1 84.06 32 LEU B C 1
ATOM 6054 O O . LEU B 1 32 ? -6.238 -29.641 -14.75 1 84.06 32 LEU B O 1
ATOM 6058 N N . VAL B 1 33 ? -6.312 -31.156 -16.375 1 88.69 33 VAL B N 1
ATOM 6059 C CA . VAL B 1 33 ? -6.883 -30.188 -17.297 1 88.69 33 VAL B CA 1
ATOM 6060 C C . VAL B 1 33 ? -8.297 -29.812 -16.859 1 88.69 33 VAL B C 1
ATOM 6062 O O . VAL B 1 33 ? -8.672 -28.641 -16.875 1 88.69 33 VAL B O 1
ATOM 6065 N N . THR B 1 34 ? -8.992 -30.797 -16.375 1 90.5 34 THR B N 1
ATOM 6066 C CA . THR B 1 34 ? -10.344 -30.531 -15.891 1 90.5 34 THR B CA 1
ATOM 6067 C C . THR B 1 34 ? -10.305 -29.656 -14.633 1 90.5 34 THR B C 1
ATOM 6069 O O . THR B 1 34 ? -11.117 -28.75 -14.484 1 90.5 34 THR B O 1
ATOM 6072 N N . VAL B 1 35 ? -9.375 -29.891 -13.82 1 87.81 35 VAL B N 1
ATOM 6073 C CA . VAL B 1 35 ? -9.234 -29.094 -12.609 1 87.81 35 VAL B CA 1
ATOM 6074 C C . VAL B 1 35 ? -8.828 -27.672 -12.969 1 87.81 35 VAL B C 1
ATOM 6076 O O . VAL B 1 35 ? -9.352 -26.703 -12.398 1 87.81 35 VAL B O 1
ATOM 6079 N N . SER B 1 36 ? -7.957 -27.562 -13.867 1 85.5 36 SER B N 1
ATOM 6080 C CA . SER B 1 36 ? -7.535 -26.234 -14.297 1 85.5 36 SER B CA 1
ATOM 6081 C C . SER B 1 36 ? -8.695 -25.469 -14.922 1 85.5 36 SER B C 1
ATOM 6083 O O . SER B 1 36 ? -8.836 -24.266 -14.695 1 85.5 36 SER B O 1
ATOM 6085 N N . CYS B 1 37 ? -9.492 -26.188 -15.641 1 88.56 37 CYS B N 1
ATOM 6086 C CA . CYS B 1 37 ? -10.664 -25.562 -16.234 1 88.56 37 CYS B CA 1
ATOM 6087 C C . CYS B 1 37 ? -11.641 -25.094 -15.164 1 88.56 37 CYS B C 1
ATOM 6089 O O . CYS B 1 37 ? -12.211 -24.016 -15.258 1 88.56 37 CYS B O 1
ATOM 6091 N N . THR B 1 38 ? -11.766 -25.875 -14.203 1 89.38 38 THR B N 1
ATOM 6092 C CA . THR B 1 38 ? -12.68 -25.516 -13.117 1 89.38 38 THR B CA 1
ATOM 6093 C C . THR B 1 38 ? -12.148 -24.312 -12.336 1 89.38 38 THR B C 1
ATOM 6095 O O . THR B 1 38 ? -12.922 -23.438 -11.938 1 89.38 38 THR B O 1
ATOM 6098 N N . LEU B 1 39 ? -10.938 -24.281 -12.133 1 87.06 39 LEU B N 1
ATOM 6099 C CA . LEU B 1 39 ? -10.336 -23.156 -11.43 1 87.06 39 LEU B CA 1
ATOM 6100 C C . LEU B 1 39 ? -10.484 -21.875 -12.234 1 87.06 39 LEU B C 1
ATOM 6102 O O . LEU B 1 39 ? -10.836 -20.828 -11.68 1 87.06 39 LEU B O 1
ATOM 6106 N N . LEU B 1 40 ? -10.336 -22 -13.508 1 84.38 40 LEU B N 1
ATOM 6107 C CA . LEU B 1 40 ? -10.453 -20.828 -14.367 1 84.38 40 LEU B CA 1
ATOM 6108 C C . LEU B 1 40 ? -11.898 -20.344 -14.43 1 84.38 40 LEU B C 1
ATOM 6110 O O . LEU B 1 40 ? -12.148 -19.141 -14.375 1 84.38 40 LEU B O 1
ATOM 6114 N N . ALA B 1 41 ? -12.773 -21.266 -14.477 1 87.75 41 ALA B N 1
ATOM 6115 C CA . ALA B 1 41 ? -14.195 -20.906 -14.5 1 87.75 41 ALA B CA 1
ATOM 6116 C C . ALA B 1 41 ? -14.617 -20.25 -13.188 1 87.75 41 ALA B C 1
ATOM 6118 O O . ALA B 1 41 ? -15.336 -19.25 -13.195 1 87.75 41 ALA B O 1
ATOM 6119 N N . THR B 1 42 ? -14.141 -20.781 -12.148 1 87.31 42 THR B N 1
ATOM 6120 C CA . THR B 1 42 ? -14.477 -20.219 -10.844 1 87.31 42 THR B CA 1
ATOM 6121 C C . THR B 1 42 ? -13.906 -18.812 -10.703 1 87.31 42 THR B C 1
ATOM 6123 O O . THR B 1 42 ? -14.555 -17.922 -10.141 1 87.31 42 THR B O 1
ATOM 6126 N N . LEU B 1 43 ? -12.836 -18.594 -11.234 1 82.38 43 LEU B N 1
ATOM 6127 C CA . LEU B 1 43 ? -12.195 -17.281 -11.141 1 82.38 43 LEU B CA 1
ATOM 6128 C C . LEU B 1 43 ? -12.969 -16.25 -11.945 1 82.38 43 LEU B C 1
ATOM 6130 O O . LEU B 1 43 ? -13.18 -15.125 -11.484 1 82.38 43 LEU B O 1
ATOM 6134 N N . VAL B 1 44 ? -13.469 -16.578 -13.102 1 82.5 44 VAL B N 1
ATOM 6135 C CA . VAL B 1 44 ? -14.148 -15.633 -13.984 1 82.5 44 VAL B CA 1
ATOM 6136 C C . VAL B 1 44 ? -15.555 -15.352 -13.469 1 82.5 44 VAL B C 1
ATOM 6138 O O . VAL B 1 44 ? -15.992 -14.203 -13.422 1 82.5 44 VAL B O 1
ATOM 6141 N N . PHE B 1 45 ? -16.188 -16.375 -12.953 1 82.81 45 PHE B N 1
ATOM 6142 C CA . PHE B 1 45 ? -17.578 -16.219 -12.555 1 82.81 45 PHE B CA 1
ATOM 6143 C C . PHE B 1 45 ? -17.672 -15.625 -11.156 1 82.81 45 PHE B C 1
ATOM 6145 O O . PHE B 1 45 ? -18.562 -14.812 -10.883 1 82.81 45 PHE B O 1
ATOM 6152 N N . PHE B 1 46 ? -16.766 -16.016 -10.32 1 81.88 46 PHE B N 1
ATOM 6153 C CA . PHE B 1 46 ? -16.938 -15.641 -8.914 1 81.88 46 PHE B CA 1
ATOM 6154 C C . PHE B 1 46 ? -15.891 -14.609 -8.508 1 81.88 46 PHE B C 1
ATOM 6156 O O . PHE B 1 46 ? -15.906 -14.117 -7.379 1 81.88 46 PHE B O 1
ATOM 6163 N N . GLY B 1 47 ? -15.109 -14.219 -9.32 1 76.5 47 GLY B N 1
ATOM 6164 C CA . GLY B 1 47 ? -14.086 -13.25 -8.977 1 76.5 47 GLY B CA 1
ATOM 6165 C C . GLY B 1 47 ? -14.648 -11.898 -8.578 1 76.5 47 GLY B C 1
ATOM 6166 O O . GLY B 1 47 ? -14.164 -11.266 -7.637 1 76.5 47 GLY B O 1
ATOM 6167 N N . SER B 1 48 ? -15.781 -11.445 -9.156 1 76.06 48 SER B N 1
ATOM 6168 C CA . SER B 1 48 ? -16.359 -10.148 -8.859 1 76.06 48 SER B CA 1
ATOM 6169 C C . SER B 1 48 ? -17.344 -10.234 -7.684 1 76.06 48 SER B C 1
ATOM 6171 O O . SER B 1 48 ? -17.812 -9.211 -7.184 1 76.06 48 SER B O 1
ATOM 6173 N N . GLY B 1 49 ? -17.531 -11.477 -7.262 1 79.94 49 GLY B N 1
ATOM 6174 C CA . GLY B 1 49 ? -18.469 -11.68 -6.172 1 79.94 49 GLY B CA 1
ATOM 6175 C C . GLY B 1 49 ? -17.922 -11.227 -4.828 1 79.94 49 GLY B C 1
ATOM 6176 O O . GLY B 1 49 ? -18.688 -11.094 -3.861 1 79.94 49 GLY B O 1
ATOM 6177 N N . ARG B 1 50 ? -16.75 -10.82 -4.746 1 82.69 50 ARG B N 1
ATOM 6178 C CA . ARG B 1 50 ? -16.156 -10.367 -3.49 1 82.69 50 ARG B CA 1
ATOM 6179 C C . ARG B 1 50 ? -16.734 -9.023 -3.062 1 82.69 50 ARG B C 1
ATOM 6181 O O . ARG B 1 50 ? -16.719 -8.688 -1.876 1 82.69 50 ARG B O 1
ATOM 6188 N N . ARG B 1 51 ? -17.25 -8.336 -3.977 1 84.94 51 ARG B N 1
ATOM 6189 C CA . ARG B 1 51 ? -17.844 -7.039 -3.693 1 84.94 51 ARG B CA 1
ATOM 6190 C C . ARG B 1 51 ? -19.109 -7.184 -2.852 1 84.94 51 ARG B C 1
ATOM 6192 O O . ARG B 1 51 ? -19.438 -6.305 -2.049 1 84.94 51 ARG B O 1
ATOM 6199 N N . THR B 1 52 ? -19.75 -8.32 -3.064 1 87.69 52 THR B N 1
ATOM 6200 C CA . THR B 1 52 ? -21.047 -8.461 -2.432 1 87.69 52 THR B CA 1
ATOM 6201 C C . THR B 1 52 ? -21 -9.5 -1.316 1 87.69 52 THR B C 1
ATOM 6203 O O . THR B 1 52 ? -21.953 -9.641 -0.552 1 87.69 52 THR B O 1
ATOM 6206 N N . SER B 1 53 ? -19.922 -10.188 -1.265 1 84.88 53 SER B N 1
ATOM 6207 C CA . SER B 1 53 ? -19.891 -11.273 -0.293 1 84.88 53 SER B CA 1
ATOM 6208 C C . SER B 1 53 ? -19.109 -10.883 0.95 1 84.88 53 SER B C 1
ATOM 6210 O O . SER B 1 53 ? -18.016 -10.312 0.846 1 84.88 53 SER B O 1
ATOM 6212 N N . ARG B 1 54 ? -19.734 -11.242 2.1 1 82.12 54 ARG B N 1
ATOM 6213 C CA . ARG B 1 54 ? -19.062 -10.977 3.367 1 82.12 54 ARG B CA 1
ATOM 6214 C C . ARG B 1 54 ? -18.484 -12.25 3.959 1 82.12 54 ARG B C 1
ATOM 6216 O O . ARG B 1 54 ? -17.797 -12.211 4.988 1 82.12 54 ARG B O 1
ATOM 6223 N N . SER B 1 55 ? -18.656 -13.234 3.174 1 82.38 55 SER B N 1
ATOM 6224 C CA . SER B 1 55 ? -18.172 -14.5 3.713 1 82.38 55 SER B CA 1
ATOM 6225 C C . SER B 1 55 ? -16.656 -14.625 3.574 1 82.38 55 SER B C 1
ATOM 6227 O O . SER B 1 55 ? -16.125 -14.523 2.469 1 82.38 55 SER B O 1
ATOM 6229 N N . ALA B 1 56 ? -16.062 -14.828 4.668 1 78.31 56 ALA B N 1
ATOM 6230 C CA . ALA B 1 56 ? -14.609 -15.016 4.668 1 78.31 56 ALA B CA 1
ATOM 6231 C C . ALA B 1 56 ? -14.227 -16.281 3.91 1 78.31 56 ALA B C 1
ATOM 6233 O O . ALA B 1 56 ? -13.18 -16.328 3.258 1 78.31 56 ALA B O 1
ATOM 6234 N N . ALA B 1 57 ? -15.078 -17.234 4.016 1 81.94 57 ALA B N 1
ATOM 6235 C CA . ALA B 1 57 ? -14.812 -18.5 3.322 1 81.94 57 ALA B CA 1
ATOM 6236 C C . ALA B 1 57 ? -14.844 -18.297 1.809 1 81.94 57 ALA B C 1
ATOM 6238 O O . ALA B 1 57 ? -14.008 -18.844 1.088 1 81.94 57 ALA B O 1
ATOM 6239 N N . PHE B 1 58 ? -15.797 -17.516 1.45 1 86.19 58 PHE B N 1
ATOM 6240 C CA . PHE B 1 58 ? -15.898 -17.234 0.023 1 86.19 58 PHE B CA 1
ATOM 6241 C C . PHE B 1 58 ? -14.672 -16.484 -0.473 1 86.19 58 PHE B C 1
ATOM 6243 O O . PHE B 1 58 ? -14.109 -16.812 -1.516 1 86.19 58 PHE B O 1
ATOM 6250 N N . ARG B 1 59 ? -14.281 -15.625 0.297 1 83.5 59 ARG B N 1
ATOM 6251 C CA . ARG B 1 59 ? -13.125 -14.828 -0.088 1 83.5 59 ARG B CA 1
ATOM 6252 C C . ARG B 1 59 ? -11.852 -15.68 -0.092 1 83.5 59 ARG B C 1
ATOM 6254 O O . ARG B 1 59 ? -10.992 -15.516 -0.961 1 83.5 59 ARG B O 1
ATOM 6261 N N . PHE B 1 60 ? -11.812 -16.516 0.809 1 83 60 PHE B N 1
ATOM 6262 C CA . PHE B 1 60 ? -10.656 -17.406 0.882 1 83 60 PHE B CA 1
ATOM 6263 C C . PHE B 1 60 ? -10.633 -18.359 -0.304 1 83 60 PHE B C 1
ATOM 6265 O O . PHE B 1 60 ? -9.57 -18.625 -0.874 1 83 60 PHE B O 1
ATOM 6272 N N . LEU B 1 61 ? -11.719 -18.781 -0.614 1 85.31 61 LEU B N 1
ATOM 6273 C CA . LEU B 1 61 ? -11.812 -19.703 -1.744 1 85.31 61 LEU B CA 1
ATOM 6274 C C . LEU B 1 61 ? -11.414 -19 -3.043 1 85.31 61 LEU B C 1
ATOM 6276 O O . LEU B 1 61 ? -10.672 -19.562 -3.848 1 85.31 61 LEU B O 1
ATOM 6280 N N . VAL B 1 62 ? -11.93 -17.828 -3.236 1 83.38 62 VAL B N 1
ATOM 6281 C CA . VAL B 1 62 ? -11.602 -17.094 -4.445 1 83.38 62 VAL B CA 1
ATOM 6282 C C . VAL B 1 62 ? -10.109 -16.781 -4.473 1 83.38 62 VAL B C 1
ATOM 6284 O O . VAL B 1 62 ? -9.461 -16.875 -5.52 1 83.38 62 VAL B O 1
ATOM 6287 N N . TRP B 1 63 ? -9.602 -16.438 -3.344 1 80.62 63 TRP B N 1
ATOM 6288 C CA . TRP B 1 63 ? -8.18 -16.172 -3.232 1 80.62 63 TRP B CA 1
ATOM 6289 C C . TRP B 1 63 ? -7.355 -17.422 -3.52 1 80.62 63 TRP B C 1
ATOM 6291 O O . TRP B 1 63 ? -6.332 -17.359 -4.203 1 80.62 63 TRP B O 1
ATOM 6301 N N . LEU B 1 64 ? -7.832 -18.531 -3.064 1 82.88 64 LEU B N 1
ATOM 6302 C CA . LEU B 1 64 ? -7.148 -19.797 -3.303 1 82.88 64 LEU B CA 1
ATOM 6303 C C . LEU B 1 64 ? -7.164 -20.156 -4.785 1 82.88 64 LEU B C 1
ATOM 6305 O O . LEU B 1 64 ? -6.164 -20.641 -5.324 1 82.88 64 LEU B O 1
ATOM 6309 N N . VAL B 1 65 ? -8.203 -19.922 -5.344 1 84.75 65 VAL B N 1
ATOM 6310 C CA . VAL B 1 65 ? -8.328 -20.219 -6.766 1 84.75 65 VAL B CA 1
ATOM 6311 C C . VAL B 1 65 ? -7.395 -19.312 -7.566 1 84.75 65 VAL B C 1
ATOM 6313 O O . VAL B 1 65 ? -6.727 -19.766 -8.5 1 84.75 65 VAL B O 1
ATOM 6316 N N . LEU B 1 66 ? -7.305 -18.078 -7.152 1 78.88 66 LEU B N 1
ATOM 6317 C CA . LEU B 1 66 ? -6.434 -17.125 -7.84 1 78.88 66 LEU B CA 1
ATOM 6318 C C . LEU B 1 66 ? -4.969 -17.531 -7.707 1 78.88 66 LEU B C 1
ATOM 6320 O O . LEU B 1 66 ? -4.195 -17.406 -8.656 1 78.88 66 LEU B O 1
ATOM 6324 N N . MET B 1 67 ? -4.633 -18.094 -6.617 1 77.25 67 MET B N 1
ATOM 6325 C CA . MET B 1 67 ? -3.242 -18.453 -6.352 1 77.25 67 MET B CA 1
ATOM 6326 C C . MET B 1 67 ? -2.881 -19.766 -7.035 1 77.25 67 MET B C 1
ATOM 6328 O O . MET B 1 67 ? -1.728 -19.969 -7.414 1 77.25 67 MET B O 1
ATOM 6332 N N . LEU B 1 68 ? -3.848 -20.547 -7.215 1 78.75 68 LEU B N 1
ATOM 6333 C CA . LEU B 1 68 ? -3.549 -21.891 -7.699 1 78.75 68 LEU B CA 1
ATOM 6334 C C . LEU B 1 68 ? -3.766 -21.984 -9.203 1 78.75 68 LEU B C 1
ATOM 6336 O O . LEU B 1 68 ? -3.297 -22.938 -9.844 1 78.75 68 LEU B O 1
ATOM 6340 N N . CYS B 1 69 ? -4.414 -21.047 -9.711 1 78.25 69 CYS B N 1
ATOM 6341 C CA . CYS B 1 69 ? -4.805 -21.172 -11.117 1 78.25 69 CYS B CA 1
ATOM 6342 C C . CYS B 1 69 ? -3.578 -21.188 -12.023 1 78.25 69 CYS B C 1
ATOM 6344 O O . CYS B 1 69 ? -3.439 -22.062 -12.875 1 78.25 69 CYS B O 1
ATOM 6346 N N . TYR B 1 70 ? -2.576 -20.344 -11.836 1 76.5 70 TYR B N 1
ATOM 6347 C CA . TYR B 1 70 ? -1.443 -20.219 -12.75 1 76.5 70 TYR B CA 1
ATOM 6348 C C . TYR B 1 70 ? -0.439 -21.344 -12.516 1 76.5 70 TYR B C 1
ATOM 6350 O O . TYR B 1 70 ? 0.007 -22 -13.461 1 76.5 70 TYR B O 1
ATOM 6358 N N . PRO B 1 71 ? -0.211 -21.609 -11.242 1 73.81 71 PRO B N 1
ATOM 6359 C CA . PRO B 1 71 ? 0.694 -22.75 -11.047 1 73.81 71 PRO B CA 1
ATOM 6360 C C . PRO B 1 71 ? 0.09 -24.078 -11.516 1 73.81 71 PRO B C 1
ATOM 6362 O O . PRO B 1 71 ? 0.815 -24.953 -11.984 1 73.81 71 PRO B O 1
ATOM 6365 N N . ALA B 1 72 ? -1.167 -24.234 -11.398 1 77.31 72 ALA B N 1
ATOM 6366 C CA . ALA B 1 72 ? -1.809 -25.469 -11.852 1 77.31 72 ALA B CA 1
ATOM 6367 C C . ALA B 1 72 ? -1.713 -25.609 -13.375 1 77.31 72 ALA B C 1
ATOM 6369 O O . ALA B 1 72 ? -1.459 -26.703 -13.891 1 77.31 72 ALA B O 1
ATOM 6370 N N . VAL B 1 73 ? -1.906 -24.578 -14.078 1 79.81 73 VAL B N 1
ATOM 6371 C CA . VAL B 1 73 ? -1.812 -24.609 -15.531 1 79.81 73 VAL B CA 1
ATOM 6372 C C . VAL B 1 73 ? -0.37 -24.875 -15.953 1 79.81 73 VAL B C 1
ATOM 6374 O O . VAL B 1 73 ? -0.12 -25.672 -16.859 1 79.81 73 VAL B O 1
ATOM 6377 N N . SER B 1 74 ? 0.559 -24.266 -15.312 1 77.44 74 SER B N 1
ATOM 6378 C CA . SER B 1 74 ? 1.963 -24.484 -15.641 1 77.44 74 SER B CA 1
ATOM 6379 C C . SER B 1 74 ? 2.375 -25.922 -15.344 1 77.44 74 SER B C 1
ATOM 6381 O O . SER B 1 74 ? 3.104 -26.531 -16.125 1 77.44 74 SER B O 1
ATOM 6383 N N . TYR B 1 75 ? 1.879 -26.406 -14.227 1 76.12 75 TYR B N 1
ATOM 6384 C CA . TYR B 1 75 ? 2.158 -27.797 -13.883 1 76.12 75 TYR B CA 1
ATOM 6385 C C . TYR B 1 75 ? 1.569 -28.75 -14.922 1 76.12 75 TYR B C 1
ATOM 6387 O O . TYR B 1 75 ? 2.213 -29.719 -15.312 1 76.12 75 TYR B O 1
ATOM 6395 N N . THR B 1 76 ? 0.438 -28.484 -15.359 1 77.88 76 THR B N 1
ATOM 6396 C CA . THR B 1 76 ? -0.234 -29.344 -16.344 1 77.88 76 THR B CA 1
ATOM 6397 C C . THR B 1 76 ? 0.502 -29.312 -17.672 1 77.88 76 THR B C 1
ATOM 6399 O O . THR B 1 76 ? 0.678 -30.359 -18.312 1 77.88 76 THR B O 1
ATOM 6402 N N . ILE B 1 77 ? 0.942 -28.188 -18.094 1 79.19 77 ILE B N 1
ATOM 6403 C CA . ILE B 1 77 ? 1.662 -28.078 -19.359 1 79.19 77 ILE B CA 1
ATOM 6404 C C . ILE B 1 77 ? 2.998 -28.812 -19.266 1 79.19 77 ILE B C 1
ATOM 6406 O O . ILE B 1 77 ? 3.43 -29.453 -20.219 1 79.19 77 ILE B O 1
ATOM 6410 N N . GLY B 1 78 ? 3.604 -28.719 -18.172 1 74.25 78 GLY B N 1
ATOM 6411 C CA . GLY B 1 78 ? 4.836 -29.453 -17.969 1 74.25 78 GLY B CA 1
ATOM 6412 C C . GLY B 1 78 ? 4.648 -30.953 -18.047 1 74.25 78 GLY B C 1
ATOM 6413 O O . GLY B 1 78 ? 5.461 -31.656 -18.641 1 74.25 78 GLY B O 1
ATOM 6414 N N . LEU B 1 79 ? 3.541 -31.391 -17.531 1 74.31 79 LEU B N 1
ATOM 6415 C CA . LEU B 1 79 ? 3.232 -32.812 -17.562 1 74.31 79 LEU B CA 1
ATOM 6416 C C . LEU B 1 79 ? 2.977 -33.281 -18.984 1 74.31 79 LEU B C 1
ATOM 6418 O O . LEU B 1 79 ? 3.371 -34.406 -19.375 1 74.31 79 LEU B O 1
ATOM 6422 N N . ILE B 1 80 ? 2.336 -32.469 -19.766 1 76.56 80 ILE B N 1
ATOM 6423 C CA . ILE B 1 80 ? 2.004 -32.812 -21.141 1 76.56 80 ILE B CA 1
ATOM 6424 C C . ILE B 1 80 ? 3.281 -32.875 -21.984 1 76.56 80 ILE B C 1
ATOM 6426 O O . ILE B 1 80 ? 3.408 -33.75 -22.844 1 76.56 80 ILE B O 1
ATOM 6430 N N . GLN B 1 81 ? 4.172 -32.094 -21.656 1 74.62 81 GLN B N 1
ATOM 6431 C CA . GLN B 1 81 ? 5.379 -32 -22.469 1 74.62 81 GLN B CA 1
ATOM 6432 C C . GLN B 1 81 ? 6.289 -33.188 -22.234 1 74.62 81 GLN B C 1
ATOM 6434 O O . GLN B 1 81 ? 6.961 -33.656 -23.156 1 74.62 81 GLN B O 1
ATOM 6439 N N . SER B 1 82 ? 6.277 -33.781 -21.047 1 67.94 82 SER B N 1
ATOM 6440 C CA . SER B 1 82 ? 7.219 -34.844 -20.719 1 67.94 82 SER B CA 1
ATOM 6441 C C . SER B 1 82 ? 6.559 -36.219 -20.812 1 67.94 82 SER B C 1
ATOM 6443 O O . SER B 1 82 ? 7.211 -37.25 -20.609 1 67.94 82 SER B O 1
ATOM 6445 N N . GLY B 1 83 ? 5.262 -36.156 -21.156 1 62.66 83 GLY B N 1
ATOM 6446 C CA . GLY B 1 83 ? 4.578 -37.438 -21.156 1 62.66 83 GLY B CA 1
ATOM 6447 C C . GLY B 1 83 ? 5.02 -38.375 -22.281 1 62.66 83 GLY B C 1
ATOM 6448 O O . GLY B 1 83 ? 5.418 -37.906 -23.344 1 62.66 83 GLY B O 1
ATOM 6449 N N . SER B 1 84 ? 5.219 -39.656 -21.953 1 60.84 84 SER B N 1
ATOM 6450 C CA . SER B 1 84 ? 5.633 -40.688 -22.891 1 60.84 84 SER B CA 1
ATOM 6451 C C . SER B 1 84 ? 4.523 -41 -23.891 1 60.84 84 SER B C 1
ATOM 6453 O O . SER B 1 84 ? 4.52 -42.094 -24.5 1 60.84 84 SER B O 1
ATOM 6455 N N . PHE B 1 85 ? 3.576 -40.125 -23.969 1 66.06 85 PHE B N 1
ATOM 6456 C CA . PHE B 1 85 ? 2.475 -40.406 -24.891 1 66.06 85 PHE B CA 1
ATOM 6457 C C . PHE B 1 85 ? 2.402 -39.344 -25.969 1 66.06 85 PHE B C 1
ATOM 6459 O O . PHE B 1 85 ? 2.9 -38.219 -25.797 1 66.06 85 PHE B O 1
ATOM 6466 N N . ARG B 1 86 ? 2.104 -39.688 -27.141 1 72 86 ARG B N 1
ATOM 6467 C CA . ARG B 1 86 ? 1.823 -38.719 -28.203 1 72 86 ARG B CA 1
ATOM 6468 C C . ARG B 1 86 ? 0.326 -38.625 -28.484 1 72 86 ARG B C 1
ATOM 6470 O O . ARG B 1 86 ? -0.336 -39.656 -28.688 1 72 86 ARG B O 1
ATOM 6477 N N . ASN B 1 87 ? -0.254 -37.594 -28.125 1 78.88 87 ASN B N 1
ATOM 6478 C CA . ASN B 1 87 ? -1.652 -37.281 -28.375 1 78.88 87 ASN B CA 1
ATOM 6479 C C . ASN B 1 87 ? -1.807 -35.844 -28.906 1 78.88 87 ASN B C 1
ATOM 6481 O O . ASN B 1 87 ? -1.423 -34.875 -28.234 1 78.88 87 ASN B O 1
ATOM 6485 N N . ASP B 1 88 ? -2.295 -35.688 -30.078 1 79.12 88 ASP B N 1
ATOM 6486 C CA . ASP B 1 88 ? -2.406 -34.375 -30.75 1 79.12 88 ASP B CA 1
ATOM 6487 C C . ASP B 1 88 ? -3.4 -33.469 -30.016 1 79.12 88 ASP B C 1
ATOM 6489 O O . ASP B 1 88 ? -3.312 -32.25 -30.109 1 79.12 88 ASP B O 1
ATOM 6493 N N . LEU B 1 89 ? -4.242 -34.031 -29.266 1 85.38 89 LEU B N 1
ATOM 6494 C CA . LEU B 1 89 ? -5.297 -33.25 -28.641 1 85.38 89 LEU B CA 1
ATOM 6495 C C . LEU B 1 89 ? -4.762 -32.469 -27.422 1 85.38 89 LEU B C 1
ATOM 6497 O O . LEU B 1 89 ? -5.383 -31.531 -26.953 1 85.38 89 LEU B O 1
ATOM 6501 N N . VAL B 1 90 ? -3.617 -32.875 -26.953 1 86.88 90 VAL B N 1
ATOM 6502 C CA . VAL B 1 90 ? -3.051 -32.219 -25.766 1 86.88 90 VAL B CA 1
ATOM 6503 C C . VAL B 1 90 ? -2.609 -30.812 -26.109 1 86.88 90 VAL B C 1
ATOM 6505 O O . VAL B 1 90 ? -2.676 -29.906 -25.25 1 86.88 90 VAL B O 1
ATOM 6508 N N . VAL B 1 91 ? -2.285 -30.609 -27.375 1 87.56 91 VAL B N 1
ATOM 6509 C CA . VAL B 1 91 ? -1.864 -29.281 -27.797 1 87.56 91 VAL B CA 1
ATOM 6510 C C . VAL B 1 91 ? -3.072 -28.359 -27.859 1 87.56 91 VAL B C 1
ATOM 6512 O O . VAL B 1 91 ? -2.963 -27.172 -27.531 1 87.56 91 VAL B O 1
ATOM 6515 N N . VAL B 1 92 ? -4.207 -28.969 -28.203 1 89.19 92 VAL B N 1
ATOM 6516 C CA . VAL B 1 92 ? -5.441 -28.203 -28.234 1 89.19 92 VAL B CA 1
ATOM 6517 C C . VAL B 1 92 ? -5.801 -27.75 -26.812 1 89.19 92 VAL B C 1
ATOM 6519 O O . VAL B 1 92 ? -6.137 -26.578 -26.594 1 89.19 92 VAL B O 1
ATOM 6522 N N . TRP B 1 93 ? -5.633 -28.625 -25.891 1 90.88 93 TRP B N 1
ATOM 6523 C CA . TRP B 1 93 ? -5.941 -28.281 -24.516 1 90.88 93 TRP B CA 1
ATOM 6524 C C . TRP B 1 93 ? -5.051 -27.141 -24.016 1 90.88 93 TRP B C 1
ATOM 6526 O O . TRP B 1 93 ? -5.539 -26.172 -23.438 1 90.88 93 TRP B O 1
ATOM 6536 N N . ALA B 1 94 ? -3.82 -27.188 -24.312 1 88.38 94 ALA B N 1
ATOM 6537 C CA . ALA B 1 94 ? -2.857 -26.219 -23.812 1 88.38 94 ALA B CA 1
ATOM 6538 C C . ALA B 1 94 ? -3.105 -24.844 -24.422 1 88.38 94 ALA B C 1
ATOM 6540 O O . ALA B 1 94 ? -3.037 -23.828 -23.719 1 88.38 94 ALA B O 1
ATOM 6541 N N . CYS B 1 95 ? -3.436 -24.828 -25.656 1 88.94 95 CYS B N 1
ATOM 6542 C CA . CYS B 1 95 ? -3.648 -23.547 -26.328 1 88.94 95 CYS B CA 1
ATOM 6543 C C . CYS B 1 95 ? -4.898 -22.859 -25.797 1 88.94 95 CYS B C 1
ATOM 6545 O O . CYS B 1 95 ? -4.902 -21.641 -25.609 1 88.94 95 CYS B O 1
ATOM 6547 N N . PHE B 1 96 ? -5.879 -23.609 -25.516 1 89.44 96 PHE B N 1
ATOM 6548 C CA . PHE B 1 96 ? -7.125 -23 -25.062 1 89.44 96 PHE B CA 1
ATOM 6549 C C . PHE B 1 96 ? -7.059 -22.703 -23.562 1 89.44 96 PHE B C 1
ATOM 6551 O O . PHE B 1 96 ? -7.719 -21.766 -23.094 1 89.44 96 PHE B O 1
ATOM 6558 N N . LEU B 1 97 ? -6.266 -23.406 -22.844 1 85.19 97 LEU B N 1
ATOM 6559 C CA . LEU B 1 97 ? -6.086 -23.109 -21.422 1 85.19 97 LEU B CA 1
ATOM 6560 C C . LEU B 1 97 ? -5.34 -21.781 -21.234 1 85.19 97 LEU B C 1
ATOM 6562 O O . LEU B 1 97 ? -5.539 -21.094 -20.234 1 85.19 97 LEU B O 1
ATOM 6566 N N . LEU B 1 98 ? -4.473 -21.391 -22.109 1 79.06 98 LEU B N 1
ATOM 6567 C CA . LEU B 1 98 ? -3.715 -20.141 -22.062 1 79.06 98 LEU B CA 1
ATOM 6568 C C . LEU B 1 98 ? -4.645 -18.938 -22.172 1 79.06 98 LEU B C 1
ATOM 6570 O O . LEU B 1 98 ? -4.395 -17.891 -21.578 1 79.06 98 LEU B O 1
ATOM 6574 N N . GLY B 1 99 ? -5.668 -18.938 -22.953 1 63.59 99 GLY B N 1
ATOM 6575 C CA . GLY B 1 99 ? -6.52 -17.797 -23.297 1 63.59 99 GLY B CA 1
ATOM 6576 C C . GLY B 1 99 ? -7.434 -17.391 -22.156 1 63.59 99 GLY B C 1
ATOM 6577 O O . GLY B 1 99 ? -7.961 -16.266 -22.156 1 63.59 99 GLY B O 1
ATOM 6578 N N . CYS B 1 100 ? -7.797 -18.172 -21.156 1 58.19 100 CYS B N 1
ATOM 6579 C CA . CYS B 1 100 ? -8.867 -17.875 -20.203 1 58.19 100 CYS B CA 1
ATOM 6580 C C . CYS B 1 100 ? -8.359 -16.984 -19.078 1 58.19 100 CYS B C 1
ATOM 6582 O O . CYS B 1 100 ? -9.148 -16.469 -18.281 1 58.19 100 CYS B O 1
ATOM 6584 N N . ALA B 1 101 ? -7.168 -16.812 -18.859 1 55.56 101 ALA B N 1
ATOM 6585 C CA . ALA B 1 101 ? -6.66 -16.281 -17.594 1 55.56 101 ALA B CA 1
ATOM 6586 C C . ALA B 1 101 ? -6.848 -14.773 -17.516 1 55.56 101 ALA B C 1
ATOM 6588 O O . ALA B 1 101 ? -6.23 -14.109 -16.688 1 55.56 101 ALA B O 1
ATOM 6589 N N . ASP B 1 102 ? -7.684 -14.234 -18.438 1 51.62 102 ASP B N 1
ATOM 6590 C CA . ASP B 1 102 ? -7.648 -12.781 -18.562 1 51.62 102 ASP B CA 1
ATOM 6591 C C . ASP B 1 102 ? -8.258 -12.117 -17.328 1 51.62 102 ASP B C 1
ATOM 6593 O O . ASP B 1 102 ? -8.266 -10.883 -17.219 1 51.62 102 ASP B O 1
ATOM 6597 N N . GLY B 1 103 ? -9.141 -12.75 -16.562 1 54.31 103 GLY B N 1
ATOM 6598 C CA . GLY B 1 103 ? -9.922 -11.859 -15.719 1 54.31 103 GLY B CA 1
ATOM 6599 C C . GLY B 1 103 ? -9.148 -11.336 -14.523 1 54.31 103 GLY B C 1
ATOM 6600 O O . GLY B 1 103 ? -9.188 -11.922 -13.445 1 54.31 103 GLY B O 1
ATOM 6601 N N . ILE B 1 104 ? -8.195 -10.383 -14.922 1 56.22 104 ILE B N 1
ATOM 6602 C CA . ILE B 1 104 ? -7.207 -9.984 -13.93 1 56.22 104 ILE B CA 1
ATOM 6603 C C . ILE B 1 104 ? -7.887 -9.234 -12.789 1 56.22 104 ILE B C 1
ATOM 6605 O O . ILE B 1 104 ? -8.422 -8.141 -12.992 1 56.22 104 ILE B O 1
ATOM 6609 N N . PHE B 1 105 ? -8.664 -9.914 -11.875 1 66.38 105 PHE B N 1
ATOM 6610 C CA . PHE B 1 105 ? -9.102 -9.289 -10.641 1 66.38 105 PHE B CA 1
ATOM 6611 C C . PHE B 1 105 ? -7.934 -9.125 -9.672 1 66.38 105 PHE B C 1
ATOM 6613 O O . PHE B 1 105 ? -6.973 -9.898 -9.719 1 66.38 105 PHE B O 1
ATOM 6620 N N . ALA B 1 106 ? -7.875 -7.809 -9.227 1 64.25 106 ALA B N 1
ATOM 6621 C CA . ALA B 1 106 ? -6.879 -7.562 -8.188 1 64.25 106 ALA B CA 1
ATOM 6622 C C . ALA B 1 106 ? -7.445 -7.855 -6.805 1 64.25 106 ALA B C 1
ATOM 6624 O O . ALA B 1 106 ? -8.617 -7.57 -6.535 1 64.25 106 ALA B O 1
ATOM 6625 N N . CYS B 1 107 ? -6.762 -8.695 -6.039 1 65.5 107 CYS B N 1
ATOM 6626 C CA . CYS B 1 107 ? -7.246 -9.023 -4.703 1 65.5 107 CYS B CA 1
ATOM 6627 C C . CYS B 1 107 ? -6.762 -8 -3.684 1 65.5 107 CYS B C 1
ATOM 6629 O O . CYS B 1 107 ? -7.281 -7.934 -2.568 1 65.5 107 CYS B O 1
ATOM 6631 N N . SER B 1 108 ? -5.762 -7.227 -4.062 1 68.56 108 SER B N 1
ATOM 6632 C CA . SER B 1 108 ? -5.266 -6.262 -3.086 1 68.56 108 SER B CA 1
ATOM 6633 C C . SER B 1 108 ? -5.195 -4.859 -3.684 1 68.56 108 SER B C 1
ATOM 6635 O O . SER B 1 108 ? -5.215 -4.695 -4.906 1 68.56 108 SER B O 1
ATOM 6637 N N . VAL B 1 109 ? -5.258 -3.885 -2.842 1 67 109 VAL B N 1
ATOM 6638 C CA . VAL B 1 109 ? -5.277 -2.48 -3.238 1 67 109 VAL B CA 1
ATOM 6639 C C . VAL B 1 109 ? -3.961 -2.115 -3.916 1 67 109 VAL B C 1
ATOM 6641 O O . VAL B 1 109 ? -3.943 -1.34 -4.875 1 67 109 VAL B O 1
ATOM 6644 N N . ASP B 1 110 ? -2.734 -2.531 -3.369 1 58.09 110 ASP B N 1
ATOM 6645 C CA . ASP B 1 110 ? -1.443 -2.102 -3.896 1 58.09 110 ASP B CA 1
ATOM 6646 C C . ASP B 1 110 ? -0.992 -3.004 -5.043 1 58.09 110 ASP B C 1
ATOM 6648 O O . ASP B 1 110 ? 0.183 -3.367 -5.125 1 58.09 110 ASP B O 1
ATOM 6652 N N . ASP B 1 111 ? -1.862 -3.307 -5.906 1 58.31 111 ASP B N 1
ATOM 6653 C CA . ASP B 1 111 ? -1.68 -4.504 -6.723 1 58.31 111 ASP B CA 1
ATOM 6654 C C . ASP B 1 111 ? -0.895 -4.184 -7.996 1 58.31 111 ASP B C 1
ATOM 6656 O O . ASP B 1 111 ? -0.937 -4.945 -8.961 1 58.31 111 ASP B O 1
ATOM 6660 N N . SER B 1 112 ? -0.213 -2.938 -8.047 1 57.44 112 SER B N 1
ATOM 6661 C CA . SER B 1 112 ? 0.581 -2.818 -9.273 1 57.44 112 SER B CA 1
ATOM 6662 C C . SER B 1 112 ? 1.541 -3.994 -9.422 1 57.44 112 SER B C 1
ATOM 6664 O O . SER B 1 112 ? 1.723 -4.52 -10.523 1 57.44 112 SER B O 1
ATOM 6666 N N . ASP B 1 113 ? 2.016 -4.488 -8.289 1 59.44 113 ASP B N 1
ATOM 6667 C CA . ASP B 1 113 ? 2.951 -5.605 -8.367 1 59.44 113 ASP B CA 1
ATOM 6668 C C . ASP B 1 113 ? 2.234 -6.895 -8.758 1 59.44 113 ASP B C 1
ATOM 6670 O O . ASP B 1 113 ? 2.771 -7.703 -9.523 1 59.44 113 ASP B O 1
ATOM 6674 N N . GLN B 1 114 ? 1.02 -6.852 -8.367 1 64.75 114 GLN B N 1
ATOM 6675 C CA . GLN B 1 114 ? 0.302 -8.078 -8.688 1 64.75 114 GLN B CA 1
ATOM 6676 C C . GLN B 1 114 ? 0.015 -8.172 -10.18 1 64.75 114 GLN B C 1
ATOM 6678 O O . GLN B 1 114 ? 0.08 -9.258 -10.766 1 64.75 114 GLN B O 1
ATOM 6683 N N . GLN B 1 115 ? -0.066 -7.051 -10.742 1 68.56 115 GLN B N 1
ATOM 6684 C CA . GLN B 1 115 ? -0.346 -7.066 -12.172 1 68.56 115 GLN B CA 1
ATOM 6685 C C . GLN B 1 115 ? 0.891 -7.465 -12.969 1 68.56 115 GLN B C 1
ATOM 6687 O O . GLN B 1 115 ? 0.79 -8.203 -13.953 1 68.56 115 GLN B O 1
ATOM 6692 N N . SER B 1 116 ? 1.986 -7.035 -12.445 1 72.12 116 SER B N 1
ATOM 6693 C CA . SER B 1 116 ? 3.219 -7.406 -13.133 1 72.12 116 SER B CA 1
ATOM 6694 C C . SER B 1 116 ? 3.49 -8.906 -13.008 1 72.12 116 SER B C 1
ATOM 6696 O O . SER B 1 116 ? 3.965 -9.531 -13.961 1 72.12 116 SER B O 1
ATOM 6698 N N . ARG B 1 117 ? 3.035 -9.438 -11.984 1 74.62 117 ARG B N 1
ATOM 6699 C CA . ARG B 1 117 ? 3.225 -10.867 -11.781 1 74.62 117 ARG B CA 1
ATOM 6700 C C . ARG B 1 117 ? 2.289 -11.68 -12.672 1 74.62 117 ARG B C 1
ATOM 6702 O O . ARG B 1 117 ? 2.689 -12.695 -13.234 1 74.62 117 ARG B O 1
ATOM 6709 N N . THR B 1 118 ? 1.198 -11.211 -12.68 1 74.31 118 THR B N 1
ATOM 6710 C CA . THR B 1 118 ? 0.233 -11.914 -13.523 1 74.31 118 THR B CA 1
ATOM 6711 C C . THR B 1 118 ? 0.65 -11.852 -14.984 1 74.31 118 THR B C 1
ATOM 6713 O O . THR B 1 118 ? 0.551 -12.844 -15.711 1 74.31 118 THR B O 1
ATOM 6716 N N . VAL B 1 119 ? 1.238 -10.789 -15.391 1 77.88 119 VAL B N 1
ATOM 6717 C CA . VAL B 1 119 ? 1.669 -10.633 -16.781 1 77.88 119 VAL B CA 1
ATOM 6718 C C . VAL B 1 119 ? 2.877 -11.523 -17.047 1 77.88 119 VAL B C 1
ATOM 6720 O O . VAL B 1 119 ? 2.975 -12.141 -18.109 1 77.88 119 VAL B O 1
ATOM 6723 N N .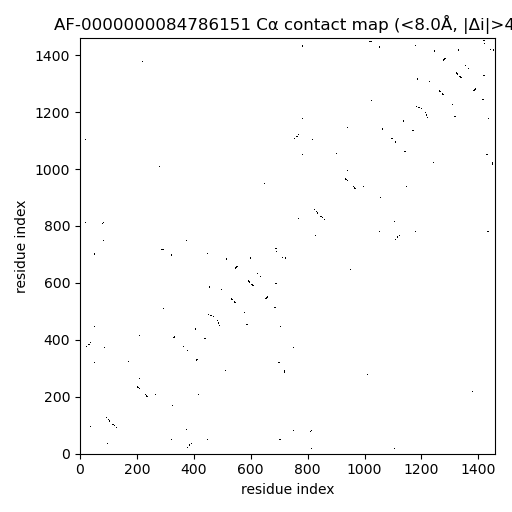 LEU B 1 120 ? 3.631 -11.664 -16.062 1 78 120 LEU B N 1
ATOM 6724 C CA . LEU B 1 120 ? 4.812 -12.5 -16.25 1 78 120 LEU B CA 1
ATOM 6725 C C . LEU B 1 120 ? 4.438 -13.977 -16.266 1 78 120 LEU B C 1
ATOM 6727 O O . LEU B 1 120 ? 5.016 -14.758 -17.031 1 78 120 LEU B O 1
ATOM 6731 N N . ASN B 1 121 ? 3.537 -14.289 -15.422 1 76.94 121 ASN B N 1
ATOM 6732 C CA . ASN B 1 121 ? 3.066 -15.672 -15.438 1 76.94 121 ASN B CA 1
ATOM 6733 C C . ASN B 1 121 ? 2.41 -16.016 -16.766 1 76.94 121 ASN B C 1
ATOM 6735 O O . ASN B 1 121 ? 2.633 -17.109 -17.312 1 76.94 121 ASN B O 1
ATOM 6739 N N . GLN B 1 122 ? 1.725 -15.109 -17.281 1 81.19 122 GLN B N 1
ATOM 6740 C CA . GLN B 1 122 ? 1.081 -15.352 -18.578 1 81.19 122 GLN B CA 1
ATOM 6741 C C . GLN B 1 122 ? 2.105 -15.383 -19.703 1 81.19 122 GLN B C 1
ATOM 6743 O O . GLN B 1 122 ? 1.984 -16.188 -20.641 1 81.19 122 GLN B O 1
ATOM 6748 N N . ALA B 1 123 ? 3.072 -14.539 -19.547 1 83 123 ALA B N 1
ATOM 6749 C CA . ALA B 1 123 ? 4.121 -14.523 -20.562 1 83 123 ALA B CA 1
ATOM 6750 C C . ALA B 1 123 ? 4.902 -15.836 -20.562 1 83 123 ALA B C 1
ATOM 6752 O O . ALA B 1 123 ? 5.242 -16.375 -21.625 1 83 123 ALA B O 1
ATOM 6753 N N . THR B 1 124 ? 5.098 -16.328 -19.406 1 80.75 124 THR B N 1
ATOM 6754 C CA . THR B 1 124 ? 5.801 -17.609 -19.297 1 80.75 124 THR B CA 1
ATOM 6755 C C . THR B 1 124 ? 4.957 -18.75 -19.859 1 80.75 124 THR B C 1
ATOM 6757 O O . THR B 1 124 ? 5.477 -19.625 -20.547 1 80.75 124 THR B O 1
ATOM 6760 N N . GLN B 1 125 ? 3.752 -18.672 -19.688 1 82.75 125 GLN B N 1
ATOM 6761 C CA . GLN B 1 125 ? 2.865 -19.719 -20.219 1 82.75 125 GLN B CA 1
ATOM 6762 C C . GLN B 1 125 ? 2.785 -19.656 -21.734 1 82.75 125 GLN B C 1
ATOM 6764 O O . GLN B 1 125 ? 2.682 -20.688 -22.406 1 82.75 125 GLN B O 1
ATOM 6769 N N . VAL B 1 126 ? 2.826 -18.453 -22.234 1 86.44 126 VAL B N 1
ATOM 6770 C CA . VAL B 1 126 ? 2.807 -18.281 -23.672 1 86.44 126 VAL B CA 1
ATOM 6771 C C . VAL B 1 126 ? 4.059 -18.922 -24.281 1 86.44 126 VAL B C 1
ATOM 6773 O O . VAL B 1 126 ? 3.988 -19.578 -25.328 1 86.44 126 VAL B O 1
ATOM 6776 N N . ILE B 1 127 ? 5.09 -18.812 -23.578 1 83.62 127 ILE B N 1
ATOM 6777 C CA . ILE B 1 127 ? 6.34 -19.391 -24.062 1 83.62 127 ILE B CA 1
ATOM 6778 C C . ILE B 1 127 ? 6.281 -20.906 -23.969 1 83.62 127 ILE B C 1
ATOM 6780 O O . ILE B 1 127 ? 6.707 -21.625 -24.875 1 83.62 127 ILE B O 1
ATOM 6784 N N . TYR B 1 128 ? 5.723 -21.438 -22.922 1 81 128 TYR B N 1
ATOM 6785 C CA . TYR B 1 128 ? 5.602 -22.891 -22.75 1 81 128 TYR B CA 1
ATOM 6786 C C . TYR B 1 128 ? 4.73 -23.484 -23.844 1 81 128 TYR B C 1
ATOM 6788 O O . TYR B 1 128 ? 5.051 -24.547 -24.391 1 81 128 TYR B O 1
ATOM 6796 N N . VAL B 1 129 ? 3.689 -22.844 -24.188 1 87.44 129 VAL B N 1
ATOM 6797 C CA . VAL B 1 129 ? 2.77 -23.375 -25.203 1 87.44 129 VAL B CA 1
ATOM 6798 C C . VAL B 1 129 ? 3.414 -23.297 -26.578 1 87.44 129 VAL B C 1
ATOM 6800 O O . VAL B 1 129 ? 3.211 -24.172 -27.422 1 87.44 129 VAL B O 1
ATOM 6803 N N . LEU B 1 130 ? 4.227 -22.234 -26.734 1 88.5 130 LEU B N 1
ATOM 6804 C CA . LEU B 1 130 ? 4.953 -22.141 -28 1 88.5 130 LEU B CA 1
ATOM 6805 C C . LEU B 1 130 ? 5.926 -23.297 -28.156 1 88.5 130 LEU B C 1
ATOM 6807 O O . LEU B 1 130 ? 6.012 -23.906 -29.234 1 88.5 130 LEU B O 1
ATOM 6811 N N . LEU B 1 131 ? 6.535 -23.656 -27.094 1 79 131 LEU B N 1
ATOM 6812 C CA . LEU B 1 131 ? 7.477 -24.766 -27.125 1 79 131 LEU B CA 1
ATOM 6813 C C . LEU B 1 131 ? 6.754 -26.094 -27.359 1 79 131 LEU B C 1
ATOM 6815 O O . LEU B 1 131 ? 7.262 -26.969 -28.062 1 79 131 LEU B O 1
ATOM 6819 N N . LEU B 1 132 ? 5.609 -26.219 -26.828 1 83.06 132 LEU B N 1
ATOM 6820 C CA . LEU B 1 132 ? 4.805 -27.422 -27.047 1 83.06 132 LEU B CA 1
ATOM 6821 C C . LEU B 1 132 ? 4.312 -27.484 -28.484 1 83.06 132 LEU B C 1
ATOM 6823 O O . LEU B 1 132 ? 4.348 -28.547 -29.109 1 83.06 132 LEU B O 1
ATOM 6827 N N . LEU B 1 133 ? 3.91 -26.359 -29.047 1 86.44 133 LEU B N 1
ATOM 6828 C CA . LEU B 1 133 ? 3.432 -26.312 -30.422 1 86.44 133 LEU B CA 1
ATOM 6829 C C . LEU B 1 133 ? 4.551 -26.641 -31.406 1 86.44 133 LEU B C 1
ATOM 6831 O O . LEU B 1 133 ? 4.328 -27.359 -32.375 1 86.44 133 LEU B O 1
ATOM 6835 N N . LEU B 1 134 ? 5.688 -26.188 -31.047 1 81.12 134 LEU B N 1
ATOM 6836 C CA . LEU B 1 134 ? 6.832 -26.453 -31.922 1 81.12 134 LEU B CA 1
ATOM 6837 C C . LEU B 1 134 ? 7.234 -27.922 -31.875 1 81.12 134 LEU B C 1
ATOM 6839 O O . LEU B 1 134 ? 7.668 -28.484 -32.875 1 81.12 134 LEU B O 1
ATOM 6843 N N . SER B 1 135 ? 6.988 -28.641 -30.797 1 77.25 135 SER B N 1
ATOM 6844 C CA . SER B 1 135 ? 7.32 -30.047 -30.656 1 77.25 135 SER B CA 1
ATOM 6845 C C . SER B 1 135 ? 6.324 -30.938 -31.406 1 77.25 135 SER B C 1
ATOM 6847 O O . SER B 1 135 ? 6.668 -32.031 -31.844 1 77.25 135 SER B O 1
ATOM 6849 N N . TYR B 1 136 ? 5.086 -30.422 -31.594 1 80.06 136 TYR B N 1
ATOM 6850 C CA . TYR B 1 136 ? 4.051 -31.234 -32.219 1 80.06 136 TYR B CA 1
ATOM 6851 C C . TYR B 1 136 ? 3.771 -30.75 -33.656 1 80.06 136 TYR B C 1
ATOM 6853 O O . TYR B 1 136 ? 2.857 -31.25 -34.312 1 80.06 136 TYR B O 1
ATOM 6861 N N . ILE B 1 137 ? 4.48 -29.75 -34.094 1 78.56 137 ILE B N 1
ATOM 6862 C CA . ILE B 1 137 ? 4.18 -29.109 -35.344 1 78.56 137 ILE B CA 1
ATOM 6863 C C . ILE B 1 137 ? 4.266 -30.125 -36.5 1 78.56 137 ILE B C 1
ATOM 6865 O O . ILE B 1 137 ? 3.492 -30.062 -37.438 1 78.56 137 ILE B O 1
ATOM 6869 N N . GLY B 1 138 ? 5.047 -31.203 -36.406 1 74.19 138 GLY B N 1
ATOM 6870 C CA . GLY B 1 138 ? 5.223 -32.188 -37.469 1 74.19 138 GLY B CA 1
ATOM 6871 C C . GLY B 1 138 ? 4.109 -33.219 -37.5 1 74.19 138 GLY B C 1
ATOM 6872 O O . GLY B 1 138 ? 3.814 -33.781 -38.562 1 74.19 138 GLY B O 1
ATOM 6873 N N . SER B 1 139 ? 3.428 -33.469 -36.438 1 75.5 139 SER B N 1
ATOM 6874 C CA . SER B 1 139 ? 2.449 -34.531 -36.344 1 75.5 139 SER B CA 1
ATOM 6875 C C . SER B 1 139 ? 1.03 -34.031 -36.531 1 75.5 139 SER B C 1
ATOM 6877 O O . SER B 1 139 ? 0.116 -34.781 -36.844 1 75.5 139 SER B O 1
ATOM 6879 N N . LEU B 1 140 ? 0.812 -32.75 -36.438 1 82 140 LEU B N 1
ATOM 6880 C CA . LEU B 1 140 ? -0.532 -32.188 -36.5 1 82 140 LEU B CA 1
ATOM 6881 C C . LEU B 1 140 ? -0.968 -31.953 -37.938 1 82 140 LEU B C 1
ATOM 6883 O O . LEU B 1 140 ? -0.148 -31.609 -38.781 1 82 140 LEU B O 1
ATOM 6887 N N . PRO B 1 141 ? -2.172 -32.312 -38.219 1 85.62 141 PRO B N 1
ATOM 6888 C CA . PRO B 1 141 ? -2.691 -31.938 -39.562 1 85.62 141 PRO B CA 1
ATOM 6889 C C . PRO B 1 141 ? -2.586 -30.438 -39.844 1 85.62 141 PRO B C 1
ATOM 6891 O O . PRO B 1 141 ? -2.6 -29.625 -38.906 1 85.62 141 PRO B O 1
ATOM 6894 N N . LEU B 1 142 ? -2.506 -30.062 -41.062 1 86.38 142 LEU B N 1
ATOM 6895 C CA . LEU B 1 142 ? -2.221 -28.703 -41.5 1 86.38 142 LEU B CA 1
ATOM 6896 C C . LEU B 1 142 ? -3.305 -27.75 -41 1 86.38 142 LEU B C 1
ATOM 6898 O O . LEU B 1 142 ? -3 -26.641 -40.562 1 86.38 142 LEU B O 1
ATOM 6902 N N . GLN B 1 143 ? -4.523 -28.109 -41.156 1 89.12 143 GLN B N 1
ATOM 6903 C CA . GLN B 1 143 ? -5.609 -27.203 -40.781 1 89.12 143 GLN B CA 1
ATOM 6904 C C . GLN B 1 143 ? -5.586 -26.906 -39.281 1 89.12 143 GLN B C 1
ATOM 6906 O O . GLN B 1 143 ? -5.738 -25.766 -38.875 1 89.12 143 GLN B O 1
ATOM 6911 N N . LEU B 1 144 ? -5.383 -27.891 -38.531 1 89.19 144 LEU B N 1
ATOM 6912 C CA . LEU B 1 144 ? -5.348 -27.719 -37.062 1 89.19 144 LEU B CA 1
ATOM 6913 C C . LEU B 1 144 ? -4.105 -26.938 -36.656 1 89.19 144 LEU B C 1
ATOM 6915 O O . LEU B 1 144 ? -4.172 -26.125 -35.719 1 89.19 144 LEU B O 1
ATOM 6919 N N . LYS B 1 145 ? -3.064 -27.109 -37.406 1 90.62 145 LYS B N 1
ATOM 6920 C CA . LYS B 1 145 ? -1.817 -26.406 -37.156 1 90.62 145 LYS B CA 1
ATOM 6921 C C . LYS B 1 145 ? -1.981 -24.906 -37.344 1 90.62 145 LYS B C 1
ATOM 6923 O O . LYS B 1 145 ? -1.577 -24.109 -36.5 1 90.62 145 LYS B O 1
ATOM 6928 N N . VAL B 1 146 ? -2.611 -24.547 -38.344 1 92.12 146 VAL B N 1
ATOM 6929 C CA . VAL B 1 146 ? -2.785 -23.125 -38.656 1 92.12 146 VAL B CA 1
ATOM 6930 C C . VAL B 1 146 ? -3.729 -22.484 -37.625 1 92.12 146 VAL B C 1
ATOM 6932 O O . VAL B 1 146 ? -3.475 -21.375 -37.156 1 92.12 146 VAL B O 1
ATOM 6935 N N . LEU B 1 147 ? -4.738 -23.188 -37.281 1 93.12 147 LEU B N 1
ATOM 6936 C CA . LEU B 1 147 ? -5.715 -22.656 -36.344 1 93.12 147 LEU B CA 1
ATOM 6937 C C . LEU B 1 147 ? -5.094 -22.469 -34.969 1 93.12 147 LEU B C 1
ATOM 6939 O O . LEU B 1 147 ? -5.305 -21.453 -34.312 1 93.12 147 LEU B O 1
ATOM 6943 N N . LEU B 1 148 ? -4.316 -23.422 -34.531 1 92.69 148 LEU B N 1
ATOM 6944 C CA . LEU B 1 148 ? -3.707 -23.344 -33.219 1 92.69 148 LEU B CA 1
ATOM 6945 C C . LEU B 1 148 ? -2.617 -22.281 -33.156 1 92.69 148 LEU B C 1
ATOM 6947 O O . LEU B 1 148 ? -2.441 -21.609 -32.156 1 92.69 148 LEU B O 1
ATOM 6951 N N . LEU B 1 149 ? -1.945 -22.078 -34.281 1 93.69 149 LEU B N 1
ATOM 6952 C CA . LEU B 1 149 ? -0.944 -21.016 -34.344 1 93.69 149 LEU B CA 1
ATOM 6953 C C . LEU B 1 149 ? -1.604 -19.641 -34.312 1 93.69 149 LEU B C 1
ATOM 6955 O O . LEU B 1 149 ? -1.089 -18.719 -33.656 1 93.69 149 LEU B O 1
ATOM 6959 N N . LEU B 1 150 ? -2.689 -19.578 -34.969 1 93.88 150 LEU B N 1
ATOM 6960 C CA . LEU B 1 150 ? -3.416 -18.312 -34.969 1 93.88 150 LEU B CA 1
ATOM 6961 C C . LEU B 1 150 ? -3.963 -18.016 -33.562 1 93.88 150 LEU B C 1
ATOM 6963 O O . LEU B 1 150 ? -3.971 -16.859 -33.125 1 93.88 150 LEU B O 1
ATOM 6967 N N . LEU B 1 151 ? -4.414 -19.031 -32.906 1 92.62 151 LEU B N 1
ATOM 6968 C CA . LEU B 1 151 ? -4.891 -18.859 -31.547 1 92.62 151 LEU B CA 1
ATOM 6969 C C . LEU B 1 151 ? -3.758 -18.422 -30.625 1 92.62 151 LEU B C 1
ATOM 6971 O O . LEU B 1 151 ? -3.957 -17.578 -29.75 1 92.62 151 LEU B O 1
ATOM 6975 N N . TRP B 1 152 ? -2.611 -18.938 -30.828 1 92.25 152 TRP B N 1
ATOM 6976 C CA . TRP B 1 152 ? -1.44 -18.547 -30.047 1 92.25 152 TRP B CA 1
ATOM 6977 C C . TRP B 1 152 ? -1.085 -17.078 -30.297 1 92.25 152 TRP B C 1
ATOM 6979 O O . TRP B 1 152 ? -0.785 -16.344 -29.344 1 92.25 152 TRP B O 1
ATOM 6989 N N . VAL B 1 153 ? -1.175 -16.688 -31.531 1 93.25 153 VAL B N 1
ATOM 6990 C CA . VAL B 1 153 ? -0.886 -15.297 -31.875 1 93.25 153 VAL B CA 1
ATOM 6991 C C . VAL B 1 153 ? -1.928 -14.375 -31.234 1 93.25 153 VAL B C 1
ATOM 6993 O O . VAL B 1 153 ? -1.598 -13.289 -30.766 1 93.25 153 VAL B O 1
ATOM 6996 N N . LEU B 1 154 ? -3.096 -14.844 -31.219 1 91.44 154 LEU B N 1
ATOM 6997 C CA . LEU B 1 154 ? -4.164 -14.07 -30.594 1 91.44 154 LEU B CA 1
ATOM 6998 C C . LEU B 1 154 ? -3.922 -13.914 -29.094 1 91.44 154 LEU B C 1
ATOM 7000 O O . LEU B 1 154 ? -4.152 -12.836 -28.547 1 91.44 154 LEU B O 1
ATOM 7004 N N . ASN B 1 155 ? -3.455 -14.93 -28.5 1 88.75 155 ASN B N 1
ATOM 7005 C CA . ASN B 1 155 ? -3.146 -14.852 -27.078 1 88.75 155 ASN B CA 1
ATOM 7006 C C . ASN B 1 155 ? -1.972 -13.914 -26.812 1 88.75 155 ASN B C 1
ATOM 7008 O O . ASN B 1 155 ? -1.938 -13.234 -25.781 1 88.75 155 ASN B O 1
ATOM 7012 N N . LEU B 1 156 ? -1.128 -13.852 -27.734 1 89.44 156 LEU B N 1
ATOM 7013 C CA . LEU B 1 156 ? -0.015 -12.914 -27.625 1 89.44 156 LEU B CA 1
ATOM 7014 C C . LEU B 1 156 ? -0.499 -11.477 -27.781 1 89.44 156 LEU B C 1
ATOM 7016 O O . LEU B 1 156 ? -0.042 -10.578 -27.078 1 89.44 156 LEU B O 1
ATOM 7020 N N . ALA B 1 157 ? -1.399 -11.336 -28.609 1 87.88 157 ALA B N 1
ATOM 7021 C CA . ALA B 1 157 ? -1.979 -10.008 -28.828 1 87.88 157 ALA B CA 1
ATOM 7022 C C . ALA B 1 157 ? -2.771 -9.555 -27.594 1 87.88 157 ALA B C 1
ATOM 7024 O O . ALA B 1 157 ? -2.713 -8.383 -27.219 1 87.88 157 ALA B O 1
ATOM 7025 N N . LYS B 1 158 ? -3.467 -10.461 -27.078 1 84.31 158 LYS B N 1
ATOM 7026 C CA . LYS B 1 158 ? -4.211 -10.148 -25.859 1 84.31 158 LYS B CA 1
ATOM 7027 C C . LYS B 1 158 ? -3.27 -9.734 -24.734 1 84.31 158 LYS B C 1
ATOM 7029 O O . LYS B 1 158 ? -3.559 -8.789 -23.984 1 84.31 158 LYS B O 1
ATOM 7034 N N . LEU B 1 159 ? -2.18 -10.398 -24.625 1 83.44 159 LEU B N 1
ATOM 7035 C CA . LEU B 1 159 ? -1.169 -10.055 -23.625 1 83.44 159 LEU B CA 1
ATOM 7036 C C . LEU B 1 159 ? -0.563 -8.688 -23.906 1 83.44 159 LEU B C 1
ATOM 7038 O O . LEU B 1 159 ? -0.336 -7.895 -22.984 1 83.44 159 LEU B O 1
ATOM 7042 N N . GLY B 1 160 ? -0.349 -8.43 -25.156 1 82.19 160 GLY B N 1
ATOM 7043 C CA . GLY B 1 160 ? 0.17 -7.125 -25.562 1 82.19 160 GLY B CA 1
ATOM 7044 C C . GLY B 1 160 ? -0.783 -5.988 -25.25 1 82.19 160 GLY B C 1
ATOM 7045 O O . GLY B 1 160 ? -0.361 -4.926 -24.781 1 82.19 160 GLY B O 1
ATOM 7046 N N . MET B 1 161 ? -2.016 -6.258 -25.453 1 80.31 161 MET B N 1
ATOM 7047 C CA . MET B 1 161 ? -3.023 -5.238 -25.188 1 80.31 161 MET B CA 1
ATOM 7048 C C . MET B 1 161 ? -3.158 -4.992 -23.688 1 80.31 161 MET B C 1
ATOM 7050 O O . MET B 1 161 ? -3.379 -3.857 -23.25 1 80.31 161 MET B O 1
ATOM 7054 N N . ARG B 1 162 ? -3 -5.934 -22.938 1 77.88 162 ARG B N 1
ATOM 7055 C CA . ARG B 1 162 ? -3.045 -5.793 -21.484 1 77.88 162 ARG B CA 1
ATOM 7056 C C . ARG B 1 162 ? -1.854 -4.984 -20.969 1 77.88 162 ARG B C 1
ATOM 7058 O O . ARG B 1 162 ? -2.004 -4.137 -20.094 1 77.88 162 ARG B O 1
ATOM 7065 N N . LEU B 1 163 ? -0.79 -5.289 -21.531 1 77.19 163 LEU B N 1
ATOM 7066 C CA . LEU B 1 163 ? 0.411 -4.551 -21.156 1 77.19 163 LEU B CA 1
ATOM 7067 C C . LEU B 1 163 ? 0.297 -3.082 -21.547 1 77.19 163 LEU B C 1
ATOM 7069 O O . LEU B 1 163 ? 0.699 -2.199 -20.781 1 77.19 163 LEU B O 1
ATOM 7073 N N . TRP B 1 164 ? -0.333 -2.939 -22.656 1 77.62 164 TRP B N 1
ATOM 7074 C CA . TRP B 1 164 ? -0.522 -1.574 -23.141 1 77.62 164 TRP B CA 1
ATOM 7075 C C . TRP B 1 164 ? -1.509 -0.82 -22.25 1 77.62 164 TRP B C 1
ATOM 7077 O O . TRP B 1 164 ? -1.301 0.356 -21.938 1 77.62 164 TRP B O 1
ATOM 7087 N N . SER B 1 165 ? -2.5 -1.47 -21.844 1 75 165 SER B N 1
ATOM 7088 C CA . SER B 1 165 ? -3.49 -0.852 -20.953 1 75 165 SER B CA 1
ATOM 7089 C C . SER B 1 165 ? -2.9 -0.551 -19.594 1 75 165 SER B C 1
ATOM 7091 O O . SER B 1 165 ? -3.213 0.477 -18.984 1 75 165 SER B O 1
ATOM 7093 N N . LEU B 1 166 ? -2.004 -1.365 -19.141 1 73.88 166 LEU B N 1
ATOM 7094 C CA . LEU B 1 166 ? -1.362 -1.159 -17.844 1 73.88 166 LEU B CA 1
ATOM 7095 C C . LEU B 1 166 ? -0.414 0.034 -17.891 1 73.88 166 LEU B C 1
ATOM 7097 O O . LEU B 1 166 ? -0.315 0.793 -16.922 1 73.88 166 LEU B O 1
ATOM 7101 N N . LEU B 1 167 ? 0.123 0.238 -19.031 1 71.88 167 LEU B N 1
ATOM 7102 C CA . LEU B 1 167 ? 1.094 1.32 -19.156 1 71.88 167 LEU B CA 1
ATOM 7103 C C . LEU B 1 167 ? 0.392 2.656 -19.375 1 71.88 167 LEU B C 1
ATOM 7105 O O . LEU B 1 167 ? 0.858 3.691 -18.891 1 71.88 167 LEU B O 1
ATOM 7109 N N . THR B 1 168 ? -0.707 2.6 -19.984 1 69.75 168 THR B N 1
ATOM 7110 C CA . THR B 1 168 ? -1.381 3.842 -20.344 1 69.75 168 THR B CA 1
ATOM 7111 C C . THR B 1 168 ? -2.326 4.285 -19.234 1 69.75 168 THR B C 1
ATOM 7113 O O . THR B 1 168 ? -2.52 5.484 -19.016 1 69.75 168 THR B O 1
ATOM 7116 N N . ALA B 1 169 ? -2.904 3.365 -18.641 1 67.69 169 ALA B N 1
ATOM 7117 C CA . ALA B 1 169 ? -3.926 3.715 -17.656 1 67.69 169 ALA B CA 1
ATOM 7118 C C . ALA B 1 169 ? -3.635 3.064 -16.312 1 67.69 169 ALA B C 1
ATOM 7120 O O . ALA B 1 169 ? -4.543 2.566 -15.641 1 67.69 169 ALA B O 1
ATOM 7121 N N . GLY B 1 170 ? -2.355 3.158 -15.984 1 69.38 170 GLY B N 1
ATOM 7122 C CA . GLY B 1 170 ? -2.033 2.615 -14.68 1 69.38 170 GLY B CA 1
ATOM 7123 C C . GLY B 1 170 ? -2.619 3.424 -13.531 1 69.38 170 GLY B C 1
ATOM 7124 O O . GLY B 1 170 ? -2.887 4.617 -13.688 1 69.38 170 GLY B O 1
ATOM 7125 N N . ARG B 1 171 ? -3.027 2.898 -12.492 1 73 171 ARG B N 1
ATOM 7126 C CA . ARG B 1 171 ? -3.672 3.518 -11.336 1 73 171 ARG B CA 1
ATOM 7127 C C . ARG B 1 171 ? -2.863 4.707 -10.828 1 73 171 ARG B C 1
ATOM 7129 O O . ARG B 1 171 ? -3.428 5.746 -10.492 1 73 171 ARG B O 1
ATOM 7136 N N . ASP B 1 172 ? -1.604 4.582 -10.906 1 71.38 172 ASP B N 1
ATOM 7137 C CA . ASP B 1 172 ? -0.753 5.656 -10.406 1 71.38 172 ASP B CA 1
ATOM 7138 C C . ASP B 1 172 ? -0.835 6.891 -11.305 1 71.38 172 ASP B C 1
ATOM 7140 O O . ASP B 1 172 ? -0.841 8.023 -10.812 1 71.38 172 ASP B O 1
ATOM 7144 N N . ARG B 1 173 ? -0.967 6.645 -12.555 1 74.38 173 ARG B N 1
ATOM 7145 C CA . ARG B 1 173 ? -1.069 7.762 -13.484 1 74.38 173 ARG B CA 1
ATOM 7146 C C . ARG B 1 173 ? -2.416 8.469 -13.352 1 74.38 173 ARG B C 1
ATOM 7148 O O . ARG B 1 173 ? -2.486 9.695 -13.383 1 74.38 173 ARG B O 1
ATOM 7155 N N . VAL B 1 174 ? -3.377 7.668 -13.18 1 75.44 174 VAL B N 1
ATOM 7156 C CA . VAL B 1 174 ? -4.711 8.242 -13.055 1 75.44 174 VAL B CA 1
ATOM 7157 C C . VAL B 1 174 ? -4.82 9.016 -11.742 1 75.44 174 VAL B C 1
ATOM 7159 O O . VAL B 1 174 ? -5.422 10.094 -11.695 1 75.44 174 VAL B O 1
ATOM 7162 N N . LEU B 1 175 ? -4.242 8.523 -10.766 1 77.94 175 LEU B N 1
ATOM 7163 C CA . LEU B 1 175 ? -4.34 9.156 -9.453 1 77.94 175 LEU B CA 1
ATOM 7164 C C . LEU B 1 175 ? -3.479 10.414 -9.398 1 77.94 175 LEU B C 1
ATOM 7166 O O . LEU B 1 175 ? -3.697 11.281 -8.547 1 77.94 175 LEU B O 1
ATOM 7170 N N . THR B 1 176 ? -2.566 10.516 -10.352 1 78.56 176 THR B N 1
ATOM 7171 C CA . THR B 1 176 ? -1.701 11.688 -10.328 1 78.56 176 THR B CA 1
ATOM 7172 C C . THR B 1 176 ? -2.135 12.703 -11.383 1 78.56 176 THR B C 1
ATOM 7174 O O . THR B 1 176 ? -2.559 13.812 -11.047 1 78.56 176 THR B O 1
ATOM 7177 N N . ALA B 1 177 ? -2.246 12.273 -12.609 1 79.88 177 ALA B N 1
ATOM 7178 C CA . ALA B 1 177 ? -2.514 13.188 -13.711 1 79.88 177 ALA B CA 1
ATOM 7179 C C . ALA B 1 177 ? -3.996 13.555 -13.773 1 79.88 177 ALA B C 1
ATOM 7181 O O . ALA B 1 177 ? -4.352 14.734 -13.797 1 79.88 177 ALA B O 1
ATOM 7182 N N . ASP B 1 178 ? -4.812 12.57 -13.75 1 81.44 178 ASP B N 1
ATOM 7183 C CA . ASP B 1 178 ? -6.242 12.844 -13.867 1 81.44 178 ASP B CA 1
ATOM 7184 C C . ASP B 1 178 ? -6.762 13.586 -12.641 1 81.44 178 ASP B C 1
ATOM 7186 O O . ASP B 1 178 ? -7.613 14.469 -12.766 1 81.44 178 ASP B O 1
ATOM 7190 N N . ASN B 1 179 ? -6.285 13.188 -11.508 1 83.38 179 ASN B N 1
ATOM 7191 C CA . ASN B 1 179 ? -6.711 13.883 -10.297 1 83.38 179 ASN B CA 1
ATOM 7192 C C . ASN B 1 179 ? -6.246 15.336 -10.289 1 83.38 179 ASN B C 1
ATOM 7194 O O . ASN B 1 179 ? -6.949 16.219 -9.781 1 83.38 179 ASN B O 1
ATOM 7198 N N . TRP B 1 180 ? -5.059 15.539 -10.852 1 83.62 180 TRP B N 1
ATOM 7199 C CA . TRP B 1 180 ? -4.543 16.891 -10.961 1 83.62 180 TRP B CA 1
ATOM 7200 C C . TRP B 1 180 ? -5.426 17.75 -11.867 1 83.62 180 TRP B C 1
ATOM 7202 O O . TRP B 1 180 ? -5.754 18.891 -11.539 1 83.62 180 TRP B O 1
ATOM 7212 N N . LEU B 1 181 ? -5.871 17.172 -12.945 1 84.06 181 LEU B N 1
ATOM 7213 C CA . LEU B 1 181 ? -6.715 17.891 -13.898 1 84.06 181 LEU B CA 1
ATOM 7214 C C . LEU B 1 181 ? -8.062 18.234 -13.273 1 84.06 181 LEU B C 1
ATOM 7216 O O . LEU B 1 181 ? -8.539 19.359 -13.398 1 84.06 181 LEU B O 1
ATOM 7220 N N . ILE B 1 182 ? -8.609 17.281 -12.617 1 86.69 182 ILE B N 1
ATOM 7221 C CA . ILE B 1 182 ? -9.922 17.484 -12.016 1 86.69 182 ILE B CA 1
ATOM 7222 C C . ILE B 1 182 ? -9.82 18.5 -10.867 1 86.69 182 ILE B C 1
ATOM 7224 O O . ILE B 1 182 ? -10.688 19.344 -10.703 1 86.69 182 ILE B O 1
ATOM 7228 N N . SER B 1 183 ? -8.781 18.406 -10.102 1 85.38 183 SER B N 1
ATOM 7229 C CA . SER B 1 183 ? -8.602 19.328 -8.977 1 85.38 183 SER B CA 1
ATOM 7230 C C . SER B 1 183 ? -8.438 20.766 -9.461 1 85.38 183 SER B C 1
ATOM 7232 O O . SER B 1 183 ? -9.008 21.688 -8.875 1 85.38 183 SER B O 1
ATOM 7234 N N . ASN B 1 184 ? -7.656 20.938 -10.492 1 83.88 184 ASN B N 1
ATOM 7235 C CA . ASN B 1 184 ? -7.473 22.281 -11.031 1 83.88 184 ASN B CA 1
ATOM 7236 C C . ASN B 1 184 ? -8.758 22.812 -11.664 1 83.88 184 ASN B C 1
ATOM 7238 O O . ASN B 1 184 ? -9.07 24 -11.547 1 83.88 184 ASN B O 1
ATOM 7242 N N . TYR B 1 185 ? -9.414 21.938 -12.305 1 85.25 185 TYR B N 1
ATOM 7243 C CA . TYR B 1 185 ? -10.703 22.344 -12.859 1 85.25 185 TYR B CA 1
ATOM 7244 C C . TYR B 1 185 ? -11.664 22.781 -11.758 1 85.25 185 TYR B C 1
ATOM 7246 O O . TYR B 1 185 ? -12.336 23.797 -11.883 1 85.25 185 TYR B O 1
ATOM 7254 N N . MET B 1 186 ? -11.773 22 -10.727 1 85.88 186 MET B N 1
ATOM 7255 C CA . MET B 1 186 ? -12.688 22.281 -9.625 1 85.88 186 MET B CA 1
ATOM 7256 C C . MET B 1 186 ? -12.281 23.562 -8.898 1 85.88 186 MET B C 1
ATOM 7258 O O . MET B 1 186 ? -13.133 24.297 -8.406 1 85.88 186 MET B O 1
ATOM 7262 N N . ALA B 1 187 ? -10.992 23.781 -8.789 1 82.12 187 ALA B N 1
ATOM 7263 C CA . ALA B 1 187 ? -10.508 25.016 -8.172 1 82.12 187 ALA B CA 1
ATOM 7264 C C . ALA B 1 187 ? -10.984 26.234 -8.945 1 82.12 187 ALA B C 1
ATOM 7266 O O . ALA B 1 187 ? -11.383 27.234 -8.352 1 82.12 187 ALA B O 1
ATOM 7267 N N . HIS B 1 188 ? -11 26.125 -10.219 1 80.56 188 HIS B N 1
ATOM 7268 C CA . HIS B 1 188 ? -11.461 27.219 -11.062 1 80.56 188 HIS B CA 1
ATOM 7269 C C . HIS B 1 188 ? -12.977 27.359 -11.008 1 80.56 188 HIS B C 1
ATOM 7271 O O . HIS B 1 188 ? -13.508 28.469 -11.008 1 80.56 188 HIS B O 1
ATOM 7277 N N . ASP B 1 189 ? -13.586 26.25 -10.992 1 80.31 189 ASP B N 1
ATOM 7278 C CA . ASP B 1 189 ? -15.047 26.266 -10.945 1 80.31 189 ASP B CA 1
ATOM 7279 C C . ASP B 1 189 ? -15.555 26.844 -9.625 1 80.31 189 ASP B C 1
ATOM 7281 O O . ASP B 1 189 ? -16.594 27.5 -9.578 1 80.31 189 ASP B O 1
ATOM 7285 N N . TYR B 1 190 ? -14.891 26.562 -8.547 1 75.38 190 TYR B N 1
ATOM 7286 C CA . TYR B 1 190 ? -15.266 27.078 -7.234 1 75.38 190 TYR B CA 1
ATOM 7287 C C . TYR B 1 190 ? -15.281 28.594 -7.227 1 75.38 190 TYR B C 1
ATOM 7289 O O . TYR B 1 190 ? -16.172 29.219 -6.641 1 75.38 190 TYR B O 1
ATOM 7297 N N . VAL B 1 191 ? -14.406 29.172 -7.91 1 69.31 191 VAL B N 1
ATOM 7298 C CA . VAL B 1 191 ? -14.289 30.625 -7.957 1 69.31 191 VAL B CA 1
ATOM 7299 C C . VAL B 1 191 ? -15.406 31.203 -8.828 1 69.31 191 VAL B C 1
ATOM 7301 O O . VAL B 1 191 ? -15.977 32.25 -8.508 1 69.31 191 VAL B O 1
ATOM 7304 N N . ARG B 1 192 ? -15.828 30.484 -9.758 1 70.19 192 ARG B N 1
ATOM 7305 C CA . ARG B 1 192 ? -16.812 30.953 -10.734 1 70.19 192 ARG B CA 1
ATOM 7306 C C . ARG B 1 192 ? -18.234 30.812 -10.188 1 70.19 192 ARG B C 1
ATOM 7308 O O . ARG B 1 192 ? -19.094 31.625 -10.516 1 70.19 192 ARG B O 1
ATOM 7315 N N . SER B 1 193 ? -18.516 29.766 -9.438 1 64.5 193 SER B N 1
ATOM 7316 C CA . SER B 1 193 ? -19.891 29.406 -9.117 1 64.5 193 SER B CA 1
ATOM 7317 C C . SER B 1 193 ? -20.25 29.828 -7.695 1 64.5 193 SER B C 1
ATOM 7319 O O . SER B 1 193 ? -21.203 29.312 -7.121 1 64.5 193 SER B O 1
ATOM 7321 N N . VAL B 1 194 ? -19.641 30.719 -7.082 1 66.62 194 VAL B N 1
ATOM 7322 C CA . VAL B 1 194 ? -19.844 31.078 -5.684 1 66.62 194 VAL B CA 1
ATOM 7323 C C . VAL B 1 194 ? -21.25 31.641 -5.492 1 66.62 194 VAL B C 1
ATOM 7325 O O . VAL B 1 194 ? -21.906 31.375 -4.48 1 66.62 194 VAL B O 1
ATOM 7328 N N . SER B 1 195 ? -21.859 32.125 -6.527 1 70.5 195 SER B N 1
ATOM 7329 C CA . SER B 1 195 ? -23.078 32.844 -6.199 1 70.5 195 SER B CA 1
ATOM 7330 C C . SER B 1 195 ? -24.281 32.219 -6.906 1 70.5 195 SER B C 1
ATOM 7332 O O . SER B 1 195 ? -25.438 32.469 -6.508 1 70.5 195 SER B O 1
ATOM 7334 N N . ASP B 1 196 ? -24.094 31.422 -7.891 1 82.5 196 ASP B N 1
ATOM 7335 C CA . ASP B 1 196 ? -25.266 30.953 -8.648 1 82.5 196 ASP B CA 1
ATOM 7336 C C . ASP B 1 196 ? -25.312 29.438 -8.703 1 82.5 196 ASP B C 1
ATOM 7338 O O . ASP B 1 196 ? -24.781 28.828 -9.641 1 82.5 196 ASP B O 1
ATOM 7342 N N . PHE B 1 197 ? -25.906 28.828 -7.5 1 86.75 197 PHE B N 1
ATOM 7343 C CA . PHE B 1 197 ? -26 27.375 -7.531 1 86.75 197 PHE B CA 1
ATOM 7344 C C . PHE B 1 197 ? -27.391 26.906 -7.117 1 86.75 197 PHE B C 1
ATOM 7346 O O . PHE B 1 197 ? -28.016 27.516 -6.25 1 86.75 197 PHE B O 1
ATOM 7353 N N . ASP B 1 198 ? -27.938 25.969 -7.863 1 88.81 198 ASP B N 1
ATOM 7354 C CA . ASP B 1 198 ? -29.219 25.328 -7.598 1 88.81 198 ASP B CA 1
ATOM 7355 C C . ASP B 1 198 ? -29.094 23.812 -7.652 1 88.81 198 ASP B C 1
ATOM 7357 O O . ASP B 1 198 ? -28.953 23.234 -8.734 1 88.81 198 ASP B O 1
ATOM 7361 N N . PRO B 1 199 ? -29.203 23.172 -6.562 1 87.56 199 PRO B N 1
ATOM 7362 C CA . PRO B 1 199 ? -29.016 21.719 -6.523 1 87.56 199 PRO B CA 1
ATOM 7363 C C . PRO B 1 199 ? -30.125 20.953 -7.23 1 87.56 199 PRO B C 1
ATOM 7365 O O . PRO B 1 199 ? -29.922 19.828 -7.668 1 87.56 199 PRO B O 1
ATOM 7368 N N . GLU B 1 200 ? -31.328 21.469 -7.359 1 82.06 200 GLU B N 1
ATOM 7369 C CA . GLU B 1 200 ? -32.438 20.781 -8.008 1 82.06 200 GLU B CA 1
ATOM 7370 C C . GLU B 1 200 ? -32.219 20.656 -9.516 1 82.06 200 GLU B C 1
ATOM 7372 O O . GLU B 1 200 ? -32.469 19.594 -10.094 1 82.06 200 GLU B O 1
ATOM 7377 N N . THR B 1 201 ? -31.703 21.688 -10.117 1 84.62 201 THR B N 1
ATOM 7378 C CA . THR B 1 201 ? -31.422 21.672 -11.547 1 84.62 201 THR B CA 1
ATOM 7379 C C . THR B 1 201 ? -29.938 21.406 -11.805 1 84.62 201 THR B C 1
ATOM 7381 O O . THR B 1 201 ? -29.516 21.266 -12.961 1 84.62 201 THR B O 1
ATOM 7384 N N . MET B 1 202 ? -29.203 21.281 -10.758 1 88.88 202 MET B N 1
ATOM 7385 C CA . MET B 1 202 ? -27.75 21.062 -10.789 1 88.88 202 MET B CA 1
ATOM 7386 C C . MET B 1 202 ? -27.047 22.234 -11.469 1 88.88 202 MET B C 1
ATOM 7388 O O . MET B 1 202 ? -25.938 22.062 -11.992 1 88.88 202 MET B O 1
ATOM 7392 N N . ARG B 1 203 ? -27.75 23.375 -11.57 1 88.5 203 ARG B N 1
ATOM 7393 C CA . ARG B 1 203 ? -27.094 24.578 -12.07 1 88.5 203 ARG B CA 1
ATOM 7394 C C . ARG B 1 203 ? -25.969 25 -11.141 1 88.5 203 ARG B C 1
ATOM 7396 O O . ARG B 1 203 ? -26.141 25.031 -9.922 1 88.5 203 ARG B O 1
ATOM 7403 N N . GLY B 1 204 ? -24.797 25.203 -11.641 1 87.62 204 GLY B N 1
ATOM 7404 C CA . GLY B 1 204 ? -23.672 25.656 -10.836 1 87.62 204 GLY B CA 1
ATOM 7405 C C . GLY B 1 204 ? -22.781 24.516 -10.375 1 87.62 204 GLY B C 1
ATOM 7406 O O . GLY B 1 204 ? -21.703 24.75 -9.797 1 87.62 204 GLY B O 1
ATOM 7407 N N . TYR B 1 205 ? -23.266 23.328 -10.562 1 89.56 205 TYR B N 1
ATOM 7408 C CA . TYR B 1 205 ? -22.469 22.156 -10.211 1 89.56 205 TYR B CA 1
ATOM 7409 C C . TYR B 1 205 ? -21.844 21.531 -11.453 1 89.56 205 TYR B C 1
ATOM 7411 O O . TYR B 1 205 ? -22.344 20.516 -11.953 1 89.56 205 TYR B O 1
ATOM 7419 N N . ARG B 1 206 ? -20.75 22.062 -11.906 1 89 206 ARG B N 1
ATOM 7420 C CA . ARG B 1 206 ? -20.078 21.656 -13.141 1 89 206 ARG B CA 1
ATOM 7421 C C . ARG B 1 206 ? -19.062 20.547 -12.883 1 89 206 ARG B C 1
ATOM 7423 O O . ARG B 1 206 ? -17.906 20.672 -13.266 1 89 206 ARG B O 1
ATOM 7430 N N . TYR B 1 207 ? -19.578 19.469 -12.312 1 91.06 207 TYR B N 1
ATOM 7431 C CA . TYR B 1 207 ? -18.734 18.312 -12.094 1 91.06 207 TYR B CA 1
ATOM 7432 C C . TYR B 1 207 ? -18.438 17.594 -13.414 1 91.06 207 TYR B C 1
ATOM 7434 O O . TYR B 1 207 ? -19.328 17.359 -14.211 1 91.06 207 TYR B O 1
ATOM 7442 N N . VAL B 1 208 ? -17.188 17.281 -13.625 1 90 208 VAL B N 1
ATOM 7443 C CA . VAL B 1 208 ? -16.75 16.75 -14.906 1 90 208 VAL B CA 1
ATOM 7444 C C . VAL B 1 208 ? -17.062 15.25 -14.977 1 90 208 VAL B C 1
ATOM 7446 O O . VAL B 1 208 ? -16.719 14.492 -14.062 1 90 208 VAL B O 1
ATOM 7449 N N . VAL B 1 209 ? -17.703 14.867 -15.977 1 90.31 209 VAL B N 1
ATOM 7450 C CA . VAL B 1 209 ? -17.969 13.453 -16.234 1 90.31 209 VAL B CA 1
ATOM 7451 C C . VAL B 1 209 ? -16.969 12.922 -17.266 1 90.31 209 VAL B C 1
ATOM 7453 O O . VAL B 1 209 ? -16.266 11.938 -17 1 90.31 209 VAL B O 1
ATOM 7456 N N . ALA B 1 210 ? -16.891 13.562 -18.375 1 85.5 210 ALA B N 1
ATOM 7457 C CA . ALA B 1 210 ? -15.977 13.133 -19.422 1 85.5 210 ALA B CA 1
ATOM 7458 C C . ALA B 1 210 ? -15.484 14.32 -20.25 1 85.5 210 ALA B C 1
ATOM 7460 O O . ALA B 1 210 ? -16.078 15.398 -20.219 1 85.5 210 ALA B O 1
ATOM 7461 N N . GLY B 1 211 ? -14.383 14.125 -21 1 75.5 211 GLY B N 1
ATOM 7462 C CA . GLY B 1 211 ? -13.914 15.07 -22.016 1 75.5 211 GLY B CA 1
ATOM 7463 C C . GLY B 1 211 ? -12.781 15.953 -21.531 1 75.5 211 GLY B C 1
ATOM 7464 O O . GLY B 1 211 ? -12.43 16.938 -22.188 1 75.5 211 GLY B O 1
ATOM 7465 N N . HIS B 1 212 ? -12.289 15.703 -20.422 1 67.31 212 HIS B N 1
ATOM 7466 C CA . HIS B 1 212 ? -11.18 16.562 -20 1 67.31 212 HIS B CA 1
ATOM 7467 C C . HIS B 1 212 ? -9.914 16.234 -20.781 1 67.31 212 HIS B C 1
ATOM 7469 O O . HIS B 1 212 ? -9.617 15.062 -21.047 1 67.31 212 HIS B O 1
ATOM 7475 N N . LYS B 1 213 ? -9.516 17.328 -21.438 1 64.81 213 LYS B N 1
ATOM 7476 C CA . LYS B 1 213 ? -8.312 17.156 -22.25 1 64.81 213 LYS B CA 1
ATOM 7477 C C . LYS B 1 213 ? -7.066 17.062 -21.375 1 64.81 213 LYS B C 1
ATOM 7479 O O . LYS B 1 213 ? -7.004 17.688 -20.312 1 64.81 213 LYS B O 1
ATOM 7484 N N . ASP B 1 214 ? -6.25 16.188 -21.812 1 64.5 214 ASP B N 1
ATOM 7485 C CA . ASP B 1 214 ? -4.934 16.109 -21.188 1 64.5 214 ASP B CA 1
ATOM 7486 C C . ASP B 1 214 ? -4.156 17.406 -21.391 1 64.5 214 ASP B C 1
ATOM 7488 O O . ASP B 1 214 ? -4.469 18.188 -22.281 1 64.5 214 ASP B O 1
ATOM 7492 N N . VAL B 1 215 ? -3.443 17.797 -20.391 1 62.81 215 VAL B N 1
ATOM 7493 C CA . VAL B 1 215 ? -2.57 18.953 -20.5 1 62.81 215 VAL B CA 1
ATOM 7494 C C . VAL B 1 215 ? -1.724 18.844 -21.766 1 62.81 215 VAL B C 1
ATOM 7496 O O . VAL B 1 215 ? -1.264 17.766 -22.125 1 62.81 215 VAL B O 1
ATOM 7499 N N . GLU B 1 216 ? -1.981 19.859 -22.5 1 62.25 216 GLU B N 1
ATOM 7500 C CA . GLU B 1 216 ? -1.145 19.891 -23.703 1 62.25 216 GLU B CA 1
ATOM 7501 C C . GLU B 1 216 ? 0.322 19.656 -23.359 1 62.25 216 GLU B C 1
ATOM 7503 O O . GLU B 1 216 ? 0.813 20.156 -22.344 1 62.25 216 GLU B O 1
ATOM 7508 N N . GLU B 1 217 ? 0.83 18.797 -24.156 1 59.44 217 GLU B N 1
ATOM 7509 C CA . GLU B 1 217 ? 2.246 18.484 -23.984 1 59.44 217 GLU B CA 1
ATOM 7510 C C . GLU B 1 217 ? 3.094 19.75 -24 1 59.44 217 GLU B C 1
ATOM 7512 O O . GLU B 1 217 ? 2.918 20.609 -24.875 1 59.44 217 GLU B O 1
ATOM 7517 N N . GLY B 1 218 ? 3.807 20.078 -22.969 1 61.47 218 GLY B N 1
ATOM 7518 C CA . GLY B 1 218 ? 4.738 21.188 -22.938 1 61.47 218 GLY B CA 1
ATOM 7519 C C . GLY B 1 218 ? 4.223 22.375 -22.156 1 61.47 218 GLY B C 1
ATOM 7520 O O . GLY B 1 218 ? 4.871 23.422 -22.109 1 61.47 218 GLY B O 1
ATOM 7521 N N . CYS B 1 219 ? 3.002 22.234 -21.688 1 64.62 219 CYS B N 1
ATOM 7522 C CA . CYS B 1 219 ? 2.492 23.359 -20.922 1 64.62 219 CYS B CA 1
ATOM 7523 C C . CYS B 1 219 ? 2.342 22.984 -19.453 1 64.62 219 CYS B C 1
ATOM 7525 O O . CYS B 1 219 ? 1.808 21.922 -19.125 1 64.62 219 CYS B O 1
ATOM 7527 N N . ALA B 1 220 ? 2.947 23.828 -18.625 1 68.69 220 ALA B N 1
ATOM 7528 C CA . ALA B 1 220 ? 2.92 23.547 -17.203 1 68.69 220 ALA B CA 1
ATOM 7529 C C . ALA B 1 220 ? 1.642 24.094 -16.562 1 68.69 220 ALA B C 1
ATOM 7531 O O . ALA B 1 220 ? 1.23 23.625 -15.492 1 68.69 220 ALA B O 1
ATOM 7532 N N . GLU B 1 221 ? 1.038 25.109 -17.25 1 70.88 221 GLU B N 1
ATOM 7533 C CA . GLU B 1 221 ? -0.106 25.766 -16.625 1 70.88 221 GLU B CA 1
ATOM 7534 C C . GLU B 1 221 ? -1.415 25.094 -17.031 1 70.88 221 GLU B C 1
ATOM 7536 O O . GLU B 1 221 ? -1.589 24.703 -18.188 1 70.88 221 GLU B O 1
ATOM 7541 N N . TYR B 1 222 ? -2.154 24.922 -16 1 71.44 222 TYR B N 1
ATOM 7542 C CA . TYR B 1 222 ? -3.498 24.422 -16.266 1 71.44 222 TYR B CA 1
ATOM 7543 C C . TYR B 1 222 ? -4.34 25.5 -16.953 1 71.44 222 TYR B C 1
ATOM 7545 O O . TYR B 1 222 ? -4.43 26.625 -16.484 1 71.44 222 TYR B O 1
ATOM 7553 N N . LYS B 1 223 ? -4.652 25.234 -18.234 1 69.75 223 LYS B N 1
ATOM 7554 C CA . LYS B 1 223 ? -5.574 26.125 -18.922 1 69.75 223 LYS B CA 1
ATOM 7555 C C . LYS B 1 223 ? -6.961 25.5 -19.047 1 69.75 223 LYS B C 1
ATOM 7557 O O . LYS B 1 223 ? -7.102 24.391 -19.547 1 69.75 223 LYS B O 1
ATOM 7562 N N . LEU B 1 224 ? -7.84 26.188 -18.328 1 66.56 224 LEU B N 1
ATOM 7563 C CA . LEU B 1 224 ? -9.219 25.719 -18.406 1 66.56 224 LEU B CA 1
ATOM 7564 C C . LEU B 1 224 ? -9.789 25.984 -19.797 1 66.56 224 LEU B C 1
ATOM 7566 O O . LEU B 1 224 ? -9.852 27.125 -20.25 1 66.56 224 LEU B O 1
ATOM 7570 N N . GLU B 1 225 ? -9.734 24.984 -20.672 1 63.69 225 GLU B N 1
ATOM 7571 C CA . GLU B 1 225 ? -10.43 25.172 -21.938 1 63.69 225 GLU B CA 1
ATOM 7572 C C . GLU B 1 225 ? -11.797 24.5 -21.922 1 63.69 225 GLU B C 1
ATOM 7574 O O . GLU B 1 225 ? -11.891 23.281 -21.734 1 63.69 225 GLU B O 1
ATOM 7579 N N . LEU B 1 226 ? -12.812 25.344 -21.812 1 65.25 226 LEU B N 1
ATOM 7580 C CA . LEU B 1 226 ? -14.164 24.812 -21.938 1 65.25 226 LEU B CA 1
ATOM 7581 C C . LEU B 1 226 ? -14.453 24.406 -23.375 1 65.25 226 LEU B C 1
ATOM 7583 O O . LEU B 1 226 ? -14.617 25.266 -24.25 1 65.25 226 LEU B O 1
ATOM 7587 N N . THR B 1 227 ? -14 23.25 -23.688 1 67.12 227 THR B N 1
ATOM 7588 C CA . THR B 1 227 ? -14.281 22.766 -25.031 1 67.12 227 THR B CA 1
ATOM 7589 C C . THR B 1 227 ? -15.656 22.125 -25.109 1 67.12 227 THR B C 1
ATOM 7591 O O . THR B 1 227 ? -16.219 21.734 -24.078 1 67.12 227 THR B O 1
ATOM 7594 N N . ASP B 1 228 ? -16.25 22.094 -26.234 1 69.31 228 ASP B N 1
ATOM 7595 C CA . ASP B 1 228 ? -17.547 21.469 -26.5 1 69.31 228 ASP B CA 1
ATOM 7596 C C . ASP B 1 228 ? -17.5 19.969 -26.172 1 69.31 228 ASP B C 1
ATOM 7598 O O . ASP B 1 228 ? -18.547 19.344 -26 1 69.31 228 ASP B O 1
ATOM 7602 N N . ASP B 1 229 ? -16.359 19.562 -25.875 1 78.31 229 ASP B N 1
ATOM 7603 C CA . ASP B 1 229 ? -16.234 18.125 -25.641 1 78.31 229 ASP B CA 1
ATOM 7604 C C . ASP B 1 229 ? -16.375 17.812 -24.156 1 78.31 229 ASP B C 1
ATOM 7606 O O . ASP B 1 229 ? -16.5 16.641 -23.766 1 78.31 229 ASP B O 1
ATOM 7610 N N . LEU B 1 230 ? -16.531 18.875 -23.406 1 86 230 LEU B N 1
ATOM 7611 C CA . LEU B 1 230 ? -16.594 18.656 -21.969 1 86 230 LEU B CA 1
ATOM 7612 C C . LEU B 1 230 ? -18.031 18.375 -21.531 1 86 230 LEU B C 1
ATOM 7614 O O . LEU B 1 230 ? -18.953 19.125 -21.875 1 86 230 LEU B O 1
ATOM 7618 N N . VAL B 1 231 ? -18.234 17.219 -21.016 1 89.25 231 VAL B N 1
ATOM 7619 C CA . VAL B 1 231 ? -19.547 16.844 -20.484 1 89.25 231 VAL B CA 1
ATOM 7620 C C . VAL B 1 231 ? -19.547 17 -18.969 1 89.25 231 VAL B C 1
ATOM 7622 O O . VAL B 1 231 ? -18.781 16.344 -18.266 1 89.25 231 VAL B O 1
ATOM 7625 N N . THR B 1 232 ? -20.328 17.969 -18.5 1 90.38 232 THR B N 1
ATOM 7626 C CA . THR B 1 232 ? -20.469 18.188 -17.062 1 90.38 232 THR B CA 1
ATOM 7627 C C . THR B 1 232 ? -21.859 17.781 -16.578 1 90.38 232 THR B C 1
ATOM 7629 O O . THR B 1 232 ? -22.75 17.531 -17.391 1 90.38 232 THR B O 1
ATOM 7632 N N . VAL B 1 233 ? -22 17.625 -15.32 1 91.69 233 VAL B N 1
ATOM 7633 C CA . VAL B 1 233 ? -23.281 17.266 -14.727 1 91.69 233 VAL B CA 1
ATOM 7634 C C . VAL B 1 233 ? -24.328 18.328 -15.031 1 91.69 233 VAL B C 1
ATOM 7636 O O . VAL B 1 233 ? -25.484 18.016 -15.32 1 91.69 233 VAL B O 1
ATOM 7639 N N . GLU B 1 234 ? -23.906 19.578 -14.992 1 89.56 234 GLU B N 1
ATOM 7640 C CA . GLU B 1 234 ? -24.812 20.672 -15.312 1 89.56 234 GLU B CA 1
ATOM 7641 C C . GLU B 1 234 ? -25.359 20.547 -16.734 1 89.56 234 GLU B C 1
ATOM 7643 O O . GLU B 1 234 ? -26.562 20.719 -16.953 1 89.56 234 GLU B O 1
ATOM 7648 N N . ARG B 1 235 ? -24.531 20.219 -17.641 1 86.31 235 ARG B N 1
ATOM 7649 C CA . ARG B 1 235 ? -24.922 20.078 -19.031 1 86.31 235 ARG B CA 1
ATOM 7650 C C . ARG B 1 235 ? -25.922 18.922 -19.203 1 86.31 235 ARG B C 1
ATOM 7652 O O . ARG B 1 235 ? -26.844 19.016 -20.016 1 86.31 235 ARG B O 1
ATOM 7659 N N . LEU B 1 236 ? -25.75 17.891 -18.469 1 87.25 236 LEU B N 1
ATOM 7660 C CA . LEU B 1 236 ? -26.609 16.734 -18.547 1 87.25 236 LEU B CA 1
ATOM 7661 C C . LEU B 1 236 ? -28 17.047 -18 1 87.25 236 LEU B C 1
ATOM 7663 O O . LEU B 1 236 ? -29 16.547 -18.516 1 87.25 236 LEU B O 1
ATOM 7667 N N . TRP B 1 237 ? -28.094 17.844 -16.969 1 86.25 237 TRP B N 1
ATOM 7668 C CA . TRP B 1 237 ? -29.359 18.172 -16.328 1 86.25 237 TRP B CA 1
ATOM 7669 C C . TRP B 1 237 ? -30.078 19.297 -17.078 1 86.25 237 TRP B C 1
ATOM 7671 O O . TRP B 1 237 ? -31.297 19.344 -17.125 1 86.25 237 TRP B O 1
ATOM 7681 N N . GLN B 1 238 ? -29.359 20.375 -17.5 1 76.19 238 GLN B N 1
ATOM 7682 C CA . GLN B 1 238 ? -29.984 21.547 -18.109 1 76.19 238 GLN B CA 1
ATOM 7683 C C . GLN B 1 238 ? -30.406 21.25 -19.547 1 76.19 238 GLN B C 1
ATOM 7685 O O . GLN B 1 238 ? -31.25 21.969 -20.109 1 76.19 238 GLN B O 1
ATOM 7690 N N . HIS B 1 239 ? -30.531 20.125 -19.922 1 62.25 239 HIS B N 1
ATOM 7691 C CA . HIS B 1 239 ? -31.125 19.656 -21.172 1 62.25 239 HIS B CA 1
ATOM 7692 C C . HIS B 1 239 ? -30.828 20.625 -22.312 1 62.25 239 HIS B C 1
ATOM 7694 O O . HIS B 1 239 ? -31.594 20.719 -23.281 1 62.25 239 HIS B O 1
ATOM 7700 N N . ASP B 1 240 ? -29.922 21.641 -22.203 1 50.03 240 ASP B N 1
ATOM 7701 C CA . ASP B 1 240 ? -30 22.688 -23.234 1 50.03 240 ASP B CA 1
ATOM 7702 C C . ASP B 1 240 ? -29.734 22.109 -24.625 1 50.03 240 ASP B C 1
ATOM 7704 O O . ASP B 1 240 ? -28.625 21.625 -24.891 1 50.03 240 ASP B O 1
ATOM 7708 N N . GLY B 1 241 ? -30.828 21.828 -25.375 1 49.25 241 GLY B N 1
ATOM 7709 C CA . GLY B 1 241 ? -30.828 21.641 -26.812 1 49.25 241 GLY B CA 1
ATOM 7710 C C . GLY B 1 241 ? -30.797 20.172 -27.219 1 49.25 241 GLY B C 1
ATOM 7711 O O . GLY B 1 241 ? -30.5 19.859 -28.375 1 49.25 241 GLY B O 1
ATOM 7712 N N . TYR B 1 242 ? -30.891 19.219 -26.125 1 56.59 242 TYR B N 1
ATOM 7713 C CA . TYR B 1 242 ? -30.75 17.844 -26.562 1 56.59 242 TYR B CA 1
ATOM 7714 C C . TYR B 1 242 ? -32.031 17.359 -27.25 1 56.59 242 TYR B C 1
ATOM 7716 O O . TYR B 1 242 ? -33.125 17.547 -26.734 1 56.59 242 TYR B O 1
ATOM 7724 N N . ALA B 1 243 ? -32 17.219 -28.438 1 52.5 243 ALA B N 1
ATOM 7725 C CA . ALA B 1 243 ? -33.094 16.703 -29.266 1 52.5 243 ALA B CA 1
ATOM 7726 C C . ALA B 1 243 ? -33.5 15.297 -28.828 1 52.5 243 ALA B C 1
ATOM 7728 O O . ALA B 1 243 ? -34.594 14.852 -29.109 1 52.5 243 ALA B O 1
ATOM 7729 N N . GLY B 1 244 ? -32.719 14.602 -28.016 1 60.16 244 GLY B N 1
ATOM 7730 C CA . GLY B 1 244 ? -33.031 13.188 -27.828 1 60.16 244 GLY B CA 1
ATOM 7731 C C . GLY B 1 244 ? -33.844 12.922 -26.594 1 60.16 244 GLY B C 1
ATOM 7732 O O . GLY B 1 244 ? -33.875 13.742 -25.672 1 60.16 244 GLY B O 1
ATOM 7733 N N . SER B 1 245 ? -34.781 11.969 -26.562 1 62.31 245 SER B N 1
ATOM 7734 C CA . SER B 1 245 ? -35.812 11.609 -25.594 1 62.31 245 SER B CA 1
ATOM 7735 C C . SER B 1 245 ? -35.188 10.898 -24.391 1 62.31 245 SER B C 1
ATOM 7737 O O . SER B 1 245 ? -35.844 10.734 -23.359 1 62.31 245 SER B O 1
ATOM 7739 N N . LEU B 1 246 ? -33.938 10.516 -24.484 1 67 246 LEU B N 1
ATOM 7740 C CA . LEU B 1 246 ? -33.406 9.633 -23.438 1 67 246 LEU B CA 1
ATOM 7741 C C . LEU B 1 246 ? -33.125 10.414 -22.156 1 67 246 LEU B C 1
ATOM 7743 O O . LEU B 1 246 ? -33.375 9.906 -21.062 1 67 246 LEU B O 1
ATOM 7747 N N . LEU B 1 247 ? -32.656 11.742 -22.359 1 68 247 LEU B N 1
ATOM 7748 C CA . LEU B 1 247 ? -32.281 12.531 -21.188 1 68 247 LEU B CA 1
ATOM 7749 C C . LEU B 1 247 ? -33.281 13.664 -20.969 1 68 247 LEU B C 1
ATOM 7751 O O . LEU B 1 247 ? -33.219 14.352 -19.938 1 68 247 LEU B O 1
ATOM 7755 N N . THR B 1 248 ? -34.125 14.07 -22.047 1 62.62 248 THR B N 1
ATOM 7756 C CA . THR B 1 248 ? -35.031 15.227 -22.016 1 62.62 248 THR B CA 1
ATOM 7757 C C . THR B 1 248 ? -36.344 14.867 -21.328 1 62.62 248 THR B C 1
ATOM 7759 O O . THR B 1 248 ? -36.938 13.82 -21.609 1 62.62 248 THR B O 1
ATOM 7762 N N . GLN B 1 249 ? -36.625 15.227 -20.172 1 51.56 249 GLN B N 1
ATOM 7763 C CA . GLN B 1 249 ? -37.906 15.133 -19.516 1 51.56 249 GLN B CA 1
ATOM 7764 C C . GLN B 1 249 ? -38.969 16.031 -20.188 1 51.56 249 GLN B C 1
ATOM 7766 O O . GLN B 1 249 ? -39.156 17.172 -19.781 1 51.56 249 GLN B O 1
ATOM 7771 N N . LYS B 1 250 ? -39.188 16.438 -21.297 1 45.47 250 LYS B N 1
ATOM 7772 C CA . LYS B 1 250 ? -40.375 17.25 -21.453 1 45.47 250 LYS B CA 1
ATOM 7773 C C . LYS B 1 250 ? -41.469 16.812 -20.5 1 45.47 250 LYS B C 1
ATOM 7775 O O . LYS B 1 250 ? -42.219 17.641 -19.969 1 45.47 250 LYS B O 1
ATOM 7780 N N . ASN B 1 251 ? -42.156 15.641 -20.688 1 42.03 251 ASN B N 1
ATOM 7781 C CA . ASN B 1 251 ? -43.25 15.195 -19.828 1 42.03 251 ASN B CA 1
ATOM 7782 C C . ASN B 1 251 ? -42.719 14.547 -18.547 1 42.03 251 ASN B C 1
ATOM 7784 O O . ASN B 1 251 ? -41.531 14.453 -18.344 1 42.03 251 ASN B O 1
ATOM 7788 N N . LYS B 1 252 ? -43.469 13.555 -17.891 1 45.12 252 LYS B N 1
ATOM 7789 C CA . LYS B 1 252 ? -43.281 12.906 -16.609 1 45.12 252 LYS B CA 1
ATOM 7790 C C . LYS B 1 252 ? -41.906 12.266 -16.516 1 45.12 252 LYS B C 1
ATOM 7792 O O . LYS B 1 252 ? -41.531 11.445 -17.359 1 45.12 252 LYS B O 1
ATOM 7797 N N . PRO B 1 253 ? -40.781 12.977 -15.859 1 51.59 253 PRO B N 1
ATOM 7798 C CA . PRO B 1 253 ? -39.469 12.336 -15.727 1 51.59 253 PRO B CA 1
ATOM 7799 C C . PRO B 1 253 ? -39.562 10.812 -15.664 1 51.59 253 PRO B C 1
ATOM 7801 O O . PRO B 1 253 ? -40.219 10.273 -14.773 1 51.59 253 PRO B O 1
ATOM 7804 N N . SER B 1 254 ? -39.531 10.125 -16.719 1 58.66 254 SER B N 1
ATOM 7805 C CA . SER B 1 254 ? -39.531 8.664 -16.656 1 58.66 254 SER B CA 1
ATOM 7806 C C . SER B 1 254 ? -38.406 8.133 -15.773 1 58.66 254 SER B C 1
ATOM 7808 O O . SER B 1 254 ? -37.375 8.773 -15.641 1 58.66 254 SER B O 1
ATOM 7810 N N . SER B 1 255 ? -38.75 7.254 -14.82 1 66.5 255 SER B N 1
ATOM 7811 C CA . SER B 1 255 ? -37.906 6.574 -13.836 1 66.5 255 SER B CA 1
ATOM 7812 C C . SER B 1 255 ? -36.594 6.148 -14.453 1 66.5 255 SER B C 1
ATOM 7814 O O . SER B 1 255 ? -35.531 6.238 -13.805 1 66.5 255 SER B O 1
ATOM 7816 N N . SER B 1 256 ? -36.594 5.996 -15.789 1 73.12 256 SER B N 1
ATOM 7817 C CA . SER B 1 256 ? -35.375 5.48 -16.422 1 73.12 256 SER B CA 1
ATOM 7818 C C . SER B 1 256 ? -34.406 6.605 -16.734 1 73.12 256 SER B C 1
ATOM 7820 O O . SER B 1 256 ? -33.188 6.441 -16.594 1 73.12 256 SER B O 1
ATOM 7822 N N . SER B 1 257 ? -34.906 7.723 -17.172 1 78 257 SER B N 1
ATOM 7823 C CA . SER B 1 257 ? -34.062 8.859 -17.484 1 78 257 SER B CA 1
ATOM 7824 C C . SER B 1 257 ? -33.344 9.375 -16.25 1 78 257 SER B C 1
ATOM 7826 O O . SER B 1 257 ? -32.156 9.734 -16.312 1 78 257 SER B O 1
ATOM 7828 N N . SER B 1 258 ? -34.031 9.258 -15.148 1 82.75 258 SER B N 1
ATOM 7829 C CA . SER B 1 258 ? -33.438 9.727 -13.906 1 82.75 258 SER B CA 1
ATOM 7830 C C . SER B 1 258 ? -32.312 8.805 -13.438 1 82.75 258 SER B C 1
ATOM 7832 O O . SER B 1 258 ? -31.297 9.266 -12.906 1 82.75 258 SER B O 1
ATOM 7834 N N . LYS B 1 259 ? -32.5 7.613 -13.773 1 85.31 259 LYS B N 1
ATOM 7835 C CA . LYS B 1 259 ? -31.5 6.641 -13.375 1 85.31 259 LYS B CA 1
ATOM 7836 C C . LYS B 1 259 ? -30.219 6.797 -14.203 1 85.31 259 LYS B C 1
ATOM 7838 O O . LYS B 1 259 ? -29.125 6.586 -13.695 1 85.31 259 LYS B O 1
ATOM 7843 N N . LEU B 1 260 ? -30.406 7.219 -15.422 1 87.75 260 LEU B N 1
ATOM 7844 C CA . LEU B 1 260 ? -29.25 7.418 -16.281 1 87.75 260 LEU B CA 1
ATOM 7845 C C . LEU B 1 260 ? -28.484 8.672 -15.883 1 87.75 260 LEU B C 1
ATOM 7847 O O . LEU B 1 260 ? -27.25 8.672 -15.875 1 87.75 260 LEU B O 1
ATOM 7851 N N . LYS B 1 261 ? -29.203 9.656 -15.555 1 89.31 261 LYS B N 1
ATOM 7852 C CA . LYS B 1 261 ? -28.547 10.875 -15.078 1 89.31 261 LYS B CA 1
ATOM 7853 C C . LYS B 1 261 ? -27.812 10.625 -13.766 1 89.31 261 LYS B C 1
ATOM 7855 O O . LYS B 1 261 ? -26.703 11.133 -13.57 1 89.31 261 LYS B O 1
ATOM 7860 N N . ASP B 1 262 ? -28.422 9.773 -12.969 1 91.81 262 ASP B N 1
ATOM 7861 C CA . ASP B 1 262 ? -27.797 9.453 -11.68 1 91.81 262 ASP B CA 1
ATOM 7862 C C . ASP B 1 262 ? -26.531 8.625 -11.875 1 91.81 262 ASP B C 1
ATOM 7864 O O . ASP B 1 262 ? -25.578 8.75 -11.094 1 91.81 262 ASP B O 1
ATOM 7868 N N . LEU B 1 263 ? -26.609 7.879 -12.875 1 92.56 263 LEU B N 1
ATOM 7869 C CA . LEU B 1 263 ? -25.406 7.102 -13.172 1 9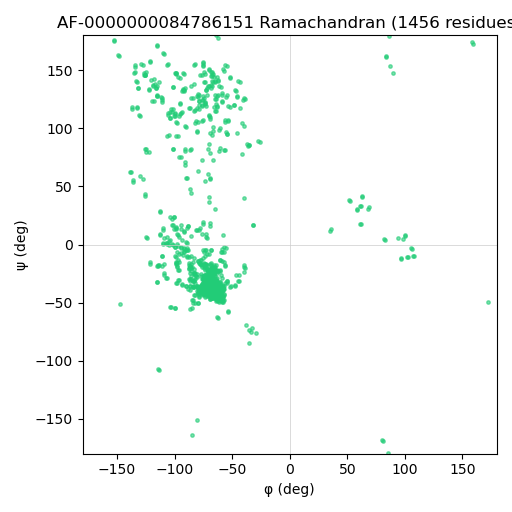2.56 263 LEU B CA 1
ATOM 7870 C C . LEU B 1 263 ? -24.25 8.016 -13.547 1 92.56 263 LEU B C 1
ATOM 7872 O O . LEU B 1 263 ? -23.125 7.82 -13.078 1 92.56 263 LEU B O 1
ATOM 7876 N N . CYS B 1 264 ? -24.484 9.023 -14.297 1 93.31 264 CYS B N 1
ATOM 7877 C CA . CYS B 1 264 ? -23.453 9.984 -14.672 1 93.31 264 CYS B CA 1
ATOM 7878 C C . CYS B 1 264 ? -23.016 10.82 -13.477 1 93.31 264 CYS B C 1
ATOM 7880 O O . CYS B 1 264 ? -21.844 11.148 -13.344 1 93.31 264 CYS B O 1
ATOM 7882 N N . LEU B 1 265 ? -24.031 11.109 -12.711 1 95.12 265 LEU B N 1
ATOM 7883 C CA . LEU B 1 265 ? -23.703 11.844 -11.492 1 95.12 265 LEU B CA 1
ATOM 7884 C C . LEU B 1 265 ? -22.781 11.016 -10.602 1 95.12 265 LEU B C 1
ATOM 7886 O O . LEU B 1 265 ? -21.797 11.539 -10.07 1 95.12 265 LEU B O 1
ATOM 7890 N N . SER B 1 266 ? -23.094 9.719 -10.43 1 96.25 266 SER B N 1
ATOM 7891 C CA . SER B 1 266 ? -22.25 8.836 -9.617 1 96.25 266 SER B CA 1
ATOM 7892 C C . SER B 1 266 ? -20.828 8.781 -10.148 1 96.25 266 SER B C 1
ATOM 7894 O O . SER B 1 266 ? -19.875 8.734 -9.367 1 96.25 266 SER B O 1
ATOM 7896 N N . PHE B 1 267 ? -20.672 8.805 -11.375 1 94.75 267 PHE B N 1
ATOM 7897 C CA . PHE B 1 267 ? -19.344 8.758 -11.984 1 94.75 267 PHE B CA 1
ATOM 7898 C C . PHE B 1 267 ? -18.594 10.055 -11.719 1 94.75 267 PHE B C 1
ATOM 7900 O O . PHE B 1 267 ? -17.391 10.031 -11.461 1 94.75 267 PHE B O 1
ATOM 7907 N N . ALA B 1 268 ? -19.297 11.148 -11.875 1 95.06 268 ALA B N 1
ATOM 7908 C CA . ALA B 1 268 ? -18.672 12.43 -11.57 1 95.06 268 ALA B CA 1
ATOM 7909 C C . ALA B 1 268 ? -18.234 12.5 -10.109 1 95.06 268 ALA B C 1
ATOM 7911 O O . ALA B 1 268 ? -17.156 13 -9.797 1 95.06 268 ALA B O 1
ATOM 7912 N N . LEU B 1 269 ? -19.109 11.977 -9.234 1 96.25 269 LEU B N 1
ATOM 7913 C CA . LEU B 1 269 ? -18.797 11.969 -7.812 1 96.25 269 LEU B CA 1
ATOM 7914 C C . LEU B 1 269 ? -17.609 11.055 -7.52 1 96.25 269 LEU B C 1
ATOM 7916 O O . LEU B 1 269 ? -16.781 11.367 -6.66 1 96.25 269 LEU B O 1
ATOM 7920 N N . PHE B 1 270 ? -17.453 9.977 -8.258 1 95.12 270 PHE B N 1
ATOM 7921 C CA . PHE B 1 270 ? -16.312 9.078 -8.141 1 95.12 270 PHE B CA 1
ATOM 7922 C C . PHE B 1 270 ? -15.008 9.82 -8.438 1 95.12 270 PHE B C 1
ATOM 7924 O O . PHE B 1 270 ? -14.023 9.672 -7.703 1 95.12 270 PHE B O 1
ATOM 7931 N N . LYS B 1 271 ? -15.047 10.633 -9.43 1 91.62 271 LYS B N 1
ATOM 7932 C CA . LYS B 1 271 ? -13.867 11.406 -9.797 1 91.62 271 LYS B CA 1
ATOM 7933 C C . LYS B 1 271 ? -13.516 12.414 -8.703 1 91.62 271 LYS B C 1
ATOM 7935 O O . LYS B 1 271 ? -12.336 12.656 -8.438 1 91.62 271 LYS B O 1
ATOM 7940 N N . LEU B 1 272 ? -14.547 12.914 -8.141 1 92.44 272 LEU B N 1
ATOM 7941 C CA . LEU B 1 272 ? -14.32 13.875 -7.062 1 92.44 272 LEU B CA 1
ATOM 7942 C C . LEU B 1 272 ? -13.789 13.172 -5.816 1 92.44 272 LEU B C 1
ATOM 7944 O O . LEU B 1 272 ? -12.906 13.703 -5.133 1 92.44 272 LEU B O 1
ATOM 7948 N N . LEU B 1 273 ? -14.336 12 -5.543 1 92.81 273 LEU B N 1
ATOM 7949 C CA . LEU B 1 273 ? -13.914 11.242 -4.367 1 92.81 273 LEU B CA 1
ATOM 7950 C C . LEU B 1 273 ? -12.477 10.758 -4.523 1 92.81 273 LEU B C 1
ATOM 7952 O O . LEU B 1 273 ? -11.742 10.664 -3.539 1 92.81 273 LEU B O 1
ATOM 7956 N N . ARG B 1 274 ? -12.102 10.508 -5.691 1 89.81 274 ARG B N 1
ATOM 7957 C CA . ARG B 1 274 ? -10.766 9.992 -5.984 1 89.81 274 ARG B CA 1
ATOM 7958 C C . ARG B 1 274 ? -9.695 10.992 -5.57 1 89.81 274 ARG B C 1
ATOM 7960 O O . ARG B 1 274 ? -8.555 10.617 -5.305 1 89.81 274 ARG B O 1
ATOM 7967 N N . ARG B 1 275 ? -10.008 12.211 -5.465 1 87.75 275 ARG B N 1
ATOM 7968 C CA . ARG B 1 275 ? -9.055 13.242 -5.082 1 87.75 275 ARG B CA 1
ATOM 7969 C C . ARG B 1 275 ? -8.57 13.047 -3.648 1 87.75 275 ARG B C 1
ATOM 7971 O O . ARG B 1 275 ? -7.48 13.484 -3.287 1 87.75 275 ARG B O 1
ATOM 7978 N N . ARG B 1 276 ? -9.406 12.281 -2.896 1 85.81 276 ARG B N 1
ATOM 7979 C CA . ARG B 1 276 ? -9.031 12.016 -1.511 1 85.81 276 ARG B CA 1
ATOM 7980 C C . ARG B 1 276 ? -7.938 10.953 -1.434 1 85.81 276 ARG B C 1
ATOM 7982 O O . ARG B 1 276 ? -7.258 10.836 -0.413 1 85.81 276 ARG B O 1
ATOM 7989 N N . LEU B 1 277 ? -7.766 10.211 -2.492 1 78 277 LEU B N 1
ATOM 7990 C CA . LEU B 1 277 ? -6.801 9.117 -2.504 1 78 277 LEU B CA 1
ATOM 7991 C C . LEU B 1 277 ? -5.387 9.641 -2.744 1 78 277 LEU B C 1
ATOM 7993 O O . LEU B 1 277 ? -4.406 8.977 -2.402 1 78 277 LEU B O 1
ATOM 7997 N N . GLY B 1 278 ? -5.086 10.633 -3.506 1 60.91 278 GLY B N 1
ATOM 7998 C CA . GLY B 1 278 ? -3.766 11.117 -3.887 1 60.91 278 GLY B CA 1
ATOM 7999 C C . GLY B 1 278 ? -3.016 11.766 -2.742 1 60.91 278 GLY B C 1
ATOM 8000 O O . GLY B 1 278 ? -2.01 12.445 -2.959 1 60.91 278 GLY B O 1
ATOM 8001 N N . GLY B 1 279 ? -3.17 11.195 -1.336 1 53.72 279 GLY B N 1
ATOM 8002 C CA . GLY B 1 279 ? -2.363 11.586 -0.192 1 53.72 279 GLY B CA 1
ATOM 8003 C C . GLY B 1 279 ? -2.943 12.758 0.575 1 53.72 279 GLY B C 1
ATOM 8004 O O . GLY B 1 279 ? -3.873 13.422 0.102 1 53.72 279 GLY B O 1
ATOM 8005 N N . SER B 1 280 ? -2.703 12.727 1.812 1 48.09 280 SER B N 1
ATOM 8006 C CA . SER B 1 280 ? -3.193 13.523 2.93 1 48.09 280 SER B CA 1
ATOM 8007 C C . SER B 1 280 ? -3.412 14.977 2.516 1 48.09 280 SER B C 1
ATOM 8009 O O . SER B 1 280 ? -4.41 15.594 2.891 1 48.09 280 SER B O 1
ATOM 8011 N N . ASN B 1 281 ? -2.193 15.641 2.359 1 45.28 281 ASN B N 1
ATOM 8012 C CA . ASN B 1 281 ? -2.139 17.094 2.516 1 45.28 281 ASN B CA 1
ATOM 8013 C C . ASN B 1 281 ? -2.701 17.812 1.292 1 45.28 281 ASN B C 1
ATOM 8015 O O . ASN B 1 281 ? -2.256 18.906 0.953 1 45.28 281 ASN B O 1
ATOM 8019 N N . SER B 1 282 ? -3.281 17.078 0.435 1 47.66 282 SER B N 1
ATOM 8020 C CA . SER B 1 282 ? -3.477 17.891 -0.761 1 47.66 282 SER B CA 1
ATOM 8021 C C . SER B 1 282 ? -4.473 19.016 -0.505 1 47.66 282 SER B C 1
ATOM 8023 O O . SER B 1 282 ? -5.633 18.766 -0.173 1 47.66 282 SER B O 1
ATOM 8025 N N . PRO B 1 283 ? -4.02 20.062 -0.256 1 52.62 283 PRO B N 1
ATOM 8026 C CA . PRO B 1 283 ? -4.801 21.297 -0.402 1 52.62 283 PRO B CA 1
ATOM 8027 C C . PRO B 1 283 ? -5.812 21.219 -1.542 1 52.62 283 PRO B C 1
ATOM 8029 O O . PRO B 1 283 ? -6.473 22.219 -1.854 1 52.62 283 PRO B O 1
ATOM 8032 N N . MET B 1 284 ? -6.105 19.906 -2.018 1 59.62 284 MET B N 1
ATOM 8033 C CA . MET B 1 284 ? -6.711 19.938 -3.344 1 59.62 284 MET B CA 1
ATOM 8034 C C . MET B 1 284 ? -8.234 19.906 -3.248 1 59.62 284 MET B C 1
ATOM 8036 O O . MET B 1 284 ? -8.93 19.953 -4.266 1 59.62 284 MET B O 1
ATOM 8040 N N . ILE B 1 285 ? -8.68 19.688 -1.886 1 69.75 285 ILE B N 1
ATOM 8041 C CA . ILE B 1 285 ? -10.141 19.719 -1.863 1 69.75 285 ILE B CA 1
ATOM 8042 C C . ILE B 1 285 ? -10.609 21.094 -1.409 1 69.75 285 ILE B C 1
ATOM 8044 O O . ILE B 1 285 ? -10.695 21.375 -0.209 1 69.75 285 ILE B O 1
ATOM 8048 N N . HIS B 1 286 ? -10.836 21.875 -2.283 1 67.56 286 HIS B N 1
ATOM 8049 C CA . HIS B 1 286 ? -11.234 23.266 -2.049 1 67.56 286 HIS B CA 1
ATOM 8050 C C . HIS B 1 286 ? -12.664 23.344 -1.521 1 67.56 286 HIS B C 1
ATOM 8052 O O . HIS B 1 286 ? -13.086 24.375 -0.99 1 67.56 286 HIS B O 1
ATOM 8058 N N . GLU B 1 287 ? -13.258 22.172 -1.56 1 74.94 287 GLU B N 1
ATOM 8059 C CA . GLU B 1 287 ? -14.672 22.125 -1.187 1 74.94 287 GLU B CA 1
ATOM 8060 C C . GLU B 1 287 ? -14.836 21.906 0.313 1 74.94 287 GLU B C 1
ATOM 8062 O O . GLU B 1 287 ? -15.961 21.766 0.805 1 74.94 287 GLU B O 1
ATOM 8067 N N . ARG B 1 288 ? -13.758 22.125 1.041 1 77.69 288 ARG B N 1
ATOM 8068 C CA . ARG B 1 288 ? -13.852 21.922 2.482 1 77.69 288 ARG B CA 1
ATOM 8069 C C . ARG B 1 288 ? -14.648 23.047 3.141 1 77.69 288 ARG B C 1
ATOM 8071 O O . ARG B 1 288 ? -14.398 24.219 2.889 1 77.69 288 ARG B O 1
ATOM 8078 N N . ASP B 1 289 ? -15.711 22.688 3.834 1 77 289 ASP B N 1
ATOM 8079 C CA . ASP B 1 289 ? -16.562 23.594 4.598 1 77 289 ASP B CA 1
ATOM 8080 C C . ASP B 1 289 ? -17.203 24.641 3.686 1 77 289 ASP B C 1
ATOM 8082 O O . ASP B 1 289 ? -17.312 25.812 4.062 1 77 289 ASP B O 1
ATOM 8086 N N . ASP B 1 290 ? -17.484 24.188 2.449 1 83.62 290 ASP B N 1
ATOM 8087 C CA . ASP B 1 290 ? -18.141 25.062 1.485 1 83.62 290 ASP B CA 1
ATOM 8088 C C . ASP B 1 290 ? -19.672 24.891 1.54 1 83.62 290 ASP B C 1
ATOM 8090 O O . ASP B 1 290 ? -20.172 23.781 1.634 1 83.62 290 ASP B O 1
ATOM 8094 N N . ILE B 1 291 ? -20.375 26 1.583 1 86.5 291 ILE B N 1
ATOM 8095 C CA . ILE B 1 291 ? -21.828 25.984 1.693 1 86.5 291 ILE B CA 1
ATOM 8096 C C . ILE B 1 291 ? -22.438 25.359 0.437 1 86.5 291 ILE B C 1
ATOM 8098 O O . ILE B 1 291 ? -23.453 24.656 0.509 1 86.5 291 ILE B O 1
ATOM 8102 N N . ARG B 1 292 ? -21.844 25.578 -0.686 1 88.44 292 ARG B N 1
ATOM 8103 C CA . ARG B 1 292 ? -22.344 25.031 -1.947 1 88.44 292 ARG B CA 1
ATOM 8104 C C . ARG B 1 292 ? -22.359 23.516 -1.915 1 88.44 292 ARG B C 1
ATOM 8106 O O . ARG B 1 292 ? -23.344 22.891 -2.332 1 88.44 292 ARG B O 1
ATOM 8113 N N . THR B 1 293 ? -21.312 22.984 -1.425 1 89.81 293 THR B N 1
ATOM 8114 C CA . THR B 1 293 ? -21.219 21.531 -1.365 1 89.81 293 THR B CA 1
ATOM 8115 C C . THR B 1 293 ? -22.156 20.969 -0.294 1 89.81 293 THR B C 1
ATOM 8117 O O . THR B 1 293 ? -22.703 19.875 -0.453 1 89.81 293 THR B O 1
ATOM 8120 N N . LEU B 1 294 ? -22.344 21.781 0.756 1 91.12 294 LEU B N 1
ATOM 8121 C CA . LEU B 1 294 ? -23.25 21.344 1.812 1 91.12 294 LEU B CA 1
ATOM 8122 C C . LEU B 1 294 ? -24.688 21.297 1.306 1 91.12 294 LEU B C 1
ATOM 8124 O O . LEU B 1 294 ? -25.422 20.344 1.592 1 91.12 294 LEU B O 1
ATOM 8128 N N . VAL B 1 295 ? -25.047 22.25 0.544 1 91.44 295 VAL B N 1
ATOM 8129 C CA . VAL B 1 295 ? -26.406 22.328 0.003 1 91.44 295 VAL B CA 1
ATOM 8130 C C . VAL B 1 295 ? -26.609 21.219 -1.034 1 91.44 295 VAL B C 1
ATOM 8132 O O . VAL B 1 295 ? -27.703 20.656 -1.155 1 91.44 295 VAL B O 1
ATOM 8135 N N . PHE B 1 296 ? -25.578 20.891 -1.734 1 92.19 296 PHE B N 1
ATOM 8136 C CA . PHE B 1 296 ? -25.641 19.797 -2.691 1 92.19 296 PHE B CA 1
ATOM 8137 C C . PHE B 1 296 ? -25.953 18.484 -1.986 1 92.19 296 PHE B C 1
ATOM 8139 O O . PHE B 1 296 ? -26.781 17.688 -2.459 1 92.19 296 PHE B O 1
ATOM 8146 N N . ALA B 1 297 ? -25.266 18.25 -0.883 1 92.25 297 ALA B N 1
ATOM 8147 C CA . ALA B 1 297 ? -25.5 17.016 -0.147 1 92.25 297 ALA B CA 1
ATOM 8148 C C . ALA B 1 297 ? -26.891 16.984 0.465 1 92.25 297 ALA B C 1
ATOM 8150 O O . ALA B 1 297 ? -27.578 15.961 0.417 1 92.25 297 ALA B O 1
ATOM 8151 N N . ARG B 1 298 ? -27.391 18.109 0.95 1 91.94 298 ARG B N 1
ATOM 8152 C CA . ARG B 1 298 ? -28.672 18.188 1.67 1 91.94 298 ARG B CA 1
ATOM 8153 C C . ARG B 1 298 ? -29.844 18.172 0.704 1 91.94 298 ARG B C 1
ATOM 8155 O O . ARG B 1 298 ? -30.812 17.438 0.913 1 91.94 298 ARG B O 1
ATOM 8162 N N . ASN B 1 299 ? -29.672 18.969 -0.367 1 90.38 299 ASN B N 1
ATOM 8163 C CA . ASN B 1 299 ? -30.828 19.188 -1.235 1 90.38 299 ASN B CA 1
ATOM 8164 C C . ASN B 1 299 ? -30.641 18.484 -2.582 1 90.38 299 ASN B C 1
ATOM 8166 O O . ASN B 1 299 ? -31.625 18.266 -3.299 1 90.38 299 ASN B O 1
ATOM 8170 N N . GLY B 1 300 ? -29.484 18.25 -2.957 1 89.81 300 GLY B N 1
ATOM 8171 C CA . GLY B 1 300 ? -29.234 17.594 -4.227 1 89.81 300 GLY B CA 1
ATOM 8172 C C . GLY B 1 300 ? -29.25 16.078 -4.125 1 89.81 300 GLY B C 1
ATOM 8173 O O . GLY B 1 300 ? -30.094 15.422 -4.727 1 89.81 300 GLY B O 1
ATOM 8174 N N . LEU B 1 301 ? -28.406 15.586 -3.23 1 91.06 301 LEU B N 1
ATOM 8175 C CA . LEU B 1 301 ? -28.297 14.141 -3.066 1 91.06 301 LEU B CA 1
ATOM 8176 C C . LEU B 1 301 ? -29.406 13.617 -2.15 1 91.06 301 LEU B C 1
ATOM 8178 O O . LEU B 1 301 ? -30.109 12.664 -2.496 1 91.06 301 LEU B O 1
ATOM 8182 N N . ALA B 1 302 ? -29.531 14.25 -1.008 1 88.94 302 ALA B N 1
ATOM 8183 C CA . ALA B 1 302 ? -30.516 13.805 -0.031 1 88.94 302 ALA B CA 1
ATOM 8184 C C . ALA B 1 302 ? -31.844 14.539 -0.224 1 88.94 302 ALA B C 1
ATOM 8186 O O . ALA B 1 302 ? -32.75 14.453 0.625 1 88.94 302 ALA B O 1
ATOM 8187 N N . GLY B 1 303 ? -31.938 15.25 -1.361 1 83 303 GLY B N 1
ATOM 8188 C CA . GLY B 1 303 ? -33.156 16.031 -1.586 1 83 303 GLY B CA 1
ATOM 8189 C C . GLY B 1 303 ? -34.344 15.188 -1.956 1 83 303 GLY B C 1
ATOM 8190 O O . GLY B 1 303 ? -34.188 14.133 -2.584 1 83 303 GLY B O 1
ATOM 8191 N N . GLY B 1 304 ? -35.406 15.617 -1.588 1 77.25 304 GLY B N 1
ATOM 8192 C CA . GLY B 1 304 ? -36.625 14.945 -1.904 1 77.25 304 GLY B CA 1
ATOM 8193 C C . GLY B 1 304 ? -37 13.844 -0.919 1 77.25 304 GLY B C 1
ATOM 8194 O O . GLY B 1 304 ? -36.281 13.641 0.068 1 77.25 304 GLY B O 1
ATOM 8195 N N . ASP B 1 305 ? -38.062 13.148 -1.037 1 78.44 305 ASP B N 1
ATOM 8196 C CA . ASP B 1 305 ? -38.531 12.141 -0.097 1 78.44 305 ASP B CA 1
ATOM 8197 C C . ASP B 1 305 ? -38.062 10.742 -0.512 1 78.44 305 ASP B C 1
ATOM 8199 O O . ASP B 1 305 ? -38.5 9.742 0.069 1 78.44 305 ASP B O 1
ATOM 8203 N N . ASP B 1 306 ? -37.125 10.734 -1.43 1 86.81 306 ASP B N 1
ATOM 8204 C CA . ASP B 1 306 ? -36.656 9.43 -1.894 1 86.81 306 ASP B CA 1
ATOM 8205 C C . ASP B 1 306 ? -35.281 9.102 -1.299 1 86.81 306 ASP B C 1
ATOM 8207 O O . ASP B 1 306 ? -34.25 9.453 -1.874 1 86.81 306 ASP B O 1
ATOM 8211 N N . HIS B 1 307 ? -35.312 8.375 -0.165 1 90.75 307 HIS B N 1
ATOM 8212 C CA . HIS B 1 307 ? -34.094 7.973 0.492 1 90.75 307 HIS B CA 1
ATOM 8213 C C . HIS B 1 307 ? -33.312 6.945 -0.342 1 90.75 307 HIS B C 1
ATOM 8215 O O . HIS B 1 307 ? -32.094 6.867 -0.273 1 90.75 307 HIS B O 1
ATOM 8221 N N . GLU B 1 308 ? -33.969 6.289 -1.202 1 91.69 308 GLU B N 1
ATOM 8222 C CA . GLU B 1 308 ? -33.344 5.23 -1.993 1 91.69 308 GLU B CA 1
ATOM 8223 C C . GLU B 1 308 ? -32.438 5.805 -3.078 1 91.69 308 GLU B C 1
ATOM 8225 O O . GLU B 1 308 ? -31.406 5.215 -3.414 1 91.69 308 GLU B O 1
ATOM 8230 N N . ARG B 1 309 ? -32.812 6.898 -3.566 1 92.5 309 ARG B N 1
ATOM 8231 C CA . ARG B 1 309 ? -31.984 7.512 -4.613 1 92.5 309 ARG B CA 1
ATOM 8232 C C . ARG B 1 309 ? -30.609 7.902 -4.086 1 92.5 309 ARG B C 1
ATOM 8234 O O . ARG B 1 309 ? -29.594 7.656 -4.742 1 92.5 309 ARG B O 1
ATOM 8241 N N . MET B 1 310 ? -30.641 8.477 -2.918 1 94.38 310 MET B N 1
ATOM 8242 C CA . MET B 1 310 ? -29.375 8.906 -2.328 1 94.38 310 MET B CA 1
ATOM 8243 C C . MET B 1 310 ? -28.422 7.73 -2.154 1 94.38 310 MET B C 1
ATOM 8245 O O . MET B 1 310 ? -27.266 7.797 -2.572 1 94.38 310 MET B O 1
ATOM 8249 N N . PHE B 1 311 ? -28.922 6.664 -1.62 1 95.12 311 PHE B N 1
ATOM 8250 C CA . PHE B 1 311 ? -28.078 5.496 -1.372 1 95.12 311 PHE B CA 1
ATOM 8251 C C . PHE B 1 311 ? -27.688 4.828 -2.684 1 95.12 311 PHE B C 1
ATOM 8253 O O . PHE B 1 311 ? -26.562 4.344 -2.82 1 95.12 311 PHE B O 1
ATOM 8260 N N . ARG B 1 312 ? -28.547 4.859 -3.617 1 93.56 312 ARG B N 1
ATOM 8261 C CA . ARG B 1 312 ? -28.25 4.258 -4.91 1 93.56 312 ARG B CA 1
ATOM 8262 C C . ARG B 1 312 ? -27.109 5 -5.609 1 93.56 312 ARG B C 1
ATOM 8264 O O . ARG B 1 312 ? -26.219 4.375 -6.18 1 93.56 312 ARG B O 1
ATOM 8271 N N . VAL B 1 313 ? -27.141 6.277 -5.562 1 95.44 313 VAL B N 1
ATOM 8272 C CA . VAL B 1 313 ? -26.125 7.09 -6.215 1 95.44 313 VAL B CA 1
ATOM 8273 C C . VAL B 1 313 ? -24.766 6.836 -5.559 1 95.44 313 VAL B C 1
ATOM 8275 O O . VAL B 1 313 ? -23.766 6.645 -6.25 1 95.44 313 VAL B O 1
ATOM 8278 N N . ILE B 1 314 ? -24.781 6.742 -4.281 1 96.69 314 ILE B N 1
ATOM 8279 C CA . ILE B 1 314 ? -23.531 6.559 -3.553 1 96.69 314 ILE B CA 1
ATOM 8280 C C . ILE B 1 314 ? -23.016 5.133 -3.746 1 96.69 314 ILE B C 1
ATOM 8282 O O . ILE B 1 314 ? -21.812 4.91 -3.889 1 96.69 314 ILE B O 1
ATOM 8286 N N . GLU B 1 315 ? -23.938 4.227 -3.736 1 96.06 315 GLU B N 1
ATOM 8287 C CA . GLU B 1 315 ? -23.562 2.834 -3.961 1 96.06 315 GLU B CA 1
ATOM 8288 C C . GLU B 1 315 ? -22.922 2.65 -5.34 1 96.06 315 GLU B C 1
ATOM 8290 O O . GLU B 1 315 ? -21.938 1.936 -5.484 1 96.06 315 GLU B O 1
ATOM 8295 N N . THR B 1 316 ? -23.484 3.271 -6.297 1 94.88 316 THR B N 1
ATOM 8296 C CA . THR B 1 316 ? -22.938 3.195 -7.648 1 94.88 316 THR B CA 1
ATOM 8297 C C . THR B 1 316 ? -21.578 3.879 -7.719 1 94.88 316 THR B C 1
ATOM 8299 O O . THR B 1 316 ? -20.672 3.396 -8.406 1 94.88 316 THR B O 1
ATOM 8302 N N . GLU B 1 317 ? -21.469 4.953 -7.016 1 96.62 317 GLU B N 1
ATOM 8303 C CA . GLU B 1 317 ? -20.188 5.637 -6.938 1 96.62 317 GLU B CA 1
ATOM 8304 C C . GLU B 1 317 ? -19.109 4.711 -6.379 1 96.62 317 GLU B C 1
ATOM 8306 O O . GLU B 1 317 ? -18.016 4.617 -6.941 1 96.62 317 GLU B O 1
ATOM 8311 N N . LEU B 1 318 ? -19.438 4.027 -5.32 1 95.56 318 LEU B N 1
ATOM 8312 C CA . LEU B 1 318 ? -18.484 3.113 -4.691 1 95.56 318 LEU B CA 1
ATOM 8313 C C . LEU B 1 318 ? -18.266 1.884 -5.562 1 95.56 318 LEU B C 1
ATOM 8315 O O . LEU B 1 318 ? -17.219 1.229 -5.453 1 95.56 318 LEU B O 1
ATOM 8319 N N . GLY B 1 319 ? -19.297 1.65 -6.406 1 92.38 319 GLY B N 1
ATOM 8320 C CA . GLY B 1 319 ? -19.078 0.618 -7.41 1 92.38 319 GLY B CA 1
ATOM 8321 C C . GLY B 1 319 ? -18 0.969 -8.414 1 92.38 319 GLY B C 1
ATOM 8322 O O . GLY B 1 319 ? -17.188 0.118 -8.781 1 92.38 319 GLY B O 1
ATOM 8323 N N . PHE B 1 320 ? -17.938 2.191 -8.773 1 91.56 320 PHE B N 1
ATOM 8324 C CA . PHE B 1 320 ? -16.891 2.666 -9.672 1 91.56 320 PHE B CA 1
ATOM 8325 C C . PHE B 1 320 ? -15.531 2.631 -8.977 1 91.56 320 PHE B C 1
ATOM 8327 O O . PHE B 1 320 ? -14.523 2.293 -9.602 1 91.56 320 PHE B O 1
ATOM 8334 N N . LEU B 1 321 ? -15.555 2.971 -7.734 1 91.5 321 LEU B N 1
ATOM 8335 C CA . LEU B 1 321 ? -14.312 2.957 -6.969 1 91.5 321 LEU B CA 1
ATOM 8336 C C . LEU B 1 321 ? -13.781 1.536 -6.824 1 91.5 321 LEU B C 1
ATOM 8338 O O . LEU B 1 321 ? -12.57 1.312 -6.902 1 91.5 321 LEU B O 1
ATOM 8342 N N . PHE B 1 322 ? -14.641 0.597 -6.605 1 89.5 322 PHE B N 1
ATOM 8343 C CA . PHE B 1 322 ? -14.258 -0.808 -6.531 1 89.5 322 PHE B CA 1
ATOM 8344 C C . PHE B 1 322 ? -13.641 -1.268 -7.844 1 89.5 322 PHE B C 1
ATOM 8346 O O . PHE B 1 322 ? -12.594 -1.919 -7.848 1 89.5 322 PHE B O 1
ATOM 8353 N N . ASP B 1 323 ? -14.266 -0.897 -8.867 1 84.81 323 ASP B N 1
ATOM 8354 C CA . ASP B 1 323 ? -13.773 -1.316 -10.172 1 84.81 323 ASP B CA 1
ATOM 8355 C C . ASP B 1 323 ? -12.422 -0.683 -10.477 1 84.81 323 ASP B C 1
ATOM 8357 O O . ASP B 1 323 ? -11.586 -1.285 -11.156 1 84.81 323 ASP B O 1
ATOM 8361 N N . PHE B 1 324 ? -12.242 0.399 -10.016 1 85.56 324 PHE B N 1
ATOM 8362 C CA . PHE B 1 324 ? -10.977 1.091 -10.242 1 85.56 324 PHE B CA 1
ATOM 8363 C C . PHE B 1 324 ? -9.828 0.366 -9.547 1 85.56 324 PHE B C 1
ATOM 8365 O O . PHE B 1 324 ? -8.75 0.211 -10.125 1 85.56 324 PHE B O 1
ATOM 8372 N N . PHE B 1 325 ? -10.07 -0.116 -8.391 1 82.81 325 PHE B N 1
ATOM 8373 C CA . PHE B 1 325 ? -8.977 -0.701 -7.621 1 82.81 325 PHE B CA 1
ATOM 8374 C C . PHE B 1 325 ? -8.891 -2.203 -7.855 1 82.81 325 PHE B C 1
ATOM 8376 O O . PHE B 1 325 ? -7.801 -2.781 -7.844 1 82.81 325 PHE B O 1
ATOM 8383 N N . TYR B 1 326 ? -10.039 -2.781 -8.023 1 78.69 326 TYR B N 1
ATOM 8384 C CA . TYR B 1 326 ? -10.023 -4.238 -7.969 1 78.69 326 TYR B CA 1
ATOM 8385 C C . TYR B 1 326 ? -10.359 -4.84 -9.328 1 78.69 326 TYR B C 1
ATOM 8387 O O . TYR B 1 326 ? -10.227 -6.051 -9.531 1 78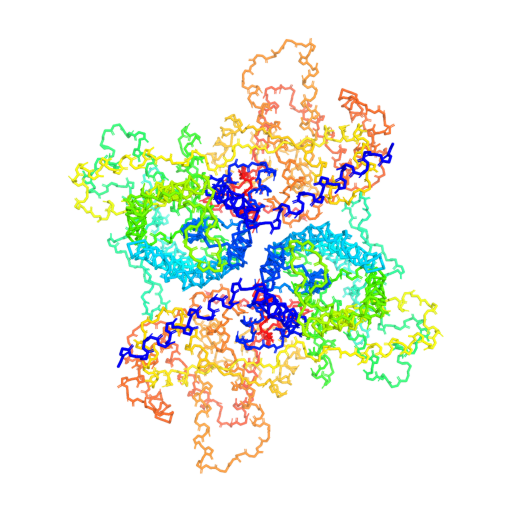.69 326 TYR B O 1
ATOM 8395 N N . ALA B 1 327 ? -10.898 -4.055 -10.102 1 69.81 327 ALA B N 1
ATOM 8396 C CA . ALA B 1 327 ? -11.219 -4.621 -11.406 1 69.81 327 ALA B CA 1
ATOM 8397 C C . ALA B 1 327 ? -10.422 -3.932 -12.516 1 69.81 327 ALA B C 1
ATOM 8399 O O . ALA B 1 327 ? -10.07 -2.756 -12.391 1 69.81 327 ALA B O 1
ATOM 8400 N N . ARG B 1 328 ? -9.773 -4.641 -13.32 1 58.91 328 ARG B N 1
ATOM 8401 C CA . ARG B 1 328 ? -8.992 -4.039 -14.398 1 58.91 328 ARG B CA 1
ATOM 8402 C C . ARG B 1 328 ? -9.906 -3.463 -15.477 1 58.91 328 ARG B C 1
ATOM 8404 O O . ARG B 1 328 ? -10.367 -4.191 -16.359 1 58.91 328 ARG B O 1
ATOM 8411 N N . TYR B 1 329 ? -10.734 -2.525 -15.18 1 56.88 329 TYR B N 1
ATOM 8412 C CA . TYR B 1 329 ? -11.422 -1.898 -16.297 1 56.88 329 TYR B CA 1
ATOM 8413 C C . TYR B 1 329 ? -10.5 -0.931 -17.031 1 56.88 329 TYR B C 1
ATOM 8415 O O . TYR B 1 329 ? -9.711 -0.225 -16.406 1 56.88 329 TYR B O 1
ATOM 8423 N N . PRO B 1 330 ? -10.352 -1.326 -18.391 1 55.81 330 PRO B N 1
ATOM 8424 C CA . PRO B 1 330 ? -9.555 -0.395 -19.188 1 55.81 330 PRO B CA 1
ATOM 8425 C C . PRO B 1 330 ? -9.93 1.065 -18.938 1 55.81 330 PRO B C 1
ATOM 8427 O O . PRO B 1 330 ? -11.039 1.355 -18.5 1 55.81 330 PRO B O 1
ATOM 8430 N N . SER B 1 331 ? -9.109 1.917 -18.875 1 57.19 331 SER B N 1
ATOM 8431 C CA . SER B 1 331 ? -9.312 3.354 -18.703 1 57.19 331 SER B CA 1
ATOM 8432 C C . SER B 1 331 ? -10.516 3.834 -19.516 1 57.19 331 SER B C 1
ATOM 8434 O O . SER B 1 331 ? -10.797 3.316 -20.594 1 57.19 331 SER B O 1
ATOM 8436 N N . PRO B 1 332 ? -11.492 4.535 -18.828 1 53.47 332 PRO B N 1
ATOM 8437 C CA . PRO B 1 332 ? -12.648 5.113 -19.516 1 53.47 332 PRO B CA 1
ATOM 8438 C C . PRO B 1 332 ? -12.281 5.73 -20.859 1 53.47 332 PRO B C 1
ATOM 8440 O O . PRO B 1 332 ? -13.148 5.875 -21.734 1 53.47 332 PRO B O 1
ATOM 8443 N N . LYS B 1 333 ? -11.008 5.973 -21.016 1 58.12 333 LYS B N 1
ATOM 8444 C CA . LYS B 1 333 ? -10.633 6.68 -22.234 1 58.12 333 LYS B CA 1
ATOM 8445 C C . LYS B 1 333 ? -10.406 5.703 -23.391 1 58.12 333 LYS B C 1
ATOM 8447 O O . LYS B 1 333 ? -10.43 6.102 -24.547 1 58.12 333 LYS B O 1
ATOM 8452 N N . GLN B 1 334 ? -10.367 4.426 -22.969 1 64.38 334 GLN B N 1
ATOM 8453 C CA . GLN B 1 334 ? -10 3.496 -24.031 1 64.38 334 GLN B CA 1
ATOM 8454 C C . GLN B 1 334 ? -11.234 2.953 -24.75 1 64.38 334 GLN B C 1
ATOM 8456 O O . GLN B 1 334 ? -12.281 2.76 -24.125 1 64.38 334 GLN B O 1
ATOM 8461 N N . SER B 1 335 ? -11.141 3.01 -26.094 1 71.44 335 SER B N 1
ATOM 8462 C CA . SER B 1 335 ? -12.211 2.465 -26.922 1 71.44 335 SER B CA 1
ATOM 8463 C C . SER B 1 335 ? -12.289 0.947 -26.797 1 71.44 335 SER B C 1
ATOM 8465 O O . SER B 1 335 ? -11.281 0.285 -26.562 1 71.44 335 SER B O 1
ATOM 8467 N N . LEU B 1 336 ? -13.516 0.419 -26.766 1 77.94 336 LEU B N 1
ATOM 8468 C CA . LEU B 1 336 ? -13.727 -1.021 -26.656 1 77.94 336 LEU B CA 1
ATOM 8469 C C . LEU B 1 336 ? -13.562 -1.69 -28.016 1 77.94 336 LEU B C 1
ATOM 8471 O O . LEU B 1 336 ? -13.812 -2.889 -28.172 1 77.94 336 LEU B O 1
ATOM 8475 N N . ILE B 1 337 ? -13.023 -0.967 -29 1 80.25 337 ILE B N 1
ATOM 8476 C CA . ILE B 1 337 ? -12.914 -1.502 -30.344 1 80.25 337 ILE B CA 1
ATOM 8477 C C . ILE B 1 337 ? -11.883 -2.629 -30.375 1 80.25 337 ILE B C 1
ATOM 8479 O O . ILE B 1 337 ? -12.156 -3.719 -30.891 1 80.25 337 ILE B O 1
ATOM 8483 N N . PRO B 1 338 ? -10.781 -2.42 -29.812 1 82.56 338 PRO B N 1
ATOM 8484 C CA . PRO B 1 338 ? -9.812 -3.52 -29.844 1 82.56 338 PRO B CA 1
ATOM 8485 C C . PRO B 1 338 ? -10.297 -4.75 -29.078 1 82.56 338 PRO B C 1
ATOM 8487 O O . PRO B 1 338 ? -10.031 -5.883 -29.484 1 82.56 338 PRO B O 1
ATOM 8490 N N . GLU B 1 339 ? -11 -4.562 -28.047 1 82 339 GLU B N 1
ATOM 8491 C CA . GLU B 1 339 ? -11.508 -5.691 -27.281 1 82 339 GLU B CA 1
ATOM 8492 C C . GLU B 1 339 ? -12.594 -6.445 -28.047 1 82 339 GLU B C 1
ATOM 8494 O O . GLU B 1 339 ? -12.68 -7.672 -27.953 1 82 339 GLU B O 1
ATOM 8499 N N . THR B 1 340 ? -13.383 -5.715 -28.781 1 87.94 340 THR B N 1
ATOM 8500 C CA . THR B 1 340 ? -14.414 -6.355 -29.578 1 87.94 340 THR B CA 1
ATOM 8501 C C . THR B 1 340 ? -13.781 -7.137 -30.734 1 87.94 340 THR B C 1
ATOM 8503 O O . THR B 1 340 ? -14.219 -8.242 -31.062 1 87.94 340 THR B O 1
ATOM 8506 N N . ALA B 1 341 ? -12.742 -6.555 -31.312 1 90.19 341 ALA B N 1
ATOM 8507 C CA . ALA B 1 341 ? -12.047 -7.242 -32.406 1 90.19 341 ALA B CA 1
ATOM 8508 C C . ALA B 1 341 ? -11.406 -8.539 -31.906 1 90.19 341 ALA B C 1
ATOM 8510 O O . ALA B 1 341 ? -11.484 -9.57 -32.562 1 90.19 341 ALA B O 1
ATOM 8511 N N . ILE B 1 342 ? -10.875 -8.5 -30.766 1 87.25 342 ILE B N 1
ATOM 8512 C CA . ILE B 1 342 ? -10.211 -9.672 -30.188 1 87.25 342 ILE B CA 1
ATOM 8513 C C . ILE B 1 342 ? -11.258 -10.719 -29.828 1 87.25 342 ILE B C 1
ATOM 8515 O O . ILE B 1 342 ? -11.039 -11.922 -30 1 87.25 342 ILE B O 1
ATOM 8519 N N . PHE B 1 343 ? -12.383 -10.242 -29.359 1 88.75 343 PHE B N 1
ATOM 8520 C CA . PHE B 1 343 ? -13.461 -11.164 -29 1 88.75 343 PHE B CA 1
ATOM 8521 C C . PHE B 1 343 ? -14 -11.875 -30.234 1 88.75 343 PHE B C 1
ATOM 8523 O O . PHE B 1 343 ? -14.172 -13.094 -30.234 1 88.75 343 PHE B O 1
ATOM 8530 N N . VAL B 1 344 ? -14.164 -11.133 -31.281 1 93.56 344 VAL B N 1
ATOM 8531 C CA . VAL B 1 344 ? -14.695 -11.711 -32.5 1 93.56 344 VAL B CA 1
ATOM 8532 C C . VAL B 1 344 ? -13.68 -12.68 -33.094 1 93.56 344 VAL B C 1
ATOM 8534 O O . VAL B 1 344 ? -14.047 -13.766 -33.562 1 93.56 344 VAL B O 1
ATOM 8537 N N . ALA B 1 345 ? -12.445 -12.32 -33.031 1 93.44 345 ALA B N 1
ATOM 8538 C CA . ALA B 1 345 ? -11.398 -13.203 -33.531 1 93.44 345 ALA B CA 1
ATOM 8539 C C . ALA B 1 345 ? -11.312 -14.484 -32.719 1 93.44 345 ALA B C 1
ATOM 8541 O O . ALA B 1 345 ? -11.164 -15.578 -33.25 1 93.44 345 ALA B O 1
ATOM 8542 N N . SER B 1 346 ? -11.453 -14.352 -31.422 1 91.75 346 SER B N 1
ATOM 8543 C CA . SER B 1 346 ? -11.398 -15.516 -30.547 1 91.75 346 SER B CA 1
ATOM 8544 C C . SER B 1 346 ? -12.594 -16.438 -30.766 1 91.75 346 SER B C 1
ATOM 8546 O O . SER B 1 346 ? -12.453 -17.656 -30.75 1 91.75 346 SER B O 1
ATOM 8548 N N . MET B 1 347 ? -13.719 -15.828 -31.016 1 94 347 MET B N 1
ATOM 8549 C CA . MET B 1 347 ? -14.922 -16.609 -31.266 1 94 347 MET B CA 1
ATOM 8550 C C . MET B 1 347 ? -14.828 -17.344 -32.594 1 94 347 MET B C 1
ATOM 8552 O O . MET B 1 347 ? -15.141 -18.531 -32.688 1 94 347 MET B O 1
ATOM 8556 N N . ALA B 1 348 ? -14.352 -16.641 -33.562 1 94.81 348 ALA B N 1
ATOM 8557 C CA . ALA B 1 348 ? -14.219 -17.234 -34.875 1 94.81 348 ALA B CA 1
ATOM 8558 C C . ALA B 1 348 ? -13.219 -18.391 -34.875 1 94.81 348 ALA B C 1
ATOM 8560 O O . ALA B 1 348 ? -13.484 -19.453 -35.438 1 94.81 348 ALA B O 1
ATOM 8561 N N . LEU B 1 349 ? -12.133 -18.156 -34.219 1 93.88 349 LEU B N 1
ATOM 8562 C CA . LEU B 1 349 ? -11.094 -19.188 -34.156 1 93.88 349 LEU B CA 1
ATOM 8563 C C . LEU B 1 349 ? -11.547 -20.391 -33.344 1 93.88 349 LEU B C 1
ATOM 8565 O O . LEU B 1 349 ? -11.258 -21.531 -33.719 1 93.88 349 LEU B O 1
ATOM 8569 N N . SER B 1 350 ? -12.25 -20.172 -32.281 1 93.69 350 SER B N 1
ATOM 8570 C CA . SER B 1 350 ? -12.734 -21.266 -31.469 1 93.69 350 SER B CA 1
ATOM 8571 C C . SER B 1 350 ? -13.789 -22.094 -32.188 1 93.69 350 SER B C 1
ATOM 8573 O O . SER B 1 350 ? -13.75 -23.328 -32.156 1 93.69 350 SER B O 1
ATOM 8575 N N . LEU B 1 351 ? -14.672 -21.422 -32.906 1 94.44 351 LEU B N 1
ATOM 8576 C CA . LEU B 1 351 ? -15.695 -22.125 -33.688 1 94.44 351 LEU B CA 1
ATOM 8577 C C . LEU B 1 351 ? -15.086 -22.875 -34.844 1 94.44 351 LEU B C 1
ATOM 8579 O O . LEU B 1 351 ? -15.484 -24 -35.156 1 94.44 351 LEU B O 1
ATOM 8583 N N . SER B 1 352 ? -14.07 -22.297 -35.469 1 94.12 352 SER B N 1
ATOM 8584 C CA . SER B 1 352 ? -13.391 -22.953 -36.562 1 94.12 352 SER B CA 1
ATOM 8585 C C . SER B 1 352 ? -12.633 -24.188 -36.094 1 94.12 352 SER B C 1
ATOM 8587 O O . SER B 1 352 ? -12.562 -25.188 -36.812 1 94.12 352 SER B O 1
ATOM 8589 N N . THR B 1 353 ? -12.086 -24.094 -34.906 1 93 353 THR B N 1
ATOM 8590 C CA . THR B 1 353 ? -11.367 -25.234 -34.375 1 93 353 THR B CA 1
ATOM 8591 C C . THR B 1 353 ? -12.328 -26.344 -33.969 1 93 353 THR B C 1
ATOM 8593 O O . THR B 1 353 ? -12.055 -27.531 -34.188 1 93 353 THR B O 1
ATOM 8596 N N . LEU B 1 354 ? -13.492 -25.953 -33.438 1 91.81 354 LEU B N 1
ATOM 8597 C CA . LEU B 1 354 ? -14.484 -26.938 -33 1 91.81 354 LEU B CA 1
ATOM 8598 C C . LEU B 1 354 ? -15.055 -27.703 -34.188 1 91.81 354 LEU B C 1
ATOM 8600 O O . LEU B 1 354 ? -15.305 -28.906 -34.094 1 91.81 354 LEU B O 1
ATOM 8604 N N . PHE B 1 355 ? -15.117 -27.062 -35.375 1 90.44 355 PHE B N 1
ATOM 8605 C CA . PHE B 1 355 ? -15.758 -27.688 -36.531 1 90.44 355 PHE B CA 1
ATOM 8606 C C . PHE B 1 355 ? -14.727 -28.062 -37.562 1 90.44 355 PHE B C 1
ATOM 8608 O O . PHE B 1 355 ? -15.078 -28.359 -38.719 1 90.44 355 PHE B O 1
ATOM 8615 N N . CYS B 1 356 ? -13.547 -28.062 -37.219 1 89.25 356 CYS B N 1
ATOM 8616 C CA . CYS B 1 356 ? -12.508 -28.484 -38.125 1 89.25 356 CYS B CA 1
ATOM 8617 C C . CYS B 1 356 ? -12.609 -29.984 -38.438 1 89.25 356 CYS B C 1
ATOM 8619 O O . CYS B 1 356 ? -12.945 -30.766 -37.531 1 89.25 356 CYS B O 1
ATOM 8621 N N . PRO B 1 357 ? -12.273 -30.438 -39.594 1 86.38 357 PRO B N 1
ATOM 8622 C CA . PRO B 1 357 ? -12.383 -31.844 -39.969 1 86.38 357 PRO B CA 1
ATOM 8623 C C . PRO B 1 357 ? -11.5 -32.75 -39.125 1 86.38 357 PRO B C 1
ATOM 8625 O O . PRO B 1 357 ? -11.883 -33.875 -38.844 1 86.38 357 PRO B O 1
ATOM 8628 N N . ALA B 1 358 ? -10.414 -32.25 -38.719 1 83 358 ALA B N 1
ATOM 8629 C CA . ALA B 1 358 ? -9.523 -33.062 -37.906 1 83 358 ALA B CA 1
ATOM 8630 C C . ALA B 1 358 ? -10.172 -33.406 -36.562 1 83 358 ALA B C 1
ATOM 8632 O O . ALA B 1 358 ? -9.961 -34.469 -36.031 1 83 358 ALA B O 1
ATOM 8633 N N . MET B 1 359 ? -10.961 -32.5 -36.031 1 85 359 MET B N 1
ATOM 8634 C CA . MET B 1 359 ? -11.633 -32.719 -34.75 1 85 359 MET B CA 1
ATOM 8635 C C . MET B 1 359 ? -12.914 -33.5 -34.938 1 85 359 MET B C 1
ATOM 8637 O O . MET B 1 359 ? -13.266 -34.344 -34.094 1 85 359 MET B O 1
ATOM 8641 N N . LEU B 1 360 ? -13.578 -33.344 -36.062 1 82.44 360 LEU B N 1
ATOM 8642 C CA . LEU B 1 360 ? -14.844 -34 -36.312 1 82.44 360 LEU B CA 1
ATOM 8643 C C . LEU B 1 360 ? -14.609 -35.469 -36.656 1 82.44 360 LEU B C 1
ATOM 8645 O O . LEU B 1 360 ? -15.391 -36.344 -36.25 1 82.44 360 LEU B O 1
ATOM 8649 N N . ARG B 1 361 ? -13.453 -35.75 -37.406 1 74.81 361 ARG B N 1
ATOM 8650 C CA . ARG B 1 361 ? -13.195 -37.125 -37.844 1 74.81 361 ARG B CA 1
ATOM 8651 C C . ARG B 1 361 ? -12.141 -37.781 -36.938 1 74.81 361 ARG B C 1
ATOM 8653 O O . ARG B 1 361 ? -11.453 -38.719 -37.375 1 74.81 361 ARG B O 1
ATOM 8660 N N . TYR B 1 362 ? -12.008 -37.094 -35.812 1 71.38 362 TYR B N 1
ATOM 8661 C CA . TYR B 1 362 ? -10.992 -37.688 -34.938 1 71.38 362 TYR B CA 1
ATOM 8662 C C . TYR B 1 362 ? -11.383 -39.125 -34.562 1 71.38 362 TYR B C 1
ATOM 8664 O O . TYR B 1 362 ? -12.438 -39.344 -33.969 1 71.38 362 TYR B O 1
ATOM 8672 N N . HIS B 1 363 ? -11.07 -40.094 -35.469 1 58.59 363 HIS B N 1
ATOM 8673 C CA . HIS B 1 363 ? -11.289 -41.5 -35.156 1 58.59 363 HIS B CA 1
ATOM 8674 C C . HIS B 1 363 ? -10.141 -42.062 -34.344 1 58.59 363 HIS B C 1
ATOM 8676 O O . HIS B 1 363 ? -8.984 -41.688 -34.531 1 58.59 363 HIS B O 1
ATOM 8682 N N . ASN B 1 364 ? -10.469 -42.469 -33.094 1 52.62 364 ASN B N 1
ATOM 8683 C CA . ASN B 1 364 ? -9.539 -43.156 -32.188 1 52.62 364 ASN B CA 1
ATOM 8684 C C . ASN B 1 364 ? -8.609 -44.094 -32.969 1 52.62 364 ASN B C 1
ATOM 8686 O O . ASN B 1 364 ? -9.055 -45.062 -33.594 1 52.62 364 ASN B O 1
ATOM 8690 N N . PRO B 1 365 ? -7.457 -43.594 -33.531 1 52.06 365 PRO B N 1
ATOM 8691 C CA . PRO B 1 365 ? -6.641 -44.594 -34.219 1 52.06 365 PRO B CA 1
ATOM 8692 C C . PRO B 1 365 ? -6.465 -45.875 -33.406 1 52.06 365 PRO B C 1
ATOM 8694 O O . PRO B 1 365 ? -6.496 -45.844 -32.188 1 52.06 365 PRO B O 1
ATOM 8697 N N . LYS B 1 366 ? -6.734 -47.094 -33.938 1 47.94 366 LYS B N 1
ATOM 8698 C CA . LYS B 1 366 ? -6.477 -48.406 -33.344 1 47.94 366 LYS B CA 1
ATOM 8699 C C . LYS B 1 366 ? -5.098 -48.469 -32.688 1 47.94 366 LYS B C 1
ATOM 8701 O O . LYS B 1 366 ? -4.129 -47.938 -33.25 1 47.94 366 LYS B O 1
ATOM 8706 N N . PRO B 1 367 ? -5.113 -48.656 -31.516 1 47.25 367 PRO B N 1
ATOM 8707 C CA . PRO B 1 367 ? -3.947 -48.938 -30.672 1 47.25 367 PRO B CA 1
ATOM 8708 C C . PRO B 1 367 ? -2.945 -49.875 -31.359 1 47.25 367 PRO B C 1
ATOM 8710 O O . PRO B 1 367 ? -3.309 -50.969 -31.766 1 47.25 367 PRO B O 1
ATOM 8713 N N . GLY B 1 368 ? -2.51 -49.906 -32.75 1 40.84 368 GLY B N 1
ATOM 8714 C CA . GLY B 1 368 ? -1.583 -50.844 -33.375 1 40.84 368 GLY B CA 1
ATOM 8715 C C . GLY B 1 368 ? -0.777 -50.188 -34.5 1 40.84 368 GLY B C 1
ATOM 8716 O O . GLY B 1 368 ? 0.097 -50.844 -35.094 1 40.84 368 GLY B O 1
ATOM 8717 N N . SER B 1 369 ? -1.36 -49.5 -35.469 1 37.59 369 SER B N 1
ATOM 8718 C CA . SER B 1 369 ? -0.716 -49.375 -36.75 1 37.59 369 SER B CA 1
ATOM 8719 C C . SER B 1 369 ? 0.607 -48.625 -36.656 1 37.59 369 SER B C 1
ATOM 8721 O O . SER B 1 369 ? 1.34 -48.5 -37.656 1 37.59 369 SER B O 1
ATOM 8723 N N . SER B 1 370 ? 0.569 -47.375 -36.25 1 37.19 370 SER B N 1
ATOM 8724 C CA . SER B 1 370 ? 1.79 -46.688 -36.656 1 37.19 370 SER B CA 1
ATOM 8725 C C . SER B 1 370 ? 3.012 -47.25 -35.969 1 37.19 370 SER B C 1
ATOM 8727 O O . SER B 1 370 ? 2.92 -47.719 -34.812 1 37.19 370 SER B O 1
ATOM 8729 N N . GLY B 1 371 ? 3.994 -47.812 -36.75 1 34.53 371 GLY B N 1
ATOM 8730 C CA . GLY B 1 371 ? 5.273 -48.406 -36.438 1 34.53 371 GLY B CA 1
ATOM 8731 C C . GLY B 1 371 ? 5.934 -47.844 -35.188 1 34.53 371 GLY B C 1
ATOM 8732 O O . GLY B 1 371 ? 6.523 -48.562 -34.406 1 34.53 371 GLY B O 1
ATOM 8733 N N . GLY B 1 372 ? 6.512 -46.562 -35.438 1 36.91 372 GLY B N 1
ATOM 8734 C CA . GLY B 1 372 ? 7.645 -46.219 -34.594 1 36.91 372 GLY B CA 1
ATOM 8735 C C . GLY B 1 372 ? 7.281 -46.094 -33.125 1 36.91 372 GLY B C 1
ATOM 8736 O O . GLY B 1 372 ? 6.117 -46.25 -32.75 1 36.91 372 GLY B O 1
ATOM 8737 N N . GLY B 1 373 ? 8.305 -45.75 -32.094 1 39.19 373 GLY B N 1
ATOM 8738 C CA . GLY B 1 373 ? 8.539 -45.781 -30.641 1 39.19 373 GLY B CA 1
ATOM 8739 C C . GLY B 1 373 ? 7.441 -45.094 -29.844 1 39.19 373 GLY B C 1
ATOM 8740 O O . GLY B 1 373 ? 7.316 -45.312 -28.641 1 39.19 373 GLY B O 1
ATOM 8741 N N . MET B 1 374 ? 7.078 -43.812 -30.016 1 50.03 374 MET B N 1
ATOM 8742 C CA . MET B 1 374 ? 6.191 -43.188 -29.047 1 50.03 374 MET B CA 1
ATOM 8743 C C . MET B 1 374 ? 4.738 -43.562 -29.312 1 50.03 374 MET B C 1
ATOM 8745 O O . MET B 1 374 ? 4.242 -43.375 -30.438 1 50.03 374 MET B O 1
ATOM 8749 N N . SER B 1 375 ? 4.137 -44.531 -28.672 1 54.66 375 SER B N 1
ATOM 8750 C CA . SER B 1 375 ? 2.807 -45.125 -28.781 1 54.66 375 SER B CA 1
ATOM 8751 C C . SER B 1 375 ? 1.719 -44.062 -28.672 1 54.66 375 SER B C 1
ATOM 8753 O O . SER B 1 375 ? 1.733 -43.25 -27.75 1 54.66 375 SER B O 1
ATOM 8755 N N . PHE B 1 376 ? 1.045 -43.688 -29.75 1 62.31 376 PHE B N 1
ATOM 8756 C CA . PHE B 1 376 ? -0.155 -42.875 -29.781 1 62.31 376 PHE B CA 1
ATOM 8757 C C . PHE B 1 376 ? -1.248 -43.469 -28.906 1 62.31 376 PHE B C 1
ATOM 8759 O O . PHE B 1 376 ? -1.659 -44.594 -29.094 1 62.31 376 PHE B O 1
ATOM 8766 N N . VAL B 1 377 ? -1.312 -42.969 -27.688 1 70.12 377 VAL B N 1
ATOM 8767 C CA . VAL B 1 377 ? -2.297 -43.406 -26.703 1 70.12 377 VAL B CA 1
ATOM 8768 C C . VAL B 1 377 ? -3.516 -42.5 -26.734 1 70.12 377 VAL B C 1
ATOM 8770 O O . VAL B 1 377 ? -3.375 -41.281 -26.75 1 70.12 377 VAL B O 1
ATOM 8773 N N . THR B 1 378 ? -4.762 -43.031 -27.172 1 73.81 378 THR B N 1
ATOM 8774 C CA . THR B 1 378 ? -5.992 -42.25 -27.156 1 73.81 378 THR B CA 1
ATOM 8775 C C . THR B 1 378 ? -6.992 -42.844 -26.172 1 73.81 378 THR B C 1
ATOM 8777 O O . THR B 1 378 ? -7.008 -44.062 -25.938 1 73.81 378 THR B O 1
ATOM 8780 N N . THR B 1 379 ? -7.469 -42.062 -25.344 1 76.06 379 THR B N 1
ATOM 8781 C CA . THR B 1 379 ? -8.602 -42.469 -24.516 1 76.06 379 THR B CA 1
ATOM 8782 C C . THR B 1 379 ? -9.914 -41.938 -25.094 1 76.06 379 THR B C 1
ATOM 8784 O O . THR B 1 379 ? -9.906 -40.969 -25.891 1 76.06 379 THR B O 1
ATOM 8787 N N . SER B 1 380 ? -11.07 -42.625 -24.984 1 75.19 380 SER B N 1
ATOM 8788 C CA . SER B 1 380 ? -12.367 -42.156 -25.469 1 75.19 380 SER B CA 1
ATOM 8789 C C . SER B 1 380 ? -12.742 -40.812 -24.875 1 75.19 380 SER B C 1
ATOM 8791 O O . SER B 1 380 ? -13.547 -40.062 -25.438 1 75.19 380 SER B O 1
ATOM 8793 N N . ILE B 1 381 ? -12.117 -40.375 -23.766 1 84.19 381 ILE B N 1
ATOM 8794 C CA . ILE B 1 381 ? -12.492 -39.156 -23.062 1 84.19 381 ILE B CA 1
ATOM 8795 C C . ILE B 1 381 ? -11.719 -37.969 -23.625 1 84.19 381 ILE B C 1
ATOM 8797 O O . ILE B 1 381 ? -12.125 -36.812 -23.453 1 84.19 381 ILE B O 1
ATOM 8801 N N . ASP B 1 382 ? -10.75 -38.25 -24.453 1 86.81 382 ASP B N 1
ATOM 8802 C CA . ASP B 1 382 ? -9.867 -37.188 -24.906 1 86.81 382 ASP B CA 1
ATOM 8803 C C . ASP B 1 382 ? -10.602 -36.219 -25.844 1 86.81 382 ASP B C 1
ATOM 8805 O O . ASP B 1 382 ? -10.508 -35 -25.703 1 86.81 382 ASP B O 1
ATOM 8809 N N . ILE B 1 383 ? -11.414 -36.812 -26.719 1 87 383 ILE B N 1
ATOM 8810 C CA . ILE B 1 383 ? -12.102 -35.969 -27.688 1 87 383 ILE B CA 1
ATOM 8811 C C . ILE B 1 383 ? -13.203 -35.188 -26.969 1 87 383 ILE B C 1
ATOM 8813 O O . ILE B 1 383 ? -13.43 -34 -27.297 1 87 383 ILE B O 1
ATOM 8817 N N . TRP B 1 384 ? -13.797 -35.781 -26.031 1 88.56 384 TRP B N 1
ATOM 8818 C CA . TRP B 1 384 ? -14.828 -35.062 -25.281 1 88.56 384 TRP B CA 1
ATOM 8819 C C . TRP B 1 384 ? -14.219 -33.938 -24.438 1 88.56 384 TRP B C 1
ATOM 8821 O O . TRP B 1 384 ? -14.805 -32.875 -24.312 1 88.56 384 TRP B O 1
ATOM 8831 N N . LEU B 1 385 ? -13.094 -34.156 -23.906 1 91.06 385 LEU B N 1
ATOM 8832 C CA . LEU B 1 385 ? -12.414 -33.156 -23.109 1 91.06 385 LEU B CA 1
ATOM 8833 C C . LEU B 1 385 ? -11.969 -31.984 -23.984 1 91.06 385 LEU B C 1
ATOM 8835 O O . LEU B 1 385 ? -12.047 -30.828 -23.578 1 91.06 385 LEU B O 1
ATOM 8839 N N . ALA B 1 386 ? -11.5 -32.312 -25.172 1 91.31 386 ALA B N 1
ATOM 8840 C CA . ALA B 1 386 ? -11.078 -31.234 -26.094 1 91.31 386 ALA B CA 1
ATOM 8841 C C . ALA B 1 386 ? -12.258 -30.344 -26.469 1 91.31 386 ALA B C 1
ATOM 8843 O O . ALA B 1 386 ? -12.141 -29.109 -26.453 1 91.31 386 ALA B O 1
ATOM 8844 N N . ARG B 1 387 ? -13.383 -31 -26.75 1 92.06 387 ARG B N 1
ATOM 8845 C CA . ARG B 1 387 ? -14.57 -30.219 -27.078 1 92.06 387 ARG B CA 1
ATOM 8846 C C . ARG B 1 387 ? -15.055 -29.422 -25.875 1 92.06 387 ARG B C 1
ATOM 8848 O O . ARG B 1 387 ? -15.516 -28.281 -26.016 1 92.06 387 ARG B O 1
ATOM 8855 N N . PHE B 1 388 ? -14.891 -29.969 -24.719 1 92.19 388 PHE B N 1
ATOM 8856 C CA . PHE B 1 388 ? -15.289 -29.297 -23.5 1 92.19 388 PHE B CA 1
ATOM 8857 C C . PHE B 1 388 ? -14.414 -28.078 -23.234 1 92.19 388 PHE B C 1
ATOM 8859 O O . PHE B 1 388 ? -14.914 -27 -22.891 1 92.19 388 PHE B O 1
ATOM 8866 N N . VAL B 1 389 ? -13.156 -28.219 -23.391 1 92.06 389 VAL B N 1
ATOM 8867 C CA . VAL B 1 389 ? -12.219 -27.141 -23.125 1 92.06 389 VAL B CA 1
ATOM 8868 C C . VAL B 1 389 ? -12.484 -25.984 -24.094 1 92.06 389 VAL B C 1
ATOM 8870 O O . VAL B 1 389 ? -12.492 -24.812 -23.703 1 92.06 389 VAL B O 1
ATOM 8873 N N . ILE B 1 390 ? -12.797 -26.281 -25.328 1 93.19 390 ILE B N 1
ATOM 8874 C CA . ILE B 1 390 ? -13.07 -25.25 -26.312 1 93.19 390 ILE B CA 1
ATOM 8875 C C . ILE B 1 390 ? -14.391 -24.562 -26 1 93.19 390 ILE B C 1
ATOM 8877 O O . ILE B 1 390 ? -14.477 -23.328 -26.031 1 93.19 390 ILE B O 1
ATOM 8881 N N . ALA B 1 391 ? -15.359 -25.359 -25.656 1 92.25 391 ALA B N 1
ATOM 8882 C CA . ALA B 1 391 ? -16.656 -24.797 -25.312 1 92.25 391 ALA B CA 1
ATOM 8883 C C . ALA B 1 391 ? -16.562 -23.891 -24.078 1 92.25 391 ALA B C 1
ATOM 8885 O O . ALA B 1 391 ? -17.156 -22.812 -24.031 1 92.25 391 ALA B O 1
ATOM 8886 N N . LEU B 1 392 ? -15.859 -24.344 -23.125 1 90.94 392 LEU B N 1
ATOM 8887 C CA . LEU B 1 392 ? -15.68 -23.547 -21.922 1 90.94 392 LEU B CA 1
ATOM 8888 C C . LEU B 1 392 ? -14.953 -22.25 -22.219 1 90.94 392 LEU B C 1
ATOM 8890 O O . LEU B 1 392 ? -15.312 -21.188 -21.688 1 90.94 392 LEU B O 1
ATOM 8894 N N . PHE B 1 393 ? -13.938 -22.359 -23.031 1 90.94 393 PHE B N 1
ATOM 8895 C CA . PHE B 1 393 ? -13.219 -21.156 -23.438 1 90.94 393 PHE B CA 1
ATOM 8896 C C . PHE B 1 393 ? -14.172 -20.156 -24.094 1 90.94 393 PHE B C 1
ATOM 8898 O O . PHE B 1 393 ? -14.109 -18.969 -23.812 1 90.94 393 PHE B O 1
ATOM 8905 N N . LEU B 1 394 ? -15.086 -20.594 -24.844 1 91.69 394 LEU B N 1
ATOM 8906 C CA . LEU B 1 394 ? -16.047 -19.734 -25.547 1 91.69 394 LEU B CA 1
ATOM 8907 C C . LEU B 1 394 ? -17 -19.078 -24.547 1 91.69 394 LEU B C 1
ATOM 8909 O O . LEU B 1 394 ? -17.266 -17.891 -24.641 1 91.69 394 LEU B O 1
ATOM 8913 N N . ILE B 1 395 ? -17.391 -19.828 -23.672 1 91.44 395 ILE B N 1
ATOM 8914 C CA . ILE B 1 395 ? -18.328 -19.312 -22.672 1 91.44 395 ILE B CA 1
ATOM 8915 C C . ILE B 1 395 ? -17.641 -18.281 -21.781 1 91.44 395 ILE B C 1
ATOM 8917 O O . ILE B 1 395 ? -18.219 -17.25 -21.469 1 91.44 395 ILE B O 1
ATOM 8921 N N . LEU B 1 396 ? -16.484 -18.594 -21.453 1 88.31 396 LEU B N 1
ATOM 8922 C CA . LEU B 1 396 ? -15.766 -17.672 -20.594 1 88.31 396 LEU B CA 1
ATOM 8923 C C . LEU B 1 396 ? -15.453 -16.375 -21.328 1 88.31 396 LEU B C 1
ATOM 8925 O O . LEU B 1 396 ? -15.57 -15.281 -20.75 1 88.31 396 LEU B O 1
ATOM 8929 N N . GLU B 1 397 ? -15.094 -16.453 -22.531 1 88.12 397 GLU B N 1
ATOM 8930 C CA . GLU B 1 397 ? -14.82 -15.266 -23.344 1 88.12 397 GLU B CA 1
ATOM 8931 C C . GLU B 1 397 ? -16.094 -14.445 -23.547 1 88.12 397 GLU B C 1
ATOM 8933 O O . GLU B 1 397 ? -16.047 -13.211 -23.516 1 88.12 397 GLU B O 1
ATOM 8938 N N . LEU B 1 398 ? -17.125 -15.078 -23.734 1 89.38 398 LEU B N 1
ATOM 8939 C CA . LEU B 1 398 ? -18.406 -14.383 -23.906 1 89.38 398 LEU B CA 1
ATOM 8940 C C . LEU B 1 398 ? -18.812 -13.68 -22.625 1 89.38 398 LEU B C 1
ATOM 8942 O O . LEU B 1 398 ? -19.25 -12.531 -22.656 1 89.38 398 LEU B O 1
ATOM 8946 N N . TYR B 1 399 ? -18.594 -14.344 -21.609 1 86.5 399 TYR B N 1
ATOM 8947 C CA . TYR B 1 399 ? -18.969 -13.758 -20.312 1 86.5 399 TYR B CA 1
ATOM 8948 C C . TYR B 1 399 ? -18.094 -12.539 -20.016 1 86.5 399 TYR B C 1
ATOM 8950 O O . TYR B 1 399 ? -18.594 -11.516 -19.547 1 86.5 399 TYR B O 1
ATOM 8958 N N . GLN B 1 400 ? -16.906 -12.633 -20.25 1 83.75 400 GLN B N 1
ATOM 8959 C CA . GLN B 1 400 ? -16 -11.516 -19.984 1 83.75 400 GLN B CA 1
ATOM 8960 C C . GLN B 1 400 ? -16.328 -10.336 -20.906 1 83.75 400 GLN B C 1
ATOM 8962 O O . GLN B 1 400 ? -16.281 -9.18 -20.469 1 83.75 400 GLN B O 1
ATOM 8967 N N . TYR B 1 401 ? -16.625 -10.648 -22.078 1 85.81 401 TYR B N 1
ATOM 8968 C CA . TYR B 1 401 ? -16.969 -9.594 -23.031 1 85.81 401 TYR B CA 1
ATOM 8969 C C . TYR B 1 401 ? -18.281 -8.93 -22.641 1 85.81 401 TYR B C 1
ATOM 8971 O O . TYR B 1 401 ? -18.391 -7.699 -22.672 1 85.81 401 TYR B O 1
ATOM 8979 N N . MET B 1 402 ? -19.188 -9.734 -22.25 1 85.69 402 MET B N 1
ATOM 8980 C CA . MET B 1 402 ? -20.484 -9.188 -21.844 1 85.69 402 MET B CA 1
ATOM 8981 C C . MET B 1 402 ? -20.344 -8.375 -20.562 1 85.69 402 MET B C 1
ATOM 8983 O O . MET B 1 402 ? -21.031 -7.355 -20.391 1 85.69 402 MET B O 1
ATOM 8987 N N . SER B 1 403 ? -19.469 -8.742 -19.703 1 83 403 SER B N 1
ATOM 8988 C CA . SER B 1 403 ? -19.219 -8 -18.469 1 83 403 SER B CA 1
ATOM 8989 C C . SER B 1 403 ? -18.609 -6.633 -18.75 1 83 403 SER B C 1
ATOM 8991 O O . SER B 1 403 ? -18.859 -5.668 -18.031 1 83 403 SER B O 1
ATOM 8993 N N . LEU B 1 404 ? -17.875 -6.527 -19.828 1 83.06 404 LEU B N 1
ATOM 8994 C CA . LEU B 1 404 ? -17.281 -5.258 -20.203 1 83.06 404 LEU B CA 1
ATOM 8995 C C . LEU B 1 404 ? -18.297 -4.352 -20.891 1 83.06 404 LEU B C 1
ATOM 8997 O O . LEU B 1 404 ? -18.391 -3.164 -20.562 1 83.06 404 LEU B O 1
ATOM 9001 N N . VAL B 1 405 ? -19.078 -4.949 -21.719 1 84.12 405 VAL B N 1
ATOM 9002 C CA . VAL B 1 405 ? -20.031 -4.176 -22.5 1 84.12 405 VAL B CA 1
ATOM 9003 C C . VAL B 1 405 ? -21.172 -3.699 -21.609 1 84.12 405 VAL B C 1
ATOM 9005 O O . VAL B 1 405 ? -21.688 -2.586 -21.766 1 84.12 405 VAL B O 1
ATOM 9008 N N . LEU B 1 406 ? -21.5 -4.492 -20.656 1 86.62 406 LEU B N 1
ATOM 9009 C CA . LEU B 1 406 ? -22.625 -4.152 -19.797 1 86.62 406 LEU B CA 1
ATOM 9010 C C . LEU B 1 406 ? -22.141 -3.518 -18.484 1 86.62 406 LEU B C 1
ATOM 9012 O O . LEU B 1 406 ? -22.922 -3.357 -17.547 1 86.62 406 LEU B O 1
ATOM 9016 N N . SER B 1 407 ? -20.969 -3.127 -18.453 1 85.25 407 SER B N 1
ATOM 9017 C CA . SER B 1 407 ? -20.422 -2.486 -17.25 1 85.25 407 SER B CA 1
ATOM 9018 C C . SER B 1 407 ? -20.938 -1.057 -17.109 1 85.25 407 SER B C 1
ATOM 9020 O O . SER B 1 407 ? -21.328 -0.432 -18.109 1 85.25 407 SER B O 1
ATOM 9022 N N . ASP B 1 408 ? -20.922 -0.579 -15.898 1 87.88 408 ASP B N 1
ATOM 9023 C CA . ASP B 1 408 ? -21.328 0.795 -15.633 1 87.88 408 ASP B CA 1
ATOM 9024 C C . ASP B 1 408 ? -20.375 1.791 -16.297 1 87.88 408 ASP B C 1
ATOM 9026 O O . ASP B 1 408 ? -20.797 2.867 -16.719 1 87.88 408 ASP B O 1
ATOM 9030 N N . TRP B 1 409 ? -19.203 1.407 -16.484 1 86.75 409 TRP B N 1
ATOM 9031 C CA . TRP B 1 409 ? -18.203 2.27 -17.125 1 86.75 409 TRP B CA 1
ATOM 9032 C C . TRP B 1 409 ? -18.547 2.494 -18.594 1 86.75 409 TRP B C 1
ATOM 9034 O O . TRP B 1 409 ? -18.484 3.621 -19.078 1 86.75 409 TRP B O 1
ATOM 9044 N N . HIS B 1 410 ? -18.875 1.475 -19.172 1 86.94 410 HIS B N 1
ATOM 9045 C CA . HIS B 1 410 ? -19.203 1.566 -20.594 1 86.94 410 HIS B CA 1
ATOM 9046 C C . HIS B 1 410 ? -20.5 2.338 -20.812 1 86.94 410 HIS B C 1
ATOM 9048 O O . HIS B 1 410 ? -20.641 3.066 -21.797 1 86.94 410 HIS B O 1
ATOM 9054 N N . LYS B 1 411 ? -21.422 2.158 -20 1 87.62 411 LYS B N 1
ATOM 9055 C CA . LYS B 1 411 ? -22.688 2.893 -20.094 1 87.62 411 LYS B CA 1
ATOM 9056 C C . LYS B 1 411 ? -22.453 4.398 -20.016 1 87.62 411 LYS B C 1
ATOM 9058 O O . LYS B 1 411 ? -23.016 5.16 -20.797 1 87.62 411 LYS B O 1
ATOM 9063 N N . VAL B 1 412 ? -21.641 4.789 -19.047 1 89.94 412 VAL B N 1
ATOM 9064 C CA . VAL B 1 412 ? -21.328 6.207 -18.891 1 89.94 412 VAL B CA 1
ATOM 9065 C C . VAL B 1 412 ? -20.625 6.73 -20.141 1 89.94 412 VAL B C 1
ATOM 9067 O O . VAL B 1 412 ? -20.938 7.824 -20.625 1 89.94 412 VAL B O 1
ATOM 9070 N N . LYS B 1 413 ? -19.75 6.008 -20.672 1 86.5 413 LYS B N 1
ATOM 9071 C CA . LYS B 1 413 ? -19.031 6.41 -21.875 1 86.5 413 LYS B CA 1
ATOM 9072 C C . LYS B 1 413 ? -19.984 6.59 -23.047 1 86.5 413 LYS B C 1
ATOM 9074 O O . LYS B 1 413 ? -19.859 7.555 -23.812 1 86.5 413 LYS B O 1
ATOM 9079 N N . MET B 1 414 ? -20.859 5.664 -23.188 1 87 414 MET B N 1
ATOM 9080 C CA . MET B 1 414 ? -21.812 5.723 -24.297 1 87 414 MET B CA 1
ATOM 9081 C C . MET B 1 414 ? -22.766 6.895 -24.125 1 87 414 MET B C 1
ATOM 9083 O O . MET B 1 414 ? -23.141 7.551 -25.094 1 87 414 MET B O 1
ATOM 9087 N N . LEU B 1 415 ? -23.109 7.105 -22.938 1 87.06 415 LEU B N 1
ATOM 9088 C CA . LEU B 1 415 ? -24 8.227 -22.656 1 87.06 415 LEU B CA 1
ATOM 9089 C C . LEU B 1 415 ? -23.312 9.555 -22.938 1 87.06 415 LEU B C 1
ATOM 9091 O O . LEU B 1 415 ? -23.938 10.492 -23.453 1 87.06 415 LEU B O 1
ATOM 9095 N N . CYS B 1 416 ? -22.109 9.617 -22.578 1 87.31 416 CYS B N 1
ATOM 9096 C CA . CYS B 1 416 ? -21.344 10.836 -22.844 1 87.31 416 CYS B CA 1
ATOM 9097 C C . CYS B 1 416 ? -21.172 11.047 -24.344 1 87.31 416 CYS B C 1
ATOM 9099 O O . CYS B 1 416 ? -21.234 12.18 -24.828 1 87.31 416 CYS B O 1
ATOM 9101 N N . ARG B 1 417 ? -20.969 10.016 -25.047 1 84.81 417 ARG B N 1
ATOM 9102 C CA . ARG B 1 417 ? -20.875 10.125 -26.5 1 84.81 417 ARG B CA 1
ATOM 9103 C C . ARG B 1 417 ? -22.219 10.562 -27.109 1 84.81 417 ARG B C 1
ATOM 9105 O O . ARG B 1 417 ? -22.25 11.312 -28.078 1 84.81 417 ARG B O 1
ATOM 9112 N N . TYR B 1 418 ? -23.25 10.023 -26.562 1 85.44 418 TYR B N 1
ATOM 9113 C CA . TYR B 1 418 ? -24.594 10.406 -26.984 1 85.44 418 TYR B CA 1
ATOM 9114 C C . TYR B 1 418 ? -24.812 11.898 -26.797 1 85.44 418 TYR B C 1
ATOM 9116 O O . TYR B 1 418 ? -25.406 12.562 -27.656 1 85.44 418 TYR B O 1
ATOM 9124 N N . VAL B 1 419 ? -24.281 12.414 -25.703 1 83.56 419 VAL B N 1
ATOM 9125 C CA . VAL B 1 419 ? -24.453 13.828 -25.391 1 83.56 419 VAL B CA 1
ATOM 9126 C C . VAL B 1 419 ? -23.562 14.68 -26.297 1 83.56 419 VAL B C 1
ATOM 9128 O O . VAL B 1 419 ? -23.938 15.773 -26.703 1 83.56 419 VAL B O 1
ATOM 9131 N N . ARG B 1 420 ? -22.438 14.203 -26.656 1 83.25 420 ARG B N 1
ATOM 9132 C CA . ARG B 1 420 ? -21.453 14.953 -27.422 1 83.25 420 ARG B CA 1
ATOM 9133 C C . ARG B 1 420 ? -21.812 14.984 -28.906 1 83.25 420 ARG B C 1
ATOM 9135 O O . ARG B 1 420 ? -21.547 15.969 -29.594 1 83.25 420 ARG B O 1
ATOM 9142 N N . LYS B 1 421 ? -22.328 13.875 -29.297 1 83.5 421 LYS B N 1
ATOM 9143 C CA . LYS B 1 421 ? -22.609 13.758 -30.719 1 83.5 421 LYS B CA 1
ATOM 9144 C C . LYS B 1 421 ? -24.078 14.016 -31.016 1 83.5 421 LYS B C 1
ATOM 9146 O O . LYS B 1 421 ? -24.922 13.133 -30.812 1 83.5 421 LYS B O 1
ATOM 9151 N N . PRO B 1 422 ? -24.406 15.086 -31.656 1 78.62 422 PRO B N 1
ATOM 9152 C CA . PRO B 1 422 ? -25.797 15.398 -31.984 1 78.62 422 PRO B CA 1
ATOM 9153 C C . PRO B 1 422 ? -26.406 14.422 -32.969 1 78.62 422 PRO B C 1
ATOM 9155 O O . PRO B 1 422 ? -27.625 14.227 -33 1 78.62 422 PRO B O 1
ATOM 9158 N N . SER B 1 423 ? -25.5 13.805 -33.781 1 79 423 SER B N 1
ATOM 9159 C CA . SER B 1 423 ? -25.984 12.859 -34.781 1 79 423 SER B CA 1
ATOM 9160 C C . SER B 1 423 ? -26.641 11.656 -34.125 1 79 423 SER B C 1
ATOM 9162 O O . SER B 1 423 ? -27.5 10.992 -34.719 1 79 423 SER B O 1
ATOM 9164 N N . TRP B 1 424 ? -26.297 11.359 -32.844 1 79.38 424 TRP B N 1
ATOM 9165 C CA . TRP B 1 424 ? -26.859 10.227 -32.125 1 79.38 424 TRP B CA 1
ATOM 9166 C C . TRP B 1 424 ? -28.203 10.586 -31.5 1 79.38 424 TRP B C 1
ATOM 9168 O O . TRP B 1 424 ? -29.062 9.719 -31.297 1 79.38 424 TRP B O 1
ATOM 9178 N N . GLN B 1 425 ? -28.5 11.828 -31.078 1 77.62 425 GLN B N 1
ATOM 9179 C CA . GLN B 1 425 ? -29.656 12.281 -30.328 1 77.62 425 GLN B CA 1
ATOM 9180 C C . GLN B 1 425 ? -30.922 12.188 -31.172 1 77.62 425 GLN B C 1
ATOM 9182 O O . GLN B 1 425 ? -32 11.93 -30.641 1 77.62 425 GLN B O 1
ATOM 9187 N N . GLY B 1 426 ? -30.703 12.086 -32.469 1 70.12 426 GLY B N 1
ATOM 9188 C CA . GLY B 1 426 ? -31.875 12.062 -33.344 1 70.12 426 GLY B CA 1
ATOM 9189 C C . GLY B 1 426 ? -32.125 10.703 -33.969 1 70.12 426 GLY B C 1
ATOM 9190 O O . GLY B 1 426 ? -33.156 10.484 -34.594 1 70.12 426 GLY B O 1
ATOM 9191 N N . HIS B 1 427 ? -31.344 9.812 -33.531 1 81.19 427 HIS B N 1
ATOM 9192 C CA . HIS B 1 427 ? -31.5 8.516 -34.188 1 81.19 427 HIS B CA 1
ATOM 9193 C C . HIS B 1 427 ? -32.219 7.535 -33.25 1 81.19 427 HIS B C 1
ATOM 9195 O O . HIS B 1 427 ? -31.703 7.18 -32.188 1 81.19 427 HIS B O 1
ATOM 9201 N N . PRO B 1 428 ? -33.406 7.078 -33.5 1 82.06 428 PRO B N 1
ATOM 9202 C CA . PRO B 1 428 ? -34.219 6.223 -32.625 1 82.06 428 PRO B CA 1
ATOM 9203 C C . PRO B 1 428 ? -33.531 4.883 -32.344 1 82.06 428 PRO B C 1
ATOM 9205 O O . PRO B 1 428 ? -33.656 4.355 -31.219 1 82.06 428 PRO B O 1
ATOM 9208 N N . LEU B 1 429 ? -32.844 4.359 -33.281 1 82.94 429 LEU B N 1
ATOM 9209 C CA . LEU B 1 429 ? -32.188 3.078 -33.062 1 82.94 429 LEU B CA 1
ATOM 9210 C C . LEU B 1 429 ? -31.109 3.191 -32 1 82.94 429 LEU B C 1
ATOM 9212 O O . LEU B 1 429 ? -30.953 2.293 -31.172 1 82.94 429 LEU B O 1
ATOM 9216 N N . MET B 1 430 ? -30.438 4.238 -32.094 1 82.38 430 MET B N 1
ATOM 9217 C CA . MET B 1 430 ? -29.375 4.43 -31.109 1 82.38 430 MET B CA 1
ATOM 9218 C C . MET B 1 430 ? -29.953 4.633 -29.719 1 82.38 430 MET B C 1
ATOM 9220 O O . MET B 1 430 ? -29.391 4.141 -28.734 1 82.38 430 MET B O 1
ATOM 9224 N N . GLU B 1 431 ? -30.984 5.27 -29.641 1 83.06 431 GLU B N 1
ATOM 9225 C CA . GLU B 1 431 ? -31.625 5.5 -28.344 1 83.06 431 GLU B CA 1
ATOM 9226 C C . GLU B 1 431 ? -32.156 4.199 -27.75 1 83.06 431 GLU B C 1
ATOM 9228 O O . GLU B 1 431 ? -32.094 3.975 -26.547 1 83.06 431 GLU B O 1
ATOM 9233 N N . ARG B 1 432 ? -32.688 3.365 -28.594 1 83.69 432 ARG B N 1
ATOM 9234 C CA . ARG B 1 432 ? -33.219 2.08 -28.125 1 83.69 432 ARG B CA 1
ATOM 9235 C C . ARG B 1 432 ? -32.062 1.179 -27.672 1 83.69 432 ARG B C 1
ATOM 9237 O O . ARG B 1 432 ? -32.219 0.445 -26.688 1 83.69 432 ARG B O 1
ATOM 9244 N N . LEU B 1 433 ? -31.016 1.255 -28.375 1 82.56 433 LEU B N 1
ATOM 9245 C CA . LEU B 1 433 ? -29.859 0.453 -28 1 82.56 433 LEU B CA 1
ATOM 9246 C C . LEU B 1 433 ? -29.312 0.888 -26.656 1 82.56 433 LEU B C 1
ATOM 9248 O O . LEU B 1 433 ? -28.969 0.047 -25.812 1 82.56 433 LEU B O 1
ATOM 9252 N N . LEU B 1 434 ? -29.266 2.143 -26.531 1 82.25 434 LEU B N 1
ATOM 9253 C CA . LEU B 1 434 ? -28.766 2.664 -25.266 1 82.25 434 LEU B CA 1
ATOM 9254 C C . LEU B 1 434 ? -29.719 2.348 -24.125 1 82.25 434 LEU B C 1
ATOM 9256 O O . LEU B 1 434 ? -29.297 2.053 -23.016 1 82.25 434 LEU B O 1
ATOM 9260 N N . TRP B 1 435 ? -30.922 2.346 -24.484 1 80.81 435 TRP B N 1
ATOM 9261 C CA . TRP B 1 435 ? -31.938 1.992 -23.484 1 80.81 435 TRP B CA 1
ATOM 9262 C C . TRP B 1 435 ? -31.812 0.526 -23.078 1 80.81 435 TRP B C 1
ATOM 9264 O O . TRP B 1 435 ? -31.875 0.193 -21.891 1 80.81 435 TRP B O 1
ATOM 9274 N N . LEU B 1 436 ? -31.547 -0.298 -23.969 1 82.75 436 LEU B N 1
ATOM 9275 C CA . LEU B 1 436 ? -31.406 -1.725 -23.703 1 82.75 436 LEU B CA 1
ATOM 9276 C C . LEU B 1 436 ? -30.125 -1.996 -22.906 1 82.75 436 LEU B C 1
ATOM 9278 O O . LEU B 1 436 ? -30.125 -2.832 -22 1 82.75 436 LEU B O 1
ATOM 9282 N N . MET B 1 437 ? -29.188 -1.301 -23.266 1 79.44 437 MET B N 1
ATOM 9283 C CA . MET B 1 437 ? -27.906 -1.474 -22.562 1 79.44 437 MET B CA 1
ATOM 9284 C C . MET B 1 437 ? -28.031 -1.039 -21.109 1 79.44 437 MET B C 1
ATOM 9286 O O . MET B 1 437 ? -27.422 -1.648 -20.234 1 79.44 437 MET B O 1
ATOM 9290 N N . CYS B 1 438 ? -28.703 -0.081 -20.891 1 77.19 438 CYS B N 1
ATOM 9291 C CA . CYS B 1 438 ? -28.844 0.45 -19.531 1 77.19 438 CYS B CA 1
ATOM 9292 C C . CYS B 1 438 ? -29.734 -0.446 -18.688 1 77.19 438 CYS B C 1
ATOM 9294 O O . CYS B 1 438 ? -29.578 -0.507 -17.469 1 77.19 438 CYS B O 1
ATOM 9296 N N . ARG B 1 439 ? -30.609 -1.151 -19.359 1 79.5 439 ARG B N 1
ATOM 9297 C CA . ARG B 1 439 ? -31.5 -2.049 -18.641 1 79.5 439 ARG B CA 1
ATOM 9298 C C . ARG B 1 439 ? -30.812 -3.385 -18.359 1 79.5 439 ARG B C 1
ATOM 9300 O O . ARG B 1 439 ? -31.109 -4.043 -17.359 1 79.5 439 ARG B O 1
ATOM 9307 N N . ALA B 1 440 ? -29.875 -3.641 -19.172 1 81.5 440 ALA B N 1
ATOM 9308 C CA . ALA B 1 440 ? -29.188 -4.914 -19.016 1 81.5 440 ALA B CA 1
ATOM 9309 C C . ALA B 1 440 ? -27.984 -4.777 -18.094 1 81.5 440 ALA B C 1
ATOM 9311 O O . ALA B 1 440 ? -27.062 -4 -18.359 1 81.5 440 ALA B O 1
ATOM 9312 N N . THR B 1 441 ? -28.203 -5.238 -16.828 1 79.88 441 THR B N 1
ATOM 9313 C CA . THR B 1 441 ? -27.062 -5.168 -15.922 1 79.88 441 THR B CA 1
ATOM 9314 C C . THR B 1 441 ? -26.719 -6.547 -15.367 1 79.88 441 THR B C 1
ATOM 9316 O O . THR B 1 441 ? -27.625 -7.363 -15.133 1 79.88 441 THR B O 1
ATOM 9319 N N . LEU B 1 442 ? -25.469 -6.812 -15.422 1 77.31 442 LEU B N 1
ATOM 9320 C CA . LEU B 1 442 ? -24.984 -8.031 -14.789 1 77.31 442 LEU B CA 1
ATOM 9321 C C . LEU B 1 442 ? -24.719 -7.812 -13.305 1 77.31 442 LEU B C 1
ATOM 9323 O O . LEU B 1 442 ? -24.719 -8.766 -12.523 1 77.31 442 LEU B O 1
ATOM 9327 N N . THR B 1 443 ? -24.578 -6.508 -12.992 1 76.31 443 THR B N 1
ATOM 9328 C CA . THR B 1 443 ? -24.312 -6.172 -11.594 1 76.31 443 THR B CA 1
ATOM 9329 C C . THR B 1 443 ? -25.609 -5.812 -10.883 1 76.31 443 THR B C 1
ATOM 9331 O O . THR B 1 443 ? -26.266 -4.816 -11.219 1 76.31 443 THR B O 1
ATOM 9334 N N . THR B 1 444 ? -26.016 -6.684 -9.969 1 76.81 444 THR B N 1
ATOM 9335 C CA . THR B 1 444 ? -27.281 -6.418 -9.297 1 76.81 444 THR B CA 1
ATOM 9336 C C . THR B 1 444 ? -27.062 -5.715 -7.965 1 76.81 444 THR B C 1
ATOM 9338 O O . THR B 1 444 ? -27.891 -4.93 -7.516 1 76.81 444 THR B O 1
ATOM 9341 N N . ARG B 1 445 ? -25.953 -6.008 -7.387 1 86.44 445 ARG B N 1
ATOM 9342 C CA . ARG B 1 445 ? -25.656 -5.406 -6.09 1 86.44 445 ARG B CA 1
ATOM 9343 C C . ARG B 1 445 ? -24.234 -4.855 -6.043 1 86.44 445 ARG B C 1
ATOM 9345 O O . ARG B 1 445 ? -23.312 -5.453 -6.605 1 86.44 445 ARG B O 1
ATOM 9352 N N . TYR B 1 446 ? -24.156 -3.697 -5.398 1 90.31 446 TYR B N 1
ATOM 9353 C CA . TYR B 1 446 ? -22.859 -3.061 -5.336 1 90.31 446 TYR B CA 1
ATOM 9354 C C . TYR B 1 446 ? -22.156 -3.355 -4.012 1 90.31 446 TYR B C 1
ATOM 9356 O O . TYR B 1 446 ? -20.953 -3.156 -3.871 1 90.31 446 TYR B O 1
ATOM 9364 N N . TRP B 1 447 ? -22.906 -3.748 -3.082 1 91.69 447 TRP B N 1
ATOM 9365 C CA . TRP B 1 447 ? -22.344 -4.148 -1.798 1 91.69 447 TRP B CA 1
ATOM 9366 C C . TRP B 1 447 ? -23.234 -5.16 -1.097 1 91.69 447 TRP B C 1
ATOM 9368 O O . TRP B 1 447 ? -24.297 -5.52 -1.615 1 91.69 447 TRP B O 1
ATOM 9378 N N . SER B 1 448 ? -23.016 -5.742 -0.046 1 91.31 448 SER B N 1
ATOM 9379 C CA . SER B 1 448 ? -23.719 -6.836 0.608 1 91.31 448 SER B CA 1
ATOM 9380 C C . SER B 1 448 ? -25.031 -6.359 1.231 1 91.31 448 SER B C 1
ATOM 9382 O O . SER B 1 448 ? -25.906 -7.168 1.548 1 91.31 448 SER B O 1
ATOM 9384 N N . HIS B 1 449 ? -25.266 -5.047 1.488 1 93.69 449 HIS B N 1
ATOM 9385 C CA . HIS B 1 449 ? -26.438 -4.473 2.135 1 93.69 449 HIS B CA 1
ATOM 9386 C C . HIS B 1 449 ? -26.641 -5.055 3.529 1 93.69 449 HIS B C 1
ATOM 9388 O O . HIS B 1 449 ? -27.766 -5.305 3.943 1 93.69 449 HIS B O 1
ATOM 9394 N N . SER B 1 450 ? -25.516 -5.398 4.098 1 93.25 450 SER B N 1
ATOM 9395 C CA . SER B 1 450 ? -25.562 -5.934 5.453 1 93.25 450 SER B CA 1
ATOM 9396 C C . SER B 1 450 ? -24.641 -5.152 6.391 1 93.25 450 SER B C 1
ATOM 9398 O O . SER B 1 450 ? -23.672 -4.543 5.945 1 93.25 450 SER B O 1
ATOM 9400 N N . VAL B 1 451 ? -25.094 -5.051 7.629 1 95.31 451 VAL B N 1
ATOM 9401 C CA . VAL B 1 451 ? -24.312 -4.352 8.648 1 95.31 451 VAL B CA 1
ATOM 9402 C C . VAL B 1 451 ? -23.953 -5.312 9.773 1 95.31 451 VAL B C 1
ATOM 9404 O O . VAL B 1 451 ? -24.766 -6.164 10.156 1 95.31 451 VAL B O 1
ATOM 9407 N N . GLY B 1 452 ? -22.703 -5.207 10.188 1 94.25 452 GLY B N 1
ATOM 9408 C CA . GLY B 1 452 ? -22.281 -6.012 11.32 1 94.25 452 GLY B CA 1
ATOM 9409 C C . GLY B 1 452 ? -22.938 -5.598 12.625 1 94.25 452 GLY B C 1
ATOM 9410 O O . GLY B 1 452 ? -23.141 -4.406 12.875 1 94.25 452 GLY B O 1
ATOM 9411 N N . GLN B 1 453 ? -23.359 -6.582 13.367 1 95.69 453 GLN B N 1
ATOM 9412 C CA . GLN B 1 453 ? -23.984 -6.336 14.656 1 95.69 453 GLN B CA 1
ATOM 9413 C C . GLN B 1 453 ? -23.188 -6.961 15.797 1 95.69 453 GLN B C 1
ATOM 9415 O O . GLN B 1 453 ? -22.812 -8.133 15.727 1 95.69 453 GLN B O 1
ATOM 9420 N N . TYR B 1 454 ? -22.828 -6.113 16.734 1 95.25 454 TYR B N 1
ATOM 9421 C CA . TYR B 1 454 ? -22.109 -6.57 17.922 1 95.25 454 TYR B CA 1
ATOM 9422 C C . TYR B 1 454 ? -22.656 -5.914 19.188 1 95.25 454 TYR B C 1
ATOM 9424 O O . TYR B 1 454 ? -22.719 -4.688 19.281 1 95.25 454 TYR B O 1
ATOM 9432 N N . SER B 1 455 ? -23.172 -6.727 20.016 1 93.81 455 SER B N 1
ATOM 9433 C CA . SER B 1 455 ? -23.562 -6.242 21.344 1 93.81 455 SER B CA 1
ATOM 9434 C C . SER B 1 455 ? -22.531 -6.629 22.391 1 93.81 455 SER B C 1
ATOM 9436 O O . SER B 1 455 ? -22.328 -7.812 22.672 1 93.81 455 SER B O 1
ATOM 9438 N N . LEU B 1 456 ? -21.906 -5.691 23 1 93.88 456 LEU B N 1
ATOM 9439 C CA . LEU B 1 456 ? -20.828 -5.887 23.953 1 93.88 456 LEU B CA 1
ATOM 9440 C C . LEU B 1 456 ? -21.266 -6.762 25.109 1 93.88 456 LEU B C 1
ATOM 9442 O O . LEU B 1 456 ? -20.609 -7.75 25.438 1 93.88 456 LEU B O 1
ATOM 9446 N N . LEU B 1 457 ? -22.422 -6.477 25.688 1 91.69 457 LEU B N 1
ATOM 9447 C CA . LEU B 1 457 ? -22.906 -7.176 26.875 1 91.69 457 LEU B CA 1
ATOM 9448 C C . LEU B 1 457 ? -23.297 -8.609 26.531 1 91.69 457 LEU B C 1
ATOM 9450 O O . LEU B 1 457 ? -22.922 -9.547 27.234 1 91.69 457 LEU B O 1
ATOM 9454 N N . HIS B 1 458 ? -23.969 -8.766 25.453 1 89.5 458 HIS B N 1
ATOM 9455 C CA . HIS B 1 458 ? -24.406 -10.094 25.047 1 89.5 458 HIS B CA 1
ATOM 9456 C C . HIS B 1 458 ? -23.219 -10.969 24.641 1 89.5 458 HIS B C 1
ATOM 9458 O O . HIS B 1 458 ? -23.219 -12.172 24.891 1 89.5 458 HIS B O 1
ATOM 9464 N N . ALA B 1 459 ? -22.266 -10.367 24.016 1 89.19 459 ALA B N 1
ATOM 9465 C CA . ALA B 1 459 ? -21.078 -11.094 23.594 1 89.19 459 ALA B CA 1
ATOM 9466 C C . ALA B 1 459 ? -20.266 -11.57 24.797 1 89.19 459 ALA B C 1
ATOM 9468 O O . ALA B 1 459 ? -19.734 -12.68 24.797 1 89.19 459 ALA B O 1
ATOM 9469 N N . CYS B 1 460 ? -20.172 -10.742 25.781 1 88.38 460 CYS B N 1
ATOM 9470 C CA . CYS B 1 460 ? -19.438 -11.094 27 1 88.38 460 CYS B CA 1
ATOM 9471 C C . CYS B 1 460 ? -20.141 -12.219 27.75 1 88.38 460 CYS B C 1
ATOM 9473 O O . CYS B 1 460 ? -19.484 -13.086 28.328 1 88.38 460 CYS B O 1
ATOM 9475 N N . LEU B 1 461 ? -21.391 -12.258 27.703 1 86.44 461 LEU B N 1
ATOM 9476 C CA . LEU B 1 461 ? -22.156 -13.328 28.344 1 86.44 461 LEU B CA 1
ATOM 9477 C C . LEU B 1 461 ? -21.969 -14.648 27.625 1 86.44 461 LEU B C 1
ATOM 9479 O O . LEU B 1 461 ? -21.781 -15.695 28.25 1 86.44 461 LEU B O 1
ATOM 9483 N N . LYS B 1 462 ? -21.953 -14.594 26.328 1 80.5 462 LYS B N 1
ATOM 9484 C CA . LYS B 1 462 ? -21.797 -15.797 25.516 1 80.5 462 LYS B CA 1
ATOM 9485 C C . LYS B 1 462 ? -20.406 -16.391 25.672 1 80.5 462 LYS B C 1
ATOM 9487 O O . LYS B 1 462 ? -20.234 -17.609 25.672 1 80.5 462 LYS B O 1
ATOM 9492 N N . SER B 1 463 ? -19.406 -15.578 25.656 1 75.94 463 SER B N 1
ATOM 9493 C CA . SER B 1 463 ? -18.031 -16.031 25.797 1 75.94 463 SER B CA 1
ATOM 9494 C C . SER B 1 463 ? -17.812 -16.734 27.141 1 75.94 463 SER B C 1
ATOM 9496 O O . SER B 1 463 ? -16.984 -17.625 27.25 1 75.94 463 SER B O 1
ATOM 9498 N N . ASN B 1 464 ? -18.469 -16.328 28.078 1 66.31 464 ASN B N 1
ATOM 9499 C CA . ASN B 1 464 ? -18.375 -16.953 29.375 1 66.31 464 ASN B CA 1
ATOM 9500 C C . ASN B 1 464 ? -18.891 -18.391 29.344 1 66.31 464 ASN B C 1
ATOM 9502 O O . ASN B 1 464 ? -18.375 -19.25 30.062 1 66.31 464 ASN B O 1
ATOM 9506 N N . ARG B 1 465 ? -19.688 -18.547 28.375 1 63.25 465 ARG B N 1
ATOM 9507 C CA . ARG B 1 465 ? -20.281 -19.875 28.25 1 63.25 465 ARG B CA 1
ATOM 9508 C C . ARG B 1 465 ? -19.391 -20.812 27.453 1 63.25 465 ARG B C 1
ATOM 9510 O O . ARG B 1 465 ? -19.344 -22.016 27.719 1 63.25 465 ARG B O 1
ATOM 9517 N N . SER B 1 466 ? -18.656 -20.141 26.328 1 63.16 466 SER B N 1
ATOM 9518 C CA . SER B 1 466 ? -17.969 -20.984 25.359 1 63.16 466 SER B CA 1
ATOM 9519 C C . SER B 1 466 ? -16.531 -21.25 25.766 1 63.16 466 SER B C 1
ATOM 9521 O O . SER B 1 466 ? -15.625 -20.5 25.391 1 63.16 466 SER B O 1
ATOM 9523 N N . CYS B 1 467 ? -16.219 -21.938 26.734 1 59.88 467 CYS B N 1
ATOM 9524 C CA . CYS B 1 467 ? -14.977 -22.344 27.375 1 59.88 467 CYS B CA 1
ATOM 9525 C C . CYS B 1 467 ? -14.062 -23.062 26.406 1 59.88 467 CYS B C 1
ATOM 9527 O O . CYS B 1 467 ? -12.836 -23.031 26.547 1 59.88 467 CYS B O 1
ATOM 9529 N N . ILE B 1 468 ? -14.594 -23.484 25.297 1 61.06 468 ILE B N 1
ATOM 9530 C CA . ILE B 1 468 ? -13.781 -24.438 24.547 1 61.06 468 ILE B CA 1
ATOM 9531 C C . ILE B 1 468 ? -12.688 -23.703 23.781 1 61.06 468 ILE B C 1
ATOM 9533 O O . ILE B 1 468 ? -11.539 -24.156 23.734 1 61.06 468 ILE B O 1
ATOM 9537 N N . LEU B 1 469 ? -13.062 -22.594 23.234 1 63.34 469 LEU B N 1
ATOM 9538 C CA . LEU B 1 469 ? -12.062 -21.922 22.422 1 63.34 469 LEU B CA 1
ATOM 9539 C C . LEU B 1 469 ? -10.984 -21.281 23.297 1 63.34 469 LEU B C 1
ATOM 9541 O O . LEU B 1 469 ? -9.836 -21.172 22.875 1 63.34 469 LEU B O 1
ATOM 9545 N N . ALA B 1 470 ? -11.445 -20.938 24.469 1 62.66 470 ALA B N 1
ATOM 9546 C CA . ALA B 1 470 ? -10.508 -20.297 25.391 1 62.66 470 ALA B CA 1
ATOM 9547 C C . ALA B 1 470 ? -9.43 -21.281 25.844 1 62.66 470 ALA B C 1
ATOM 9549 O O . ALA B 1 470 ? -8.305 -20.875 26.156 1 62.66 470 ALA B O 1
ATOM 9550 N N . ARG B 1 471 ? -9.766 -22.609 25.688 1 62.53 471 ARG B N 1
ATOM 9551 C CA . ARG B 1 471 ? -8.852 -23.625 26.219 1 62.53 471 ARG B CA 1
ATOM 9552 C C . ARG B 1 471 ? -7.914 -24.141 25.125 1 62.53 471 ARG B C 1
ATOM 9554 O O . ARG B 1 471 ? -6.887 -24.75 25.422 1 62.53 471 ARG B O 1
ATOM 9561 N N . MET B 1 472 ? -8.25 -23.859 23.938 1 67.38 472 MET B N 1
ATOM 9562 C CA . MET B 1 472 ? -7.402 -24.375 22.859 1 67.38 472 MET B CA 1
ATOM 9563 C C . MET B 1 472 ? -6.145 -23.516 22.703 1 67.38 472 MET B C 1
ATOM 9565 O O . MET B 1 472 ? -6.199 -22.297 22.797 1 67.38 472 MET B O 1
ATOM 9569 N N . PRO B 1 473 ? -5.02 -24.156 22.703 1 74.38 473 PRO B N 1
ATOM 9570 C CA . PRO B 1 473 ? -3.756 -23.422 22.562 1 74.38 473 PRO B CA 1
ATOM 9571 C C . PRO B 1 473 ? -3.574 -22.828 21.172 1 74.38 473 PRO B C 1
ATOM 9573 O O . PRO B 1 473 ? -2.691 -23.25 20.422 1 74.38 473 PRO B O 1
ATOM 9576 N N . LEU B 1 474 ? -4.535 -22.016 20.766 1 74.75 474 LEU B N 1
ATOM 9577 C CA . LEU B 1 474 ? -4.414 -21.344 19.484 1 74.75 474 LEU B CA 1
ATOM 9578 C C . LEU B 1 474 ? -3.748 -19.984 19.641 1 74.75 474 LEU B C 1
ATOM 9580 O O . LEU B 1 474 ? -3.746 -19.406 20.734 1 74.75 474 LEU B O 1
ATOM 9584 N N . HIS B 1 475 ? -3.082 -19.734 18.641 1 75.5 475 HIS B N 1
ATOM 9585 C CA . HIS B 1 475 ? -2.48 -18.406 18.641 1 75.5 475 HIS B CA 1
ATOM 9586 C C . HIS B 1 475 ? -3.523 -17.328 18.922 1 75.5 475 HIS B C 1
ATOM 9588 O O . HIS B 1 475 ? -4.684 -17.469 18.531 1 75.5 475 HIS B O 1
ATOM 9594 N N . LYS B 1 476 ? -3.17 -16.328 19.609 1 73.56 476 LYS B N 1
ATOM 9595 C CA . LYS B 1 476 ? -4.07 -15.258 20.047 1 73.56 476 LYS B CA 1
ATOM 9596 C C . LYS B 1 476 ? -4.812 -14.648 18.859 1 73.56 476 LYS B C 1
ATOM 9598 O O . LYS B 1 476 ? -5.996 -14.312 18.969 1 73.56 476 LYS B O 1
ATOM 9603 N N . TRP B 1 477 ? -4.172 -14.664 17.797 1 73.56 477 TRP B N 1
ATOM 9604 C CA . TRP B 1 477 ? -4.797 -14.055 16.625 1 73.56 477 TRP B CA 1
ATOM 9605 C C . TRP B 1 477 ? -5.902 -14.953 16.078 1 73.56 477 TRP B C 1
ATOM 9607 O O . TRP B 1 477 ? -6.984 -14.469 15.727 1 73.56 477 TRP B O 1
ATOM 9617 N N . ILE B 1 478 ? -5.602 -16.156 16.047 1 74.75 478 ILE B N 1
ATOM 9618 C CA . ILE B 1 478 ? -6.59 -17.094 15.531 1 74.75 478 ILE B CA 1
ATOM 9619 C C . ILE B 1 478 ? -7.785 -17.156 16.484 1 74.75 478 ILE B C 1
ATOM 9621 O O . ILE B 1 478 ? -8.938 -17.188 16.031 1 74.75 478 ILE B O 1
ATOM 9625 N N . LYS B 1 479 ? -7.453 -17.078 17.734 1 75.56 479 LYS B N 1
ATOM 9626 C CA . LYS B 1 479 ? -8.523 -17.062 18.734 1 75.56 479 LYS B CA 1
ATOM 9627 C C . LYS B 1 479 ? -9.391 -15.82 18.594 1 75.56 479 LYS B C 1
ATOM 9629 O O . LYS B 1 479 ? -10.617 -15.898 18.703 1 75.56 479 LYS B O 1
ATOM 9634 N N . GLY B 1 480 ? -8.719 -14.797 18.328 1 74.56 480 GLY B N 1
ATOM 9635 C CA . GLY B 1 480 ? -9.453 -13.555 18.141 1 74.56 480 GLY B CA 1
ATOM 9636 C C . GLY B 1 480 ? -10.352 -13.562 16.922 1 74.56 480 GLY B C 1
ATOM 9637 O O . GLY B 1 480 ? -11.5 -13.109 16.984 1 74.56 480 GLY B O 1
ATOM 9638 N N . VAL B 1 481 ? -9.891 -14.148 15.922 1 74.5 481 VAL B N 1
ATOM 9639 C CA . VAL B 1 481 ? -10.664 -14.219 14.688 1 74.5 481 VAL B CA 1
ATOM 9640 C C . VAL B 1 481 ? -11.852 -15.156 14.875 1 74.5 481 VAL B C 1
ATOM 9642 O O . VAL B 1 481 ? -12.969 -14.852 14.445 1 74.5 481 VAL B O 1
ATOM 9645 N N . LEU B 1 482 ? -11.586 -16.219 15.539 1 77.56 482 LEU B N 1
ATOM 9646 C CA . LEU B 1 482 ? -12.641 -17.203 15.742 1 77.56 482 LEU B CA 1
ATOM 9647 C C . LEU B 1 482 ? -13.703 -16.672 16.688 1 77.56 482 LEU B C 1
ATOM 9649 O O . LEU B 1 482 ? -14.906 -16.891 16.484 1 77.56 482 LEU B O 1
ATOM 9653 N N . THR B 1 483 ? -13.266 -16.016 17.672 1 77.31 483 THR B N 1
ATOM 9654 C CA . THR B 1 483 ? -14.211 -15.398 18.594 1 77.31 483 THR B CA 1
ATOM 9655 C C . THR B 1 483 ? -15.016 -14.305 17.891 1 77.31 483 THR B C 1
ATOM 9657 O O . THR B 1 483 ? -16.219 -14.156 18.141 1 77.31 483 THR B O 1
ATOM 9660 N N . GLY B 1 484 ? -14.352 -13.617 17.031 1 78.56 484 GLY B N 1
ATOM 9661 C CA . GLY B 1 484 ? -15.039 -12.586 16.281 1 78.56 484 GLY B CA 1
ATOM 9662 C C . GLY B 1 484 ? -16.094 -13.133 15.328 1 78.56 484 GLY B C 1
ATOM 9663 O O . GLY B 1 484 ? -17.188 -12.578 15.211 1 78.56 484 GLY B O 1
ATOM 9664 N N . MET B 1 485 ? -15.766 -14.195 14.797 1 76.56 485 MET B N 1
ATOM 9665 C CA . MET B 1 485 ? -16.688 -14.82 13.859 1 76.56 485 MET B CA 1
ATOM 9666 C C . MET B 1 485 ? -17.938 -15.344 14.578 1 76.56 485 MET B C 1
ATOM 9668 O O . MET B 1 485 ? -19.031 -15.359 14.016 1 76.56 485 MET B O 1
ATOM 9672 N N . LYS B 1 486 ? -17.719 -15.68 15.789 1 80 486 LYS B N 1
ATOM 9673 C CA . LYS B 1 486 ? -18.812 -16.25 16.562 1 80 486 LYS B CA 1
ATOM 9674 C C . LYS B 1 486 ? -19.672 -15.164 17.203 1 80 486 LYS B C 1
ATOM 9676 O O . LYS B 1 486 ? -20.875 -15.344 17.375 1 80 486 LYS B O 1
ATOM 9681 N N . THR B 1 487 ? -19.109 -14.102 17.484 1 85.62 487 THR B N 1
ATOM 9682 C CA . THR B 1 487 ? -19.812 -13.094 18.281 1 85.62 487 THR B CA 1
ATOM 9683 C C . THR B 1 487 ? -20.438 -12.039 17.375 1 85.62 487 THR B C 1
ATOM 9685 O O . THR B 1 487 ? -21.391 -11.359 17.766 1 85.62 487 THR B O 1
ATOM 9688 N N . VAL B 1 488 ? -19.953 -11.891 16.188 1 89.31 488 VAL B N 1
ATOM 9689 C CA . VAL B 1 488 ? -20.484 -10.867 15.281 1 89.31 488 VAL B CA 1
ATOM 9690 C C . VAL B 1 488 ? -21.531 -11.477 14.359 1 89.31 488 VAL B C 1
ATOM 9692 O O . VAL B 1 488 ? -21.312 -12.523 13.75 1 89.31 488 VAL B O 1
ATOM 9695 N N . SER B 1 489 ? -22.672 -10.93 14.445 1 90.06 489 SER B N 1
ATOM 9696 C CA . SER B 1 489 ? -23.734 -11.336 13.531 1 90.06 489 SER B CA 1
ATOM 9697 C C . SER B 1 489 ? -23.984 -10.273 12.469 1 90.06 489 SER B C 1
ATOM 9699 O O . SER B 1 489 ? -23.609 -9.109 12.641 1 90.06 489 SER B O 1
ATOM 9701 N N . ARG B 1 490 ? -24.5 -10.695 11.367 1 90.81 490 ARG B N 1
ATOM 9702 C CA . ARG B 1 490 ? -24.812 -9.75 10.297 1 90.81 490 ARG B CA 1
ATOM 9703 C C . ARG B 1 490 ? -26.312 -9.703 10.023 1 90.81 490 ARG B C 1
ATOM 9705 O O . ARG B 1 490 ? -26.984 -10.727 10.07 1 90.81 490 ARG B O 1
ATOM 9712 N N . ARG B 1 491 ? -26.688 -8.508 9.922 1 92.69 491 ARG B N 1
ATOM 9713 C CA . ARG B 1 491 ? -28.094 -8.266 9.609 1 92.69 491 ARG B CA 1
ATOM 9714 C C . ARG B 1 491 ? -28.234 -7.371 8.383 1 92.69 491 ARG B C 1
ATOM 9716 O O . ARG B 1 491 ? -27.375 -6.531 8.117 1 92.69 491 ARG B O 1
ATOM 9723 N N . SER B 1 492 ? -29.281 -7.641 7.613 1 94.62 492 SER B N 1
ATOM 9724 C CA . SER B 1 492 ? -29.562 -6.773 6.477 1 94.62 492 SER B CA 1
ATOM 9725 C C . SER B 1 492 ? -29.938 -5.367 6.934 1 94.62 492 SER B C 1
ATOM 9727 O O . SER B 1 492 ? -30.578 -5.191 7.969 1 94.62 492 SER B O 1
ATOM 9729 N N . LEU B 1 493 ? -29.5 -4.379 6.289 1 96.12 493 LEU B N 1
ATOM 9730 C CA . LEU B 1 493 ? -29.766 -2.986 6.629 1 96.12 493 LEU B CA 1
ATOM 9731 C C . LEU B 1 493 ? -31.25 -2.674 6.496 1 96.12 493 LEU B C 1
ATOM 9733 O O . LEU B 1 493 ? -31.797 -2.676 5.391 1 96.12 493 LEU B O 1
ATOM 9737 N N . PRO B 1 494 ? -31.859 -2.373 7.617 1 96.12 494 PRO B N 1
ATOM 9738 C CA . PRO B 1 494 ? -33.281 -2.066 7.562 1 96.12 494 PRO B CA 1
ATOM 9739 C C . PRO B 1 494 ? -33.594 -0.737 6.871 1 96.12 494 PRO B C 1
ATOM 9741 O O . PRO B 1 494 ? -32.781 0.197 6.953 1 96.12 494 PRO B O 1
ATOM 9744 N N . VAL B 1 495 ? -34.719 -0.654 6.281 1 95.31 495 VAL B N 1
ATOM 9745 C CA . VAL B 1 495 ? -35.125 0.55 5.574 1 95.31 495 VAL B CA 1
ATOM 9746 C C . VAL B 1 495 ? -35.375 1.681 6.574 1 95.31 495 VAL B C 1
ATOM 9748 O O . VAL B 1 495 ? -35.125 2.85 6.266 1 95.31 495 VAL B O 1
ATOM 9751 N N . THR B 1 496 ? -35.688 1.279 7.82 1 95.94 496 THR B N 1
ATOM 9752 C CA . THR B 1 496 ? -35.938 2.27 8.867 1 95.94 496 THR B CA 1
ATOM 9753 C C . THR B 1 496 ? -34.656 3.033 9.203 1 95.94 496 THR B C 1
ATOM 9755 O O . THR B 1 496 ? -34.719 4.242 9.445 1 95.94 496 THR B O 1
ATOM 9758 N N . VAL B 1 497 ? -33.594 2.332 9.109 1 97.38 497 VAL B N 1
ATOM 9759 C CA . VAL B 1 497 ? -32.281 2.959 9.406 1 97.38 497 VAL B CA 1
ATOM 9760 C C . VAL B 1 497 ? -31.922 3.92 8.281 1 97.38 497 VAL B C 1
ATOM 9762 O O . VAL B 1 497 ? -31.484 5.043 8.531 1 97.38 497 VAL B O 1
ATOM 9765 N N . LYS B 1 498 ? -32.156 3.543 7.051 1 96.38 498 LYS B N 1
ATOM 9766 C CA . LYS B 1 498 ? -31.859 4.398 5.902 1 96.38 498 LYS B CA 1
ATOM 9767 C C . LYS B 1 498 ? -32.688 5.684 5.953 1 96.38 498 LYS B C 1
ATOM 9769 O O . LYS B 1 498 ? -32.156 6.77 5.699 1 96.38 498 LYS B O 1
ATOM 9774 N N . ARG B 1 499 ? -33.906 5.512 6.355 1 95.69 499 ARG B N 1
ATOM 9775 C CA . ARG B 1 499 ? -34.781 6.66 6.441 1 95.69 499 ARG B CA 1
ATOM 9776 C C . ARG B 1 499 ? -34.344 7.613 7.547 1 95.69 499 ARG B C 1
ATOM 9778 O O . ARG B 1 499 ? -34.406 8.836 7.379 1 95.69 499 ARG B O 1
ATOM 9785 N N . ALA B 1 500 ? -33.969 7.047 8.648 1 95.94 500 ALA B N 1
ATOM 9786 C CA . ALA B 1 500 ? -33.531 7.879 9.773 1 95.94 500 ALA B CA 1
ATOM 9787 C C . ALA B 1 500 ? -32.281 8.672 9.406 1 95.94 500 ALA B C 1
ATOM 9789 O O . ALA B 1 500 ? -32.156 9.859 9.727 1 95.94 500 ALA B O 1
ATOM 9790 N N . ILE B 1 501 ? -31.359 8.062 8.727 1 96.06 501 ILE B N 1
ATOM 9791 C CA . ILE B 1 501 ? -30.125 8.727 8.297 1 96.06 501 ILE B CA 1
ATOM 9792 C C . ILE B 1 501 ? -30.453 9.82 7.285 1 96.06 501 ILE B C 1
ATOM 9794 O O . ILE B 1 501 ? -29.938 10.938 7.375 1 96.06 501 ILE B O 1
ATOM 9798 N N . HIS B 1 502 ? -31.359 9.477 6.359 1 96.19 502 HIS B N 1
ATOM 9799 C CA . HIS B 1 502 ? -31.781 10.43 5.328 1 96.19 502 HIS B CA 1
ATOM 9800 C C . HIS B 1 502 ? -32.406 11.664 5.945 1 96.19 502 HIS B C 1
ATOM 9802 O O . HIS B 1 502 ? -32.156 12.789 5.512 1 96.19 502 HIS B O 1
ATOM 9808 N N . ARG B 1 503 ? -33.156 11.43 6.965 1 92.69 503 ARG B N 1
ATOM 9809 C CA . ARG B 1 503 ? -33.844 12.531 7.633 1 92.69 503 ARG B CA 1
ATOM 9810 C C . ARG B 1 503 ? -32.844 13.477 8.289 1 92.69 503 ARG B C 1
ATOM 9812 O O . ARG B 1 503 ? -33 14.703 8.195 1 92.69 503 ARG B O 1
ATOM 9819 N N . LEU B 1 504 ? -31.891 12.938 8.898 1 92.12 504 LEU B N 1
ATOM 9820 C CA . LEU B 1 504 ? -30.906 13.781 9.57 1 92.12 504 LEU B CA 1
ATOM 9821 C C . LEU B 1 504 ? -30.031 14.508 8.555 1 92.12 504 LEU B C 1
ATOM 9823 O O . LEU B 1 504 ? -29.625 15.648 8.781 1 92.12 504 LEU B O 1
ATOM 9827 N N . LEU B 1 505 ? -29.734 13.914 7.465 1 92.81 505 LEU B N 1
ATOM 9828 C CA . LEU B 1 505 ? -28.891 14.508 6.434 1 92.81 505 LEU B CA 1
ATOM 9829 C C . LEU B 1 505 ? -29.578 15.703 5.785 1 92.81 505 LEU B C 1
ATOM 9831 O O . LEU B 1 505 ? -28.922 16.656 5.355 1 92.81 505 LEU B O 1
ATOM 9835 N N . ARG B 1 506 ? -30.844 15.625 5.766 1 91.19 506 ARG B N 1
ATOM 9836 C CA . ARG B 1 506 ? -31.625 16.703 5.164 1 91.19 506 ARG B CA 1
ATOM 9837 C C . ARG B 1 506 ? -31.766 17.875 6.125 1 91.19 506 ARG B C 1
ATOM 9839 O O . ARG B 1 506 ? -32.094 19 5.703 1 91.19 506 ARG B O 1
ATOM 9846 N N . SER B 1 507 ? -31.438 17.562 7.309 1 87.19 507 SER B N 1
ATOM 9847 C CA . SER B 1 507 ? -31.641 18.594 8.32 1 87.19 507 SER B CA 1
ATOM 9848 C C . SER B 1 507 ? -30.578 19.688 8.227 1 87.19 507 SER B C 1
ATOM 9850 O O . SER B 1 507 ? -29.484 19.438 7.691 1 87.19 507 SER B O 1
ATOM 9852 N N . GLU B 1 508 ? -30.812 20.859 8.648 1 81.81 508 GLU B N 1
ATOM 9853 C CA . GLU B 1 508 ? -29.891 22 8.648 1 81.81 508 GLU B CA 1
ATOM 9854 C C . GLU B 1 508 ? -28.75 21.797 9.633 1 81.81 508 GLU B C 1
ATOM 9856 O O . GLU B 1 508 ? -27.719 22.469 9.562 1 81.81 508 GLU B O 1
ATOM 9861 N N . TRP B 1 509 ? -28.828 20.766 10.32 1 79.25 509 TRP B N 1
ATOM 9862 C CA . TRP B 1 509 ? -27.859 20.531 11.398 1 79.25 509 TRP B CA 1
ATOM 9863 C C . TRP B 1 509 ? -26.688 19.688 10.914 1 79.25 509 TRP B C 1
ATOM 9865 O O . TRP B 1 509 ? -25.781 19.391 11.688 1 79.25 509 TRP B O 1
ATOM 9875 N N . LEU B 1 510 ? -26.641 19.375 9.703 1 82.25 510 LEU B N 1
ATOM 9876 C CA . LEU B 1 510 ? -25.578 18.547 9.156 1 82.25 510 LEU B CA 1
ATOM 9877 C C . LEU B 1 510 ? -24.219 19.234 9.281 1 82.25 510 LEU B C 1
ATOM 9879 O O . LEU B 1 510 ? -23.203 18.578 9.477 1 82.25 510 LEU B O 1
ATOM 9883 N N . SER B 1 511 ? -24.156 20.578 9.273 1 78.75 511 SER B N 1
ATOM 9884 C CA . SER B 1 511 ? -22.906 21.328 9.289 1 78.75 511 SER B CA 1
ATOM 9885 C C . SER B 1 511 ? -22.297 21.375 10.68 1 78.75 511 SER B C 1
ATOM 9887 O O . SER B 1 511 ? -21.109 21.672 10.836 1 78.75 511 SER B O 1
ATOM 9889 N N . ASN B 1 512 ? -23.062 21.016 11.641 1 82.31 512 ASN B N 1
ATOM 9890 C CA . ASN B 1 512 ? -22.578 21.141 13.008 1 82.31 512 ASN B CA 1
ATOM 9891 C C . ASN B 1 512 ? -22.766 19.844 13.797 1 82.31 512 ASN B C 1
ATOM 9893 O O . ASN B 1 512 ? -23.391 19.844 14.859 1 82.31 512 ASN B O 1
ATOM 9897 N N . LEU B 1 513 ? -22.172 18.859 13.281 1 86.69 513 LEU B N 1
ATOM 9898 C CA . LEU B 1 513 ? -22.203 17.609 14.023 1 86.69 513 LEU B CA 1
ATOM 9899 C C . LEU B 1 513 ? -21.25 17.656 15.211 1 86.69 513 LEU B C 1
ATOM 9901 O O . LEU B 1 513 ? -20.141 18.172 15.109 1 86.69 513 LEU B O 1
ATOM 9905 N N . LYS B 1 514 ? -21.734 17.344 16.406 1 88.69 514 LYS B N 1
ATOM 9906 C CA . LYS B 1 514 ? -20.938 17.422 17.625 1 88.69 514 LYS B CA 1
ATOM 9907 C C . LYS B 1 514 ? -21.156 16.203 18.5 1 88.69 514 LYS B C 1
ATOM 9909 O O . LYS B 1 514 ? -21.469 16.328 19.688 1 88.69 514 LYS B O 1
ATOM 9914 N N . TYR B 1 515 ? -21.016 15.031 18.094 1 90.75 515 TYR B N 1
ATOM 9915 C CA . TYR B 1 515 ? -21.016 13.75 18.797 1 90.75 515 TYR B CA 1
ATOM 9916 C C . TYR B 1 515 ? -22.266 13.602 19.656 1 90.75 515 TYR B C 1
ATOM 9918 O O . TYR B 1 515 ? -22.188 13.203 20.828 1 90.75 515 TYR B O 1
ATOM 9926 N N . GLY B 1 516 ? -23.422 14.07 19.219 1 91.81 516 GLY B N 1
ATOM 9927 C CA . GLY B 1 516 ? -24.688 13.867 19.891 1 91.81 516 GLY B CA 1
ATOM 9928 C C . GLY B 1 516 ? -25.219 15.125 20.562 1 91.81 516 GLY B C 1
ATOM 9929 O O . GLY B 1 516 ? -26.375 15.18 20.953 1 91.81 516 GLY B O 1
ATOM 9930 N N . ASP B 1 517 ? -24.469 16.203 20.672 1 91.94 517 ASP B N 1
ATOM 9931 C CA . ASP B 1 517 ? -24.859 17.422 21.344 1 91.94 517 ASP B CA 1
ATOM 9932 C C . ASP B 1 517 ? -26.031 18.094 20.641 1 91.94 517 ASP B C 1
ATOM 9934 O O . ASP B 1 517 ? -26.906 18.688 21.281 1 91.94 517 ASP B O 1
ATOM 9938 N N . ARG B 1 518 ? -26.047 17.938 19.453 1 90.31 518 ARG B N 1
ATOM 9939 C CA . ARG B 1 518 ? -27.109 18.609 18.688 1 90.31 518 ARG B CA 1
ATOM 9940 C C . ARG B 1 518 ? -28.453 17.938 18.906 1 90.31 518 ARG B C 1
ATOM 9942 O O . ARG B 1 518 ? -29.484 18.609 19 1 90.31 518 ARG B O 1
ATOM 9949 N N . THR B 1 519 ? -28.469 16.641 18.875 1 92.81 519 THR B N 1
ATOM 9950 C CA . THR B 1 519 ? -29.703 15.906 19.141 1 92.81 519 THR B CA 1
ATOM 9951 C C . THR B 1 519 ? -30.234 16.25 20.531 1 92.81 519 THR B C 1
ATOM 9953 O O . THR B 1 519 ? -31.438 16.453 20.703 1 92.81 519 THR B O 1
ATOM 9956 N N . LEU B 1 520 ? -29.328 16.375 21.484 1 93.88 520 LEU B N 1
ATOM 9957 C CA . LEU B 1 520 ? -29.719 16.703 22.844 1 93.88 520 LEU B CA 1
ATOM 9958 C C . LEU B 1 520 ? -30.203 18.156 22.938 1 93.88 520 LEU B C 1
ATOM 9960 O O . LEU B 1 520 ? -31.125 18.453 23.703 1 93.88 520 LEU B O 1
ATOM 9964 N N . GLN B 1 521 ? -29.625 18.984 22.188 1 92.12 521 GLN B N 1
ATOM 9965 C CA . GLN B 1 521 ? -30.047 20.375 22.156 1 92.12 521 GLN B CA 1
ATOM 9966 C C . GLN B 1 521 ? -31.438 20.531 21.562 1 92.12 521 GLN B C 1
ATOM 9968 O O . GLN B 1 521 ? -32.281 21.266 22.078 1 92.12 521 GLN B O 1
ATOM 9973 N N . ARG B 1 522 ? -31.672 19.828 20.516 1 89.62 522 ARG B N 1
ATOM 9974 C CA . ARG B 1 522 ? -32.969 19.891 19.844 1 89.62 522 ARG B CA 1
ATOM 9975 C C . ARG B 1 522 ? -34.062 19.391 20.75 1 89.62 522 ARG B C 1
ATOM 9977 O O . ARG B 1 522 ? -35.188 19.891 20.688 1 89.62 522 ARG B O 1
ATOM 9984 N N . ASN B 1 523 ? -33.781 18.453 21.578 1 91.38 523 ASN B N 1
ATOM 9985 C CA . ASN B 1 523 ? -34.781 17.891 22.469 1 91.38 523 ASN B CA 1
ATOM 9986 C C . ASN B 1 523 ? -34.719 18.516 23.859 1 91.38 523 ASN B C 1
ATOM 9988 O O . ASN B 1 523 ? -35.281 17.984 24.812 1 91.38 523 ASN B O 1
ATOM 9992 N N . ASN B 1 524 ? -33.938 19.578 24.109 1 91.44 524 ASN B N 1
ATOM 9993 C CA . ASN B 1 524 ? -33.812 20.344 25.344 1 91.44 524 ASN B CA 1
ATOM 9994 C C . ASN B 1 524 ? -33.281 19.484 26.484 1 91.44 524 ASN B C 1
ATOM 9996 O O . ASN B 1 524 ? -33.781 19.562 27.609 1 91.44 524 ASN B O 1
ATOM 10000 N N . MET B 1 525 ? -32.281 18.641 26.156 1 93.38 525 MET B N 1
ATOM 10001 C CA . MET B 1 525 ? -31.734 17.734 27.156 1 93.38 525 MET B CA 1
ATOM 10002 C C . MET B 1 525 ? -30.219 17.906 27.281 1 93.38 525 MET B C 1
ATOM 10004 O O . MET B 1 525 ? -29.547 17.109 27.938 1 93.38 525 MET B O 1
ATOM 10008 N N . LEU B 1 526 ? -29.641 18.859 26.641 1 92.25 526 LEU B N 1
ATOM 10009 C CA . LEU B 1 526 ? -28.188 19.047 26.578 1 92.25 526 LEU B CA 1
ATOM 10010 C C . LEU B 1 526 ? -27.609 19.328 27.953 1 92.25 526 LEU B C 1
ATOM 10012 O O . LEU B 1 526 ? -26.531 18.812 28.297 1 92.25 526 LEU B O 1
ATOM 10016 N N . GLN B 1 527 ? -28.25 20.016 28.75 1 90.06 527 GLN B N 1
ATOM 10017 C CA . GLN B 1 527 ? -27.75 20.406 30.078 1 90.06 527 GLN B CA 1
ATOM 10018 C C . GLN B 1 527 ? -27.594 19.172 30.984 1 90.06 527 GLN B C 1
ATOM 10020 O O . GLN B 1 527 ? -26.641 19.078 31.75 1 90.06 527 GLN B O 1
ATOM 10025 N N . ASN B 1 528 ? -28.438 18.234 30.828 1 91.06 528 ASN B N 1
ATOM 10026 C CA . ASN B 1 528 ? -28.453 17.078 31.703 1 91.06 528 ASN B CA 1
ATOM 10027 C C . ASN B 1 528 ? -27.484 15.992 31.203 1 91.06 528 ASN B C 1
ATOM 10029 O O . ASN B 1 528 ? -26.953 15.211 32 1 91.06 528 ASN B O 1
ATOM 10033 N N . PHE B 1 529 ? -27.312 15.93 29.891 1 94.12 529 PHE B N 1
ATOM 10034 C CA . PHE B 1 529 ? -26.594 14.797 29.328 1 94.12 529 PHE B CA 1
ATOM 10035 C C . PHE B 1 529 ? -25.266 15.234 28.734 1 94.12 529 PHE B C 1
ATOM 10037 O O . PHE B 1 529 ? -24.547 14.43 28.141 1 94.12 529 PHE B O 1
ATOM 10044 N N . ASP B 1 530 ? -24.766 16.453 28.891 1 90.06 530 ASP B N 1
ATOM 10045 C CA . ASP B 1 530 ? -23.609 17.031 28.219 1 90.06 530 ASP B CA 1
ATOM 10046 C C . ASP B 1 530 ? -22.328 16.312 28.656 1 90.06 530 ASP B C 1
ATOM 10048 O O . ASP B 1 530 ? -21.344 16.266 27.906 1 90.06 530 ASP B O 1
ATOM 10052 N N . TRP B 1 531 ? -22.312 15.695 29.766 1 92.38 531 TRP B N 1
ATOM 10053 C CA . TRP B 1 531 ? -21.125 15.039 30.312 1 92.38 531 TRP B CA 1
ATOM 10054 C C . TRP B 1 531 ? -20.812 13.758 29.531 1 92.38 531 TRP B C 1
ATOM 10056 O O . TRP B 1 531 ? -19.688 13.258 29.578 1 92.38 531 TRP B O 1
ATOM 10066 N N . SER B 1 532 ? -21.781 13.258 28.797 1 93.75 532 SER B N 1
ATOM 10067 C CA . SER B 1 532 ? -21.641 11.93 28.203 1 93.75 532 SER B CA 1
ATOM 10068 C C . SER B 1 532 ? -21.359 12.008 26.703 1 93.75 532 SER B C 1
ATOM 10070 O O . SER B 1 532 ? -21.234 10.984 26.047 1 93.75 532 SER B O 1
ATOM 10072 N N . THR B 1 533 ? -21.281 13.117 26.125 1 92.81 533 THR B N 1
ATOM 10073 C CA . THR B 1 533 ? -21.125 13.242 24.688 1 92.81 533 THR B CA 1
ATOM 10074 C C . THR B 1 533 ? -19.766 13.836 24.328 1 92.81 533 THR B C 1
ATOM 10076 O O . THR B 1 533 ? -18.734 13.188 24.516 1 92.81 533 THR B O 1
ATOM 10079 N N . SER B 1 534 ? -19.688 15.117 23.859 1 88.25 534 SER B N 1
ATOM 10080 C CA . SER B 1 534 ? -18.453 15.719 23.375 1 88.25 534 SER B CA 1
ATOM 10081 C C . SER B 1 534 ? -17.484 15.984 24.516 1 88.25 534 SER B C 1
ATOM 10083 O O . SER B 1 534 ? -16.266 15.984 24.312 1 88.25 534 SER B O 1
ATOM 10085 N N . ARG B 1 535 ? -17.984 16.062 25.719 1 88.38 535 ARG B N 1
ATOM 10086 C CA . ARG B 1 535 ? -17.141 16.422 26.859 1 88.38 535 ARG B CA 1
ATOM 10087 C C . ARG B 1 535 ? -16.672 15.188 27.609 1 88.38 535 ARG B C 1
ATOM 10089 O O . ARG B 1 535 ? -15.984 15.289 28.625 1 88.38 535 ARG B O 1
ATOM 10096 N N . TYR B 1 536 ? -17.078 14.078 27.172 1 91.44 536 TYR B N 1
ATOM 10097 C CA . TYR B 1 536 ? -16.688 12.875 27.891 1 91.44 536 TYR B CA 1
ATOM 10098 C C . TYR B 1 536 ? -15.172 12.734 27.938 1 91.44 536 TYR B C 1
ATOM 10100 O O . TYR B 1 536 ? -14.492 12.883 26.922 1 91.44 536 TYR B O 1
ATOM 10108 N N . PRO B 1 537 ? -14.586 12.43 28.953 1 85.06 537 PRO B N 1
ATOM 10109 C CA . PRO B 1 537 ? -13.133 12.484 29.156 1 85.06 537 PRO B CA 1
ATOM 10110 C C . PRO B 1 537 ? -12.391 11.414 28.359 1 85.06 537 PRO B C 1
ATOM 10112 O O . PRO B 1 537 ? -11.211 11.586 28.047 1 85.06 537 PRO B O 1
ATOM 10115 N N . TYR B 1 538 ? -13.039 10.438 28.062 1 85.31 538 TYR B N 1
ATOM 10116 C CA . TYR B 1 538 ? -12.344 9.352 27.391 1 85.31 538 TYR B CA 1
ATOM 10117 C C . TYR B 1 538 ? -12.594 9.383 25.891 1 85.31 538 TYR B C 1
ATOM 10119 O O . TYR B 1 538 ? -12.578 8.344 25.219 1 85.31 538 TYR B O 1
ATOM 10127 N N . GLY B 1 539 ? -12.922 10.453 25.312 1 84.56 539 GLY B N 1
ATOM 10128 C CA . GLY B 1 539 ? -12.984 10.695 23.891 1 84.56 539 GLY B CA 1
ATOM 10129 C C . GLY B 1 539 ? -14.258 10.172 23.25 1 84.56 539 GLY B C 1
ATOM 10130 O O . GLY B 1 539 ? -15.203 9.789 23.938 1 84.56 539 GLY B O 1
ATOM 10131 N N . ALA B 1 540 ? -14.266 10.164 21.953 1 88.69 540 ALA B N 1
ATOM 10132 C CA . ALA B 1 540 ? -15.43 9.758 21.172 1 88.69 540 ALA B CA 1
ATOM 10133 C C . ALA B 1 540 ? -15.688 8.258 21.328 1 88.69 540 ALA B C 1
ATOM 10135 O O . ALA B 1 540 ? -16.844 7.828 21.375 1 88.69 540 ALA B O 1
ATOM 10136 N N . VAL B 1 541 ? -14.664 7.535 21.453 1 90.94 541 VAL B N 1
ATOM 10137 C CA . VAL B 1 541 ? -14.789 6.09 21.609 1 90.94 541 VAL B CA 1
ATOM 10138 C C . VAL B 1 541 ? -15.453 5.762 22.938 1 90.94 541 VAL B C 1
ATOM 10140 O O . VAL B 1 541 ? -16.359 4.934 23 1 90.94 541 VAL B O 1
ATOM 10143 N N . GLY B 1 542 ? -15.031 6.441 23.953 1 91.94 542 GLY B N 1
ATOM 10144 C CA . GLY B 1 542 ? -15.648 6.246 25.25 1 91.94 542 GLY B CA 1
ATOM 10145 C C . GLY B 1 542 ? -17.109 6.625 25.266 1 91.94 542 GLY B C 1
ATOM 10146 O O . GLY B 1 542 ? -17.938 5.93 25.891 1 91.94 542 GLY B O 1
ATOM 10147 N N . SER B 1 543 ? -17.406 7.68 24.609 1 94.06 543 SER B N 1
ATOM 10148 C CA . SER B 1 543 ? -18.797 8.133 24.547 1 94.06 543 SER B CA 1
ATOM 10149 C C . SER B 1 543 ? -19.688 7.117 23.844 1 94.06 543 SER B C 1
ATOM 10151 O O . SER B 1 543 ? -20.797 6.836 24.297 1 94.06 543 SER B O 1
ATOM 10153 N N . ILE B 1 544 ? -19.219 6.539 22.766 1 96 544 ILE B N 1
ATOM 10154 C CA . ILE B 1 544 ? -19.969 5.543 22.016 1 96 544 ILE B CA 1
ATOM 10155 C C . ILE B 1 544 ? -20.219 4.316 22.891 1 96 544 ILE B C 1
ATOM 10157 O O . ILE B 1 544 ? -21.328 3.77 22.922 1 96 544 ILE B O 1
ATOM 10161 N N . LEU B 1 545 ? -19.25 3.975 23.656 1 96 545 LEU B N 1
ATOM 10162 C CA . LEU B 1 545 ? -19.375 2.785 24.5 1 96 545 LEU B CA 1
ATOM 10163 C C . LEU B 1 545 ? -20.344 3.021 25.641 1 96 545 LEU B C 1
ATOM 10165 O O . LEU B 1 545 ? -21.172 2.154 25.953 1 96 545 LEU B O 1
ATOM 10169 N N . VAL B 1 546 ? -20.297 4.191 26.25 1 96.5 546 VAL B N 1
ATOM 10170 C CA . VAL B 1 546 ? -21.203 4.535 27.344 1 96.5 546 VAL B CA 1
ATOM 10171 C C . VAL B 1 546 ? -22.641 4.52 26.844 1 96.5 546 VAL B C 1
ATOM 10173 O O . VAL B 1 546 ? -23.516 3.932 27.484 1 96.5 546 VAL B O 1
ATOM 10176 N N . TRP B 1 547 ? -22.875 5.117 25.734 1 97.5 547 TRP B N 1
ATOM 10177 C CA . TRP B 1 547 ? -24.219 5.18 25.172 1 97.5 547 TRP B CA 1
ATOM 10178 C C . TRP B 1 547 ? -24.688 3.803 24.719 1 97.5 547 TRP B C 1
ATOM 10180 O O . TRP B 1 547 ? -25.875 3.488 24.766 1 97.5 547 TRP B O 1
ATOM 10190 N N . HIS B 1 548 ? -23.797 2.943 24.203 1 97.56 548 HIS B N 1
ATOM 10191 C CA . HIS B 1 548 ? -24.156 1.587 23.812 1 97.56 548 HIS B CA 1
ATOM 10192 C C . HIS B 1 548 ? -24.609 0.76 25 1 97.56 548 HIS B C 1
ATOM 10194 O O . HIS B 1 548 ? -25.625 0.058 24.922 1 97.56 548 HIS B O 1
ATOM 10200 N N . ILE B 1 549 ? -23.828 0.833 26.062 1 95.44 549 ILE B N 1
ATOM 10201 C CA . ILE B 1 549 ? -24.172 0.104 27.281 1 95.44 549 ILE B CA 1
ATOM 10202 C C . ILE B 1 549 ? -25.531 0.58 27.781 1 95.44 549 ILE B C 1
ATOM 10204 O O . ILE B 1 549 ? -26.406 -0.234 28.125 1 95.44 549 ILE B O 1
ATOM 10208 N N . ALA B 1 550 ? -25.734 1.888 27.797 1 96.06 550 ALA B N 1
ATOM 10209 C CA . ALA B 1 550 ? -27 2.461 28.266 1 96.06 550 ALA B CA 1
ATOM 10210 C C . ALA B 1 550 ? -28.156 2.004 27.391 1 96.06 550 ALA B C 1
ATOM 10212 O O . ALA B 1 550 ? -29.219 1.639 27.891 1 96.06 550 ALA B O 1
ATOM 10213 N N . THR B 1 551 ? -27.953 2.008 26.047 1 96.38 551 THR B N 1
ATOM 10214 C CA . THR B 1 551 ? -29 1.605 25.125 1 96.38 551 THR B CA 1
ATOM 10215 C C . THR B 1 551 ? -29.328 0.127 25.297 1 96.38 551 THR B C 1
ATOM 10217 O O . THR B 1 551 ? -30.5 -0.26 25.234 1 96.38 551 THR B O 1
ATOM 10220 N N . ALA B 1 552 ? -28.312 -0.671 25.5 1 93.81 552 ALA B N 1
ATOM 10221 C CA . ALA B 1 552 ? -28.531 -2.102 25.688 1 93.81 552 ALA B CA 1
ATOM 10222 C C . ALA B 1 552 ? -29.344 -2.367 26.953 1 93.81 552 ALA B C 1
ATOM 10224 O O . ALA B 1 552 ? -30.25 -3.199 26.953 1 93.81 552 ALA B O 1
ATOM 10225 N N . ILE B 1 553 ? -29.062 -1.68 27.984 1 91.94 553 ILE B N 1
ATOM 10226 C CA . ILE B 1 553 ? -29.781 -1.844 29.25 1 91.94 553 ILE B CA 1
ATOM 10227 C C . ILE B 1 553 ? -31.219 -1.347 29.094 1 91.94 553 ILE B C 1
ATOM 10229 O O . ILE B 1 553 ? -32.156 -1.996 29.562 1 91.94 553 ILE B O 1
ATOM 10233 N N . CYS B 1 554 ? -31.359 -0.184 28.453 1 91.56 554 CYS B N 1
ATOM 10234 C CA . CYS B 1 554 ? -32.688 0.346 28.219 1 91.56 554 CYS B CA 1
ATOM 10235 C C . CYS B 1 554 ? -33.531 -0.63 27.391 1 91.56 554 CYS B C 1
ATOM 10237 O O . CYS B 1 554 ? -34.719 -0.801 27.641 1 91.56 554 CYS B O 1
ATOM 10239 N N . GLY B 1 555 ? -32.906 -1.242 26.391 1 88.38 555 GLY B N 1
ATOM 10240 C CA . GLY B 1 555 ? -33.594 -2.225 25.562 1 88.38 555 GLY B CA 1
ATOM 10241 C C . GLY B 1 555 ? -34.031 -3.457 26.344 1 88.38 555 GLY B C 1
ATOM 10242 O O . GLY B 1 555 ? -35.125 -3.99 26.125 1 88.38 555 GLY B O 1
ATOM 10243 N N . ALA B 1 556 ? -33.219 -3.906 27.234 1 86.38 556 ALA B N 1
ATOM 10244 C CA . ALA B 1 556 ? -33.531 -5.07 28.062 1 86.38 556 ALA B CA 1
ATOM 10245 C C . ALA B 1 556 ? -34.688 -4.77 29.016 1 86.38 556 ALA B C 1
ATOM 10247 O O . ALA B 1 556 ? -35.562 -5.605 29.219 1 86.38 556 ALA B O 1
ATOM 10248 N N . LYS B 1 557 ? -34.688 -3.656 29.578 1 82.81 557 LYS B N 1
ATOM 10249 C CA . LYS B 1 557 ? -35.75 -3.246 30.5 1 82.81 557 LYS B CA 1
ATOM 10250 C C . LYS B 1 557 ? -37.094 -3.129 29.781 1 82.81 557 LYS B C 1
ATOM 10252 O O . LYS B 1 557 ? -38.125 -3.465 30.359 1 82.81 557 LYS B O 1
ATOM 10257 N N . GLN B 1 558 ? -37 -2.676 28.625 1 80.62 558 GLN B N 1
ATOM 10258 C CA . GLN B 1 558 ? -38.219 -2.564 27.828 1 80.62 558 GLN B CA 1
ATOM 10259 C C . GLN B 1 558 ? -38.812 -3.939 27.516 1 80.62 558 GLN B C 1
ATOM 10261 O O . GLN B 1 558 ? -40.031 -4.125 27.531 1 80.62 558 GLN B O 1
ATOM 10266 N N . LEU B 1 559 ? -37.938 -4.797 27.141 1 77.94 559 LEU B N 1
ATOM 10267 C CA . LEU B 1 559 ? -38.375 -6.152 26.844 1 77.94 559 LEU B CA 1
ATOM 10268 C C . LEU B 1 559 ? -39 -6.801 28.062 1 77.94 559 LEU B C 1
ATOM 10270 O O . LEU B 1 559 ? -40 -7.531 27.938 1 77.94 559 LEU B O 1
ATOM 10274 N N . GLU B 1 560 ? -38.531 -6.5 29.234 1 76.5 560 GLU B N 1
ATOM 10275 C CA . GLU B 1 560 ? -39.094 -7.008 30.469 1 76.5 560 GLU B CA 1
ATOM 10276 C C . GLU B 1 560 ? -40.469 -6.398 30.734 1 76.5 560 GLU B C 1
ATOM 10278 O O . GLU B 1 560 ? -41.375 -7.105 31.141 1 76.5 560 GLU B O 1
ATOM 10283 N N . ALA B 1 561 ? -40.531 -5.164 30.469 1 73.25 561 ALA B N 1
ATOM 10284 C CA . ALA B 1 561 ? -41.812 -4.477 30.688 1 73.25 561 ALA B CA 1
ATOM 10285 C C . ALA B 1 561 ? -42.875 -4.945 29.688 1 73.25 561 ALA B C 1
ATOM 10287 O O . ALA B 1 561 ? -44.062 -5.062 30.031 1 73.25 561 ALA B O 1
ATOM 10288 N N . ALA B 1 562 ? -42.5 -5.102 28.469 1 67.25 562 ALA B N 1
ATOM 10289 C CA . ALA B 1 562 ? -43.406 -5.559 27.422 1 67.25 562 ALA B CA 1
ATOM 10290 C C . ALA B 1 562 ? -43.906 -6.969 27.719 1 67.25 562 ALA B C 1
ATOM 10292 O O . ALA B 1 562 ? -45.031 -7.32 27.344 1 67.25 562 ALA B O 1
ATOM 10293 N N . ALA B 1 563 ? -43.094 -7.785 28.219 1 61.41 563 ALA B N 1
ATOM 10294 C CA . ALA B 1 563 ? -43.5 -9.133 28.594 1 61.41 563 ALA B CA 1
ATOM 10295 C C . ALA B 1 563 ? -44.594 -9.086 29.656 1 61.41 563 ALA B C 1
ATOM 10297 O O . ALA B 1 563 ? -45.469 -9.969 29.703 1 61.41 563 ALA B O 1
ATOM 10298 N N . ASP B 1 564 ? -44.531 -8.148 30.609 1 56.91 564 ASP B N 1
ATOM 10299 C CA . ASP B 1 564 ? -45.5 -8.016 31.688 1 56.91 564 ASP B CA 1
ATOM 10300 C C . ASP B 1 564 ? -46.781 -7.305 31.188 1 56.91 564 ASP B C 1
ATOM 10302 O O . ASP B 1 564 ? -47.875 -7.555 31.703 1 56.91 564 ASP B O 1
ATOM 10306 N N . HIS B 1 565 ? -46.594 -6.23 30.297 1 59.91 565 HIS B N 1
ATOM 10307 C CA . HIS B 1 565 ? -47.75 -5.453 29.844 1 59.91 565 HIS B CA 1
ATOM 10308 C C . HIS B 1 565 ? -47.938 -5.621 28.328 1 59.91 565 HIS B C 1
ATOM 10310 O O . HIS B 1 565 ? -47.062 -6.121 27.641 1 59.91 565 HIS B O 1
ATOM 10316 N N . ARG B 1 566 ? -49.156 -5.07 27.703 1 49.22 566 ARG B N 1
ATOM 10317 C CA . ARG B 1 566 ? -49.656 -5.148 26.328 1 49.22 566 ARG B CA 1
ATOM 10318 C C . ARG B 1 566 ? -48.688 -4.449 25.375 1 49.22 566 ARG B C 1
ATOM 10320 O O . ARG B 1 566 ? -48.219 -3.342 25.641 1 49.22 566 ARG B O 1
ATOM 10327 N N . PRO B 1 567 ? -48.062 -5.082 24.375 1 50.97 567 PRO B N 1
ATOM 10328 C CA . PRO B 1 567 ? -47.156 -4.551 23.359 1 50.97 567 PRO B CA 1
ATOM 10329 C C . PRO B 1 567 ? -47.531 -3.148 22.906 1 50.97 567 PRO B C 1
ATOM 10331 O O . PRO B 1 567 ? -48.688 -2.902 22.547 1 50.97 567 PRO B O 1
ATOM 10334 N N . SER B 1 568 ? -47.156 -2.082 23.5 1 50.72 568 SER B N 1
ATOM 10335 C CA . SER B 1 568 ? -47.5 -0.787 22.922 1 50.72 568 SER B CA 1
ATOM 10336 C C . SER B 1 568 ? -47.375 -0.802 21.406 1 50.72 568 SER B C 1
ATOM 10338 O O . SER B 1 568 ? -46.312 -1.193 20.875 1 50.72 568 SER B O 1
ATOM 10340 N N . THR B 1 569 ? -48.344 -0.894 20.688 1 51.5 569 THR B N 1
ATOM 10341 C CA . THR B 1 569 ? -48.75 -0.991 19.281 1 51.5 569 THR B CA 1
ATOM 10342 C C . THR B 1 569 ? -48.188 0.187 18.484 1 51.5 569 THR B C 1
ATOM 10344 O O . THR B 1 569 ? -48.5 0.336 17.297 1 51.5 569 THR B O 1
ATOM 10347 N N . ASP B 1 570 ? -47.5 1.156 19.047 1 63.34 570 ASP B N 1
ATOM 10348 C CA . ASP B 1 570 ? -47.25 2.277 18.156 1 63.34 570 ASP B CA 1
ATOM 10349 C C . ASP B 1 570 ? -46.094 1.99 17.203 1 63.34 570 ASP B C 1
ATOM 10351 O O . ASP B 1 570 ? -44.969 1.717 17.656 1 63.34 570 ASP B O 1
ATOM 10355 N N . SER B 1 571 ? -46.375 1.736 15.984 1 73.5 571 SER B N 1
ATOM 10356 C CA . SER B 1 571 ? -45.5 1.419 14.852 1 73.5 571 SER B CA 1
ATOM 10357 C C . SER B 1 571 ? -44.281 2.344 14.805 1 73.5 571 SER B C 1
ATOM 10359 O O . SER B 1 571 ? -43.188 1.903 14.516 1 73.5 571 SER B O 1
ATOM 10361 N N . SER B 1 572 ? -44.469 3.547 15.25 1 78.75 572 SER B N 1
ATOM 10362 C CA . SER B 1 572 ? -43.375 4.516 15.188 1 78.75 572 SER B CA 1
ATOM 10363 C C . SER B 1 572 ? -42.312 4.23 16.25 1 78.75 572 SER B C 1
ATOM 10365 O O . SER B 1 572 ? -41.125 4.371 16 1 78.75 572 SER B O 1
ATOM 10367 N N . SER B 1 573 ? -42.781 3.74 17.359 1 85.25 573 SER B N 1
ATOM 10368 C CA . SER B 1 573 ? -41.875 3.424 18.438 1 85.25 573 SER B CA 1
ATOM 10369 C C . SER B 1 573 ? -41.031 2.186 18.125 1 85.25 573 SER B C 1
ATOM 10371 O O . SER B 1 573 ? -39.844 2.127 18.453 1 85.25 573 SER B O 1
ATOM 10373 N N . THR B 1 574 ? -41.594 1.378 17.328 1 88.81 574 THR B N 1
ATOM 10374 C CA . THR B 1 574 ? -40.906 0.16 16.953 1 88.81 574 THR B CA 1
ATOM 10375 C C . THR B 1 574 ? -39.812 0.465 15.914 1 88.81 574 THR B C 1
ATOM 10377 O O . THR B 1 574 ? -38.75 -0.127 15.945 1 88.81 574 THR B O 1
ATOM 10380 N N . ASP B 1 575 ? -40.125 1.386 15.102 1 93.38 575 ASP B N 1
ATOM 10381 C CA . ASP B 1 575 ? -39.125 1.783 14.094 1 93.38 575 ASP B CA 1
ATOM 10382 C C . ASP B 1 575 ? -37.938 2.473 14.734 1 93.38 575 ASP B C 1
ATOM 10384 O O . ASP B 1 575 ? -36.781 2.193 14.375 1 93.38 575 ASP B O 1
ATOM 10388 N N . SER B 1 576 ? -38.25 3.299 15.68 1 95.12 576 SER B N 1
ATOM 10389 C CA . SER B 1 576 ? -37.188 4.023 16.344 1 95.12 576 SER B CA 1
ATOM 10390 C C . SER B 1 576 ? -36.312 3.086 17.203 1 95.12 576 SER B C 1
ATOM 10392 O O . SER B 1 576 ? -35.125 3.27 17.312 1 95.12 576 SER B O 1
ATOM 10394 N N . HIS B 1 577 ? -37 2.16 17.766 1 94.88 577 HIS B N 1
ATOM 10395 C CA . HIS B 1 577 ? -36.281 1.163 18.547 1 94.88 577 HIS B CA 1
ATOM 10396 C C . HIS B 1 577 ? -35.344 0.345 17.672 1 94.88 577 HIS B C 1
ATOM 10398 O O . HIS B 1 577 ? -34.188 0.078 18.047 1 94.88 577 HIS B O 1
ATOM 10404 N N . GLU B 1 578 ? -35.812 0.019 16.547 1 95.19 578 GLU B N 1
ATOM 10405 C CA . GLU B 1 578 ? -34.969 -0.738 15.594 1 95.19 578 GLU B CA 1
ATOM 10406 C C . GLU B 1 578 ? -33.781 0.073 15.133 1 95.19 578 GLU B C 1
ATOM 10408 O O . GLU B 1 578 ? -32.656 -0.446 15.07 1 95.19 578 GLU B O 1
ATOM 10413 N N . VAL B 1 579 ? -34 1.277 14.875 1 97.56 579 VAL B N 1
ATOM 10414 C CA . VAL B 1 579 ? -32.938 2.148 14.414 1 97.56 579 VAL B CA 1
ATOM 10415 C C . VAL B 1 579 ? -31.875 2.295 15.508 1 97.56 579 VAL B C 1
ATOM 10417 O O . VAL B 1 579 ? -30.688 2.104 15.258 1 97.56 579 VAL B O 1
ATOM 10420 N N . ALA B 1 580 ? -32.312 2.566 16.688 1 97.75 580 ALA B N 1
ATOM 10421 C CA . ALA B 1 580 ? -31.406 2.807 17.812 1 97.75 580 ALA B CA 1
ATOM 10422 C C . ALA B 1 580 ? -30.578 1.56 18.125 1 97.75 580 ALA B C 1
ATOM 10424 O O . ALA B 1 580 ? -29.359 1.636 18.266 1 97.75 580 ALA B O 1
ATOM 10425 N N . THR B 1 581 ? -31.203 0.447 18.156 1 96 581 THR B N 1
ATOM 10426 C CA . THR B 1 581 ? -30.516 -0.791 18.5 1 96 581 THR B CA 1
ATOM 10427 C C . THR B 1 581 ? -29.562 -1.223 17.391 1 96 581 THR B C 1
ATOM 10429 O O . THR B 1 581 ? -28.438 -1.651 17.641 1 96 581 THR B O 1
ATOM 10432 N N . THR B 1 582 ? -30.016 -1.081 16.156 1 97.56 582 THR B N 1
ATOM 10433 C CA . THR B 1 582 ? -29.188 -1.474 15.031 1 97.56 582 THR B CA 1
ATOM 10434 C C . THR B 1 582 ? -27.938 -0.597 14.938 1 97.56 582 THR B C 1
ATOM 10436 O O . THR B 1 582 ? -26.828 -1.104 14.766 1 97.56 582 THR B O 1
ATOM 10439 N N . LEU B 1 583 ? -28.141 0.658 15.102 1 98.25 583 LEU B N 1
ATOM 10440 C CA . LEU B 1 583 ? -27.016 1.573 14.961 1 98.25 583 LEU B CA 1
ATOM 10441 C C . LEU B 1 583 ? -26.094 1.489 16.172 1 98.25 583 LEU B C 1
ATOM 10443 O O . LEU B 1 583 ? -24.875 1.645 16.047 1 98.25 583 LEU B O 1
ATOM 10447 N N . SER B 1 584 ? -26.672 1.269 17.359 1 98 584 SER B N 1
ATOM 10448 C CA . SER B 1 584 ? -25.844 1.067 18.547 1 98 584 SER B CA 1
ATOM 10449 C C . SER B 1 584 ? -24.938 -0.149 18.391 1 98 584 SER B C 1
ATOM 10451 O O . SER B 1 584 ? -23.734 -0.06 18.609 1 98 584 SER B O 1
ATOM 10453 N N . ASN B 1 585 ? -25.5 -1.227 17.922 1 97.5 585 ASN B N 1
ATOM 10454 C CA . ASN B 1 585 ? -24.734 -2.447 17.719 1 97.5 585 ASN B CA 1
ATOM 10455 C C . ASN B 1 585 ? -23.75 -2.297 16.547 1 97.5 585 ASN B C 1
ATOM 10457 O O . ASN B 1 585 ? -22.656 -2.869 16.578 1 97.5 585 ASN B O 1
ATOM 10461 N N . TYR B 1 586 ? -24.141 -1.543 15.562 1 97.5 586 TYR B N 1
ATOM 10462 C CA . TYR B 1 586 ? -23.25 -1.332 14.422 1 97.5 586 TYR B CA 1
ATOM 10463 C C . TYR B 1 586 ? -22.031 -0.511 14.82 1 97.5 586 TYR B C 1
ATOM 10465 O O . TYR B 1 586 ? -20.906 -0.836 14.438 1 97.5 586 TYR B O 1
ATOM 10473 N N . CYS B 1 587 ? -22.25 0.522 15.562 1 97.31 587 CYS B N 1
ATOM 10474 C CA . CYS B 1 587 ? -21.141 1.354 16.016 1 97.31 587 CYS B CA 1
ATOM 10475 C C . CYS B 1 587 ? -20.172 0.555 16.875 1 97.31 587 CYS B C 1
ATOM 10477 O O . CYS B 1 587 ? -18.953 0.715 16.781 1 97.31 587 CYS B O 1
ATOM 10479 N N . THR B 1 588 ? -20.688 -0.273 17.719 1 96.5 588 THR B N 1
ATOM 10480 C CA . THR B 1 588 ? -19.828 -1.094 18.562 1 96.5 588 THR B CA 1
ATOM 10481 C C . THR B 1 588 ? -19.109 -2.15 17.734 1 96.5 588 THR B C 1
ATOM 10483 O O . THR B 1 588 ? -17.969 -2.51 18.031 1 96.5 588 THR B O 1
ATOM 10486 N N . TYR B 1 589 ? -19.812 -2.596 16.734 1 95.62 589 TYR B N 1
ATOM 10487 C CA . TYR B 1 589 ? -19.156 -3.5 15.789 1 95.62 589 TYR B CA 1
ATOM 10488 C C . TYR B 1 589 ? -17.953 -2.834 15.141 1 95.62 589 TYR B C 1
ATOM 10490 O O . TYR B 1 589 ? -16.891 -3.443 15.023 1 95.62 589 TYR B O 1
ATOM 10498 N N . LEU B 1 590 ? -18.109 -1.616 14.727 1 95.62 590 LEU B N 1
ATOM 10499 C CA . LEU B 1 590 ? -17.016 -0.879 14.086 1 95.62 590 LEU B CA 1
ATOM 10500 C C . LEU B 1 590 ? -15.844 -0.708 15.047 1 95.62 590 LEU B C 1
ATOM 10502 O O . LEU B 1 590 ? -14.688 -0.855 14.641 1 95.62 590 LEU B O 1
ATOM 10506 N N . LEU B 1 591 ? -16.141 -0.503 16.281 1 94.69 591 LEU B N 1
ATOM 10507 C CA . LEU B 1 591 ? -15.078 -0.317 17.266 1 94.69 591 LEU B CA 1
ATOM 10508 C C . LEU B 1 591 ? -14.367 -1.635 17.562 1 94.69 591 LEU B C 1
ATOM 10510 O O . LEU B 1 591 ? -13.164 -1.651 17.828 1 94.69 591 LEU B O 1
ATOM 10514 N N . TYR B 1 592 ? -15.094 -2.664 17.438 1 92.31 592 TYR B N 1
ATOM 10515 C CA . TYR B 1 592 ? -14.555 -3.975 17.781 1 92.31 592 TYR B CA 1
ATOM 10516 C C . TYR B 1 592 ? -13.773 -4.574 16.625 1 92.31 592 TYR B C 1
ATOM 10518 O O . TYR B 1 592 ? -12.648 -5.043 16.797 1 92.31 592 TYR B O 1
ATOM 10526 N N . GLN B 1 593 ? -14.344 -4.543 15.438 1 90.12 593 GLN B N 1
ATOM 10527 C CA . GLN B 1 593 ? -13.766 -5.293 14.32 1 90.12 593 GLN B CA 1
ATOM 10528 C C . GLN B 1 593 ? -13.086 -4.359 13.32 1 90.12 593 GLN B C 1
ATOM 10530 O O . GLN B 1 593 ? -12.148 -4.762 12.633 1 90.12 593 GLN B O 1
ATOM 10535 N N . ALA B 1 594 ? -13.555 -3.145 13.219 1 92 594 ALA B N 1
ATOM 10536 C CA . ALA B 1 594 ? -13 -2.248 12.203 1 92 594 ALA B CA 1
ATOM 10537 C C . ALA B 1 594 ? -12.82 -0.837 12.758 1 92 594 ALA B C 1
ATOM 10539 O O . ALA B 1 594 ? -13.32 0.132 12.18 1 92 594 ALA B O 1
ATOM 10540 N N . PRO B 1 595 ? -11.977 -0.796 13.758 1 92.19 595 PRO B N 1
ATOM 10541 C CA . PRO B 1 595 ? -11.797 0.536 14.344 1 92.19 595 PRO B CA 1
ATOM 10542 C C . PRO B 1 595 ? -11.07 1.497 13.398 1 92.19 595 PRO B C 1
ATOM 10544 O O . PRO B 1 595 ? -11.148 2.715 13.578 1 92.19 595 PRO B O 1
ATOM 10547 N N . GLU B 1 596 ? -10.422 1.03 12.359 1 90.12 596 GLU B N 1
ATOM 10548 C CA . GLU B 1 596 ? -9.672 1.843 11.406 1 90.12 596 GLU B CA 1
ATOM 10549 C C . GLU B 1 596 ? -10.602 2.766 10.625 1 90.12 596 GLU B C 1
ATOM 10551 O O . GLU B 1 596 ? -10.156 3.76 10.047 1 90.12 596 GLU B O 1
ATOM 10556 N N . LEU B 1 597 ? -11.883 2.455 10.609 1 93.5 597 LEU B N 1
ATOM 10557 C CA . LEU B 1 597 ? -12.844 3.248 9.852 1 93.5 597 LEU B CA 1
ATOM 10558 C C . LEU B 1 597 ? -13.352 4.426 10.672 1 93.5 597 LEU B C 1
ATOM 10560 O O . LEU B 1 597 ? -13.898 5.383 10.125 1 93.5 597 LEU B O 1
ATOM 10564 N N . VAL B 1 598 ? -13.18 4.324 12 1 90.5 598 VAL B N 1
ATOM 10565 C CA . VAL B 1 598 ? -13.867 5.297 12.844 1 90.5 598 VAL B CA 1
ATOM 10566 C C . VAL B 1 598 ? -12.844 6.16 13.57 1 90.5 598 VAL B C 1
ATOM 10568 O O . VAL B 1 598 ? -13.109 7.324 13.883 1 90.5 598 VAL B O 1
ATOM 10571 N N . THR B 1 599 ? -11.711 5.551 13.883 1 85.12 599 THR B N 1
ATOM 10572 C CA . THR B 1 599 ? -10.742 6.312 14.664 1 85.12 599 THR B CA 1
ATOM 10573 C C . THR B 1 599 ? -9.336 6.152 14.094 1 85.12 599 THR B C 1
ATOM 10575 O O . THR B 1 599 ? -9.039 5.156 13.43 1 85.12 599 THR B O 1
ATOM 10578 N N . ASP B 1 600 ? -8.594 7.23 14.391 1 78.38 600 ASP B N 1
ATOM 10579 C CA . ASP B 1 600 ? -7.188 7.184 13.992 1 78.38 600 ASP B CA 1
ATOM 10580 C C . ASP B 1 600 ? -6.332 6.512 15.062 1 78.38 600 ASP B C 1
ATOM 10582 O O . ASP B 1 600 ? -5.199 6.102 14.805 1 78.38 600 ASP B O 1
ATOM 10586 N N . LYS B 1 601 ? -6.891 6.43 16.297 1 83.44 601 LYS B N 1
ATOM 10587 C CA . LYS B 1 601 ? -6.215 5.738 17.391 1 83.44 601 LYS B CA 1
ATOM 10588 C C . LYS B 1 601 ? -6.695 4.293 17.5 1 83.44 601 LYS B C 1
ATOM 10590 O O . LYS B 1 601 ? -7.367 3.93 18.469 1 83.44 601 LYS B O 1
ATOM 10595 N N . ILE B 1 602 ? -6.223 3.545 16.594 1 84.62 602 ILE B N 1
ATOM 10596 C CA . ILE B 1 602 ? -6.746 2.201 16.391 1 84.62 602 ILE B CA 1
ATOM 10597 C C . ILE B 1 602 ? -6.391 1.314 17.578 1 84.62 602 ILE B C 1
ATOM 10599 O O . ILE B 1 602 ? -7.254 0.621 18.125 1 84.62 602 ILE B O 1
ATOM 10603 N N . TYR B 1 603 ? -5.188 1.347 18.031 1 84 603 TYR B N 1
ATOM 10604 C CA . TYR B 1 603 ? -4.746 0.43 19.078 1 84 603 TYR B CA 1
ATOM 10605 C C . TYR B 1 603 ? -5.32 0.828 20.438 1 84 603 TYR B C 1
ATOM 10607 O O . TYR B 1 603 ? -5.621 -0.033 21.266 1 84 603 TYR B O 1
ATOM 10615 N N . ASP B 1 604 ? -5.508 2.094 20.625 1 84.81 604 ASP B N 1
ATOM 10616 C CA . ASP B 1 604 ? -6.16 2.539 21.844 1 84.81 604 ASP B CA 1
ATOM 10617 C C . ASP B 1 604 ? -7.582 1.984 21.953 1 84.81 604 ASP B C 1
ATOM 10619 O O . ASP B 1 604 ? -8 1.529 23.016 1 84.81 604 ASP B O 1
ATOM 10623 N N . ALA B 1 605 ? -8.219 2.104 20.859 1 88.94 605 ALA B N 1
ATOM 10624 C CA . ALA B 1 605 ? -9.594 1.624 20.828 1 88.94 605 ALA B CA 1
ATOM 10625 C C . ALA B 1 605 ? -9.656 0.115 21.047 1 88.94 605 ALA B C 1
ATOM 10627 O O . ALA B 1 605 ? -10.523 -0.381 21.766 1 88.94 605 ALA B O 1
ATOM 10628 N N . ARG B 1 606 ? -8.773 -0.555 20.5 1 86.5 606 ARG B N 1
ATOM 10629 C CA . ARG B 1 606 ? -8.742 -2.008 20.656 1 86.5 606 ARG B CA 1
ATOM 10630 C C . ARG B 1 606 ? -8.422 -2.408 22.094 1 86.5 606 ARG B C 1
ATOM 10632 O O . ARG B 1 606 ? -9.031 -3.334 22.625 1 86.5 606 ARG B O 1
ATOM 10639 N N . LEU B 1 607 ? -7.48 -1.776 22.672 1 86.31 607 LEU B N 1
ATOM 10640 C CA . LEU B 1 607 ? -7.109 -2.068 24.047 1 86.31 607 LEU B CA 1
ATOM 10641 C C . LEU B 1 607 ? -8.258 -1.754 25 1 86.31 607 LEU B C 1
ATOM 10643 O O . LEU B 1 607 ? -8.516 -2.51 25.938 1 86.31 607 LEU B O 1
ATOM 10647 N N . LEU B 1 608 ? -8.836 -0.674 24.734 1 89.25 608 LEU B N 1
ATOM 10648 C CA . LEU B 1 608 ? -9.977 -0.291 25.562 1 89.25 608 LEU B CA 1
ATOM 10649 C C . LEU B 1 608 ? -11.094 -1.318 25.453 1 89.25 608 LEU B C 1
ATOM 10651 O O . LEU B 1 608 ? -11.688 -1.701 26.469 1 89.25 608 LEU B O 1
ATOM 10655 N N . MET B 1 609 ? -11.391 -1.756 24.266 1 89.44 609 MET B N 1
ATOM 10656 C CA . MET B 1 609 ? -12.445 -2.74 24.047 1 89.44 609 MET B CA 1
ATOM 10657 C C . MET B 1 609 ? -12.102 -4.066 24.719 1 89.44 609 MET B C 1
ATOM 10659 O O . MET B 1 609 ? -12.961 -4.699 25.344 1 89.44 609 MET B O 1
ATOM 10663 N N . GLU B 1 610 ? -10.906 -4.43 24.594 1 85.81 610 GLU B N 1
ATOM 10664 C CA . GLU B 1 610 ? -10.477 -5.684 25.203 1 85.81 610 GLU B CA 1
ATOM 10665 C C . GLU B 1 610 ? -10.516 -5.598 26.719 1 85.81 610 GLU B C 1
ATOM 10667 O O . GLU B 1 610 ? -10.953 -6.535 27.391 1 85.81 610 GLU B O 1
ATOM 10672 N N . ALA B 1 611 ? -10.031 -4.543 27.219 1 88.31 611 ALA B N 1
ATOM 10673 C CA . ALA B 1 611 ? -10.039 -4.344 28.672 1 88.31 611 ALA B CA 1
ATOM 10674 C C . ALA B 1 611 ? -11.461 -4.305 29.203 1 88.31 611 ALA B C 1
ATOM 10676 O O . ALA B 1 611 ? -11.75 -4.875 30.266 1 88.31 611 ALA B O 1
ATOM 10677 N N . LEU B 1 612 ? -12.266 -3.613 28.484 1 91 612 LEU B N 1
ATOM 10678 C CA . LEU B 1 612 ? -13.656 -3.514 28.891 1 91 612 LEU B CA 1
ATOM 10679 C C . LEU B 1 612 ? -14.336 -4.879 28.844 1 91 612 LEU B C 1
ATOM 10681 O O . LEU B 1 612 ? -15.078 -5.238 29.766 1 91 612 LEU B O 1
ATOM 10685 N N . GLN B 1 613 ? -14.133 -5.629 27.828 1 89.31 613 GLN B N 1
ATOM 10686 C CA . GLN B 1 613 ? -14.695 -6.973 27.703 1 89.31 613 GLN B CA 1
ATOM 10687 C C . GLN B 1 613 ? -14.227 -7.867 28.844 1 89.31 613 GLN B C 1
ATOM 10689 O O . GLN B 1 613 ? -15.016 -8.617 29.422 1 89.31 613 GLN B O 1
ATOM 10694 N N . ASN B 1 614 ? -12.984 -7.801 29.141 1 85.75 614 ASN B N 1
ATOM 10695 C CA . ASN B 1 614 ? -12.43 -8.617 30.219 1 85.75 614 ASN B CA 1
ATOM 10696 C C . ASN B 1 614 ? -13.031 -8.25 31.562 1 85.75 614 ASN B C 1
ATOM 10698 O O . ASN B 1 614 ? -13.32 -9.125 32.375 1 85.75 614 ASN B O 1
ATOM 10702 N N . LYS B 1 615 ? -13.164 -7.031 31.75 1 87.44 615 LYS B N 1
ATOM 10703 C CA . LYS B 1 615 ? -13.719 -6.578 33.031 1 87.44 615 LYS B CA 1
ATOM 10704 C C . LYS B 1 615 ? -15.18 -7.008 33.188 1 87.44 615 LYS B C 1
ATOM 10706 O O . LYS B 1 615 ? -15.594 -7.438 34.25 1 87.44 615 LYS B O 1
ATOM 10711 N N . ILE B 1 616 ? -15.906 -6.848 32.156 1 88.5 616 ILE B N 1
ATOM 10712 C CA . ILE B 1 616 ? -17.312 -7.25 32.188 1 88.5 616 ILE B CA 1
ATOM 10713 C C . ILE B 1 616 ? -17.406 -8.766 32.375 1 88.5 616 ILE B C 1
ATOM 10715 O O . ILE B 1 616 ? -18.234 -9.242 33.156 1 88.5 616 ILE B O 1
ATOM 10719 N N . GLN B 1 617 ? -16.594 -9.453 31.703 1 85.38 617 GLN B N 1
ATOM 10720 C CA . GLN B 1 617 ? -16.609 -10.906 31.828 1 85.38 617 GLN B CA 1
ATOM 10721 C C . GLN B 1 617 ? -16.25 -11.336 33.25 1 85.38 617 GLN B C 1
ATOM 10723 O O . GLN B 1 617 ? -16.859 -12.266 33.781 1 85.38 617 GLN B O 1
ATOM 10728 N N . ARG B 1 618 ? -15.266 -10.742 33.781 1 83.25 618 ARG B N 1
ATOM 10729 C CA . ARG B 1 618 ? -14.875 -11.055 35.156 1 83.25 618 ARG B CA 1
ATOM 10730 C C . ARG B 1 618 ? -16 -10.734 36.125 1 83.25 618 ARG B C 1
ATOM 10732 O O . ARG B 1 618 ? -16.234 -11.484 37.094 1 83.25 618 ARG B O 1
ATOM 10739 N N . PHE B 1 619 ? -16.641 -9.703 35.906 1 86.44 619 PHE B N 1
ATOM 10740 C CA . PHE B 1 619 ? -17.766 -9.312 36.75 1 86.44 619 PHE B CA 1
ATOM 10741 C C . PHE B 1 619 ? -18.891 -10.336 36.656 1 86.44 619 PHE B C 1
ATOM 10743 O O . PHE B 1 619 ? -19.453 -10.758 37.656 1 86.44 619 PHE B O 1
ATOM 10750 N N . LEU B 1 620 ? -19.188 -10.703 35.438 1 86.44 620 LEU B N 1
ATOM 10751 C CA . LEU B 1 620 ? -20.281 -11.648 35.219 1 86.44 620 LEU B CA 1
ATOM 10752 C C . LEU B 1 620 ? -19.922 -13.023 35.781 1 86.44 620 LEU B C 1
ATOM 10754 O O . LEU B 1 620 ? -20.797 -13.719 36.312 1 86.44 620 LEU B O 1
ATOM 10758 N N . LYS B 1 621 ? -18.719 -13.297 35.625 1 82.75 621 LYS B N 1
ATOM 10759 C CA . LYS B 1 621 ? -18.266 -14.578 36.188 1 82.75 621 LYS B CA 1
ATOM 10760 C C . LYS B 1 621 ? -18.328 -14.57 37.688 1 82.75 621 LYS B C 1
ATOM 10762 O O . LYS B 1 621 ? -18.719 -15.562 38.312 1 82.75 621 LYS B O 1
ATOM 10767 N N . HIS B 1 622 ? -17.859 -13.516 38.25 1 83.94 622 HIS B N 1
ATOM 10768 C CA . HIS B 1 622 ? -17.844 -13.383 39.719 1 83.94 622 HIS B CA 1
ATOM 10769 C C . HIS B 1 622 ? -19.266 -13.445 40.281 1 83.94 622 HIS B C 1
ATOM 10771 O O . HIS B 1 622 ? -19.484 -13.969 41.375 1 83.94 622 HIS B O 1
ATOM 10777 N N . LYS B 1 623 ? -20.188 -12.914 39.531 1 84.81 623 LYS B N 1
ATOM 10778 C CA . LYS B 1 623 ? -21.562 -12.898 39.969 1 84.81 623 LYS B CA 1
ATOM 10779 C C . LYS B 1 623 ? -22.312 -14.156 39.531 1 84.81 623 LYS B C 1
ATOM 10781 O O . LYS B 1 623 ? -23.469 -14.359 39.906 1 84.81 623 LYS B O 1
ATOM 10786 N N . GLY B 1 624 ? -21.703 -15 38.812 1 78.94 624 GLY B N 1
ATOM 10787 C CA . GLY B 1 624 ? -22.266 -16.266 38.375 1 78.94 624 GLY B CA 1
ATOM 10788 C C . GLY B 1 624 ? -23.422 -16.094 37.375 1 78.94 624 GLY B C 1
ATOM 10789 O O . GLY B 1 624 ? -24.359 -16.875 37.375 1 78.94 624 GLY B O 1
ATOM 10790 N N . CYS B 1 625 ? -23.359 -15.07 36.625 1 81.75 625 CYS B N 1
ATOM 10791 C CA . CYS B 1 625 ? -24.438 -14.789 35.688 1 81.75 625 CYS B CA 1
ATOM 10792 C C . CYS B 1 625 ? -24.359 -15.711 34.469 1 81.75 625 CYS B C 1
ATOM 10794 O O . CYS B 1 625 ? -23.344 -15.773 33.812 1 81.75 625 CYS B O 1
ATOM 10796 N N . ARG B 1 626 ? -25.406 -16.5 34.281 1 76.44 626 ARG B N 1
ATOM 10797 C CA . ARG B 1 626 ? -25.406 -17.422 33.125 1 76.44 626 ARG B CA 1
ATOM 10798 C C . ARG B 1 626 ? -26.484 -17.047 32.125 1 76.44 626 ARG B C 1
ATOM 10800 O O . ARG B 1 626 ? -26.438 -17.484 30.969 1 76.44 626 ARG B O 1
ATOM 10807 N N . TYR B 1 627 ? -27.438 -16.266 32.594 1 80.12 627 TYR B N 1
ATOM 10808 C CA . TYR B 1 627 ? -28.547 -15.953 31.703 1 80.12 627 TYR B CA 1
ATOM 10809 C C . TYR B 1 627 ? -28.672 -14.453 31.5 1 80.12 627 TYR B C 1
ATOM 10811 O O . TYR B 1 627 ? -28.172 -13.664 32.312 1 80.12 627 TYR B O 1
ATOM 10819 N N . LYS B 1 628 ? -29.297 -14.086 30.406 1 79.75 628 LYS B N 1
ATOM 10820 C CA . LYS B 1 628 ? -29.438 -12.703 29.969 1 79.75 628 LYS B CA 1
ATOM 10821 C C . LYS B 1 628 ? -30.172 -11.867 31.031 1 79.75 628 LYS B C 1
ATOM 10823 O O . LYS B 1 628 ? -29.75 -10.742 31.328 1 79.75 628 LYS B O 1
ATOM 10828 N N . ASP B 1 629 ? -31.203 -12.391 31.562 1 76.38 629 ASP B N 1
ATOM 10829 C CA . ASP B 1 629 ? -32.031 -11.648 32.5 1 76.38 629 ASP B CA 1
ATOM 10830 C C . ASP B 1 629 ? -31.281 -11.422 33.812 1 76.38 629 ASP B C 1
ATOM 10832 O O . ASP B 1 629 ? -31.359 -10.344 34.406 1 76.38 629 ASP B O 1
ATOM 10836 N N . ASP B 1 630 ? -30.484 -12.367 34.125 1 82.31 630 ASP B N 1
ATOM 10837 C CA . ASP B 1 630 ? -29.688 -12.25 35.344 1 82.31 630 ASP B CA 1
ATOM 10838 C C . ASP B 1 630 ? -28.562 -11.227 35.188 1 82.31 630 ASP B C 1
ATOM 10840 O O . ASP B 1 630 ? -28.203 -10.531 36.125 1 82.31 630 ASP B O 1
ATOM 10844 N N . MET B 1 631 ? -28.156 -11.055 34 1 85.88 631 MET B N 1
ATOM 10845 C CA . MET B 1 631 ? -27.062 -10.141 33.719 1 85.88 631 MET B CA 1
ATOM 10846 C C . MET B 1 631 ? -27.484 -8.695 33.906 1 85.88 631 MET B C 1
ATOM 10848 O O . MET B 1 631 ? -26.781 -7.93 34.594 1 85.88 631 MET B O 1
ATOM 10852 N N . PHE B 1 632 ? -28.641 -8.352 33.438 1 84.5 632 PHE B N 1
ATOM 10853 C CA . PHE B 1 632 ? -29.094 -6.965 33.5 1 84.5 632 PHE B CA 1
ATOM 10854 C C . PHE B 1 632 ? -29.5 -6.598 34.906 1 84.5 632 PHE B C 1
ATOM 10856 O O . PHE B 1 632 ? -29.312 -5.453 35.344 1 84.5 632 PHE B O 1
ATOM 10863 N N . ASP B 1 633 ? -29.906 -7.609 35.625 1 82.62 633 ASP B N 1
ATOM 10864 C CA . ASP B 1 633 ? -30.219 -7.391 37.031 1 82.62 633 ASP B CA 1
ATOM 10865 C C . ASP B 1 633 ? -28.969 -7.137 37.844 1 82.62 633 ASP B C 1
ATOM 10867 O O . ASP B 1 633 ? -28.938 -6.262 38.719 1 82.62 633 ASP B O 1
ATOM 10871 N N . GLN B 1 634 ? -28.016 -7.902 37.531 1 85.75 634 GLN B N 1
ATOM 10872 C CA . GLN B 1 634 ? -26.766 -7.746 38.281 1 85.75 634 GLN B CA 1
ATOM 10873 C C . GLN B 1 634 ? -26.062 -6.449 37.875 1 85.75 634 GLN B C 1
ATOM 10875 O O . GLN B 1 634 ? -25.422 -5.809 38.719 1 85.75 634 GLN B O 1
ATOM 10880 N N . LEU B 1 635 ? -26.172 -6.09 36.656 1 85.19 635 LEU B N 1
ATOM 10881 C CA . LEU B 1 635 ? -25.562 -4.852 36.188 1 85.19 635 LEU B CA 1
ATOM 10882 C C . LEU B 1 635 ? -26.219 -3.637 36.844 1 85.19 635 LEU B C 1
ATOM 10884 O O . LEU B 1 635 ? -25.562 -2.639 37.125 1 85.19 635 LEU B O 1
ATOM 10888 N N . SER B 1 636 ? -27.484 -3.73 37.031 1 78.69 636 SER B N 1
ATOM 10889 C CA . SER B 1 636 ? -28.219 -2.643 37.688 1 78.69 636 SER B CA 1
ATOM 10890 C C . SER B 1 636 ? -27.75 -2.434 39.125 1 78.69 636 SER B C 1
ATOM 10892 O O . SER B 1 636 ? -27.859 -1.331 39.656 1 78.69 636 SER B O 1
ATOM 10894 N N . ARG B 1 637 ? -27.156 -3.502 39.656 1 77.75 637 ARG B N 1
ATOM 10895 C CA . ARG B 1 637 ? -26.672 -3.443 41.031 1 77.75 637 ARG B CA 1
ATOM 10896 C C . ARG B 1 637 ? -25.172 -3.209 41.094 1 77.75 637 ARG B C 1
ATOM 10898 O O . ARG B 1 637 ? -24.547 -3.361 42.156 1 77.75 637 ARG B O 1
ATOM 10905 N N . PHE B 1 638 ? -24.703 -2.861 40 1 80.75 638 PHE B N 1
ATOM 10906 C CA . PHE B 1 638 ? -23.266 -2.697 39.906 1 80.75 638 PHE B CA 1
ATOM 10907 C C . PHE B 1 638 ? -22.781 -1.579 40.812 1 80.75 638 PHE B C 1
ATOM 10909 O O . PHE B 1 638 ? -23.344 -0.481 40.812 1 80.75 638 PHE B O 1
ATOM 10916 N N . GLN B 1 639 ? -21.766 -1.91 41.75 1 70.5 639 GLN B N 1
ATOM 10917 C CA . GLN B 1 639 ? -21.094 -0.924 42.562 1 70.5 639 GLN B CA 1
ATOM 10918 C C . GLN B 1 639 ? -19.641 -0.748 42.156 1 70.5 639 GLN B C 1
ATOM 10920 O O . GLN B 1 639 ? -18.922 -1.73 41.906 1 70.5 639 GLN B O 1
ATOM 10925 N N . SER B 1 640 ? -19.234 0.453 41.812 1 66.25 640 SER B N 1
ATOM 10926 C CA . SER B 1 640 ? -17.922 0.812 41.281 1 66.25 640 SER B CA 1
ATOM 10927 C C . SER B 1 640 ? -16.812 0.129 42.062 1 66.25 640 SER B C 1
ATOM 10929 O O . SER B 1 640 ? -15.742 -0.151 41.531 1 66.25 640 SER B O 1
ATOM 10931 N N . GLY B 1 641 ? -17.031 -0.195 43.281 1 65.25 641 GLY B N 1
ATOM 10932 C CA . GLY B 1 641 ? -16.016 -0.766 44.125 1 65.25 641 GLY B CA 1
ATOM 10933 C C . GLY B 1 641 ? -15.703 -2.217 43.812 1 65.25 641 GLY B C 1
ATOM 10934 O O . GLY B 1 641 ? -14.703 -2.764 44.281 1 65.25 641 GLY B O 1
ATOM 10935 N N . GLU B 1 642 ? -16.375 -2.791 43 1 66.56 642 GLU B N 1
ATOM 10936 C CA . GLU B 1 642 ? -16.281 -4.234 42.812 1 66.56 642 GLU B CA 1
ATOM 10937 C C . GLU B 1 642 ? -15.18 -4.582 41.812 1 66.56 642 GLU B C 1
ATOM 10939 O O . GLU B 1 642 ? -14.719 -5.723 41.75 1 66.56 642 GLU B O 1
ATOM 10944 N N . LEU B 1 643 ? -14.828 -3.688 41.031 1 70.94 643 LEU B N 1
ATOM 10945 C CA . LEU B 1 643 ? -13.812 -3.965 40.031 1 70.94 643 LEU B CA 1
ATOM 10946 C C . LEU B 1 643 ? -12.562 -3.129 40.281 1 70.94 643 LEU B C 1
ATOM 10948 O O . LEU B 1 643 ? -12.641 -2.035 40.844 1 70.94 643 LEU B O 1
ATOM 10952 N N . ASP B 1 644 ? -11.43 -3.787 40.156 1 66.81 644 ASP B N 1
ATOM 10953 C CA . ASP B 1 644 ? -10.164 -3.064 40.281 1 66.81 644 ASP B CA 1
ATOM 10954 C C . ASP B 1 644 ? -10.07 -1.937 39.281 1 66.81 644 ASP B C 1
ATOM 10956 O O . ASP B 1 644 ? -10.711 -1.987 38.219 1 66.81 644 ASP B O 1
ATOM 10960 N N . GLY B 1 645 ? -9.422 -0.78 39.438 1 64.62 645 GLY B N 1
ATOM 10961 C CA . GLY B 1 645 ? -9.305 0.564 38.906 1 64.62 645 GLY B CA 1
ATOM 10962 C C . GLY B 1 645 ? -8.812 0.587 37.469 1 64.62 645 GLY B C 1
ATOM 10963 O O . GLY B 1 645 ? -8.375 -0.437 36.938 1 64.62 645 GLY B O 1
ATOM 10964 N N . GLY B 1 646 ? -9.289 1.549 36.531 1 73.88 646 GLY B N 1
ATOM 10965 C CA . GLY B 1 646 ? -8.891 1.943 35.219 1 73.88 646 GLY B CA 1
ATOM 10966 C C . GLY B 1 646 ? -10 2.617 34.438 1 73.88 646 GLY B C 1
ATOM 10967 O O . GLY B 1 646 ? -11.133 2.73 34.906 1 73.88 646 GLY B O 1
ATOM 10968 N N . TYR B 1 647 ? -9.734 3.125 33.281 1 78.94 647 TYR B N 1
ATOM 10969 C CA . TYR B 1 647 ? -10.656 3.82 32.406 1 78.94 647 TYR B CA 1
ATOM 10970 C C . TYR B 1 647 ? -11.828 2.922 32 1 78.94 647 TYR B C 1
ATOM 10972 O O . TYR B 1 647 ? -12.961 3.398 31.859 1 78.94 647 TYR B O 1
ATOM 10980 N N . GLU B 1 648 ? -11.617 1.668 32.094 1 84.88 648 GLU B N 1
ATOM 10981 C CA . GLU B 1 648 ? -12.625 0.721 31.641 1 84.88 648 GLU B CA 1
ATOM 10982 C C . GLU B 1 648 ? -13.727 0.546 32.688 1 84.88 648 GLU B C 1
ATOM 10984 O O . GLU B 1 648 ? -14.898 0.396 32.344 1 84.88 648 GLU B O 1
ATOM 10989 N N . LYS B 1 649 ? -13.367 0.594 33.938 1 86.69 649 LYS B N 1
ATOM 10990 C CA . LYS B 1 649 ? -14.359 0.511 35 1 86.69 649 LYS B CA 1
ATOM 10991 C C . LYS B 1 649 ? -15.273 1.732 35 1 86.69 649 LYS B C 1
ATOM 10993 O O . LYS B 1 649 ? -16.484 1.605 35.188 1 86.69 649 LYS B O 1
ATOM 10998 N N . THR B 1 650 ? -14.648 2.82 34.781 1 89 650 THR B N 1
ATOM 10999 C CA . THR B 1 650 ? -15.406 4.066 34.781 1 89 650 THR B CA 1
ATOM 11000 C C . THR B 1 650 ? -16.406 4.078 33.625 1 89 650 THR B C 1
ATOM 11002 O O . THR B 1 650 ? -17.516 4.578 33.75 1 89 650 THR B O 1
ATOM 11005 N N . ILE B 1 651 ? -16.062 3.551 32.531 1 92.31 651 ILE B N 1
ATOM 11006 C CA . ILE B 1 651 ? -16.922 3.52 31.359 1 92.31 651 ILE B CA 1
ATOM 11007 C C . ILE B 1 651 ? -18.125 2.625 31.625 1 92.31 651 ILE B C 1
ATOM 11009 O O . ILE B 1 651 ? -19.25 2.973 31.266 1 92.31 651 ILE B O 1
ATOM 11013 N N . LEU B 1 652 ? -17.906 1.474 32.25 1 92.12 652 LEU B N 1
ATOM 11014 C CA . LEU B 1 652 ? -19 0.58 32.594 1 92.12 652 LEU B CA 1
ATOM 11015 C C . LEU B 1 652 ? -19.953 1.233 33.594 1 92.12 652 LEU B C 1
ATOM 11017 O O . LEU B 1 652 ? -21.172 1.211 33.406 1 92.12 652 LEU B O 1
ATOM 11021 N N . ALA B 1 653 ? -19.375 1.858 34.594 1 92.56 653 ALA B N 1
ATOM 11022 C CA . ALA B 1 653 ? -20.172 2.533 35.625 1 92.56 653 ALA B CA 1
ATOM 11023 C C . ALA B 1 653 ? -20.953 3.697 35.031 1 92.56 653 ALA B C 1
ATOM 11025 O O . ALA B 1 653 ? -22.125 3.898 35.344 1 92.56 653 ALA B O 1
ATOM 11026 N N . ASP B 1 654 ? -20.328 4.434 34.188 1 94.25 654 ASP B N 1
ATOM 11027 C CA . ASP B 1 654 ? -20.969 5.586 33.562 1 94.25 654 ASP B CA 1
ATOM 11028 C C . ASP B 1 654 ? -22.078 5.141 32.594 1 94.25 654 ASP B C 1
ATOM 11030 O O . ASP B 1 654 ? -23.078 5.828 32.438 1 94.25 654 ASP B O 1
ATOM 11034 N N . GLY B 1 655 ? -21.891 4.012 31.969 1 94.88 655 GLY B N 1
ATOM 11035 C CA . GLY B 1 655 ? -22.938 3.48 31.109 1 94.88 655 GLY B CA 1
ATOM 11036 C C . GLY B 1 655 ? -24.188 3.096 31.859 1 94.88 655 GLY B C 1
ATOM 11037 O O . GLY B 1 655 ? -25.297 3.369 31.406 1 94.88 655 GLY B O 1
ATOM 11038 N N . ILE B 1 656 ? -23.969 2.527 32.969 1 93.19 656 ILE B N 1
ATOM 11039 C CA . ILE B 1 656 ? -25.094 2.141 33.812 1 93.19 656 ILE B CA 1
ATOM 11040 C C . ILE B 1 656 ? -25.781 3.389 34.375 1 93.19 656 ILE B C 1
ATOM 11042 O O . ILE B 1 656 ? -27 3.492 34.375 1 93.19 656 ILE B O 1
ATOM 11046 N N . LYS B 1 657 ? -24.953 4.293 34.812 1 93.62 657 LYS B N 1
ATOM 11047 C CA . LYS B 1 657 ? -25.484 5.555 35.312 1 93.62 657 LYS B CA 1
ATOM 11048 C C . LYS B 1 657 ? -26.312 6.273 34.25 1 93.62 657 LYS B C 1
ATOM 11050 O O . LYS B 1 657 ? -27.391 6.797 34.562 1 93.62 657 LYS B O 1
ATOM 11055 N N . LEU B 1 658 ? -25.797 6.312 33.062 1 95.94 658 LEU B N 1
ATOM 11056 C CA . LEU B 1 658 ? -26.484 6.977 31.969 1 95.94 658 LEU B CA 1
ATOM 11057 C C . LEU B 1 658 ? -27.828 6.305 31.672 1 95.94 658 LEU B C 1
ATOM 11059 O O . LEU B 1 658 ? -28.797 6.98 31.344 1 95.94 658 LEU B O 1
ATOM 11063 N N . SER B 1 659 ? -27.953 5.008 31.766 1 94.56 659 SER B N 1
ATOM 11064 C CA . SER B 1 659 ? -29.203 4.297 31.516 1 94.56 659 SER B CA 1
ATOM 11065 C C . SER B 1 659 ? -30.297 4.73 32.5 1 94.56 659 SER B C 1
ATOM 11067 O O . SER B 1 659 ? -31.438 4.938 32.125 1 94.56 659 SER B O 1
ATOM 11069 N N . TYR B 1 660 ? -29.938 4.949 33.719 1 92.06 660 TYR B N 1
ATOM 11070 C CA . TYR B 1 660 ? -30.891 5.391 34.75 1 92.06 660 TYR B CA 1
ATOM 11071 C C . TYR B 1 660 ? -31.312 6.832 34.5 1 92.06 660 TYR B C 1
ATOM 11073 O O . TYR B 1 660 ? -32.5 7.172 34.656 1 92.06 660 TYR B O 1
ATOM 11081 N N . GLN B 1 661 ? -30.344 7.531 34.125 1 94.56 661 GLN B N 1
ATOM 11082 C CA . GLN B 1 661 ? -30.656 8.93 33.812 1 94.56 661 GLN B CA 1
ATOM 11083 C C . GLN B 1 661 ? -31.609 9.047 32.625 1 94.56 661 GLN B C 1
ATOM 11085 O O . GLN B 1 661 ? -32.469 9.914 32.625 1 94.56 661 GLN B O 1
ATOM 11090 N N . ILE B 1 662 ? -31.438 8.211 31.641 1 95.12 662 ILE B N 1
ATOM 11091 C CA . ILE B 1 662 ? -32.312 8.203 30.469 1 95.12 662 ILE B CA 1
ATOM 11092 C C . ILE B 1 662 ? -33.719 7.828 30.891 1 95.12 662 ILE B C 1
ATOM 11094 O O . ILE B 1 662 ? -34.688 8.453 30.453 1 95.12 662 ILE B O 1
ATOM 11098 N N . PHE B 1 663 ? -33.906 6.922 31.781 1 90.94 663 PHE B N 1
ATOM 11099 C CA . PHE B 1 663 ? -35.188 6.484 32.25 1 90.94 663 PHE B CA 1
ATOM 11100 C C . PHE B 1 663 ? -35.875 7.566 33.062 1 90.94 663 PHE B C 1
ATOM 11102 O O . PHE B 1 663 ? -37.094 7.742 33 1 90.94 663 PHE B O 1
ATOM 11109 N N . ASP B 1 664 ? -35.062 8.281 33.781 1 90.5 664 ASP B N 1
ATOM 11110 C CA . ASP B 1 664 ? -35.594 9.305 34.656 1 90.5 664 ASP B CA 1
ATOM 11111 C C . ASP B 1 664 ? -36 10.547 33.875 1 90.5 664 ASP B C 1
ATOM 11113 O O . ASP B 1 664 ? -37.062 11.125 34.156 1 90.5 664 ASP B O 1
ATOM 11117 N N . GLU B 1 665 ? -35.188 10.906 32.906 1 92.81 665 GLU B N 1
ATOM 11118 C CA . GLU B 1 665 ? -35.438 12.141 32.188 1 92.81 665 GLU B CA 1
ATOM 11119 C C . GLU B 1 665 ? -36.406 11.93 31.031 1 92.81 665 GLU B C 1
ATOM 11121 O O . GLU B 1 665 ? -37.062 12.875 30.578 1 92.81 665 GLU B O 1
ATOM 11126 N N . MET B 1 666 ? -36.469 10.664 30.516 1 92.19 666 MET B N 1
ATOM 11127 C CA . MET B 1 666 ? -37.344 10.344 29.422 1 92.19 666 MET B CA 1
ATOM 11128 C C . MET B 1 666 ? -38.281 9.188 29.781 1 92.19 666 MET B C 1
ATOM 11130 O O . MET B 1 666 ? -38.188 8.102 29.219 1 92.19 666 MET B O 1
ATOM 11134 N N . PRO B 1 667 ? -39.344 9.531 30.531 1 87.5 667 PRO B N 1
ATOM 11135 C CA . PRO B 1 667 ? -40.219 8.453 31 1 87.5 667 PRO B CA 1
ATOM 11136 C C . PRO B 1 667 ? -41.094 7.871 29.891 1 87.5 667 PRO B C 1
ATOM 11138 O O . PRO B 1 667 ? -41.438 6.691 29.938 1 87.5 667 PRO B O 1
ATOM 11141 N N . ASP B 1 668 ? -41.406 8.742 28.844 1 88.44 668 ASP B N 1
ATOM 11142 C CA . ASP B 1 668 ? -42.188 8.258 27.719 1 88.44 668 ASP B CA 1
ATOM 11143 C C . ASP B 1 668 ? -41.344 7.379 26.781 1 88.44 668 ASP B C 1
ATOM 11145 O O . ASP B 1 668 ? -40.312 7.809 26.312 1 88.44 668 ASP B O 1
ATOM 11149 N N . GLU B 1 669 ? -41.812 6.211 26.578 1 88.94 669 GLU B N 1
ATOM 11150 C CA . GLU B 1 669 ? -41.094 5.23 25.781 1 88.94 669 GLU B CA 1
ATOM 11151 C C . GLU B 1 669 ? -40.906 5.715 24.359 1 88.94 669 GLU B C 1
ATOM 11153 O O . GLU B 1 669 ? -39.812 5.562 23.781 1 88.94 669 GLU B O 1
ATOM 11158 N N . ALA B 1 670 ? -41.906 6.156 23.75 1 88.75 670 ALA B N 1
ATOM 11159 C CA . ALA B 1 670 ? -41.844 6.617 22.359 1 88.75 670 ALA B CA 1
ATOM 11160 C C . ALA B 1 670 ? -40.844 7.754 22.219 1 88.75 670 ALA B C 1
ATOM 11162 O O . ALA B 1 670 ? -40.062 7.766 21.266 1 88.75 670 ALA B O 1
ATOM 11163 N N . MET B 1 671 ? -40.906 8.656 23.141 1 91.31 671 MET B N 1
ATOM 11164 C CA . MET B 1 671 ? -39.969 9.781 23.109 1 91.31 671 MET B CA 1
ATOM 11165 C C . MET B 1 671 ? -38.531 9.305 23.344 1 91.31 671 MET B C 1
ATOM 11167 O O . MET B 1 671 ? -37.594 9.781 22.703 1 91.31 671 MET B O 1
ATOM 11171 N N . ARG B 1 672 ? -38.375 8.398 24.266 1 94.12 672 ARG B N 1
ATOM 11172 C CA . ARG B 1 672 ? -37.062 7.859 24.609 1 94.12 672 ARG B CA 1
ATOM 11173 C C . ARG B 1 672 ? -36.406 7.238 23.391 1 94.12 672 ARG B C 1
ATOM 11175 O O . ARG B 1 672 ? -35.281 7.586 23.047 1 94.12 672 ARG B O 1
ATOM 11182 N N . TRP B 1 673 ? -37.062 6.434 22.703 1 95 673 TRP B N 1
ATOM 11183 C CA . TRP B 1 673 ? -36.5 5.719 21.578 1 95 673 TRP B CA 1
ATOM 11184 C C . TRP B 1 673 ? -36.312 6.648 20.375 1 95 673 TRP B C 1
ATOM 11186 O O . TRP B 1 673 ? -35.375 6.477 19.594 1 95 673 TRP B O 1
ATOM 11196 N N . ASN B 1 674 ? -37.156 7.598 20.234 1 94.25 674 ASN B N 1
ATOM 11197 C CA . ASN B 1 674 ? -36.938 8.594 19.188 1 94.25 674 ASN B CA 1
ATOM 11198 C C . ASN B 1 674 ? -35.656 9.391 19.406 1 94.25 674 ASN B C 1
ATOM 11200 O O . ASN B 1 674 ? -34.906 9.602 18.469 1 94.25 674 ASN B O 1
ATOM 11204 N N . VAL B 1 675 ? -35.469 9.766 20.625 1 95.06 675 VAL B N 1
ATOM 11205 C CA . VAL B 1 675 ? -34.25 10.531 20.953 1 95.06 675 VAL B CA 1
ATOM 11206 C C . VAL B 1 675 ? -33.031 9.641 20.781 1 95.06 675 VAL B C 1
ATOM 11208 O O . VAL B 1 675 ? -32 10.086 20.234 1 95.06 675 VAL B O 1
ATOM 11211 N N . LEU B 1 676 ? -33.156 8.422 21.203 1 96.69 676 LEU B N 1
ATOM 11212 C CA . LEU B 1 676 ? -32.031 7.496 21.078 1 96.69 676 LEU B CA 1
ATOM 11213 C C . LEU B 1 676 ? -31.719 7.23 19.609 1 96.69 676 LEU B C 1
ATOM 11215 O O . LEU B 1 676 ? -30.547 7.113 19.234 1 96.69 676 LEU B O 1
ATOM 11219 N N . SER B 1 677 ? -32.719 7.086 18.828 1 96.94 677 SER B N 1
ATOM 11220 C CA . SER B 1 677 ? -32.531 6.895 17.391 1 96.94 677 SER B CA 1
ATOM 11221 C C . SER B 1 677 ? -31.781 8.07 16.766 1 96.94 677 SER B C 1
ATOM 11223 O O . SER B 1 677 ? -30.797 7.875 16.047 1 96.94 677 SER B O 1
ATOM 11225 N N . GLU B 1 678 ? -32.219 9.227 17.094 1 95.69 678 GLU B N 1
ATOM 11226 C CA . GLU B 1 678 ? -31.578 10.422 16.562 1 95.69 678 GLU B CA 1
ATOM 11227 C C . GLU B 1 678 ? -30.156 10.547 17.094 1 95.69 678 GLU B C 1
ATOM 11229 O O . GLU B 1 678 ? -29.25 10.984 16.375 1 95.69 678 GLU B O 1
ATOM 11234 N N . MET B 1 679 ? -29.984 10.164 18.328 1 95.94 679 MET B N 1
ATOM 11235 C CA . MET B 1 679 ? -28.672 10.219 18.953 1 95.94 679 MET B CA 1
ATOM 11236 C C . MET B 1 679 ? -27.672 9.312 18.219 1 95.94 679 MET B C 1
ATOM 11238 O O . MET B 1 679 ? -26.562 9.742 17.891 1 95.94 679 MET B O 1
ATOM 11242 N N . TRP B 1 680 ? -28.047 8.172 17.922 1 97.75 680 TRP B N 1
ATOM 11243 C CA . TRP B 1 680 ? -27.156 7.207 17.297 1 97.75 680 TRP B CA 1
ATOM 11244 C C . TRP B 1 680 ? -26.875 7.582 15.852 1 97.75 680 TRP B C 1
ATOM 11246 O O . TRP B 1 680 ? -25.781 7.34 15.336 1 97.75 680 TRP B O 1
ATOM 11256 N N . VAL B 1 681 ? -27.812 8.125 15.148 1 97.12 681 VAL B N 1
ATOM 11257 C CA . VAL B 1 681 ? -27.562 8.602 13.797 1 97.12 681 VAL B CA 1
ATOM 11258 C C . VAL B 1 681 ? -26.516 9.711 13.828 1 97.12 681 VAL B C 1
ATOM 11260 O O . VAL B 1 681 ? -25.578 9.703 13.031 1 97.12 681 VAL B O 1
ATOM 11263 N N . GLU B 1 682 ? -26.672 10.602 14.766 1 96 682 GLU B N 1
ATOM 11264 C CA . GLU B 1 682 ? -25.703 11.688 14.875 1 96 682 GLU B CA 1
ATOM 11265 C C . GLU B 1 682 ? -24.312 11.164 15.242 1 96 682 GLU B C 1
ATOM 11267 O O . GLU B 1 682 ? -23.312 11.609 14.695 1 96 682 GLU B O 1
ATOM 11272 N N . LEU B 1 683 ? -24.297 10.25 16.172 1 95.62 683 LEU B N 1
ATOM 11273 C CA . LEU B 1 683 ? -23.016 9.672 16.578 1 95.62 683 LEU B CA 1
ATOM 11274 C C . LEU B 1 683 ? -22.328 8.984 15.391 1 95.62 683 LEU B C 1
ATOM 11276 O O . LEU B 1 683 ? -21.125 9.148 15.188 1 95.62 683 LEU B O 1
ATOM 11280 N N . LEU B 1 684 ? -23.094 8.266 14.625 1 96.25 684 LEU B N 1
ATOM 11281 C CA . LEU B 1 684 ? -22.547 7.582 13.461 1 96.25 684 LEU B CA 1
ATOM 11282 C C . LEU B 1 684 ? -22.016 8.586 12.438 1 96.25 684 LEU B C 1
ATOM 11284 O O . LEU B 1 684 ? -20.922 8.414 11.914 1 96.25 684 LEU B O 1
ATOM 11288 N N . LEU B 1 685 ? -22.766 9.633 12.164 1 95.31 685 LEU B N 1
ATOM 11289 C CA . LEU B 1 685 ? -22.375 10.641 11.188 1 95.31 685 LEU B CA 1
ATOM 11290 C C . LEU B 1 685 ? -21.156 11.422 11.68 1 95.31 685 LEU B C 1
ATOM 11292 O O . LEU B 1 685 ? -20.359 11.898 10.875 1 95.31 685 LEU B O 1
ATOM 11296 N N . SER B 1 686 ? -21.016 11.5 13.023 1 93.44 686 SER B N 1
ATOM 11297 C CA . SER B 1 686 ? -19.875 12.227 13.594 1 93.44 686 SER B CA 1
ATOM 11298 C C . SER B 1 686 ? -18.578 11.43 13.453 1 93.44 686 SER B C 1
ATOM 11300 O O . SER B 1 686 ? -17.5 12.008 13.359 1 93.44 686 SER B O 1
ATOM 11302 N N . VAL B 1 687 ? -18.641 10.156 13.398 1 92.75 687 VAL B N 1
ATOM 11303 C CA . VAL B 1 687 ? -17.453 9.328 13.367 1 92.75 687 VAL B CA 1
ATOM 11304 C C . VAL B 1 687 ? -17.141 8.898 11.93 1 92.75 687 VAL B C 1
ATOM 11306 O O . VAL B 1 687 ? -16.047 8.422 11.641 1 92.75 687 VAL B O 1
ATOM 11309 N N . ALA B 1 688 ? -17.984 9.102 11 1 93.75 688 ALA B N 1
ATOM 11310 C CA . ALA B 1 688 ? -17.875 8.609 9.625 1 93.75 688 ALA B CA 1
ATOM 11311 C C . ALA B 1 688 ? -16.734 9.297 8.883 1 93.75 688 ALA B C 1
ATOM 11313 O O . ALA B 1 688 ? -16.016 8.664 8.125 1 93.75 688 ALA B O 1
ATOM 11314 N N . PRO B 1 689 ? -16.531 10.633 9.141 1 90.5 689 PRO B N 1
ATOM 11315 C CA . PRO B 1 689 ? -15.398 11.25 8.453 1 90.5 689 PRO B CA 1
ATOM 11316 C C . PRO B 1 689 ? -14.055 10.742 8.969 1 90.5 689 PRO B C 1
ATOM 11318 O O . PRO B 1 689 ? -13.789 10.773 10.172 1 90.5 689 PRO B O 1
ATOM 11321 N N . SER B 1 690 ? -13.422 10.016 8.195 1 86.38 690 SER B N 1
ATOM 11322 C CA . SER B 1 690 ? -12.133 9.438 8.562 1 86.38 690 SER B CA 1
ATOM 11323 C C . SER B 1 690 ? -11.07 9.773 7.516 1 86.38 690 SER B C 1
ATOM 11325 O O . SER B 1 690 ? -11.375 9.93 6.336 1 86.38 690 SER B O 1
ATOM 11327 N N . ASP B 1 691 ? -9.828 9.922 7.938 1 80.38 691 ASP B N 1
ATOM 11328 C CA . ASP B 1 691 ? -8.727 10.227 7.027 1 80.38 691 ASP B CA 1
ATOM 11329 C C . ASP B 1 691 ? -8.055 8.953 6.527 1 80.38 691 ASP B C 1
ATOM 11331 O O . ASP B 1 691 ? -7.148 9.008 5.695 1 80.38 691 ASP B O 1
ATOM 11335 N N . ASN B 1 692 ? -8.57 7.867 7.082 1 86.19 692 ASN B N 1
ATOM 11336 C CA . ASN B 1 692 ? -8.008 6.602 6.617 1 86.19 692 ASN B CA 1
ATOM 11337 C C . ASN B 1 692 ? -8.711 6.102 5.359 1 86.19 692 ASN B C 1
ATOM 11339 O O . ASN B 1 692 ? -9.5 5.156 5.422 1 86.19 692 ASN B O 1
ATOM 11343 N N . VAL B 1 693 ? -8.344 6.613 4.234 1 88.38 693 VAL B N 1
ATOM 11344 C CA . VAL B 1 693 ? -8.992 6.336 2.953 1 88.38 693 VAL B CA 1
ATOM 11345 C C . VAL B 1 693 ? -8.711 4.895 2.533 1 88.38 693 VAL B C 1
ATOM 11347 O O . VAL B 1 693 ? -9.586 4.219 1.994 1 88.38 693 VAL B O 1
ATOM 11350 N N . THR B 1 694 ? -7.59 4.367 2.898 1 84.44 694 THR B N 1
ATOM 11351 C CA . THR B 1 694 ? -7.203 3.023 2.492 1 84.44 694 THR B CA 1
ATOM 11352 C C . THR B 1 694 ? -8.078 1.978 3.178 1 84.44 694 THR B C 1
ATOM 11354 O O . THR B 1 694 ? -8.406 0.948 2.584 1 84.44 694 THR B O 1
ATOM 11357 N N . ALA B 1 695 ? -8.422 2.289 4.363 1 89.44 695 ALA B N 1
ATOM 11358 C CA . ALA B 1 695 ? -9.281 1.35 5.086 1 89.44 695 ALA B CA 1
ATOM 11359 C C . ALA B 1 695 ? -10.648 1.238 4.426 1 89.44 695 ALA B C 1
ATOM 11361 O O . ALA B 1 695 ? -11.211 0.144 4.32 1 89.44 695 ALA B O 1
ATOM 11362 N N . HIS B 1 696 ? -11.141 2.266 3.986 1 93.19 696 HIS B N 1
ATOM 11363 C CA . HIS B 1 696 ? -12.438 2.258 3.316 1 93.19 696 HIS B CA 1
ATOM 11364 C C . HIS B 1 696 ? -12.367 1.498 1.996 1 93.19 696 HIS B C 1
ATOM 11366 O O . HIS B 1 696 ? -13.281 0.74 1.664 1 93.19 696 HIS B O 1
ATOM 11372 N N . ILE B 1 697 ? -11.312 1.647 1.285 1 90.69 697 ILE B N 1
ATOM 11373 C CA . ILE B 1 697 ? -11.148 0.977 -0.001 1 90.69 697 ILE B CA 1
ATOM 11374 C C . ILE B 1 697 ? -11.023 -0.53 0.215 1 90.69 697 ILE B C 1
ATOM 11376 O O . ILE B 1 697 ? -11.586 -1.322 -0.545 1 90.69 697 ILE B O 1
ATOM 11380 N N . LYS B 1 698 ? -10.336 -0.869 1.255 1 87.44 698 LYS B N 1
ATOM 11381 C CA . LYS B 1 698 ? -10.164 -2.289 1.549 1 87.44 698 LYS B CA 1
ATOM 11382 C C . LYS B 1 698 ? -11.5 -2.947 1.878 1 87.44 698 LYS B C 1
ATOM 11384 O O . LYS B 1 698 ? -11.734 -4.105 1.521 1 87.44 698 LYS B O 1
ATOM 11389 N N . LYS B 1 699 ? -12.367 -2.227 2.461 1 91.75 699 LYS B N 1
ATOM 11390 C CA . LYS B 1 699 ? -13.648 -2.789 2.875 1 91.75 699 LYS B CA 1
ATOM 11391 C C . LYS B 1 699 ? -14.594 -2.936 1.688 1 91.75 699 LYS B C 1
ATOM 11393 O O . LYS B 1 699 ? -15.586 -3.666 1.762 1 91.75 699 LYS B O 1
ATOM 11398 N N . LEU B 1 700 ? -14.289 -2.264 0.604 1 91.44 700 LEU B N 1
ATOM 11399 C CA . LEU B 1 700 ? -15.109 -2.412 -0.589 1 91.44 700 LEU B CA 1
ATOM 11400 C C . LEU B 1 700 ? -15 -3.824 -1.152 1 91.44 700 LEU B C 1
ATOM 11402 O O . LEU B 1 700 ? -15.938 -4.32 -1.782 1 91.44 700 LEU B O 1
ATOM 11406 N N . ALA B 1 701 ? -13.891 -4.477 -0.863 1 87.81 701 ALA B N 1
ATOM 11407 C CA . ALA B 1 701 ? -13.664 -5.816 -1.4 1 87.81 701 ALA B CA 1
ATOM 11408 C C . ALA B 1 701 ? -14.172 -6.887 -0.435 1 87.81 701 ALA B C 1
ATOM 11410 O O . ALA B 1 701 ? -14.125 -8.078 -0.744 1 87.81 701 ALA B O 1
ATOM 11411 N N . THR B 1 702 ? -14.594 -6.473 0.73 1 88.44 702 THR B N 1
ATOM 11412 C CA . THR B 1 702 ? -15.078 -7.438 1.714 1 88.44 702 THR B CA 1
ATOM 11413 C C . THR B 1 702 ? -16.578 -7.277 1.945 1 88.44 702 THR B C 1
ATOM 11415 O O . THR B 1 702 ? -17.062 -7.5 3.055 1 88.44 702 THR B O 1
ATOM 11418 N N . GLY B 1 703 ? -17.25 -6.805 0.948 1 88.69 703 GLY B N 1
ATOM 11419 C CA . GLY B 1 703 ? -18.703 -6.703 1.021 1 88.69 703 GLY B CA 1
ATOM 11420 C C . GLY B 1 703 ? -19.188 -5.293 1.285 1 88.69 703 GLY B C 1
ATOM 11421 O O . GLY B 1 703 ? -20.391 -5.02 1.222 1 88.69 703 GLY B O 1
ATOM 11422 N N . GLY B 1 704 ? -18.312 -4.395 1.627 1 91 704 GLY B N 1
ATOM 11423 C CA . GLY B 1 704 ? -18.688 -3.006 1.841 1 91 704 GLY B CA 1
ATOM 11424 C C . GLY B 1 704 ? -19.234 -2.744 3.232 1 91 704 GLY B C 1
ATOM 11425 O O . GLY B 1 704 ? -19.562 -3.68 3.965 1 91 704 GLY B O 1
ATOM 11426 N N . GLU B 1 705 ? -19.25 -1.476 3.639 1 95 705 GLU B N 1
ATOM 11427 C CA . GLU B 1 705 ? -19.766 -1.034 4.93 1 95 705 GLU B CA 1
ATOM 11428 C C . GLU B 1 705 ? -20.641 0.21 4.777 1 95 705 GLU B C 1
ATOM 11430 O O . GLU B 1 705 ? -20.406 1.027 3.883 1 95 705 GLU B O 1
ATOM 11435 N N . LEU B 1 706 ? -21.594 0.285 5.625 1 97.12 706 LEU B N 1
ATOM 11436 C CA . LEU B 1 706 ? -22.453 1.458 5.645 1 97.12 706 LEU B CA 1
ATOM 11437 C C . LEU B 1 706 ? -21.656 2.725 5.922 1 97.12 706 LEU B C 1
ATOM 11439 O O . LEU B 1 706 ? -21.875 3.756 5.281 1 97.12 706 LEU B O 1
ATOM 11443 N N . VAL B 1 707 ? -20.734 2.646 6.781 1 97.06 707 VAL B N 1
ATOM 11444 C CA . VAL B 1 707 ? -19.938 3.811 7.176 1 97.06 707 VAL B CA 1
ATOM 11445 C C . VAL B 1 707 ? -19.141 4.324 5.977 1 97.06 707 VAL B C 1
ATOM 11447 O O . VAL B 1 707 ? -18.891 5.523 5.867 1 97.06 707 VAL B O 1
ATOM 11450 N N . THR B 1 708 ? -18.766 3.473 5.086 1 96.69 708 THR B N 1
ATOM 11451 C CA . THR B 1 708 ? -18.047 3.875 3.881 1 96.69 708 THR B CA 1
ATOM 11452 C C . THR B 1 708 ? -18.969 4.664 2.949 1 96.69 708 THR B C 1
ATOM 11454 O O . THR B 1 708 ? -18.516 5.605 2.285 1 96.69 708 THR B O 1
ATOM 11457 N N . GLN B 1 709 ? -20.234 4.273 2.906 1 96.69 709 GLN B N 1
ATOM 11458 C CA . GLN B 1 709 ? -21.203 5.035 2.131 1 96.69 709 GLN B CA 1
ATOM 11459 C C . GLN B 1 709 ? -21.391 6.438 2.705 1 96.69 709 GLN B C 1
ATOM 11461 O O . GLN B 1 709 ? -21.406 7.422 1.962 1 96.69 709 GLN B O 1
ATOM 11466 N N . LEU B 1 710 ? -21.469 6.445 3.982 1 96.69 710 LEU B N 1
ATOM 11467 C CA . LEU B 1 710 ? -21.641 7.734 4.645 1 96.69 710 LEU B CA 1
ATOM 11468 C C . LEU B 1 710 ? -20.391 8.586 4.527 1 96.69 710 LEU B C 1
ATOM 11470 O O . LEU B 1 710 ? -20.469 9.812 4.398 1 96.69 710 LEU B O 1
ATOM 11474 N N . TRP B 1 711 ? -19.234 7.895 4.609 1 95.81 711 TRP B N 1
ATOM 11475 C CA . TRP B 1 711 ? -17.938 8.562 4.418 1 95.81 711 TRP B CA 1
ATOM 11476 C C . TRP B 1 711 ? -17.891 9.258 3.059 1 95.81 711 TRP B C 1
ATOM 11478 O O . TRP B 1 711 ? -17.5 10.422 2.965 1 95.81 711 TRP B O 1
ATOM 11488 N N . ALA B 1 712 ? -18.344 8.633 2.039 1 95.94 712 ALA B N 1
ATOM 11489 C CA . ALA B 1 712 ? -18.375 9.195 0.692 1 95.94 712 ALA B CA 1
ATOM 11490 C C . ALA B 1 712 ? -19.375 10.344 0.596 1 95.94 712 ALA B C 1
ATOM 11492 O O . ALA B 1 712 ? -19.078 11.406 0.052 1 95.94 712 ALA B O 1
ATOM 11493 N N . LEU B 1 713 ? -20.531 10.133 1.151 1 95.94 713 LEU B N 1
ATOM 11494 C CA . LEU B 1 713 ? -21.578 11.133 1.106 1 95.94 713 LEU B CA 1
ATOM 11495 C C . LEU B 1 713 ? -21.156 12.414 1.817 1 95.94 713 LEU B C 1
ATOM 11497 O O . LEU B 1 713 ? -21.328 13.508 1.284 1 95.94 713 LEU B O 1
ATOM 11501 N N . LEU B 1 714 ? -20.609 12.273 2.971 1 93.88 714 LEU B N 1
ATOM 11502 C CA . LEU B 1 714 ? -20.188 13.43 3.754 1 93.88 714 LEU B CA 1
ATOM 11503 C C . LEU B 1 714 ? -19.031 14.156 3.078 1 93.88 714 LEU B C 1
ATOM 11505 O O . LEU B 1 714 ? -18.891 15.375 3.193 1 93.88 714 LEU B O 1
ATOM 11509 N N . THR B 1 715 ? -18.172 13.414 2.395 1 92.69 715 THR B N 1
ATOM 11510 C CA . THR B 1 715 ? -17.094 14.039 1.636 1 92.69 715 THR B CA 1
ATOM 11511 C C . THR B 1 715 ? -17.656 14.992 0.586 1 92.69 715 THR B C 1
ATOM 11513 O O . THR B 1 715 ? -17.125 16.094 0.392 1 92.69 715 THR B O 1
ATOM 11516 N N . HIS B 1 716 ? -18.719 14.594 -0.036 1 93.12 716 HIS B N 1
ATOM 11517 C CA . HIS B 1 716 ? -19.344 15.438 -1.06 1 93.12 716 HIS B CA 1
ATOM 11518 C C . HIS B 1 716 ? -20.047 16.641 -0.439 1 93.12 716 HIS B C 1
ATOM 11520 O O . HIS B 1 716 ? -20.344 17.609 -1.132 1 93.12 716 HIS B O 1
ATOM 11526 N N . GLY B 1 717 ? -20.312 16.531 0.901 1 91.19 717 GLY B N 1
ATOM 11527 C CA . GLY B 1 717 ? -20.875 17.656 1.622 1 91.19 717 GLY B CA 1
ATOM 11528 C C . GLY B 1 717 ? -19.828 18.594 2.205 1 91.19 717 GLY B C 1
ATOM 11529 O O . GLY B 1 717 ? -20.172 19.578 2.861 1 91.19 717 GLY B O 1
ATOM 11530 N N . GLY B 1 718 ? -18.578 18.297 1.96 1 89.44 718 GLY B N 1
ATOM 11531 C CA . GLY B 1 718 ? -17.5 19.125 2.475 1 89.44 718 GLY B CA 1
ATOM 11532 C C . GLY B 1 718 ? -17.141 18.812 3.91 1 89.44 718 GLY B C 1
ATOM 11533 O O . GLY B 1 718 ? -16.359 19.531 4.539 1 89.44 718 GLY B O 1
ATOM 11534 N N . LEU B 1 719 ? -17.75 17.812 4.453 1 89.5 719 LEU B N 1
ATOM 11535 C CA . LEU B 1 719 ? -17.469 17.375 5.82 1 89.5 719 LEU B CA 1
ATOM 11536 C C . LEU B 1 719 ? -16.375 16.312 5.832 1 89.5 719 LEU B C 1
ATOM 11538 O O . LEU B 1 719 ? -16.656 15.133 5.992 1 89.5 719 LEU B O 1
ATOM 11542 N N . ILE B 1 720 ? -15.18 16.75 5.75 1 85.38 720 ILE B N 1
ATOM 11543 C CA . ILE B 1 720 ? -14.039 15.867 5.574 1 85.38 720 ILE B CA 1
ATOM 11544 C C . ILE B 1 720 ? -13.375 15.602 6.922 1 85.38 720 ILE B C 1
ATOM 11546 O O . ILE B 1 720 ? -12.898 14.492 7.18 1 85.38 720 ILE B O 1
ATOM 11550 N N . ASP B 1 721 ? -13.398 16.625 7.844 1 81.12 721 ASP B N 1
ATOM 11551 C CA . ASP B 1 721 ? -12.742 16.484 9.141 1 81.12 721 ASP B CA 1
ATOM 11552 C C . ASP B 1 721 ? -13.75 16.125 10.227 1 81.12 721 ASP B C 1
ATOM 11554 O O . ASP B 1 721 ? -14.922 16.5 10.148 1 81.12 721 ASP B O 1
ATOM 11558 N N . LYS B 1 722 ? -13.227 15.352 11.156 1 80.06 722 LYS B N 1
ATOM 11559 C CA . LYS B 1 722 ? -14.047 15.055 12.328 1 80.06 722 LYS B CA 1
ATOM 11560 C C . LYS B 1 722 ? -14.273 16.297 13.172 1 80.06 722 LYS B C 1
ATOM 11562 O O . LYS B 1 722 ? -13.422 17.203 13.195 1 80.06 722 LYS B O 1
ATOM 11567 N N . PRO B 1 723 ? -15.406 16.25 13.758 1 75.19 723 PRO B N 1
ATOM 11568 C CA . PRO B 1 723 ? -15.648 17.406 14.617 1 75.19 723 PRO B CA 1
ATOM 11569 C C . PRO B 1 723 ? -14.594 17.562 15.719 1 75.19 723 PRO B C 1
ATOM 11571 O O . PRO B 1 723 ? -14.133 16.562 16.266 1 75.19 723 PRO B O 1
ATOM 11574 N N . LYS B 1 724 ? -14.016 18.812 15.859 1 65.88 724 LYS B N 1
ATOM 11575 C CA . LYS B 1 724 ? -12.992 19.078 16.859 1 65.88 724 LYS B CA 1
ATOM 11576 C C . LYS B 1 724 ? -13.594 19.094 18.266 1 65.88 724 LYS B C 1
ATOM 11578 O O . LYS B 1 724 ? -14.742 19.516 18.453 1 65.88 724 LYS B O 1
ATOM 11583 N N . LYS B 1 725 ? -12.852 18.391 19.172 1 63 725 LYS B N 1
ATOM 11584 C CA . LYS B 1 725 ? -13.266 18.484 20.578 1 63 725 LYS B CA 1
ATOM 11585 C C . LYS B 1 725 ? -13.234 19.922 21.062 1 63 725 LYS B C 1
ATOM 11587 O O . LYS B 1 725 ? -12.305 20.672 20.766 1 63 725 LYS B O 1
ATOM 11592 N N . PRO B 1 726 ? -14.406 20.375 21.562 1 52.72 726 PRO B N 1
ATOM 11593 C CA . PRO B 1 726 ? -14.312 21.719 22.156 1 52.72 726 PRO B CA 1
ATOM 11594 C C . PRO B 1 726 ? -13.266 21.812 23.25 1 52.72 726 PRO B C 1
ATOM 11596 O O . PRO B 1 726 ? -13.102 20.875 24.031 1 52.72 726 PRO B O 1
ATOM 11599 N N . ASN B 1 727 ? -12.062 22.453 23 1 45.34 727 ASN B N 1
ATOM 11600 C CA . ASN B 1 727 ? -11.102 22.672 24.062 1 45.34 727 ASN B CA 1
ATOM 11601 C C . ASN B 1 727 ? -11.727 23.438 25.234 1 45.34 727 ASN B C 1
ATOM 11603 O O . ASN B 1 727 ? -12.078 24.609 25.109 1 45.34 727 ASN B O 1
ATOM 11607 N N . TYR B 1 728 ? -12.414 22.797 26.078 1 40.44 728 TYR B N 1
ATOM 11608 C CA . TYR B 1 728 ? -12.938 23.516 27.234 1 40.44 728 TYR B CA 1
ATOM 11609 C C . TYR B 1 728 ? -11.828 23.844 28.219 1 40.44 728 TYR B C 1
ATOM 11611 O O . TYR B 1 728 ? -12.094 24.234 29.359 1 40.44 728 TYR B O 1
ATOM 11619 N N . SER B 1 729 ? -10.602 23.719 28.094 1 37.28 729 SER B N 1
ATOM 11620 C CA . SER B 1 729 ? -9.758 24.125 29.219 1 37.28 729 SER B CA 1
ATOM 11621 C C . SER B 1 729 ? -10.008 25.594 29.594 1 37.28 729 SER B C 1
ATOM 11623 O O . SER B 1 729 ? -9.336 26.125 30.469 1 37.28 729 SER B O 1
ATOM 11625 N N . SER B 1 730 ? -10.711 26.406 29 1 30.09 730 SER B N 1
ATOM 11626 C CA . SER B 1 730 ? -10.781 27.609 29.812 1 30.09 730 SER B CA 1
ATOM 11627 C C . SER B 1 730 ? -11.68 27.406 31.031 1 30.09 730 SER B C 1
ATOM 11629 O O . SER B 1 730 ? -12.719 26.75 30.953 1 30.09 730 SER B O 1
#

Nearest PDB structures (foldseek):
  6zpu-assembly1_A  TM=1.373E-01  e=2.057E+00  Homo sapiens
  8w20-assembly1_A  TM=9.747E-02  e=1.978E+00  Streptomyces coelicolor A3(2)
  6zpu-assembly1_A  TM=1.388E-01  e=3.815E+00  Homo sapiens
  8w20-assembly1_A  TM=9.635E-02  e=3.673E+00  Streptomyces coelicolor A3(2)

Foldseek 3Di:
DVVVVVVVVVVVVVLVVLCLDLQNLVVVLLVLLVVLLVLLVCQLPCVQVLLAAQDPVSLVVNVVSLVVNLVSLVVSLVSVQPRLADDPLSLLSLLLSLQSLPFQFDLAQVCLVVLVVSLVSSVVSLVSSVVVLVVCVVPDDPLLNVLSVVSSVLSVVSSVVLVVLCVPPPLVCCLPQVLVLQLVVVVVLCVVQQDPADLVLRPSVFQWQDDRDGPPPPDPDRDDDPDLLTDGLNCLRVVVPQLAPLQDPPDDPPPRNVVLSLLSVLRSLLSVLSNLVSDDDPPRPVLFLRQRLQCNLQCNLLNDQDLPSNLVSLLSSVLVVLCSRTGPQRDLVDDCVVVVVSLVVLLVSLVCSLPPPCLVVVDPPPQDPDPDDSGNDDDPCSSVSSNVSSVSSNVSSVSVSLCNCLDSSNLSSLVSVCSSDSVQRPDVVSSVVSSVSPVDHPDDGSFNQKFKFAQLLVLLLVVLVCVPLVPDPDDPVVSLVVSLVVRIDMDHHDPLLSSLLSVVSNDPCLSPQFFQQVLCVVVVNCVPCVCLGLVPPVHLLLSLLLLLLLLVLLVVVVVVVCVVDPPPPDPLLVSLNVLLNRLSRRVVSCLAPPVQQQDPPNVVSNVLSVVLSVQLSVQCVVVVPNDPVVSSVVLLVDDLPPTDDDPNSVSSVSSSVVNVVLCVVPVDSSVSSNSSSNSSSSNLLLRLQHSSPSSQSSVSSSRHHPSSSSNSSVVSSSNNDHDDRPPPPD/DVVVVVVVVVVVVVLVVLCQDLQNLVVVLLVLLVVLLVLLVCQLPCVQVLLAAQDPVSLVVNVVSLVVNLVSLVVSLVSVQPRLADDPLVLLSLLLSLQRNPFQFDLAQVCLVVLVVSLVSSVVSLVSSVVVLVVCVVPDDPLLNVLSVVSSVLSVVVSVVSVVLCVPPPLVCCLPQVLVLQLVVVVVLCVVQQDPADLVLRPSVFQWQDDRDGPPPPDPDRDDDPDLLTDGLNLLRVCVPQLAPLQDCPDDPPPRNVVLSLLSVLRSLLSVLSNLVSDDPPPRCVCFLRQRLQCNLQCNLLNDQDLPSNLVSLLSSVLVVLCSRGGSQRDLVDDCVVVVVSLVSLLVSLVCSLPPPCLVVVDPPPQDPDPDDSGNDDDPCSSVSSNVSSVSSNVSSVSVSLCNCLDSSNLSSLVSVCSSDSVQRPDVVSSVVSSVSPVDHPDDGSFNQKFKFAQLLVLLLVVLVCCPLVPDPDDPVVSLVVSLVVRIDMDHHDPLLSSLLSVVSNDPCLSPQFFQQVLCVVVVNCVPCVCLGLVPPVHLLLSLLLLLLLLVLLVLVVVVVCVVDPNPPDPLLVSLNVLLNRLSRRVVSCLAPPVQQQDPPNVVSNVLSVVLSVQLSVQCVVVVPNDPNVSSVVLLVDDLPPTDDDPNSVSSVSSSVVNVVLCVVPVDSSVSSNSSSNSSSSNLLLRLQHSSVSSQSSVSSSRHHPSSSSNSSVVSSSNNDHDDRDPPPD

Solvent-accessible surface area (backbone atoms only — not comparable to full-atom values): 78704 Å² total; per-residue (Å²): 115,70,67,62,52,50,47,51,51,48,46,51,47,48,49,50,53,43,47,57,34,56,65,33,42,51,50,50,51,52,50,44,52,51,50,41,50,50,33,50,49,46,43,64,71,48,55,71,46,31,25,38,35,69,48,63,66,58,50,48,49,50,50,48,36,64,64,42,40,59,56,47,46,49,29,48,53,36,34,62,69,53,36,59,44,45,51,78,60,57,57,56,47,51,59,49,59,65,61,62,71,67,72,56,62,42,91,44,81,82,30,71,61,52,49,55,48,53,52,47,53,50,51,50,49,54,51,51,47,49,54,52,47,64,72,43,55,84,77,46,56,69,71,59,45,52,52,52,51,51,51,51,50,49,46,50,47,53,51,51,50,49,54,49,44,50,69,72,50,28,68,69,51,46,48,39,55,52,36,48,51,52,37,54,50,48,56,53,46,56,70,70,34,74,79,57,67,37,48,85,56,28,41,57,44,70,44,61,60,46,54,80,72,74,73,56,89,58,47,58,67,86,71,91,70,89,48,87,60,49,40,30,48,22,59,61,59,58,43,78,82,61,78,24,73,66,71,46,56,84,61,77,72,48,76,63,37,54,52,52,53,38,50,43,46,16,52,20,47,35,60,59,55,50,52,65,66,64,50,86,79,57,80,60,63,75,48,57,78,29,67,68,30,35,44,30,36,22,47,39,46,41,28,72,93,47,56,63,58,34,53,48,33,47,40,49,16,51,38,53,51,41,35,66,53,30,34,74,63,71,44,89,82,56,74,65,58,65,58,50,52,50,48,50,50,50,51,51,52,51,53,50,55,64,68,27,63,70,61,70,60,59,62,79,75,69,86,74,69,77,80,71,88,66,51,66,59,77,59,89,59,52,63,55,49,45,54,46,50,51,52,49,42,51,51,51,51,49,52,55,50,48,53,51,64,38,26,73,67,42,48,47,52,52,49,51,48,40,71,63,33,67,80,46,34,73,34,67,67,56,51,51,50,53,50,49,48,70,68,46,59,85,74,86,61,62,36,45,62,42,39,54,34,25,51,71,68,62,40,35,56,50,52,71,67,51,55,62,69,75,66,47,93,55,56,68,64,58,46,49,52,53,51,45,61,69,52,47,43,76,40,69,64,53,67,58,42,50,46,53,48,39,54,50,48,46,37,88,58,58,86,58,53,43,45,31,47,51,52,26,49,75,68,75,39,34,87,81,48,43,65,53,26,68,62,20,87,62,39,69,66,42,23,53,50,23,51,36,49,15,50,51,50,50,51,52,52,47,53,54,49,42,74,78,43,81,70,80,76,54,65,65,40,53,44,22,42,49,30,25,52,52,45,38,18,28,53,45,25,33,47,71,78,42,28,55,52,52,39,91,58,41,57,60,46,44,33,37,52,48,14,33,46,47,51,51,33,51,50,35,56,74,68,64,49,85,45,75,71,51,42,57,56,51,53,74,64,62,56,79,81,75,53,78,90,56,73,46,51,51,41,55,50,48,6,52,51,47,31,53,50,47,52,68,76,35,71,50,63,55,59,37,29,45,50,43,23,50,30,39,48,40,37,50,62,32,32,24,28,48,87,46,57,64,52,48,57,57,35,38,55,50,8,37,51,65,54,50,49,49,28,54,51,34,45,57,24,17,44,54,68,51,65,75,70,79,80,61,85,116,115,69,66,60,51,50,48,51,49,48,48,51,47,47,49,50,53,42,47,58,34,55,66,33,44,50,51,49,49,51,51,45,51,52,48,41,49,49,33,50,50,48,46,64,70,48,56,70,45,32,26,39,34,70,49,63,65,58,48,48,49,51,51,48,36,64,66,43,40,60,56,46,46,50,28,46,51,35,34,61,70,53,36,61,44,45,53,77,59,56,58,54,46,49,58,47,61,63,60,61,74,65,70,58,62,42,93,43,81,81,33,69,61,53,52,55,46,52,51,48,54,51,50,50,47,53,50,52,48,50,54,50,48,64,74,43,56,85,76,45,56,68,71,62,46,53,51,54,51,50,50,51,50,48,45,50,47,52,52,49,50,51,52,50,44,49,69,73,49,26,68,69,52,46,51,40,55,51,35,47,52,51,35,54,48,48,55,53,45,55,69,71,33,73,80,58,67,38,47,86,54,28,41,55,45,70,42,59,61,46,55,79,73,72,75,57,87,56,48,56,68,89,71,90,70,90,47,86,59,49,40,28,47,22,60,60,60,56,42,81,80,59,76,24,74,68,70,43,53,86,64,80,70,49,74,63,35,53,51,53,53,38,51,44,45,16,51,20,49,35,58,58,55,51,52,65,66,67,48,87,80,56,79,58,63,74,47,57,77,30,68,69,30,32,45,31,36,23,47,39,46,41,30,72,94,48,54,62,56,33,53,50,34,47,40,49,16,50,38,52,52,41,35,66,52,30,32,74,64,73,42,89,83,55,74,64,59,65,59,50,54,50,48,52,50,51,49,50,52,51,53,50,55,65,67,26,65,71,60,70,64,60,61,80,73,69,85,69,71,79,80,71,89,66,53,61,58,78,58,90,58,52,63,56,48,44,54,47,50,51,52,49,44,51,51,51,52,49,49,53,50,49,52,53,64,39,26,72,65,43,49,46,50,52,50,50,48,40,69,63,33,68,79,47,33,72,33,66,68,55,49,50,50,52,50,50,48,70,70,45,59,84,72,86,62,62,37,45,63,43,40,53,34,25,52,71,69,63,41,35,57,49,52,71,67,53,54,63,68,77,67,48,94,56,54,69,64,58,46,48,51,54,50,45,60,69,52,47,43,75,42,68,63,53,67,56,43,50,46,54,48,39,54,51,47,46,36,89,57,58,85,59,52,44,44,30,47,52,52,26,49,74,69,74,40,35,89,82,50,44,66,55,27,66,61,21,88,66,40,70,66,44,23,53,50,22,52,34,48,14,50,51,51,51,51,51,52,47,55,55,47,43,74,77,43,80,71,79,76,55,66,68,41,54,44,23,42,49,30,25,52,51,44,38,17,28,55,44,25,33,48,70,79,42,27,56,52,52,37,92,58,41,57,60,46,43,33,38,51,48,15,34,46,48,51,51,35,51,51,35,56,75,67,63,48,85,46,75,73,51,42,56,54,50,52,74,64,62,56,79,83,76,52,79,88,56,75,46,53,54,42,55,50,48,6,50,52,46,30,52,49,46,50,68,77,34,72,52,64,54,60,38,29,46,52,43,23,49,28,40,48,40,37,49,62,33,33,24,31,49,88,46,56,65,52,48,58,57,35,40,55,50,7,38,51,65,56,50,50,49,29,52,50,34,47,57,23,17,44,55,67,50,62,76,69,77,80,63,85,116

pLDDT: mean 81.0, std 13.46, range [30.09, 98.25]